Protein AF-0000000072675516 (afdb_homodimer)

Sequence (942 aa):
MNSQEHIIMLPFLAHGHLIPFLALAKQLQQRTGYTITIASTKLNIQYLRSSISADSDSKILFAELPFCSSAHDLPPNTESTENLSLDRMIKLLYASQSLEDPLFRLLNDIIDQEGRPPLCIISDLFFGWAVDVAKSVGTVTVSFNTGGAYGVLAYVSFCLNLPHRSTDSDEFLVPGFPESVRFHHSQLHPYLRAADGTDMGSKFMQSQFSRCLESSGWLCNSVEEIEPLGLDLLMKYIRLPVWAIGPLLPPAALKSSSSSQNTIGASQMMQLAIGLEGSGKSFIWVVRPPLGFDLNGEFRAEWLPEGFEERMKQSRRGLIVRNWAPQLDILSHKSTGAFLSHCGWNSVLESLSQGVPIVGWPMAAEQAFNSKMLMEEMGVSVELTRGIQRVIEAKEVKRVLESAMDEHGKGEDMRKKATEVKELMKLAVREEGQEKGSSLKAVDEFVRTVLYKRRAAMMADRCSKISAKSDMNSQEHIIMLPFLAHGHLIPFLALAKQLQQRTGYTITIASTKLNIQYLRSSISADSDSKILFAELPFCSSAHDLPPNTESTENLSLDRMIKLLYASQSLEDPLFRLLNDIIDQEGRPPLCIISDLFFGWAVDVAKSVGTVTVSFNTGGAYGVLAYVSFCLNLPHRSTDSDEFLVPGFPESVRFHHSQLHPYLRAADGTDMGSKFMQSQFSRCLESSGWLCNSVEEIEPLGLDLLMKYIRLPVWAIGPLLPPAALKSSSSSQNTIGASQMMQLAIGLEGSGKSFIWVVRPPLGFDLNGEFRAEWLPEGFEERMKQSRRGLIVRNWAPQLDILSHKSTGAFLSHCGWNSVLESLSQGVPIVGWPMAAEQAFNSKMLMEEMGVSVELTRGIQRVIEAKEVKRVLESAMDEHGKGEDMRKKATEVKELMKLAVREEGQEKGSSLKAVDEFVRTVLYKRRAAMMADRCSKISAKSD

Structure (mmCIF, N/CA/C/O backbone):
data_AF-0000000072675516-model_v1
#
loop_
_entity.id
_entity.type
_entity.pdbx_description
1 polymer Glycosyltransferase
#
loop_
_atom_site.group_PDB
_atom_site.id
_atom_site.type_symbol
_atom_site.label_atom_id
_atom_site.label_alt_id
_atom_site.label_comp_id
_atom_site.label_asym_id
_atom_site.label_entity_id
_atom_site.label_seq_id
_atom_site.pdbx_PDB_ins_code
_atom_site.Cartn_x
_atom_site.Cartn_y
_atom_site.Cartn_z
_atom_site.occupancy
_atom_site.B_iso_or_equiv
_atom_site.auth_seq_id
_atom_site.auth_comp_id
_atom_site.auth_asym_id
_atom_site.auth_atom_id
_atom_site.pdbx_PDB_model_num
ATOM 1 N N . MET A 1 1 ? 33.719 -35 -6.871 1 33.5 1 MET A N 1
ATOM 2 C CA . MET A 1 1 ? 33.75 -34.188 -8.062 1 33.5 1 MET A CA 1
ATOM 3 C C . MET A 1 1 ? 32.375 -33.531 -8.305 1 33.5 1 MET A C 1
ATOM 5 O O . MET A 1 1 ? 31.391 -34.25 -8.539 1 33.5 1 MET A O 1
ATOM 9 N N . ASN A 1 2 ? 31.875 -32.594 -7.562 1 44.62 2 ASN A N 1
ATOM 10 C CA . ASN A 1 2 ? 30.609 -31.906 -7.379 1 44.62 2 ASN A CA 1
ATOM 11 C C . ASN A 1 2 ? 29.984 -31.5 -8.711 1 44.62 2 ASN A C 1
ATOM 13 O O . ASN A 1 2 ? 30.359 -30.5 -9.305 1 44.62 2 ASN A O 1
ATOM 17 N N . SER A 1 3 ? 29.719 -32.469 -9.625 1 58.66 3 SER A N 1
ATOM 18 C CA . SER A 1 3 ? 29.391 -32.344 -11.039 1 58.66 3 SER A CA 1
ATOM 19 C C . SER A 1 3 ? 28.203 -31.422 -11.25 1 58.66 3 SER A C 1
ATOM 21 O O . SER A 1 3 ? 27.219 -31.469 -10.492 1 58.66 3 SER A O 1
ATOM 23 N N . GLN A 1 4 ? 28.391 -30.328 -12.055 1 82.94 4 GLN A N 1
ATOM 24 C CA . GLN A 1 4 ? 27.469 -29.297 -12.523 1 82.94 4 GLN A CA 1
ATOM 25 C C . GLN A 1 4 ? 26.312 -29.922 -13.312 1 82.94 4 GLN A C 1
ATOM 27 O O . GLN A 1 4 ? 26.531 -30.578 -14.328 1 82.94 4 GLN A O 1
ATOM 32 N N . GLU A 1 5 ? 25.188 -30.219 -12.711 1 93.25 5 GLU A N 1
ATOM 33 C CA . GLU A 1 5 ? 24 -30.75 -13.375 1 93.25 5 GLU A CA 1
ATOM 34 C C . GLU A 1 5 ? 23.172 -29.641 -14.016 1 93.25 5 GLU A C 1
ATOM 36 O O . GLU A 1 5 ? 23.375 -28.469 -13.703 1 93.25 5 GLU A O 1
ATOM 41 N N . HIS A 1 6 ? 22.391 -30.109 -15.031 1 96.12 6 HIS A N 1
ATOM 42 C CA . HIS A 1 6 ? 21.531 -29.188 -15.766 1 96.12 6 HIS A CA 1
ATOM 43 C C . HIS A 1 6 ? 20.062 -29.578 -15.633 1 96.12 6 HIS A C 1
ATOM 45 O O . HIS A 1 6 ? 19.703 -30.734 -15.898 1 96.12 6 HIS A O 1
ATOM 51 N N . ILE A 1 7 ? 19.297 -28.688 -15.148 1 97.31 7 ILE A N 1
ATOM 52 C CA . ILE A 1 7 ? 17.859 -28.906 -15.016 1 97.31 7 ILE A CA 1
ATOM 53 C C . ILE A 1 7 ? 17.109 -27.984 -15.969 1 97.31 7 ILE A C 1
ATOM 55 O O . ILE A 1 7 ? 17.422 -26.797 -16.062 1 97.31 7 ILE A O 1
ATOM 59 N N . ILE A 1 8 ? 16.172 -28.516 -16.703 1 98.62 8 ILE A N 1
ATOM 60 C CA . ILE A 1 8 ? 15.336 -27.734 -17.594 1 98.62 8 ILE A CA 1
ATOM 61 C C . ILE A 1 8 ? 13.945 -27.547 -16.984 1 98.62 8 ILE A C 1
ATOM 63 O O . ILE A 1 8 ? 13.359 -28.5 -16.469 1 98.62 8 ILE A O 1
ATOM 67 N N . MET A 1 9 ? 13.445 -26.359 -17.031 1 98.75 9 MET A N 1
ATOM 68 C CA . MET A 1 9 ? 12.125 -26.062 -16.484 1 98.75 9 MET A CA 1
ATOM 69 C C . MET A 1 9 ? 11.18 -25.594 -17.578 1 98.75 9 MET A C 1
ATOM 71 O O . MET A 1 9 ? 11.578 -24.844 -18.484 1 98.75 9 MET A O 1
ATOM 75 N N . LEU A 1 10 ? 9.961 -26.094 -17.516 1 98.69 10 LEU A N 1
ATOM 76 C CA . LEU A 1 10 ? 8.953 -25.844 -18.531 1 98.69 10 LEU A CA 1
ATOM 77 C C . LEU A 1 10 ? 7.645 -25.375 -17.906 1 98.69 10 LEU A C 1
ATOM 79 O O . LEU A 1 10 ? 6.691 -26.141 -17.797 1 98.69 10 LEU A O 1
ATOM 83 N N . PRO A 1 11 ? 7.512 -24.031 -17.594 1 98.19 11 PRO A N 1
ATOM 84 C CA . PRO A 1 11 ? 6.277 -23.5 -17.016 1 98.19 11 PRO A CA 1
ATOM 85 C C . PRO A 1 11 ? 5.156 -23.375 -18.047 1 98.19 11 PRO A C 1
ATOM 87 O O . PRO A 1 11 ? 5.418 -23.141 -19.234 1 98.19 11 PRO A O 1
ATOM 90 N N . PHE A 1 12 ? 3.945 -23.516 -17.547 1 97.31 12 PHE A N 1
ATOM 91 C CA . PHE A 1 12 ? 2.775 -23.234 -18.375 1 97.31 12 PHE A CA 1
ATOM 92 C C . PHE A 1 12 ? 2.699 -21.75 -18.719 1 97.31 12 PHE A C 1
ATOM 94 O O . PHE A 1 12 ? 3.311 -20.922 -18.047 1 97.31 12 PHE A O 1
ATOM 101 N N . LEU A 1 13 ? 1.887 -21.438 -19.75 1 96 13 LEU A N 1
ATOM 102 C CA . LEU A 1 13 ? 1.843 -20.094 -20.328 1 96 13 LEU A CA 1
ATOM 103 C C . LEU A 1 13 ? 0.864 -19.203 -19.578 1 96 13 LEU A C 1
ATOM 105 O O . LEU A 1 13 ? -0.091 -18.688 -20.172 1 96 13 LEU A O 1
ATOM 109 N N . ALA A 1 14 ? 1.088 -19.016 -18.312 1 92.69 14 ALA A N 1
ATOM 110 C CA . ALA A 1 14 ? 0.324 -18.125 -17.438 1 92.69 14 ALA A CA 1
ATOM 111 C C . ALA A 1 14 ? 1.21 -17.531 -16.359 1 92.69 14 ALA A C 1
ATOM 113 O O . ALA A 1 14 ? 2.066 -18.219 -15.797 1 92.69 14 ALA A O 1
ATOM 114 N N . HIS A 1 15 ? 0.98 -16.312 -16.016 1 84.88 15 HIS A N 1
ATOM 115 C CA . HIS A 1 15 ? 1.835 -15.609 -15.062 1 84.88 15 HIS A CA 1
ATOM 116 C C . HIS A 1 15 ? 1.828 -16.312 -13.703 1 84.88 15 HIS A C 1
ATOM 118 O O . HIS A 1 15 ? 2.859 -16.375 -13.031 1 84.88 15 HIS A O 1
ATOM 124 N N . GLY A 1 16 ? 0.651 -16.828 -13.359 1 88.19 16 GLY A N 1
ATOM 125 C CA . GLY A 1 16 ? 0.538 -17.531 -12.094 1 88.19 16 GLY A CA 1
ATOM 126 C C . GLY A 1 16 ? 1.371 -18.797 -12.031 1 88.19 16 GLY A C 1
ATOM 127 O O . GLY A 1 16 ? 1.624 -19.328 -10.953 1 88.19 16 GLY A O 1
ATOM 128 N N . HIS A 1 17 ? 1.821 -19.234 -13.133 1 94.31 17 HIS A N 1
ATOM 129 C CA . HIS A 1 17 ? 2.676 -20.422 -13.211 1 94.31 17 HIS A CA 1
ATOM 130 C C . HIS A 1 17 ? 4.137 -20.031 -13.414 1 94.31 17 HIS A C 1
ATOM 132 O O . HIS A 1 17 ? 5.035 -20.656 -12.852 1 94.31 17 HIS A O 1
ATOM 138 N N . LEU A 1 18 ? 4.344 -19 -14.156 1 92.94 18 LEU A N 1
ATOM 139 C CA . LEU A 1 18 ? 5.695 -18.562 -14.508 1 92.94 18 LEU A CA 1
ATOM 140 C C . LEU A 1 18 ? 6.461 -18.109 -13.266 1 92.94 18 LEU A C 1
ATOM 142 O O . LEU A 1 18 ? 7.621 -18.484 -13.078 1 92.94 18 LEU A O 1
ATOM 146 N N . ILE A 1 19 ? 5.809 -17.438 -12.406 1 87.75 19 ILE A N 1
ATOM 147 C CA . ILE A 1 19 ? 6.484 -16.812 -11.281 1 87.75 19 ILE A CA 1
ATOM 148 C C . ILE A 1 19 ? 6.926 -17.875 -10.281 1 87.75 19 ILE A C 1
ATOM 150 O O . ILE A 1 19 ? 8.07 -17.875 -9.82 1 87.75 19 ILE A O 1
ATOM 154 N N . PRO A 1 20 ? 6.078 -18.844 -9.969 1 92.56 20 PRO A N 1
ATOM 155 C CA . PRO A 1 20 ? 6.555 -19.922 -9.086 1 92.56 20 PRO A CA 1
ATOM 156 C C . PRO A 1 20 ? 7.711 -20.703 -9.688 1 92.56 20 PRO A C 1
ATOM 158 O O . PRO A 1 20 ? 8.617 -21.141 -8.961 1 92.56 20 PRO A O 1
ATOM 161 N N . PHE A 1 21 ? 7.699 -20.875 -10.984 1 96.88 21 PHE A N 1
ATOM 162 C CA . PHE A 1 21 ? 8.812 -21.562 -11.625 1 96.88 21 PHE A CA 1
ATOM 163 C C . PHE A 1 21 ? 10.102 -20.766 -11.469 1 96.88 21 PHE A C 1
ATOM 165 O O . PHE A 1 21 ? 11.164 -21.344 -11.219 1 96.88 21 PHE A O 1
ATOM 172 N N . LEU A 1 22 ? 9.961 -19.5 -11.633 1 91.88 22 LEU A N 1
ATOM 173 C CA . LEU A 1 22 ? 11.133 -18.656 -11.461 1 91.88 22 LEU A CA 1
ATOM 174 C C . LEU A 1 22 ? 11.648 -18.719 -10.023 1 91.88 22 LEU A C 1
ATOM 176 O O . LEU A 1 22 ? 12.859 -18.812 -9.797 1 91.88 22 LEU A O 1
ATOM 180 N N . ALA A 1 23 ? 10.734 -18.688 -9.109 1 87.94 23 ALA A N 1
ATOM 181 C CA . ALA A 1 23 ? 11.109 -18.766 -7.699 1 87.94 23 ALA A CA 1
ATOM 182 C C . ALA A 1 23 ? 11.789 -20.094 -7.395 1 87.94 23 ALA A C 1
ATOM 184 O O . ALA A 1 23 ? 12.789 -20.141 -6.68 1 87.94 23 ALA A O 1
ATOM 185 N N . LEU A 1 24 ? 11.273 -21.172 -7.906 1 94.19 24 LEU A N 1
ATOM 186 C CA . LEU A 1 24 ? 11.859 -22.484 -7.711 1 94.19 24 LEU A CA 1
ATOM 187 C C . LEU A 1 24 ? 13.242 -22.562 -8.352 1 94.19 24 LEU A C 1
ATOM 189 O O . LEU A 1 24 ? 14.164 -23.141 -7.766 1 94.19 24 LEU A O 1
ATOM 193 N N . ALA A 1 25 ? 13.375 -22.016 -9.555 1 94.69 25 ALA A N 1
ATOM 194 C CA . ALA A 1 25 ? 14.664 -22 -10.242 1 94.69 25 ALA A CA 1
ATOM 195 C C . ALA A 1 25 ? 15.734 -21.328 -9.383 1 94.69 25 ALA A C 1
ATOM 197 O O . ALA A 1 25 ? 16.844 -21.859 -9.242 1 94.69 25 ALA A O 1
ATOM 198 N N . LYS A 1 26 ? 15.367 -20.25 -8.82 1 87.5 26 LYS A N 1
ATOM 199 C CA . LYS A 1 26 ? 16.312 -19.516 -7.977 1 87.5 26 LYS A CA 1
ATOM 200 C C . LYS A 1 26 ? 16.688 -20.328 -6.742 1 87.5 26 LYS A C 1
ATOM 202 O O . LYS A 1 26 ? 17.859 -20.391 -6.371 1 87.5 26 LYS A O 1
ATOM 207 N N . GLN A 1 27 ? 15.688 -20.922 -6.168 1 86.88 27 GLN A N 1
ATOM 208 C CA . GLN A 1 27 ? 15.922 -21.734 -4.98 1 86.88 27 GLN A CA 1
ATOM 209 C C . GLN A 1 27 ? 16.844 -22.922 -5.293 1 86.88 27 GLN A C 1
ATOM 211 O O . GLN A 1 27 ? 17.781 -23.188 -4.547 1 86.88 27 GLN A O 1
ATOM 216 N N . LEU A 1 28 ? 16.625 -23.594 -6.371 1 92.31 28 LEU A N 1
ATOM 217 C CA . LEU A 1 28 ? 17.422 -24.75 -6.766 1 92.31 28 LEU A CA 1
ATOM 218 C C . LEU A 1 28 ? 18.859 -24.328 -7.105 1 92.31 28 LEU A C 1
ATOM 220 O O . LEU A 1 28 ? 19.812 -25 -6.711 1 92.31 28 LEU A O 1
ATOM 224 N N . GLN A 1 29 ? 18.938 -23.234 -7.82 1 91 29 GLN A N 1
ATOM 225 C CA . GLN A 1 29 ? 20.266 -22.75 -8.188 1 91 29 GLN A CA 1
ATOM 226 C C . GLN A 1 29 ? 21.094 -22.375 -6.953 1 91 29 GLN A C 1
ATOM 228 O O . GLN A 1 29 ? 22.266 -22.719 -6.867 1 91 29 GLN A O 1
ATOM 233 N N . GLN A 1 30 ? 20.469 -21.75 -6.082 1 81.38 30 GLN A N 1
ATOM 234 C CA . GLN A 1 30 ? 21.156 -21.312 -4.867 1 81.38 30 GLN A CA 1
ATOM 235 C C . GLN A 1 30 ? 21.578 -22.516 -4.02 1 81.38 30 GLN A C 1
ATOM 237 O O . GLN A 1 30 ? 22.672 -22.5 -3.438 1 81.38 30 GLN A O 1
ATOM 242 N N . ARG A 1 31 ? 20.828 -23.484 -3.988 1 82.44 31 ARG A N 1
ATOM 243 C CA . ARG A 1 31 ? 21.062 -24.594 -3.082 1 82.44 31 ARG A CA 1
ATOM 244 C C . ARG A 1 31 ? 22.016 -25.609 -3.705 1 82.44 31 ARG A C 1
ATOM 246 O O . ARG A 1 31 ? 22.797 -26.25 -3 1 82.44 31 ARG A O 1
ATOM 253 N N . THR A 1 32 ? 21.984 -25.75 -5.02 1 88.69 32 THR A N 1
ATOM 254 C CA . THR A 1 32 ? 22.719 -26.859 -5.641 1 88.69 32 THR A CA 1
ATOM 255 C C . THR A 1 32 ? 23.875 -26.328 -6.484 1 88.69 32 THR A C 1
ATOM 257 O O . THR A 1 32 ? 24.812 -27.062 -6.785 1 88.69 32 THR A O 1
ATOM 260 N N . GLY A 1 33 ? 23.734 -25.109 -6.965 1 88.19 33 GLY A N 1
ATOM 261 C CA . GLY A 1 33 ? 24.703 -24.562 -7.902 1 88.19 33 GLY A CA 1
ATOM 262 C C . GLY A 1 33 ? 24.547 -25.125 -9.305 1 88.19 33 GLY A C 1
ATOM 263 O O . GLY A 1 33 ? 25.359 -24.844 -10.18 1 88.19 33 GLY A O 1
ATOM 264 N N . TYR A 1 34 ? 23.469 -25.875 -9.57 1 93.5 34 TYR A N 1
ATOM 265 C CA . TYR A 1 34 ? 23.219 -26.469 -10.875 1 93.5 34 TYR A CA 1
ATOM 266 C C . TYR A 1 34 ? 22.859 -25.406 -11.906 1 93.5 34 TYR A C 1
ATOM 268 O O . TYR A 1 34 ? 22.453 -24.297 -11.555 1 93.5 34 TYR A O 1
ATOM 276 N N . THR A 1 35 ? 23.094 -25.75 -13.117 1 95.06 35 THR A N 1
ATOM 277 C CA . THR A 1 35 ? 22.594 -24.922 -14.219 1 95.06 35 THR A CA 1
ATOM 278 C C . THR A 1 35 ? 21.094 -25.125 -14.398 1 95.06 35 THR A C 1
ATOM 280 O O . THR A 1 35 ? 20.625 -26.25 -14.492 1 95.06 35 THR A O 1
ATOM 283 N N . ILE A 1 36 ? 20.391 -24.031 -14.367 1 96.19 36 ILE A N 1
ATOM 284 C CA . ILE A 1 36 ? 18.938 -24.094 -14.555 1 96.19 36 ILE A CA 1
ATOM 285 C C . ILE A 1 36 ? 18.547 -23.297 -15.797 1 96.19 36 ILE A C 1
ATOM 287 O O . ILE A 1 36 ? 18.922 -22.125 -15.938 1 96.19 36 ILE A O 1
ATOM 291 N N . THR A 1 37 ? 17.844 -23.906 -16.703 1 97.75 37 THR A N 1
ATOM 292 C CA . THR A 1 37 ? 17.312 -23.234 -17.891 1 97.75 37 THR A CA 1
ATOM 293 C C . THR A 1 37 ? 15.781 -23.25 -17.891 1 97.75 37 THR A C 1
ATOM 295 O O . THR A 1 37 ? 15.18 -24.328 -17.828 1 97.75 37 THR A O 1
ATOM 298 N N . ILE A 1 38 ? 15.156 -22.125 -17.906 1 98.06 38 ILE A N 1
ATOM 299 C CA . ILE A 1 38 ? 13.711 -22.031 -18.094 1 98.06 38 ILE A CA 1
ATOM 300 C C . ILE A 1 38 ? 13.398 -21.859 -19.578 1 98.06 38 ILE A C 1
ATOM 302 O O . ILE A 1 38 ? 13.852 -20.906 -20.203 1 98.06 38 ILE A O 1
ATOM 306 N N . ALA A 1 39 ? 12.68 -22.797 -20.094 1 98.75 39 ALA A N 1
ATOM 307 C CA . ALA A 1 39 ? 12.281 -22.75 -21.5 1 98.75 39 ALA A CA 1
ATOM 308 C C . ALA A 1 39 ? 10.82 -22.344 -21.641 1 98.75 39 ALA A C 1
ATOM 310 O O . ALA A 1 39 ? 9.938 -22.906 -21 1 98.75 39 ALA A O 1
ATOM 311 N N . SER A 1 40 ? 10.5 -21.312 -22.406 1 98.31 40 SER A N 1
ATOM 312 C CA . SER A 1 40 ? 9.156 -20.828 -22.672 1 98.31 40 SER A CA 1
ATOM 313 C C . SER A 1 40 ? 9.109 -20 -23.953 1 98.31 40 SER A C 1
ATOM 315 O O . SER A 1 40 ? 10.078 -19.984 -24.719 1 98.31 40 SER A O 1
ATOM 317 N N . THR A 1 41 ? 7.949 -19.484 -24.281 1 97.69 41 THR A N 1
ATOM 318 C CA . THR A 1 41 ? 7.785 -18.672 -25.484 1 97.69 41 THR A CA 1
ATOM 319 C C . THR A 1 41 ? 8.453 -17.312 -25.312 1 97.69 41 THR A C 1
ATOM 321 O O . THR A 1 41 ? 8.82 -16.922 -24.203 1 97.69 41 THR A O 1
ATOM 324 N N . LYS A 1 42 ? 8.586 -16.656 -26.406 1 95.81 42 LYS A N 1
ATOM 325 C CA . LYS A 1 42 ? 9.352 -15.414 -26.469 1 95.81 42 LYS A CA 1
ATOM 326 C C . LYS A 1 42 ? 8.812 -14.375 -25.484 1 95.81 42 LYS A C 1
ATOM 328 O O . LYS A 1 42 ? 9.555 -13.836 -24.672 1 95.81 42 LYS A O 1
ATOM 333 N N . LEU A 1 43 ? 7.527 -14.102 -25.531 1 91.31 43 LEU A N 1
ATOM 334 C CA . LEU A 1 43 ? 6.941 -13.055 -24.703 1 91.31 43 LEU A CA 1
ATOM 335 C C . LEU A 1 43 ? 6.977 -13.453 -23.219 1 91.31 43 LEU A C 1
ATOM 337 O O . LEU A 1 43 ? 7.133 -12.594 -22.344 1 91.31 43 LEU A O 1
ATOM 341 N N . ASN A 1 44 ? 6.82 -14.695 -22.953 1 94.19 44 ASN A N 1
ATOM 342 C CA . ASN A 1 44 ? 6.895 -15.164 -21.562 1 94.19 44 ASN A CA 1
ATOM 343 C C . ASN A 1 44 ? 8.312 -15.055 -21.016 1 94.19 44 ASN A C 1
ATOM 345 O O . ASN A 1 44 ? 8.508 -14.75 -19.844 1 94.19 44 ASN A O 1
ATOM 349 N N . ILE A 1 45 ? 9.352 -15.328 -21.844 1 94.62 45 ILE A N 1
ATOM 350 C CA . ILE A 1 45 ? 10.734 -15.172 -21.422 1 94.62 45 ILE A CA 1
ATOM 351 C C . ILE A 1 45 ? 11.031 -13.703 -21.141 1 94.62 45 ILE A C 1
ATOM 353 O O . ILE A 1 45 ? 11.711 -13.375 -20.156 1 94.62 45 ILE A O 1
ATOM 357 N N . GLN A 1 46 ? 10.5 -12.867 -21.984 1 85.5 46 GLN A N 1
ATOM 358 C CA . GLN A 1 46 ? 10.656 -11.438 -21.734 1 85.5 46 GLN A CA 1
ATOM 359 C C . GLN A 1 46 ? 10.047 -11.031 -20.391 1 85.5 46 GLN A C 1
ATOM 361 O O . GLN A 1 46 ? 10.648 -10.266 -19.641 1 85.5 46 GLN A O 1
ATOM 366 N N . TYR A 1 47 ? 8.898 -11.562 -20.109 1 83.25 47 TYR A N 1
ATOM 367 C CA . TYR A 1 47 ? 8.227 -11.305 -18.844 1 83.25 47 TYR A CA 1
ATOM 368 C C . TYR A 1 47 ? 9.07 -11.781 -17.656 1 83.25 47 TYR A C 1
ATOM 370 O O . TYR A 1 47 ? 9.242 -11.062 -16.672 1 83.25 47 TYR A O 1
ATOM 378 N N . LEU A 1 48 ? 9.625 -12.977 -17.797 1 88 48 LEU A N 1
ATOM 379 C CA . LEU A 1 48 ? 10.438 -13.555 -16.734 1 88 48 LEU A CA 1
ATOM 380 C C . LEU A 1 48 ? 11.703 -12.727 -16.5 1 88 48 LEU A C 1
ATOM 382 O O . LEU A 1 48 ? 12.086 -12.477 -15.359 1 88 48 LEU A O 1
ATOM 386 N N . ARG A 1 49 ? 12.281 -12.281 -17.547 1 82.69 49 ARG A N 1
ATOM 387 C CA . ARG A 1 49 ? 13.492 -11.469 -17.438 1 82.69 49 ARG A CA 1
ATOM 388 C C . ARG A 1 49 ? 13.195 -10.148 -16.719 1 82.69 49 ARG A C 1
ATOM 390 O O . ARG A 1 49 ? 14.008 -9.672 -15.922 1 82.69 49 ARG A O 1
ATOM 397 N N . SER A 1 50 ? 12.031 -9.664 -16.984 1 71.38 50 SER A N 1
ATOM 398 C CA . SER A 1 50 ? 11.648 -8.391 -16.391 1 71.38 50 SER A CA 1
ATOM 399 C C . SER A 1 50 ? 11.328 -8.547 -14.906 1 71.38 50 SER A C 1
ATOM 401 O O . SER A 1 50 ? 11.359 -7.57 -14.156 1 71.38 50 SER A O 1
ATOM 403 N N . SER A 1 51 ? 11.008 -9.719 -14.508 1 71.31 51 SER A N 1
ATOM 404 C CA . SER A 1 51 ? 10.609 -9.977 -13.125 1 71.31 51 SER A CA 1
ATOM 405 C C . SER A 1 51 ? 11.828 -10.211 -12.234 1 71.31 51 SER A C 1
ATOM 407 O O . SER A 1 51 ? 11.703 -10.273 -11.016 1 71.31 51 SER A O 1
ATOM 409 N N . ILE A 1 52 ? 12.953 -10.453 -12.828 1 68.19 52 ILE A N 1
ATOM 410 C CA . ILE A 1 52 ? 14.188 -10.648 -12.078 1 68.19 52 ILE A CA 1
ATOM 411 C C . ILE A 1 52 ? 14.812 -9.297 -11.742 1 68.19 52 ILE A C 1
ATOM 413 O O . ILE A 1 52 ? 14.93 -8.43 -12.609 1 68.19 52 ILE A O 1
ATOM 417 N N . SER A 1 53 ? 14.883 -9.055 -10.406 1 53.91 53 SER A N 1
ATOM 418 C CA . SER A 1 53 ? 15.516 -7.812 -9.977 1 53.91 53 SER A CA 1
ATOM 419 C C . SER A 1 53 ? 16.906 -7.656 -10.594 1 53.91 53 SER A C 1
ATOM 421 O O . SER A 1 53 ? 17.609 -8.641 -10.781 1 53.91 53 SER A O 1
ATOM 423 N N . ALA A 1 54 ? 17.125 -6.586 -11.109 1 48.78 54 ALA A N 1
ATOM 424 C CA . ALA A 1 54 ? 18.391 -6.246 -11.758 1 48.78 54 ALA A CA 1
ATOM 425 C C . ALA A 1 54 ? 19.578 -6.684 -10.906 1 48.78 54 ALA A C 1
ATOM 427 O O . ALA A 1 54 ? 20.641 -7.043 -11.445 1 48.78 54 ALA A O 1
ATOM 428 N N . ASP A 1 55 ? 19.5 -6.523 -9.672 1 45.5 55 ASP A N 1
ATOM 429 C CA . ASP A 1 55 ? 20.656 -6.816 -8.828 1 45.5 55 ASP A CA 1
ATOM 430 C C . ASP A 1 55 ? 20.828 -8.32 -8.641 1 45.5 55 ASP A C 1
ATOM 432 O O . ASP A 1 55 ? 21.703 -8.758 -7.883 1 45.5 55 ASP A O 1
ATOM 436 N N . SER A 1 56 ? 19.891 -9.07 -9.227 1 53.25 56 SER A N 1
ATOM 437 C CA . SER A 1 56 ? 19.953 -10.5 -8.922 1 53.25 56 SER A CA 1
ATOM 438 C C . SER A 1 56 ? 21.031 -11.195 -9.719 1 53.25 56 SER A C 1
ATOM 440 O O . SER A 1 56 ? 21.141 -11.016 -10.938 1 53.25 56 SER A O 1
ATOM 442 N N . ASP A 1 57 ? 22.125 -11.484 -9.148 1 55.38 57 ASP A N 1
ATOM 443 C CA . ASP A 1 57 ? 23.172 -12.352 -9.688 1 55.38 57 ASP A CA 1
ATOM 444 C C . ASP A 1 57 ? 22.594 -13.695 -10.117 1 55.38 57 ASP A C 1
ATOM 446 O O . ASP A 1 57 ? 23.266 -14.727 -10 1 55.38 57 ASP A O 1
ATOM 450 N N . SER A 1 58 ? 21.391 -13.633 -10.531 1 65.81 58 SER A N 1
ATOM 451 C CA . SER A 1 58 ? 20.812 -14.93 -10.867 1 65.81 58 SER A CA 1
ATOM 452 C C . SER A 1 58 ? 21.422 -15.484 -12.148 1 65.81 58 SER A C 1
ATOM 454 O O . SER A 1 58 ? 21.578 -14.766 -13.133 1 65.81 58 SER A O 1
ATOM 456 N N . LYS A 1 59 ? 21.984 -16.641 -12.086 1 82 59 LYS A N 1
ATOM 457 C CA . LYS A 1 59 ? 22.625 -17.328 -13.195 1 82 59 LYS A CA 1
ATOM 458 C C . LYS A 1 59 ? 21.641 -18.219 -13.93 1 82 59 LYS A C 1
ATOM 460 O O . LYS A 1 59 ? 22.016 -19.25 -14.5 1 82 59 LYS A O 1
ATOM 465 N N . ILE A 1 60 ? 20.344 -17.875 -13.82 1 89.94 60 ILE A N 1
ATOM 466 C CA . ILE A 1 60 ? 19.312 -18.672 -14.484 1 89.94 60 ILE A CA 1
ATOM 467 C C . ILE A 1 60 ? 19.344 -18.406 -15.992 1 89.94 60 ILE A C 1
ATOM 469 O O . ILE A 1 60 ? 19.453 -17.266 -16.422 1 89.94 60 ILE A O 1
ATOM 473 N N . LEU A 1 61 ? 19.391 -19.438 -16.734 1 94.88 61 LEU A N 1
ATOM 474 C CA . LEU A 1 61 ? 19.375 -19.328 -18.188 1 94.88 61 LEU A CA 1
ATOM 475 C C . LEU A 1 61 ? 17.953 -19.391 -18.734 1 94.88 61 LEU A C 1
ATOM 477 O O . LEU A 1 61 ? 17.078 -20.031 -18.125 1 94.88 61 LEU A O 1
ATOM 481 N N . PHE A 1 62 ? 17.734 -18.703 -19.859 1 96 62 PHE A N 1
ATOM 482 C CA . PHE A 1 62 ? 16.422 -18.688 -20.5 1 96 62 PHE A CA 1
ATOM 483 C C . PHE A 1 62 ? 16.531 -19.172 -21.938 1 96 62 PHE A C 1
ATOM 485 O O . PHE A 1 62 ? 17.469 -18.812 -22.656 1 96 62 PHE A O 1
ATOM 492 N N . ALA A 1 63 ? 15.688 -20.031 -22.312 1 98 63 ALA A N 1
ATOM 493 C CA . ALA A 1 63 ? 15.617 -20.531 -23.688 1 98 63 ALA A CA 1
ATOM 494 C C . ALA A 1 63 ? 14.258 -20.219 -24.312 1 98 63 ALA A C 1
ATOM 496 O O . ALA A 1 63 ? 13.219 -20.562 -23.75 1 98 63 ALA A O 1
ATOM 497 N N . GLU A 1 64 ? 14.258 -19.609 -25.484 1 97.69 64 GLU A N 1
ATOM 498 C CA . GLU A 1 64 ? 13.023 -19.281 -26.203 1 97.69 64 GLU A CA 1
ATOM 499 C C . GLU A 1 64 ? 12.602 -20.438 -27.109 1 97.69 64 GLU A C 1
ATOM 501 O O . GLU A 1 64 ? 13.391 -20.906 -27.938 1 97.69 64 GLU A O 1
ATOM 506 N N . LEU A 1 65 ? 11.469 -20.906 -26.922 1 98.31 65 LEU A N 1
ATOM 507 C CA . LEU A 1 65 ? 10.875 -21.906 -27.812 1 98.31 65 LEU A CA 1
ATOM 508 C C . LEU A 1 65 ? 9.984 -21.25 -28.859 1 98.31 65 LEU A C 1
ATOM 510 O O . LEU A 1 65 ? 9.062 -20.5 -28.516 1 98.31 65 LEU A O 1
ATOM 514 N N . PRO A 1 66 ? 10.266 -21.484 -30.094 1 96.88 66 PRO A N 1
ATOM 515 C CA . PRO A 1 66 ? 9.422 -20.922 -31.141 1 96.88 66 PRO A CA 1
ATOM 516 C C . PRO A 1 66 ? 7.945 -21.266 -30.969 1 96.88 66 PRO A C 1
ATOM 518 O O . PRO A 1 66 ? 7.613 -22.422 -30.703 1 96.88 66 PRO A O 1
ATOM 521 N N . PHE A 1 67 ? 7.086 -20.281 -31.016 1 96.62 67 PHE A N 1
ATOM 522 C CA . PHE A 1 67 ? 5.645 -20.406 -30.859 1 96.62 67 PHE A CA 1
ATOM 523 C C . PHE A 1 67 ? 4.906 -19.359 -31.656 1 96.62 67 PHE A C 1
ATOM 525 O O . PHE A 1 67 ? 5.266 -18.172 -31.625 1 96.62 67 PHE A O 1
ATOM 532 N N . CYS A 1 68 ? 3.961 -19.766 -32.469 1 94.69 68 CYS A N 1
ATOM 533 C CA . CYS A 1 68 ? 3.178 -18.828 -33.281 1 94.69 68 CYS A CA 1
ATOM 534 C C . CYS A 1 68 ? 1.693 -18.938 -32.938 1 94.69 68 CYS A C 1
ATOM 536 O O . CYS A 1 68 ? 1.008 -19.844 -33.438 1 94.69 68 CYS A O 1
ATOM 538 N N . SER A 1 69 ? 1.166 -17.953 -32.219 1 93.44 69 SER A N 1
ATOM 539 C CA . SER A 1 69 ? -0.227 -17.984 -31.797 1 93.44 69 SER A CA 1
ATOM 540 C C . SER A 1 69 ? -1.18 -17.938 -33 1 93.44 69 SER A C 1
ATOM 542 O O . SER A 1 69 ? -2.195 -18.641 -33 1 93.44 69 SER A O 1
ATOM 544 N N . SER A 1 70 ? -0.846 -17.188 -34.031 1 93.38 70 SER A N 1
ATOM 545 C CA . SER A 1 70 ? -1.716 -17 -35.188 1 93.38 70 SER A CA 1
ATOM 546 C C . SER A 1 70 ? -1.911 -18.312 -35.969 1 93.38 70 SER A C 1
ATOM 548 O O . SER A 1 70 ? -2.936 -18.5 -36.625 1 93.38 70 SER A O 1
ATOM 550 N N . ALA A 1 71 ? -1.007 -19.156 -35.875 1 94.5 71 ALA A N 1
ATOM 551 C CA . ALA A 1 71 ? -1.102 -20.453 -36.531 1 94.5 71 ALA A CA 1
ATOM 552 C C . ALA A 1 71 ? -2.156 -21.328 -35.844 1 94.5 71 ALA A C 1
ATOM 554 O O . ALA A 1 71 ? -2.584 -22.344 -36.406 1 94.5 71 ALA A O 1
ATOM 555 N N . HIS A 1 72 ? -2.66 -20.953 -34.719 1 94.25 72 HIS A N 1
ATOM 556 C CA . HIS A 1 72 ? -3.621 -21.734 -33.938 1 94.25 72 HIS A CA 1
ATOM 557 C C . HIS A 1 72 ? -4.914 -20.953 -33.719 1 94.25 72 HIS A C 1
ATOM 559 O O . HIS A 1 72 ? -5.582 -21.125 -32.688 1 94.25 72 HIS A O 1
ATOM 565 N N . ASP A 1 73 ? -5.184 -19.984 -34.562 1 92.38 73 ASP A N 1
ATOM 566 C CA . ASP A 1 73 ? -6.418 -19.203 -34.562 1 92.38 73 ASP A CA 1
ATOM 567 C C . ASP A 1 73 ? -6.535 -18.344 -33.312 1 92.38 73 ASP A C 1
ATOM 569 O O . ASP A 1 73 ? -7.621 -18.203 -32.75 1 92.38 73 ASP A O 1
ATOM 573 N N . LEU A 1 74 ? -5.426 -17.938 -32.75 1 93.62 74 LEU A N 1
ATOM 574 C CA . LEU A 1 74 ? -5.363 -16.984 -31.656 1 93.62 74 LEU A CA 1
ATOM 575 C C . LEU A 1 74 ? -4.82 -15.641 -32.125 1 93.62 74 LEU A C 1
ATOM 577 O O . LEU A 1 74 ? -4.086 -15.586 -33.125 1 93.62 74 LEU A O 1
ATOM 581 N N . PRO A 1 75 ? -5.277 -14.594 -31.562 1 88.75 75 PRO A N 1
ATOM 582 C CA . PRO A 1 75 ? -4.695 -13.305 -31.938 1 88.75 75 PRO A CA 1
ATOM 583 C C . PRO A 1 75 ? -3.172 -13.297 -31.875 1 88.75 75 PRO A C 1
ATOM 585 O O . PRO A 1 75 ? -2.582 -14.07 -31.109 1 88.75 75 PRO A O 1
ATOM 588 N N . PRO A 1 76 ? -2.627 -12.461 -32.688 1 90.38 76 PRO A N 1
ATOM 589 C CA . PRO A 1 76 ? -1.164 -12.375 -32.656 1 90.38 76 PRO A CA 1
ATOM 590 C C . PRO A 1 76 ? -0.618 -12.047 -31.281 1 90.38 76 PRO A C 1
ATOM 592 O O . PRO A 1 76 ? -1.22 -11.258 -30.547 1 90.38 76 PRO A O 1
ATOM 595 N N . ASN A 1 77 ? 0.493 -12.68 -30.922 1 88.44 77 ASN A N 1
ATOM 596 C CA . ASN A 1 77 ? 1.234 -12.406 -29.688 1 88.44 77 ASN A CA 1
ATOM 597 C C . ASN A 1 77 ? 0.467 -12.875 -28.453 1 88.44 77 ASN A C 1
ATOM 599 O O . ASN A 1 77 ? 0.646 -12.328 -27.375 1 88.44 77 ASN A O 1
ATOM 603 N N . THR A 1 78 ? -0.447 -13.805 -28.641 1 91.38 78 THR A N 1
ATOM 604 C CA . THR A 1 78 ? -1.121 -14.43 -27.516 1 91.38 78 THR A CA 1
ATOM 605 C C . THR A 1 78 ? -0.3 -15.594 -26.969 1 91.38 78 THR A C 1
ATOM 607 O O . THR A 1 78 ? -0.4 -16.719 -27.453 1 91.38 78 THR A O 1
ATOM 610 N N . GLU A 1 79 ? 0.477 -15.32 -25.891 1 93.81 79 GLU A N 1
ATOM 611 C CA . GLU A 1 79 ? 1.366 -16.344 -25.375 1 93.81 79 GLU A CA 1
ATOM 612 C C . GLU A 1 79 ? 1.085 -16.625 -23.891 1 93.81 79 GLU A C 1
ATOM 614 O O . GLU A 1 79 ? 1.864 -17.297 -23.219 1 93.81 79 GLU A O 1
ATOM 619 N N . SER A 1 80 ? 0.062 -15.984 -23.422 1 90.88 80 SER A N 1
ATOM 620 C CA . SER A 1 80 ? -0.323 -16.188 -22.016 1 90.88 80 SER A CA 1
ATOM 621 C C . SER A 1 80 ? -1.838 -16.141 -21.859 1 90.88 80 SER A C 1
ATOM 623 O O . SER A 1 80 ? -2.551 -15.641 -22.719 1 90.88 80 SER A O 1
ATOM 625 N N . THR A 1 81 ? -2.26 -16.688 -20.75 1 88.19 81 THR A N 1
ATOM 626 C CA . THR A 1 81 ? -3.695 -16.734 -20.5 1 88.19 81 THR A CA 1
ATOM 627 C C . THR A 1 81 ? -4.203 -15.383 -20.016 1 88.19 81 THR A C 1
ATOM 629 O O . THR A 1 81 ? -5.414 -15.172 -19.906 1 88.19 81 THR A O 1
ATOM 632 N N . GLU A 1 82 ? -3.256 -14.508 -19.859 1 77.5 82 GLU A N 1
ATOM 633 C CA . GLU A 1 82 ? -3.648 -13.195 -19.344 1 77.5 82 GLU A CA 1
ATOM 634 C C . GLU A 1 82 ? -4.602 -12.492 -20.297 1 77.5 82 GLU A C 1
ATOM 636 O O . GLU A 1 82 ? -4.363 -12.461 -21.516 1 77.5 82 GLU A O 1
ATOM 641 N N . ASN A 1 83 ? -5.73 -12.055 -19.938 1 72.31 83 ASN A N 1
ATOM 642 C CA . ASN A 1 83 ? -6.691 -11.242 -20.672 1 72.31 83 ASN A CA 1
ATOM 643 C C . ASN A 1 83 ? -7.352 -12.039 -21.797 1 72.31 83 ASN A C 1
ATOM 645 O O . ASN A 1 83 ? -7.629 -11.492 -22.875 1 72.31 83 ASN A O 1
ATOM 649 N N . LEU A 1 84 ? -7.406 -13.352 -21.656 1 80.25 84 LEU A N 1
ATOM 650 C CA . LEU A 1 84 ? -8.07 -14.18 -22.656 1 80.25 84 LEU A CA 1
ATOM 651 C C . LEU A 1 84 ? -9.469 -14.57 -22.203 1 80.25 84 LEU A C 1
ATOM 653 O O . LEU A 1 84 ? -9.695 -14.82 -21.016 1 80.25 84 LEU A O 1
ATOM 657 N N . SER A 1 85 ? -10.281 -14.602 -23.188 1 76.56 85 SER A N 1
ATOM 658 C CA . SER A 1 85 ? -11.578 -15.211 -22.922 1 76.56 85 SER A CA 1
ATOM 659 C C . SER A 1 85 ? -11.453 -16.719 -22.719 1 76.56 85 SER A C 1
ATOM 661 O O . SER A 1 85 ? -10.43 -17.312 -23.062 1 76.56 85 SER A O 1
ATOM 663 N N . LEU A 1 86 ? -12.445 -17.359 -22.172 1 75.38 86 LEU A N 1
ATOM 664 C CA . LEU A 1 86 ? -12.398 -18.766 -21.828 1 75.38 86 LEU A CA 1
ATOM 665 C C . LEU A 1 86 ? -12.211 -19.625 -23.078 1 75.38 86 LEU A C 1
ATOM 667 O O . LEU A 1 86 ? -11.477 -20.609 -23.062 1 75.38 86 LEU A O 1
ATOM 671 N N . ASP A 1 87 ? -12.922 -19.25 -24.078 1 80 87 ASP A N 1
ATOM 672 C CA . ASP A 1 87 ? -12.805 -20 -25.328 1 80 87 ASP A CA 1
ATOM 673 C C . ASP A 1 87 ? -11.391 -19.922 -25.891 1 80 87 ASP A C 1
ATOM 675 O O . ASP A 1 87 ? -10.867 -20.906 -26.406 1 80 87 ASP A O 1
ATOM 679 N N . ARG A 1 88 ? -10.836 -18.812 -25.766 1 87.25 88 ARG A N 1
ATOM 680 C CA . ARG A 1 88 ? -9.477 -18.625 -26.266 1 87.25 88 ARG A CA 1
ATOM 681 C C . ARG A 1 88 ? -8.461 -19.297 -25.359 1 87.25 88 ARG A C 1
ATOM 683 O O . ARG A 1 88 ? -7.379 -19.688 -25.797 1 87.25 88 ARG A O 1
ATOM 690 N N . MET A 1 89 ? -8.898 -19.469 -24.188 1 88.38 89 MET A N 1
ATOM 691 C CA . MET A 1 89 ? -8.016 -20.156 -23.25 1 88.38 89 MET A CA 1
ATOM 692 C C . MET A 1 89 ? -7.812 -21.609 -23.641 1 88.38 89 MET A C 1
ATOM 694 O O . MET A 1 89 ? -6.691 -22.125 -23.609 1 88.38 89 MET A O 1
ATOM 698 N N . ILE A 1 90 ? -8.859 -22.281 -23.984 1 89.44 90 ILE A N 1
ATOM 699 C CA . ILE A 1 90 ? -8.789 -23.688 -24.391 1 89.44 90 ILE A CA 1
ATOM 700 C C . ILE A 1 90 ? -7.953 -23.812 -25.656 1 89.44 90 ILE A C 1
ATOM 702 O O . ILE A 1 90 ? -7.16 -24.75 -25.797 1 89.44 90 ILE A O 1
ATOM 706 N N . LYS A 1 91 ? -8.133 -22.828 -26.531 1 93.25 91 LYS A N 1
ATOM 707 C CA . LYS A 1 91 ? -7.336 -22.828 -27.75 1 93.25 91 LYS A CA 1
ATOM 708 C C . LYS A 1 91 ? -5.848 -22.672 -27.438 1 93.25 91 LYS A C 1
ATOM 710 O O . LYS A 1 91 ? -5.008 -23.312 -28.078 1 93.25 91 LYS A O 1
ATOM 715 N N . LEU A 1 92 ? -5.578 -21.859 -26.547 1 94.88 92 LEU A N 1
ATOM 716 C CA . LEU A 1 92 ? -4.184 -21.672 -26.156 1 94.88 92 LEU A CA 1
ATOM 717 C C . LEU A 1 92 ? -3.615 -22.938 -25.531 1 94.88 92 LEU A C 1
ATOM 719 O O . LEU A 1 92 ? -2.457 -23.281 -25.781 1 94.88 92 LEU A O 1
ATOM 723 N N . LEU A 1 93 ? -4.41 -23.609 -24.766 1 94.69 93 LEU A N 1
ATOM 724 C CA . LEU A 1 93 ? -4.008 -24.875 -24.172 1 94.69 93 LEU A CA 1
ATOM 725 C C . LEU A 1 93 ? -3.625 -25.875 -25.25 1 94.69 93 LEU A C 1
ATOM 727 O O . LEU A 1 93 ? -2.559 -26.5 -25.188 1 94.69 93 LEU A O 1
ATOM 731 N N . TYR A 1 94 ? -4.406 -25.922 -26.219 1 95.12 94 TYR A N 1
ATOM 732 C CA . TYR A 1 94 ? -4.129 -26.844 -27.312 1 95.12 94 TYR A CA 1
ATOM 733 C C . TYR A 1 94 ? -2.906 -26.391 -28.109 1 95.12 94 TYR A C 1
ATOM 735 O O . TYR A 1 94 ? -2.062 -27.203 -28.469 1 95.12 94 TYR A O 1
ATOM 743 N N . ALA A 1 95 ? -2.891 -25.094 -28.359 1 96.25 95 ALA A N 1
ATOM 744 C CA . ALA A 1 95 ? -1.77 -24.547 -29.109 1 96.25 95 ALA A CA 1
ATOM 745 C C . ALA A 1 95 ? -0.445 -24.812 -28.406 1 96.25 95 ALA A C 1
ATOM 747 O O . ALA A 1 95 ? 0.589 -24.984 -29.062 1 96.25 95 ALA A O 1
ATOM 748 N N . SER A 1 96 ? -0.467 -24.859 -27.141 1 96.19 96 SER A N 1
ATOM 749 C CA . SER A 1 96 ? 0.753 -25.031 -26.344 1 96.19 96 SER A CA 1
ATOM 750 C C . SER A 1 96 ? 1.399 -26.391 -26.594 1 96.19 96 SER A C 1
ATOM 752 O O . SER A 1 96 ? 2.588 -26.562 -26.328 1 96.19 96 SER A O 1
ATOM 754 N N . GLN A 1 97 ? 0.704 -27.344 -27.094 1 96.5 97 GLN A N 1
ATOM 755 C CA . GLN A 1 97 ? 1.243 -28.656 -27.422 1 96.5 97 GLN A CA 1
ATOM 756 C C . GLN A 1 97 ? 2.262 -28.578 -28.562 1 96.5 97 GLN A C 1
ATOM 758 O O . GLN A 1 97 ? 3.109 -29.453 -28.703 1 96.5 97 GLN A O 1
ATOM 763 N N . SER A 1 98 ? 2.178 -27.5 -29.328 1 97.31 98 SER A N 1
ATOM 764 C CA . SER A 1 98 ? 3.117 -27.312 -30.438 1 97.31 98 SER A CA 1
ATOM 765 C C . SER A 1 98 ? 4.523 -27.031 -29.906 1 97.31 98 SER A C 1
ATOM 767 O O . SER A 1 98 ? 5.492 -27.047 -30.672 1 97.31 98 SER A O 1
ATOM 769 N N . LEU A 1 99 ? 4.668 -26.828 -28.672 1 98.06 99 LEU A N 1
ATOM 770 C CA . LEU A 1 99 ? 5.969 -26.562 -28.062 1 98.06 99 LEU A CA 1
ATOM 771 C C . LEU A 1 99 ? 6.77 -27.859 -27.922 1 98.06 99 LEU A C 1
ATOM 773 O O . LEU A 1 99 ? 7.961 -27.812 -27.609 1 98.06 99 LEU A O 1
ATOM 777 N N . GLU A 1 100 ? 6.164 -28.984 -28.125 1 98.06 100 GLU A N 1
ATOM 778 C CA . GLU A 1 100 ? 6.801 -30.281 -27.969 1 98.06 100 GLU A CA 1
ATOM 779 C C . GLU A 1 100 ? 8.039 -30.406 -28.844 1 98.06 100 GLU A C 1
ATOM 781 O O . GLU A 1 100 ? 9.117 -30.766 -28.359 1 98.06 100 GLU A O 1
ATOM 786 N N . ASP A 1 101 ? 7.906 -30.047 -30.109 1 97.62 101 ASP A N 1
ATOM 787 C CA . ASP A 1 101 ? 9.008 -30.188 -31.047 1 97.62 101 ASP A CA 1
ATOM 788 C C . ASP A 1 101 ? 10.141 -29.203 -30.734 1 97.62 101 ASP A C 1
ATOM 790 O O . ASP A 1 101 ? 11.305 -29.594 -30.688 1 97.62 101 ASP A O 1
ATOM 794 N N . PRO A 1 102 ? 9.773 -27.953 -30.516 1 98.12 102 PRO A N 1
ATOM 795 C CA . PRO A 1 102 ? 10.836 -27.031 -30.125 1 98.12 102 PRO A CA 1
ATOM 796 C C . PRO A 1 102 ? 11.586 -27.484 -28.875 1 98.12 102 PRO A C 1
ATOM 798 O O . PRO A 1 102 ? 12.797 -27.297 -28.781 1 98.12 102 PRO A O 1
ATOM 801 N N . LEU A 1 103 ? 10.906 -28.016 -27.891 1 98.44 103 LEU A N 1
ATOM 802 C CA . LEU A 1 103 ? 11.578 -28.516 -26.688 1 98.44 103 LEU A CA 1
ATOM 803 C C . LEU A 1 103 ? 12.508 -29.672 -27.031 1 98.44 103 LEU A C 1
ATOM 805 O O . LEU A 1 103 ? 13.625 -29.734 -26.516 1 98.44 103 LEU A O 1
ATOM 809 N N . PHE A 1 104 ? 12.047 -30.578 -27.844 1 98.31 104 PHE A N 1
ATOM 810 C CA . PHE A 1 104 ? 12.844 -31.719 -28.266 1 98.31 104 PHE A CA 1
ATOM 811 C C . PHE A 1 104 ? 14.148 -31.266 -28.906 1 98.31 104 PHE A C 1
ATOM 813 O O . PHE A 1 104 ? 15.219 -31.797 -28.609 1 98.31 104 PHE A O 1
ATOM 820 N N . ARG A 1 105 ? 14.062 -30.266 -29.766 1 98.06 105 ARG A N 1
ATOM 821 C CA . ARG A 1 105 ? 15.25 -29.719 -30.422 1 98.06 105 ARG A CA 1
ATOM 822 C C . ARG A 1 105 ? 16.203 -29.078 -29.422 1 98.06 105 ARG A C 1
ATOM 824 O O . ARG A 1 105 ? 17.406 -29.266 -29.5 1 98.06 105 ARG A O 1
ATOM 831 N N . LEU A 1 106 ? 15.625 -28.344 -28.5 1 98.12 106 LEU A N 1
ATOM 832 C CA . LEU A 1 106 ? 16.422 -27.703 -27.453 1 98.12 106 LEU A CA 1
ATOM 833 C C . LEU A 1 106 ? 17.203 -28.75 -26.656 1 98.12 106 LEU A C 1
ATOM 835 O O . LEU A 1 106 ? 18.391 -28.578 -26.375 1 98.12 106 LEU A O 1
ATOM 839 N N . LEU A 1 107 ? 16.562 -29.828 -26.25 1 98.12 107 LEU A N 1
ATOM 840 C CA . LEU A 1 107 ? 17.188 -30.875 -25.438 1 98.12 107 LEU A CA 1
ATOM 841 C C . LEU A 1 107 ? 18.312 -31.562 -26.203 1 98.12 107 LEU A C 1
ATOM 843 O O . LEU A 1 107 ? 19.359 -31.844 -25.641 1 98.12 107 LEU A O 1
ATOM 847 N N . ASN A 1 108 ? 18.078 -31.766 -27.484 1 97.88 108 ASN A N 1
ATOM 848 C CA . ASN A 1 108 ? 19.125 -32.375 -28.297 1 97.88 108 ASN A CA 1
ATOM 849 C C . ASN A 1 108 ? 20.344 -31.469 -28.438 1 97.88 108 ASN A C 1
ATOM 851 O O . ASN A 1 108 ? 21.469 -31.938 -28.438 1 97.88 108 ASN A O 1
ATOM 855 N N . ASP A 1 109 ? 20.031 -30.234 -28.609 1 97.5 109 ASP A N 1
ATOM 856 C CA . ASP A 1 109 ? 21.141 -29.266 -28.656 1 97.5 109 ASP A CA 1
ATOM 857 C C . ASP A 1 109 ? 21.953 -29.297 -27.359 1 97.5 109 ASP A C 1
ATOM 859 O O . ASP A 1 109 ? 23.188 -29.25 -27.406 1 97.5 109 ASP A O 1
ATOM 863 N N . ILE A 1 110 ? 21.297 -29.375 -26.266 1 96.25 110 ILE A N 1
ATOM 864 C CA . ILE A 1 110 ? 21.953 -29.391 -24.969 1 96.25 110 ILE A CA 1
ATOM 865 C C . ILE A 1 110 ? 22.75 -30.688 -24.828 1 96.25 110 ILE A C 1
ATOM 867 O O . ILE A 1 110 ? 23.891 -30.656 -24.359 1 96.25 110 ILE A O 1
ATOM 871 N N . ILE A 1 111 ? 22.219 -31.781 -25.219 1 96.06 111 ILE A N 1
ATOM 872 C CA . ILE A 1 111 ? 22.875 -33.094 -25.141 1 96.06 111 ILE A CA 1
ATOM 873 C C . ILE A 1 111 ? 24.141 -33.062 -26.016 1 96.06 111 ILE A C 1
ATOM 875 O O . ILE A 1 111 ? 25.188 -33.562 -25.609 1 96.06 111 ILE A O 1
ATOM 879 N N . ASP A 1 112 ? 24 -32.438 -27.188 1 96.5 112 ASP A N 1
ATOM 880 C CA . ASP A 1 112 ? 25.141 -32.344 -28.094 1 96.5 112 ASP A CA 1
ATOM 881 C C . ASP A 1 112 ? 26.266 -31.5 -27.484 1 96.5 112 ASP A C 1
ATOM 883 O O . ASP A 1 112 ? 27.438 -31.812 -27.625 1 96.5 112 ASP A O 1
ATOM 887 N N . GLN A 1 113 ? 25.875 -30.531 -26.812 1 95.06 113 GLN A N 1
ATOM 888 C CA . GLN A 1 113 ? 26.844 -29.594 -26.234 1 95.06 113 GLN A CA 1
ATOM 889 C C . GLN A 1 113 ? 27.453 -30.156 -24.953 1 95.06 113 GLN A C 1
ATOM 891 O O . GLN A 1 113 ? 28.656 -30 -24.703 1 95.06 113 GLN A O 1
ATOM 896 N N . GLU A 1 114 ? 26.641 -30.828 -24.156 1 94.06 114 GLU A N 1
ATOM 897 C CA . GLU A 1 114 ? 27.094 -31.234 -22.828 1 94.06 114 GLU A CA 1
ATOM 898 C C . GLU A 1 114 ? 27.484 -32.688 -22.797 1 94.06 114 GLU A C 1
ATOM 900 O O . GLU A 1 114 ? 28.125 -33.156 -21.844 1 94.06 114 GLU A O 1
ATOM 905 N N . GLY A 1 115 ? 27.109 -33.469 -23.781 1 92.62 115 GLY A N 1
ATOM 906 C CA . GLY A 1 115 ? 27.484 -34.875 -23.891 1 92.62 115 GLY A CA 1
ATOM 907 C C . GLY A 1 115 ? 26.609 -35.812 -23.094 1 92.62 115 GLY A C 1
ATOM 908 O O . GLY A 1 115 ? 26.875 -37 -22.984 1 92.62 115 GLY A O 1
ATOM 909 N N . ARG A 1 116 ? 25.625 -35.312 -22.469 1 91.94 116 ARG A N 1
ATOM 910 C CA . ARG A 1 116 ? 24.672 -36.094 -21.688 1 91.94 116 ARG A CA 1
ATOM 911 C C . ARG A 1 116 ? 23.328 -35.344 -21.594 1 91.94 116 ARG A C 1
ATOM 913 O O . ARG A 1 116 ? 23.266 -34.125 -21.734 1 91.94 116 ARG A O 1
ATOM 920 N N . PRO A 1 117 ? 22.297 -36.062 -21.344 1 94.88 117 PRO A N 1
ATOM 921 C CA . PRO A 1 117 ? 21.016 -35.406 -21.156 1 94.88 117 PRO A CA 1
ATOM 922 C C . PRO A 1 117 ? 20.953 -34.594 -19.859 1 94.88 117 PRO A C 1
ATOM 924 O O . PRO A 1 117 ? 21.719 -34.875 -18.922 1 94.88 117 PRO A O 1
ATOM 927 N N . PRO A 1 118 ? 20.047 -33.625 -19.797 1 96.38 118 PRO A N 1
ATOM 928 C CA . PRO A 1 118 ? 19.844 -32.938 -18.531 1 96.38 118 PRO A CA 1
ATOM 929 C C . PRO A 1 118 ? 19.422 -33.906 -17.406 1 96.38 118 PRO A C 1
ATOM 931 O O . PRO A 1 118 ? 18.938 -35 -17.672 1 96.38 118 PRO A O 1
ATOM 934 N N . LEU A 1 119 ? 19.688 -33.406 -16.203 1 95.69 119 LEU A N 1
ATOM 935 C CA . LEU A 1 119 ? 19.359 -34.219 -15.047 1 95.69 119 LEU A CA 1
ATOM 936 C C . LEU A 1 119 ? 17.859 -34.562 -15.031 1 95.69 119 LEU A C 1
ATOM 938 O O . LEU A 1 119 ? 17.484 -35.719 -14.742 1 95.69 119 LEU A O 1
ATOM 942 N N . CYS A 1 120 ? 17.031 -33.594 -15.289 1 97.44 120 CYS A N 1
ATOM 943 C CA . CYS A 1 120 ? 15.594 -33.781 -15.383 1 97.44 120 CYS A CA 1
ATOM 944 C C . CYS A 1 120 ? 14.922 -32.594 -16.016 1 97.44 120 CYS A C 1
ATOM 946 O O . CYS A 1 120 ? 15.562 -31.562 -16.25 1 97.44 120 CYS A O 1
ATOM 948 N N . ILE A 1 121 ? 13.703 -32.781 -16.375 1 98.44 121 ILE A N 1
ATOM 949 C CA . ILE A 1 121 ? 12.812 -31.703 -16.797 1 98.44 121 ILE A CA 1
ATOM 950 C C . ILE A 1 121 ? 11.734 -31.469 -15.75 1 98.44 121 ILE A C 1
ATOM 952 O O . ILE A 1 121 ? 11 -32.406 -15.391 1 98.44 121 ILE A O 1
ATOM 956 N N . ILE A 1 122 ? 11.703 -30.312 -15.188 1 98.62 122 ILE A N 1
ATOM 957 C CA . ILE A 1 122 ? 10.586 -29.922 -14.328 1 98.62 122 ILE A CA 1
ATOM 958 C C . ILE A 1 122 ? 9.508 -29.234 -15.164 1 98.62 122 ILE A C 1
ATOM 960 O O . ILE A 1 122 ? 9.703 -28.125 -15.656 1 98.62 122 ILE A O 1
ATOM 964 N N . SER A 1 123 ? 8.414 -29.875 -15.281 1 98.69 123 SER A N 1
ATOM 965 C CA . SER A 1 123 ? 7.383 -29.359 -16.188 1 98.69 123 SER A CA 1
ATOM 966 C C . SER A 1 123 ? 6.078 -29.094 -15.438 1 98.69 123 SER A C 1
ATOM 968 O O . SER A 1 123 ? 5.781 -29.766 -14.438 1 98.69 123 SER A O 1
ATOM 970 N N . ASP A 1 124 ? 5.32 -28.141 -15.922 1 98.38 124 ASP A N 1
ATOM 971 C CA . ASP A 1 124 ? 3.998 -27.812 -15.398 1 98.38 124 ASP A CA 1
ATOM 972 C C . ASP A 1 124 ? 3.01 -28.953 -15.641 1 98.38 124 ASP A C 1
ATOM 974 O O . ASP A 1 124 ? 3.174 -29.734 -16.578 1 98.38 124 ASP A O 1
ATOM 978 N N . LEU A 1 125 ? 1.941 -29.016 -14.883 1 97.56 125 LEU A N 1
ATOM 979 C CA . LEU A 1 125 ? 0.955 -30.094 -14.977 1 97.56 125 LEU A CA 1
ATOM 980 C C . LEU A 1 125 ? 0.214 -30.031 -16.312 1 97.56 125 LEU A C 1
ATOM 982 O O . LEU A 1 125 ? -0.279 -31.047 -16.797 1 97.56 125 LEU A O 1
ATOM 986 N N . PHE A 1 126 ? 0.171 -28.875 -16.922 1 97.56 126 PHE A N 1
ATOM 987 C CA . PHE A 1 126 ? -0.549 -28.719 -18.172 1 97.56 126 PHE A CA 1
ATOM 988 C C . PHE A 1 126 ? 0.312 -29.156 -19.359 1 97.56 126 PHE A C 1
ATOM 990 O O . PHE A 1 126 ? -0.148 -29.172 -20.5 1 97.56 126 PHE A O 1
ATOM 997 N N . PHE A 1 127 ? 1.535 -29.469 -19.031 1 98.25 127 PHE A N 1
ATOM 998 C CA . PHE A 1 127 ? 2.461 -29.938 -20.062 1 98.25 127 PHE A CA 1
ATOM 999 C C . PHE A 1 127 ? 2.83 -31.391 -19.828 1 98.25 127 PHE A C 1
ATOM 1001 O O . PHE A 1 127 ? 4.012 -31.75 -19.828 1 98.25 127 PHE A O 1
ATOM 1008 N N . GLY A 1 128 ? 1.781 -32.219 -19.75 1 97.81 128 GLY A N 1
ATOM 1009 C CA . GLY A 1 128 ? 2.006 -33.656 -19.578 1 97.81 128 GLY A CA 1
ATOM 1010 C C . GLY A 1 128 ? 2.811 -34.281 -20.719 1 97.81 128 GLY A C 1
ATOM 1011 O O . GLY A 1 128 ? 3.529 -35.25 -20.516 1 97.81 128 GLY A O 1
ATOM 1012 N N . TRP A 1 129 ? 2.771 -33.656 -21.891 1 97.69 129 TRP A N 1
ATOM 1013 C CA . TRP A 1 129 ? 3.477 -34.156 -23.078 1 97.69 129 TRP A CA 1
ATOM 1014 C C . TRP A 1 129 ? 4.984 -34.125 -22.844 1 97.69 129 TRP A C 1
ATOM 1016 O O . TRP A 1 129 ? 5.73 -34.812 -23.562 1 97.69 129 TRP A O 1
ATOM 1026 N N . ALA A 1 130 ? 5.48 -33.406 -21.875 1 98.31 130 ALA A N 1
ATOM 1027 C CA . ALA A 1 130 ? 6.91 -33.344 -21.594 1 98.31 130 ALA A CA 1
ATOM 1028 C C . ALA A 1 130 ? 7.449 -34.688 -21.125 1 98.31 130 ALA A C 1
ATOM 1030 O O . ALA A 1 130 ? 8.641 -34.969 -21.266 1 98.31 130 ALA A O 1
ATOM 1031 N N . VAL A 1 131 ? 6.59 -35.5 -20.531 1 97.75 131 VAL A N 1
ATOM 1032 C CA . VAL A 1 131 ? 6.984 -36.812 -20.078 1 97.75 131 VAL A CA 1
ATOM 1033 C C . VAL A 1 131 ? 7.484 -37.656 -21.266 1 97.75 131 VAL A C 1
ATOM 1035 O O . VAL A 1 131 ? 8.531 -38.281 -21.172 1 97.75 131 VAL A O 1
ATOM 1038 N N . ASP A 1 132 ? 6.785 -37.594 -22.375 1 97.12 132 ASP A N 1
ATOM 1039 C CA . ASP A 1 132 ? 7.156 -38.312 -23.562 1 97.12 132 ASP A CA 1
ATOM 1040 C C . ASP A 1 132 ? 8.445 -37.781 -24.172 1 97.12 132 ASP A C 1
ATOM 1042 O O . ASP A 1 132 ? 9.297 -38.562 -24.625 1 97.12 132 ASP A O 1
ATOM 1046 N N . VAL A 1 133 ? 8.562 -36.5 -24.125 1 97.94 133 VAL A N 1
ATOM 1047 C CA . VAL A 1 133 ? 9.773 -35.875 -24.656 1 97.94 133 VAL A CA 1
ATOM 1048 C C . VAL A 1 133 ? 10.984 -36.312 -23.828 1 97.94 133 VAL A C 1
ATOM 1050 O O . VAL A 1 133 ? 12.039 -36.625 -24.375 1 97.94 133 VAL A O 1
ATOM 1053 N N . ALA A 1 134 ? 10.82 -36.281 -22.562 1 97.38 134 ALA A N 1
ATOM 1054 C CA . ALA A 1 134 ? 11.906 -36.656 -21.672 1 97.38 134 ALA A CA 1
ATOM 1055 C C . ALA A 1 134 ? 12.344 -38.094 -21.906 1 97.38 134 ALA A C 1
ATOM 1057 O O . ALA A 1 134 ? 13.539 -38.375 -22 1 97.38 134 ALA A O 1
ATOM 1058 N N . LYS A 1 135 ? 11.422 -39 -22.078 1 95 135 LYS A N 1
ATOM 1059 C CA . LYS A 1 135 ? 11.703 -40.406 -22.344 1 95 135 LYS A CA 1
ATOM 1060 C C . LYS A 1 135 ? 12.508 -40.562 -23.641 1 95 135 LYS A C 1
ATOM 1062 O O . LYS A 1 135 ? 13.438 -41.375 -23.703 1 95 135 LYS A O 1
ATOM 1067 N N . SER A 1 136 ? 12.148 -39.781 -24.578 1 96 136 SER A N 1
ATOM 1068 C CA . SER A 1 136 ? 12.758 -39.875 -25.906 1 96 136 SER A CA 1
ATOM 1069 C C . SER A 1 136 ? 14.227 -39.469 -25.875 1 96 136 SER A C 1
ATOM 1071 O O . SER A 1 136 ? 15.016 -39.906 -26.719 1 96 136 SER A O 1
ATOM 1073 N N . VAL A 1 137 ? 14.633 -38.75 -24.891 1 95.56 137 VAL A N 1
ATOM 1074 C CA . VAL A 1 137 ? 16.016 -38.281 -24.875 1 95.56 137 VAL A CA 1
ATOM 1075 C C . VAL A 1 137 ? 16.75 -38.906 -23.688 1 95.56 137 VAL A C 1
ATOM 1077 O O . VAL A 1 137 ? 17.875 -38.5 -23.375 1 95.56 137 VAL A O 1
ATOM 1080 N N . GLY A 1 138 ? 16.109 -39.75 -22.984 1 92.88 138 GLY A N 1
ATOM 1081 C CA . GLY A 1 138 ? 16.781 -40.531 -21.953 1 92.88 138 GLY A CA 1
ATOM 1082 C C . GLY A 1 138 ? 16.891 -39.781 -20.641 1 92.88 138 GLY A C 1
ATOM 1083 O O . GLY A 1 138 ? 17.891 -39.938 -19.938 1 92.88 138 GLY A O 1
ATOM 1084 N N . THR A 1 139 ? 15.977 -38.938 -20.312 1 95.56 139 THR A N 1
ATOM 1085 C CA . THR A 1 139 ? 15.906 -38.281 -19.016 1 95.56 139 THR A CA 1
ATOM 1086 C C . THR A 1 139 ? 14.516 -38.469 -18.406 1 95.56 139 THR A C 1
ATOM 1088 O O . THR A 1 139 ? 13.727 -39.281 -18.875 1 95.56 139 THR A O 1
ATOM 1091 N N . VAL A 1 140 ? 14.234 -37.75 -17.234 1 95.56 140 VAL A N 1
ATOM 1092 C CA . VAL A 1 140 ? 12.961 -37.938 -16.547 1 95.56 140 VAL A CA 1
ATOM 1093 C C . VAL A 1 140 ? 12.281 -36.594 -16.359 1 95.56 140 VAL A C 1
ATOM 1095 O O . VAL A 1 140 ? 12.922 -35.531 -16.484 1 95.56 140 VAL A O 1
ATOM 1098 N N . THR A 1 141 ? 11.023 -36.688 -16.172 1 97.69 141 THR A N 1
ATOM 1099 C CA . THR A 1 141 ? 10.258 -35.469 -15.852 1 97.69 141 THR A CA 1
ATOM 1100 C C . THR A 1 141 ? 9.781 -35.5 -14.406 1 97.69 141 THR A C 1
ATOM 1102 O O . THR A 1 141 ? 9.438 -36.562 -13.875 1 97.69 141 THR A O 1
ATOM 1105 N N . VAL A 1 142 ? 9.812 -34.406 -13.812 1 98.25 142 VAL A N 1
ATOM 1106 C CA . VAL A 1 142 ? 9.133 -34.156 -12.547 1 98.25 142 VAL A CA 1
ATOM 1107 C C . VAL A 1 142 ? 8.07 -33.062 -12.742 1 98.25 142 VAL A C 1
ATOM 1109 O O . VAL A 1 142 ? 8.367 -31.984 -13.242 1 98.25 142 VAL A O 1
ATOM 1112 N N . SER A 1 143 ? 6.84 -33.438 -12.398 1 98.5 143 SER A N 1
ATOM 1113 C CA . SER A 1 143 ? 5.754 -32.469 -12.57 1 98.5 143 SER A CA 1
ATOM 1114 C C . SER A 1 143 ? 5.715 -31.469 -11.422 1 98.5 143 SER A C 1
ATOM 1116 O O . SER A 1 143 ? 5.832 -31.844 -10.258 1 98.5 143 SER A O 1
ATOM 1118 N N . PHE A 1 144 ? 5.629 -30.219 -11.781 1 98.5 144 PHE A N 1
ATOM 1119 C CA . PHE A 1 144 ? 5.543 -29.188 -10.766 1 98.5 144 PHE A CA 1
ATOM 1120 C C . PHE A 1 144 ? 4.148 -28.578 -10.727 1 98.5 144 PHE A C 1
ATOM 1122 O O . PHE A 1 144 ? 3.727 -27.922 -11.688 1 98.5 144 PHE A O 1
ATOM 1129 N N . ASN A 1 145 ? 3.531 -28.828 -9.625 1 95.44 145 ASN A N 1
ATOM 1130 C CA . ASN A 1 145 ? 2.232 -28.25 -9.305 1 95.44 145 ASN A CA 1
ATOM 1131 C C . ASN A 1 145 ? 2.379 -26.906 -8.578 1 95.44 145 ASN A C 1
ATOM 1133 O O . ASN A 1 145 ? 2.777 -26.875 -7.414 1 95.44 145 ASN A O 1
ATOM 1137 N N . THR A 1 146 ? 1.964 -25.781 -9.227 1 94.19 146 THR A N 1
ATOM 1138 C CA . THR A 1 146 ? 2.117 -24.453 -8.633 1 94.19 146 THR A CA 1
ATOM 1139 C C . THR A 1 146 ? 1 -24.188 -7.629 1 94.19 146 THR A C 1
ATOM 1141 O O . THR A 1 146 ? 1.018 -23.156 -6.938 1 94.19 146 THR A O 1
ATOM 1144 N N . GLY A 1 147 ? 0.048 -25.109 -7.523 1 93.81 147 GLY A N 1
ATOM 1145 C CA . GLY A 1 147 ? -1.059 -24.969 -6.59 1 93.81 147 GLY A CA 1
ATOM 1146 C C . GLY A 1 147 ? -0.871 -25.797 -5.328 1 93.81 147 GLY A C 1
ATOM 1147 O O . GLY A 1 147 ? 0.199 -26.359 -5.102 1 93.81 147 GLY A O 1
ATOM 1148 N N . GLY A 1 148 ? -1.843 -25.781 -4.488 1 93.44 148 GLY A N 1
ATOM 1149 C CA . GLY A 1 148 ? -1.845 -26.609 -3.289 1 93.44 148 GLY A CA 1
ATOM 1150 C C . GLY A 1 148 ? -2.164 -28.062 -3.564 1 93.44 148 GLY A C 1
ATOM 1151 O O . GLY A 1 148 ? -2.596 -28.406 -4.664 1 93.44 148 GLY A O 1
ATOM 1152 N N . ALA A 1 149 ? -1.885 -28.875 -2.58 1 96.38 149 ALA A N 1
ATOM 1153 C CA . ALA A 1 149 ? -2.086 -30.312 -2.744 1 96.38 149 ALA A CA 1
ATOM 1154 C C . ALA A 1 149 ? -3.57 -30.656 -2.812 1 96.38 149 ALA A C 1
ATOM 1156 O O . ALA A 1 149 ? -4.004 -31.391 -3.701 1 96.38 149 ALA A O 1
ATOM 1157 N N . TYR A 1 150 ? -4.371 -30.078 -1.953 1 96.06 150 TYR A N 1
ATOM 1158 C CA . TYR A 1 150 ? -5.797 -30.391 -1.87 1 96.06 150 TYR A CA 1
ATOM 1159 C C . TYR A 1 150 ? -6.523 -29.938 -3.129 1 96.06 150 TYR A C 1
ATOM 1161 O O . TYR A 1 150 ? -7.23 -30.719 -3.764 1 96.06 150 TYR A O 1
ATOM 1169 N N . GLY A 1 151 ? -6.363 -28.672 -3.441 1 96 151 GLY A N 1
ATOM 1170 C CA . GLY A 1 151 ? -7.043 -28.109 -4.598 1 96 151 GLY A CA 1
ATOM 1171 C C . GLY A 1 151 ? -6.648 -28.781 -5.902 1 96 151 GLY A C 1
ATOM 1172 O O . GLY A 1 151 ? -7.496 -29.031 -6.758 1 96 151 GLY A O 1
ATOM 1173 N N . VAL A 1 152 ? -5.383 -29.078 -6.07 1 96.5 152 VAL A N 1
ATOM 1174 C CA . VAL A 1 152 ? -4.895 -29.688 -7.305 1 96.5 152 VAL A CA 1
ATOM 1175 C C . VAL A 1 152 ? -5.371 -31.125 -7.395 1 96.5 152 VAL A C 1
ATOM 1177 O O . VAL A 1 152 ? -5.73 -31.609 -8.477 1 96.5 152 VAL A O 1
ATOM 1180 N N . LEU A 1 153 ? -5.344 -31.828 -6.246 1 97.69 153 LEU A N 1
ATOM 1181 C CA . LEU A 1 153 ? -5.887 -33.188 -6.262 1 97.69 153 LEU A CA 1
ATOM 1182 C C . LEU A 1 153 ? -7.344 -33.188 -6.711 1 97.69 153 LEU A C 1
ATOM 1184 O O . LEU A 1 153 ? -7.734 -33.969 -7.582 1 97.69 153 LEU A O 1
ATOM 1188 N N . ALA A 1 154 ? -8.102 -32.312 -6.113 1 96.94 154 ALA A N 1
ATOM 1189 C CA . ALA A 1 154 ? -9.516 -32.219 -6.469 1 96.94 154 ALA A CA 1
ATOM 1190 C C . ALA A 1 154 ? -9.688 -31.906 -7.949 1 96.94 154 ALA A C 1
ATOM 1192 O O . ALA A 1 154 ? -10.508 -32.531 -8.633 1 96.94 154 ALA A O 1
ATOM 1193 N N . TYR A 1 155 ? -8.914 -31 -8.438 1 96.44 155 TYR A N 1
ATOM 1194 C CA . TYR A 1 155 ? -9.016 -30.547 -9.82 1 96.44 155 TYR A CA 1
ATOM 1195 C C . TYR A 1 155 ? -8.609 -31.656 -10.781 1 96.44 155 TYR A C 1
ATOM 1197 O O . TYR A 1 155 ? -9.336 -31.969 -11.727 1 96.44 155 TYR A O 1
ATOM 1205 N N . VAL A 1 156 ? -7.449 -32.25 -10.555 1 97.56 156 VAL A N 1
ATOM 1206 C CA . VAL A 1 156 ? -6.922 -33.312 -11.414 1 97.56 156 VAL A CA 1
ATOM 1207 C C . VAL A 1 156 ? -7.875 -34.5 -11.406 1 97.56 156 VAL A C 1
ATOM 1209 O O . VAL A 1 156 ? -8.25 -35 -12.469 1 97.56 156 VAL A O 1
ATOM 1212 N N . SER A 1 157 ? -8.297 -34.938 -10.211 1 97.81 157 SER A N 1
ATOM 1213 C CA . SER A 1 157 ? -9.203 -36.062 -10.109 1 97.81 157 SER A CA 1
ATOM 1214 C C . SER A 1 157 ? -10.539 -35.781 -10.766 1 97.81 157 SER A C 1
ATOM 1216 O O . SER A 1 157 ? -11.109 -36.625 -11.453 1 97.81 157 SER A O 1
ATOM 1218 N N . PHE A 1 158 ? -11.023 -34.625 -10.547 1 96.88 158 PHE A N 1
ATOM 1219 C CA . PHE A 1 158 ? -12.281 -34.219 -11.18 1 96.88 158 PHE A CA 1
ATOM 1220 C C . PHE A 1 158 ? -12.188 -34.344 -12.695 1 96.88 158 PHE A C 1
ATOM 1222 O O . PHE A 1 158 ? -13.055 -34.938 -13.336 1 96.88 158 PHE A O 1
ATOM 1229 N N . CYS A 1 159 ? -11.164 -33.75 -13.258 1 96.56 159 CYS A N 1
ATOM 1230 C CA . CYS A 1 159 ? -11.008 -33.719 -14.703 1 96.56 159 CYS A CA 1
ATOM 1231 C C . CYS A 1 159 ? -10.852 -35.156 -15.258 1 96.56 159 CYS A C 1
ATOM 1233 O O . CYS A 1 159 ? -11.367 -35.438 -16.328 1 96.56 159 CYS A O 1
ATOM 1235 N N . LEU A 1 160 ? -10.18 -36 -14.539 1 97.38 160 LEU A N 1
ATOM 1236 C CA . LEU A 1 160 ? -9.898 -37.344 -15.023 1 97.38 160 LEU A CA 1
ATOM 1237 C C . LEU A 1 160 ? -11.148 -38.219 -14.938 1 97.38 160 LEU A C 1
ATOM 1239 O O . LEU A 1 160 ? -11.336 -39.125 -15.758 1 97.38 160 LEU A O 1
ATOM 1243 N N . ASN A 1 161 ? -12.047 -37.906 -13.938 1 97.19 161 ASN A N 1
ATOM 1244 C CA . ASN A 1 161 ? -13.109 -38.875 -13.648 1 97.19 161 ASN A CA 1
ATOM 1245 C C . ASN A 1 161 ? -14.484 -38.281 -13.938 1 97.19 161 ASN A C 1
ATOM 1247 O O . ASN A 1 161 ? -15.461 -39.031 -14.094 1 97.19 161 ASN A O 1
ATOM 1251 N N . LEU A 1 162 ? -14.633 -37.031 -13.906 1 96.81 162 LEU A N 1
ATOM 1252 C CA . LEU A 1 162 ? -15.875 -36.281 -14.148 1 96.81 162 LEU A CA 1
ATOM 1253 C C . LEU A 1 162 ? -17 -36.844 -13.273 1 96.81 162 LEU A C 1
ATOM 1255 O O . LEU A 1 162 ? -18.062 -37.188 -13.773 1 96.81 162 LEU A O 1
ATOM 1259 N N . PRO A 1 163 ? -16.766 -36.781 -11.992 1 95.88 163 PRO A N 1
ATOM 1260 C CA . PRO A 1 163 ? -17.703 -37.438 -11.07 1 95.88 163 PRO A CA 1
ATOM 1261 C C . PRO A 1 163 ? -19.078 -36.781 -11.039 1 95.88 163 PRO A C 1
ATOM 1263 O O . PRO A 1 163 ? -20.062 -37.406 -10.68 1 95.88 163 PRO A O 1
ATOM 1266 N N . HIS A 1 164 ? -19.188 -35.5 -11.406 1 93.56 164 HIS A N 1
ATOM 1267 C CA . HIS A 1 164 ? -20.438 -34.781 -11.375 1 93.56 164 HIS A CA 1
ATOM 1268 C C . HIS A 1 164 ? -21.438 -35.344 -12.391 1 93.56 164 HIS A C 1
ATOM 1270 O O . HIS A 1 164 ? -22.641 -35.094 -12.289 1 93.56 164 HIS A O 1
ATOM 1276 N N . ARG A 1 165 ? -20.922 -36.094 -13.344 1 94.69 165 ARG A N 1
ATOM 1277 C CA . ARG A 1 165 ? -21.781 -36.656 -14.383 1 94.69 165 ARG A CA 1
ATOM 1278 C C . ARG A 1 165 ? -22.406 -37.969 -13.914 1 94.69 165 ARG A C 1
ATOM 1280 O O . ARG A 1 165 ? -23.344 -38.469 -14.523 1 94.69 165 ARG A O 1
ATOM 1287 N N . SER A 1 166 ? -22 -38.5 -12.844 1 92.31 166 SER A N 1
ATOM 1288 C CA . SER A 1 166 ? -22.453 -39.812 -12.398 1 92.31 166 SER A CA 1
ATOM 1289 C C . SER A 1 166 ? -23.562 -39.656 -11.344 1 92.31 166 SER A C 1
ATOM 1291 O O . SER A 1 166 ? -23.922 -40.656 -10.703 1 92.31 166 SER A O 1
ATOM 1293 N N . THR A 1 167 ? -23.969 -38.5 -11.07 1 90.94 167 THR A N 1
ATOM 1294 C CA . THR A 1 167 ? -25 -38.312 -10.055 1 90.94 167 THR A CA 1
ATOM 1295 C C . THR A 1 167 ? -25.906 -37.156 -10.414 1 90.94 167 THR A C 1
ATOM 1297 O O . THR A 1 167 ? -25.516 -36.25 -11.141 1 90.94 167 THR A O 1
ATOM 1300 N N . ASP A 1 168 ? -27.125 -37.219 -9.922 1 90.38 168 ASP A N 1
ATOM 1301 C CA . ASP A 1 168 ? -28.094 -36.125 -10.094 1 90.38 168 ASP A CA 1
ATOM 1302 C C . ASP A 1 168 ? -28.125 -35.219 -8.867 1 90.38 168 ASP A C 1
ATOM 1304 O O . ASP A 1 168 ? -28.812 -34.219 -8.859 1 90.38 168 ASP A O 1
ATOM 1308 N N . SER A 1 169 ? -27.344 -35.625 -7.926 1 91.5 169 SER A N 1
ATOM 1309 C CA . SER A 1 169 ? -27.281 -34.844 -6.703 1 91.5 169 SER A CA 1
ATOM 1310 C C . SER A 1 169 ? -26.422 -33.594 -6.891 1 91.5 169 SER A C 1
ATOM 1312 O O . SER A 1 169 ? -25.547 -33.562 -7.766 1 91.5 169 SER A O 1
ATOM 1314 N N . ASP A 1 170 ? -26.719 -32.625 -6.125 1 92 170 ASP A N 1
ATOM 1315 C CA . ASP A 1 170 ? -25.922 -31.406 -6.145 1 92 170 ASP A CA 1
ATOM 1316 C C . ASP A 1 170 ? -24.531 -31.656 -5.547 1 92 170 ASP A C 1
ATOM 1318 O O . ASP A 1 170 ? -23.594 -30.891 -5.809 1 92 170 ASP A O 1
ATOM 1322 N N . GLU A 1 171 ? -24.453 -32.625 -4.746 1 94.56 171 GLU A N 1
ATOM 1323 C CA . GLU A 1 171 ? -23.188 -33 -4.137 1 94.56 171 GLU A CA 1
ATOM 1324 C C . GLU A 1 171 ? -22.609 -34.25 -4.793 1 94.56 171 GLU A C 1
ATOM 1326 O O . GLU A 1 171 ? -23.359 -35.125 -5.289 1 94.56 171 GLU A O 1
ATOM 1331 N N . PHE A 1 172 ? -21.328 -34.344 -4.805 1 95.38 172 PHE A N 1
ATOM 1332 C CA . PHE A 1 172 ? -20.703 -35.5 -5.398 1 95.38 172 PHE A CA 1
ATOM 1333 C C . PHE A 1 172 ? -19.359 -35.812 -4.719 1 95.38 172 PHE A C 1
ATOM 1335 O O . PHE A 1 172 ? -18.812 -34.938 -4.02 1 95.38 172 PHE A O 1
ATOM 1342 N N . LEU A 1 173 ? -18.938 -37 -4.895 1 96 173 LEU A N 1
ATOM 1343 C CA . LEU A 1 173 ? -17.641 -37.438 -4.387 1 96 173 LEU A CA 1
ATOM 1344 C C . LEU A 1 173 ? -16.562 -37.344 -5.465 1 96 173 LEU A C 1
ATOM 1346 O O . LEU A 1 173 ? -16.859 -37.469 -6.652 1 96 173 LEU A O 1
ATOM 1350 N N . VAL A 1 174 ? -15.453 -37.031 -5.074 1 96.38 174 VAL A N 1
ATOM 1351 C CA . VAL A 1 174 ? -14.32 -37 -5.996 1 96.38 174 VAL A CA 1
ATOM 1352 C C . VAL A 1 174 ? -13.336 -38.125 -5.652 1 96.38 174 VAL A C 1
ATOM 1354 O O . VAL A 1 174 ? -12.883 -38.219 -4.508 1 96.38 174 VAL A O 1
ATOM 1357 N N . PRO A 1 175 ? -12.984 -38.938 -6.641 1 97.38 175 PRO A N 1
ATOM 1358 C CA . PRO A 1 175 ? -12 -40 -6.359 1 97.38 175 PRO A CA 1
ATOM 1359 C C . PRO A 1 175 ? -10.711 -39.438 -5.758 1 97.38 175 PRO A C 1
ATOM 1361 O O . PRO A 1 175 ? -10.211 -38.406 -6.207 1 97.38 175 PRO A O 1
ATOM 1364 N N . GLY A 1 176 ? -10.164 -40.156 -4.773 1 96.88 176 GLY A N 1
ATOM 1365 C CA . GLY A 1 176 ? -8.984 -39.719 -4.062 1 96.88 176 GLY A CA 1
ATOM 1366 C C . GLY A 1 176 ? -9.297 -39.094 -2.715 1 96.88 176 GLY A C 1
ATOM 1367 O O . GLY A 1 176 ? -8.414 -38.938 -1.871 1 96.88 176 GLY A O 1
ATOM 1368 N N . PHE A 1 177 ? -10.578 -38.688 -2.527 1 96.69 177 PHE A N 1
ATOM 1369 C CA . PHE A 1 177 ? -11.016 -38.125 -1.259 1 96.69 177 PHE A CA 1
ATOM 1370 C C . PHE A 1 177 ? -11.875 -39.125 -0.488 1 96.69 177 PHE A C 1
ATOM 1372 O O . PHE A 1 177 ? -12.57 -39.938 -1.089 1 96.69 177 PHE A O 1
ATOM 1379 N N . PRO A 1 178 ? -11.789 -39.031 0.857 1 94.56 178 PRO A N 1
ATOM 1380 C CA . PRO A 1 178 ? -12.68 -39.906 1.638 1 94.56 178 PRO A CA 1
ATOM 1381 C C . PRO A 1 178 ? -14.156 -39.531 1.467 1 94.56 178 PRO A C 1
ATOM 1383 O O . PRO A 1 178 ? -14.477 -38.438 1.022 1 94.56 178 PRO A O 1
ATOM 1386 N N . GLU A 1 179 ? -15.016 -40.406 1.825 1 93.88 179 GLU A N 1
ATOM 1387 C CA . GLU A 1 179 ? -16.453 -40.219 1.632 1 93.88 179 GLU A CA 1
ATOM 1388 C C . GLU A 1 179 ? -16.984 -39.062 2.469 1 93.88 179 GLU A C 1
ATOM 1390 O O . GLU A 1 179 ? -18.031 -38.5 2.158 1 93.88 179 GLU A O 1
ATOM 1395 N N . SER A 1 180 ? -16.266 -38.75 3.459 1 92.19 180 SER A N 1
ATOM 1396 C CA . SER A 1 180 ? -16.688 -37.656 4.336 1 92.19 180 SER A CA 1
ATOM 1397 C C . SER A 1 180 ? -16.516 -36.312 3.662 1 92.19 180 SER A C 1
ATOM 1399 O O . SER A 1 180 ? -17.078 -35.312 4.105 1 92.19 180 SER A O 1
ATOM 1401 N N . VAL A 1 181 ? -15.695 -36.281 2.598 1 93.44 181 VAL A N 1
ATOM 1402 C CA . VAL A 1 181 ? -15.453 -35.031 1.881 1 93.44 181 VAL A CA 1
ATOM 1403 C C . VAL A 1 181 ? -16.344 -34.969 0.638 1 93.44 181 VAL A C 1
ATOM 1405 O O . VAL A 1 181 ? -16.172 -35.781 -0.289 1 93.44 181 VAL A O 1
ATOM 1408 N N . ARG A 1 182 ? -17.219 -34 0.641 1 93.69 182 ARG A N 1
ATOM 1409 C CA . ARG A 1 182 ? -18.125 -33.844 -0.488 1 93.69 182 ARG A CA 1
ATOM 1410 C C . ARG A 1 182 ? -17.906 -32.5 -1.188 1 93.69 182 ARG A C 1
ATOM 1412 O O . ARG A 1 182 ? -17.5 -31.531 -0.557 1 93.69 182 ARG A O 1
ATOM 1419 N N . PHE A 1 183 ? -18.109 -32.594 -2.467 1 93.94 183 PHE A N 1
ATOM 1420 C CA . PHE A 1 183 ? -18.016 -31.375 -3.275 1 93.94 183 PHE A CA 1
ATOM 1421 C C . PHE A 1 183 ? -19.375 -31 -3.852 1 93.94 183 PHE A C 1
ATOM 1423 O O . PHE A 1 183 ? -20.266 -31.844 -3.939 1 93.94 183 PHE A O 1
ATOM 1430 N N . HIS A 1 184 ? -19.562 -29.781 -4.082 1 91.75 184 HIS A N 1
ATOM 1431 C CA . HIS A 1 184 ? -20.859 -29.281 -4.539 1 91.75 184 HIS A CA 1
ATOM 1432 C C . HIS A 1 184 ? -20.766 -28.734 -5.957 1 91.75 184 HIS A C 1
ATOM 1434 O O . HIS A 1 184 ? -19.75 -28.141 -6.332 1 91.75 184 HIS A O 1
ATOM 1440 N N . HIS A 1 185 ? -21.844 -28.828 -6.699 1 90.44 185 HIS A N 1
ATOM 1441 C CA . HIS A 1 185 ? -21.906 -28.375 -8.086 1 90.44 185 HIS A CA 1
ATOM 1442 C C . HIS A 1 185 ? -21.594 -26.891 -8.195 1 90.44 185 HIS A C 1
ATOM 1444 O O . HIS A 1 185 ? -21.031 -26.438 -9.195 1 90.44 185 HIS A O 1
ATOM 1450 N N . SER A 1 186 ? -21.891 -26.125 -7.195 1 86.56 186 SER A N 1
ATOM 1451 C CA . SER A 1 186 ? -21.688 -24.688 -7.215 1 86.56 186 SER A CA 1
ATOM 1452 C C . SER A 1 186 ? -20.219 -24.328 -7.125 1 86.56 186 SER A C 1
ATOM 1454 O O . SER A 1 186 ? -19.828 -23.188 -7.371 1 86.56 186 SER A O 1
ATOM 1456 N N . GLN A 1 187 ? -19.375 -25.297 -6.789 1 88.25 187 GLN A N 1
ATOM 1457 C CA . GLN A 1 187 ? -17.938 -25.062 -6.691 1 88.25 187 GLN A CA 1
ATOM 1458 C C . GLN A 1 187 ? -17.266 -25.188 -8.055 1 88.25 187 GLN A C 1
ATOM 1460 O O . GLN A 1 187 ? -16.078 -24.844 -8.211 1 88.25 187 GLN A O 1
ATOM 1465 N N . LEU A 1 188 ? -18.078 -25.625 -8.992 1 88.81 188 LEU A N 1
ATOM 1466 C CA . LEU A 1 188 ? -17.516 -25.875 -10.312 1 88.81 188 LEU A CA 1
ATOM 1467 C C . LEU A 1 188 ? -17.672 -24.656 -11.211 1 88.81 188 LEU A C 1
ATOM 1469 O O . LEU A 1 188 ? -18.766 -24.094 -11.312 1 88.81 188 LEU A O 1
ATOM 1473 N N . HIS A 1 189 ? -16.578 -24.297 -11.781 1 83.31 189 HIS A N 1
ATOM 1474 C CA . HIS A 1 189 ? -16.641 -23.312 -12.867 1 83.31 189 HIS A CA 1
ATOM 1475 C C . HIS A 1 189 ? -17.531 -23.812 -14 1 83.31 189 HIS A C 1
ATOM 1477 O O . HIS A 1 189 ? -17.641 -25.031 -14.227 1 83.31 189 HIS A O 1
ATOM 1483 N N . PRO A 1 190 ? -18.125 -22.938 -14.758 1 80.12 190 PRO A N 1
ATOM 1484 C CA . PRO A 1 190 ? -19.062 -23.359 -15.812 1 80.12 190 PRO A CA 1
ATOM 1485 C C . PRO A 1 190 ? -18.438 -24.344 -16.797 1 80.12 190 PRO A C 1
ATOM 1487 O O . PRO A 1 190 ? -19.109 -25.281 -17.234 1 80.12 190 PRO A O 1
ATOM 1490 N N . TYR A 1 191 ? -17.234 -24.25 -17.031 1 83.06 191 TYR A N 1
ATOM 1491 C CA . TYR A 1 191 ? -16.578 -25.141 -17.953 1 83.06 191 TYR A CA 1
ATOM 1492 C C . TYR A 1 191 ? -16.422 -26.531 -17.359 1 83.06 191 TYR A C 1
ATOM 1494 O O . TYR A 1 191 ? -16.516 -27.547 -18.062 1 83.06 191 TYR A O 1
ATOM 1502 N N . LEU A 1 192 ? -16.141 -26.5 -16.109 1 88.44 192 LEU A N 1
ATOM 1503 C CA . LEU A 1 192 ? -16.047 -27.797 -15.43 1 88.44 192 LEU A CA 1
ATOM 1504 C C . LEU A 1 192 ? -17.422 -28.453 -15.312 1 88.44 192 LEU A C 1
ATOM 1506 O O . LEU A 1 192 ? -17.547 -29.672 -15.461 1 88.44 192 LEU A O 1
ATOM 1510 N N . ARG A 1 193 ? -18.344 -27.625 -15.133 1 88.75 193 ARG A N 1
ATOM 1511 C CA . ARG A 1 193 ? -19.703 -28.141 -15.031 1 88.75 193 ARG A CA 1
ATOM 1512 C C . ARG A 1 193 ? -20.156 -28.766 -16.344 1 88.75 193 ARG A C 1
ATOM 1514 O O . ARG A 1 193 ? -20.906 -29.75 -16.344 1 88.75 193 ARG A O 1
ATOM 1521 N N . ALA A 1 194 ? -19.703 -28.156 -17.391 1 89.81 194 ALA A N 1
ATOM 1522 C CA . ALA A 1 194 ? -20.125 -28.609 -18.719 1 89.81 194 ALA A CA 1
ATOM 1523 C C . ALA A 1 194 ? -19.266 -29.766 -19.203 1 89.81 194 ALA A C 1
ATOM 1525 O O . ALA A 1 194 ? -19.594 -30.422 -20.203 1 89.81 194 ALA A O 1
ATOM 1526 N N . ALA A 1 195 ? -18.203 -30.016 -18.547 1 93.44 195 ALA A N 1
ATOM 1527 C CA . ALA A 1 195 ? -17.266 -31.047 -19 1 93.44 195 ALA A CA 1
ATOM 1528 C C . ALA A 1 195 ? -17.906 -32.406 -19.031 1 93.44 195 ALA A C 1
ATOM 1530 O O . ALA A 1 195 ? -18.578 -32.812 -18.078 1 93.44 195 ALA A O 1
ATOM 1531 N N . ASP A 1 196 ? -17.688 -33.125 -20.156 1 94.5 196 ASP A N 1
ATOM 1532 C CA . ASP A 1 196 ? -18.328 -34.438 -20.297 1 94.5 196 ASP A CA 1
ATOM 1533 C C . ASP A 1 196 ? -17.359 -35.469 -20.875 1 94.5 196 ASP A C 1
ATOM 1535 O O . ASP A 1 196 ? -17.766 -36.562 -21.25 1 94.5 196 ASP A O 1
ATOM 1539 N N . GLY A 1 197 ? -16.188 -35.125 -21.047 1 94.44 197 GLY A N 1
ATOM 1540 C CA . GLY A 1 197 ? -15.188 -36.062 -21.547 1 94.44 197 GLY A CA 1
ATOM 1541 C C . GLY A 1 197 ? -15.031 -36 -23.062 1 94.44 197 GLY A C 1
ATOM 1542 O O . GLY A 1 197 ? -14.039 -36.5 -23.609 1 94.44 197 GLY A O 1
ATOM 1543 N N . THR A 1 198 ? -15.961 -35.344 -23.719 1 95 198 THR A N 1
ATOM 1544 C CA . THR A 1 198 ? -15.906 -35.281 -25.172 1 95 198 THR A CA 1
ATOM 1545 C C . THR A 1 198 ? -15.555 -33.875 -25.641 1 95 198 THR A C 1
ATOM 1547 O O . THR A 1 198 ? -15.172 -33.688 -26.797 1 95 198 THR A O 1
ATOM 1550 N N . ASP A 1 199 ? -15.781 -32.938 -24.812 1 93.06 199 ASP A N 1
ATOM 1551 C CA . ASP A 1 199 ? -15.461 -31.562 -25.156 1 93.06 199 ASP A CA 1
ATOM 1552 C C . ASP A 1 199 ? -13.953 -31.344 -25.219 1 93.06 199 ASP A C 1
ATOM 1554 O O . ASP A 1 199 ? -13.18 -32.125 -24.656 1 93.06 199 ASP A O 1
ATOM 1558 N N . MET A 1 200 ? -13.516 -30.312 -25.844 1 91.56 200 MET A N 1
ATOM 1559 C CA . MET A 1 200 ? -12.102 -30.031 -26.078 1 91.56 200 MET A CA 1
ATOM 1560 C C . MET A 1 200 ? -11.352 -29.859 -24.766 1 91.56 200 MET A C 1
ATOM 1562 O O . MET A 1 200 ? -10.227 -30.344 -24.609 1 91.56 200 MET A O 1
ATOM 1566 N N . GLY A 1 201 ? -11.953 -29.25 -23.875 1 92.19 201 GLY A N 1
ATOM 1567 C CA . GLY A 1 201 ? -11.312 -29.031 -22.594 1 92.19 201 GLY A CA 1
ATOM 1568 C C . GLY A 1 201 ? -11.062 -30.328 -21.828 1 92.19 201 GLY A C 1
ATOM 1569 O O . GLY A 1 201 ? -9.953 -30.547 -21.344 1 92.19 201 GLY A O 1
ATOM 1570 N N . SER A 1 202 ? -12.039 -31.109 -21.75 1 94 202 SER A N 1
ATOM 1571 C CA . SER A 1 202 ? -11.914 -32.406 -21.047 1 94 202 SER A CA 1
ATOM 1572 C C . SER A 1 202 ? -10.852 -33.281 -21.703 1 94 202 SER A C 1
ATOM 1574 O O . SER A 1 202 ? -10.047 -33.906 -21 1 94 202 SER A O 1
ATOM 1576 N N . LYS A 1 203 ? -10.891 -33.281 -22.984 1 96 203 LYS A N 1
ATOM 1577 C CA . LYS A 1 203 ? -9.938 -34.094 -23.703 1 96 203 LYS A CA 1
ATOM 1578 C C . LYS A 1 203 ? -8.5 -33.656 -23.438 1 96 203 LYS A C 1
ATOM 1580 O O . LYS A 1 203 ? -7.613 -34.469 -23.234 1 96 203 LYS A O 1
ATOM 1585 N N . PHE A 1 204 ? -8.375 -32.406 -23.484 1 95.75 204 PHE A N 1
ATOM 1586 C CA . PHE A 1 204 ? -7.047 -31.859 -23.219 1 95.75 204 PHE A CA 1
ATOM 1587 C C . PHE A 1 204 ? -6.586 -32.219 -21.812 1 95.75 204 PHE A C 1
ATOM 1589 O O . PHE A 1 204 ? -5.488 -32.75 -21.625 1 95.75 204 PHE A O 1
ATOM 1596 N N . MET A 1 205 ? -7.418 -31.906 -20.844 1 96.44 205 MET A N 1
ATOM 1597 C CA . MET A 1 205 ? -7.051 -32.094 -19.453 1 96.44 205 MET A CA 1
ATOM 1598 C C . MET A 1 205 ? -6.781 -33.562 -19.141 1 96.44 205 MET A C 1
ATOM 1600 O O . MET A 1 205 ? -5.801 -33.875 -18.469 1 96.44 205 MET A O 1
ATOM 1604 N N . GLN A 1 206 ? -7.609 -34.406 -19.578 1 97.31 206 GLN A N 1
ATOM 1605 C CA . GLN A 1 206 ? -7.449 -35.844 -19.312 1 97.31 206 GLN A CA 1
ATOM 1606 C C . GLN A 1 206 ? -6.152 -36.375 -19.922 1 97.31 206 GLN A C 1
ATOM 1608 O O . GLN A 1 206 ? -5.445 -37.156 -19.297 1 97.31 206 GLN A O 1
ATOM 1613 N N . SER A 1 207 ? -5.867 -35.906 -21.109 1 97.44 207 SER A N 1
ATOM 1614 C CA . SER A 1 207 ? -4.637 -36.312 -21.766 1 97.44 207 SER A CA 1
ATOM 1615 C C . SER A 1 207 ? -3.406 -35.875 -21 1 97.44 207 SER A C 1
ATOM 1617 O O . SER A 1 207 ? -2.514 -36.656 -20.703 1 97.44 207 SER A O 1
ATOM 1619 N N . GLN A 1 208 ? -3.377 -34.625 -20.641 1 97.56 208 GLN A N 1
ATOM 1620 C CA . GLN A 1 208 ? -2.205 -34.062 -19.984 1 97.56 208 GLN A CA 1
ATOM 1621 C C . GLN A 1 208 ? -2.045 -34.594 -18.562 1 97.56 208 GLN A C 1
ATOM 1623 O O . GLN A 1 208 ? -0.947 -35 -18.172 1 97.56 208 GLN A O 1
ATOM 1628 N N . PHE A 1 209 ? -3.139 -34.688 -17.828 1 97.81 209 PHE A N 1
ATOM 1629 C CA . PHE A 1 209 ? -3.057 -35.125 -16.438 1 97.81 209 PHE A CA 1
ATOM 1630 C C . PHE A 1 209 ? -2.727 -36.625 -16.359 1 97.81 209 PHE A C 1
ATOM 1632 O O . PHE A 1 209 ? -2.016 -37.031 -15.445 1 97.81 209 PHE A O 1
ATOM 1639 N N . SER A 1 210 ? -3.207 -37.375 -17.312 1 97.81 210 SER A N 1
ATOM 1640 C CA . SER A 1 210 ? -2.852 -38.781 -17.328 1 97.81 210 SER A CA 1
ATOM 1641 C C . SER A 1 210 ? -1.354 -38.969 -17.547 1 97.81 210 SER A C 1
ATOM 1643 O O . SER A 1 210 ? -0.737 -39.844 -16.922 1 97.81 210 SER A O 1
ATOM 1645 N N . ARG A 1 211 ? -0.781 -38.156 -18.359 1 97.31 211 ARG A N 1
ATOM 1646 C CA . ARG A 1 211 ? 0.649 -38.25 -18.641 1 97.31 211 ARG A CA 1
ATOM 1647 C C . ARG A 1 211 ? 1.471 -37.812 -17.438 1 97.31 211 ARG A C 1
ATOM 1649 O O . ARG A 1 211 ? 2.543 -38.375 -17.172 1 97.31 211 ARG A O 1
ATOM 1656 N N . CYS A 1 212 ? 0.941 -36.844 -16.703 1 97.06 212 CYS A N 1
ATOM 1657 C CA . CYS A 1 212 ? 1.644 -36.375 -15.516 1 97.06 212 CYS A CA 1
ATOM 1658 C C . CYS A 1 212 ? 1.776 -37.469 -14.484 1 97.06 212 CYS A C 1
ATOM 1660 O O . CYS A 1 212 ? 2.732 -37.5 -13.711 1 97.06 212 CYS A O 1
ATOM 1662 N N . LEU A 1 213 ? 0.836 -38.406 -14.492 1 96.94 213 LEU A N 1
ATOM 1663 C CA . LEU A 1 213 ? 0.848 -39.531 -13.539 1 96.94 213 LEU A CA 1
ATOM 1664 C C . LEU A 1 213 ? 1.962 -40.5 -13.867 1 96.94 213 LEU A C 1
ATOM 1666 O O . LEU A 1 213 ? 2.279 -41.375 -13.062 1 96.94 213 LEU A O 1
ATOM 1670 N N . GLU A 1 214 ? 2.623 -40.281 -14.984 1 96.62 214 GLU A N 1
ATOM 1671 C CA . GLU A 1 214 ? 3.727 -41.156 -15.391 1 96.62 214 GLU A CA 1
ATOM 1672 C C . GLU A 1 214 ? 5.074 -40.5 -15.133 1 96.62 214 GLU A C 1
ATOM 1674 O O . GLU A 1 214 ? 6.121 -41.031 -15.461 1 96.62 214 GLU A O 1
ATOM 1679 N N . SER A 1 215 ? 5.051 -39.312 -14.555 1 97.12 215 SER A N 1
ATOM 1680 C CA . SER A 1 215 ? 6.297 -38.625 -14.234 1 97.12 215 SER A CA 1
ATOM 1681 C C . SER A 1 215 ? 7.023 -39.281 -13.078 1 97.12 215 SER A C 1
ATOM 1683 O O . SER A 1 215 ? 6.555 -40.312 -12.555 1 97.12 215 SER A O 1
ATOM 1685 N N . SER A 1 216 ? 8.211 -38.75 -12.711 1 96.25 216 SER A N 1
ATOM 1686 C CA . SER A 1 216 ? 9.039 -39.375 -11.68 1 96.25 216 SER A CA 1
ATOM 1687 C C . SER A 1 216 ? 8.641 -38.875 -10.289 1 96.25 216 SER A C 1
ATOM 1689 O O . SER A 1 216 ? 9.094 -39.438 -9.281 1 96.25 216 SER A O 1
ATOM 1691 N N . GLY A 1 217 ? 7.816 -37.938 -10.219 1 97.06 217 GLY A N 1
ATOM 1692 C CA . GLY A 1 217 ? 7.336 -37.312 -8.984 1 97.06 217 GLY A CA 1
ATOM 1693 C C . GLY A 1 217 ? 6.727 -35.938 -9.188 1 97.06 217 GLY A C 1
ATOM 1694 O O . GLY A 1 217 ? 6.727 -35.438 -10.305 1 97.06 217 GLY A O 1
ATOM 1695 N N . TRP A 1 218 ? 6.164 -35.438 -8.086 1 97.94 218 TRP A N 1
ATOM 1696 C CA . TRP A 1 218 ? 5.539 -34.125 -8.156 1 97.94 218 TRP A CA 1
ATOM 1697 C C . TRP A 1 218 ? 6.168 -33.156 -7.145 1 97.94 218 TRP A C 1
ATOM 1699 O O . TRP A 1 218 ? 6.406 -33.531 -5.996 1 97.94 218 TRP A O 1
ATOM 1709 N N . LEU A 1 219 ? 6.562 -32.031 -7.625 1 98 219 LEU A N 1
ATOM 1710 C CA . LEU A 1 219 ? 6.844 -30.922 -6.734 1 98 219 LEU A CA 1
ATOM 1711 C C . LEU A 1 219 ? 5.578 -30.125 -6.453 1 98 219 LEU A C 1
ATOM 1713 O O . LEU A 1 219 ? 4.785 -29.859 -7.363 1 98 219 LEU A O 1
ATOM 1717 N N . CYS A 1 220 ? 5.324 -29.797 -5.223 1 96.75 220 CYS A N 1
ATOM 1718 C CA . CYS A 1 220 ? 4.125 -29.078 -4.828 1 96.75 220 CYS A CA 1
ATOM 1719 C C . CYS A 1 220 ? 4.48 -27.766 -4.148 1 96.75 220 CYS A C 1
ATOM 1721 O O . CYS A 1 220 ? 5.262 -27.734 -3.197 1 96.75 220 CYS A O 1
ATOM 1723 N N . ASN A 1 221 ? 3.891 -26.656 -4.688 1 96.31 221 ASN A N 1
ATOM 1724 C CA . ASN A 1 221 ? 4.102 -25.344 -4.078 1 96.31 221 ASN A CA 1
ATOM 1725 C C . ASN A 1 221 ? 3.291 -25.188 -2.793 1 96.31 221 ASN A C 1
ATOM 1727 O O . ASN A 1 221 ? 2.445 -24.297 -2.693 1 96.31 221 ASN A O 1
ATOM 1731 N N . SER A 1 222 ? 3.477 -26 -1.831 1 94.56 222 SER A N 1
ATOM 1732 C CA . SER A 1 222 ? 2.826 -25.984 -0.525 1 94.56 222 SER A CA 1
ATOM 1733 C C . SER A 1 222 ? 3.801 -26.375 0.583 1 94.56 222 SER A C 1
ATOM 1735 O O . SER A 1 222 ? 4.988 -26.562 0.328 1 94.56 222 SER A O 1
ATOM 1737 N N . VAL A 1 223 ? 3.352 -26.234 1.772 1 91.94 223 VAL A N 1
ATOM 1738 C CA . VAL A 1 223 ? 4.109 -26.578 2.973 1 91.94 223 VAL A CA 1
ATOM 1739 C C . VAL A 1 223 ? 3.449 -27.75 3.682 1 91.94 223 VAL A C 1
ATOM 1741 O O . VAL A 1 223 ? 2.232 -27.766 3.889 1 91.94 223 VAL A O 1
ATOM 1744 N N . GLU A 1 224 ? 4.242 -28.688 4.016 1 92.69 224 GLU A N 1
ATOM 1745 C CA . GLU A 1 224 ? 3.73 -29.938 4.566 1 92.69 224 GLU A CA 1
ATOM 1746 C C . GLU A 1 224 ? 2.846 -29.688 5.785 1 92.69 224 GLU A C 1
ATOM 1748 O O . GLU A 1 224 ? 1.778 -30.297 5.918 1 92.69 224 GLU A O 1
ATOM 1753 N N . GLU A 1 225 ? 3.234 -28.781 6.609 1 90.44 225 GLU A N 1
ATOM 1754 C CA . GLU A 1 225 ? 2.586 -28.562 7.898 1 90.44 225 GLU A CA 1
ATOM 1755 C C . GLU A 1 225 ? 1.253 -27.844 7.734 1 90.44 225 GLU A C 1
ATOM 1757 O O . GLU A 1 225 ? 0.402 -27.875 8.625 1 90.44 225 GLU A O 1
ATOM 1762 N N . ILE A 1 226 ? 1.04 -27.281 6.566 1 89.5 226 ILE A N 1
ATOM 1763 C CA . ILE A 1 226 ? -0.167 -26.469 6.484 1 89.5 226 ILE A CA 1
ATOM 1764 C C . ILE A 1 226 ? -1.267 -27.234 5.766 1 89.5 226 ILE A C 1
ATOM 1766 O O . ILE A 1 226 ? -2.439 -26.859 5.824 1 89.5 226 ILE A O 1
ATOM 1770 N N . GLU A 1 227 ? -0.909 -28.266 4.973 1 90.69 227 GLU A N 1
ATOM 1771 C CA . GLU A 1 227 ? -1.903 -29.078 4.293 1 90.69 227 GLU A CA 1
ATOM 1772 C C . GLU A 1 227 ? -1.579 -30.562 4.43 1 90.69 227 GLU A C 1
ATOM 1774 O O . GLU A 1 227 ? -1.442 -31.281 3.432 1 90.69 227 GLU A O 1
ATOM 1779 N N . PRO A 1 228 ? -1.572 -31.047 5.633 1 90.12 228 PRO A N 1
ATOM 1780 C CA . PRO A 1 228 ? -1.207 -32.469 5.781 1 90.12 228 PRO A CA 1
ATOM 1781 C C . PRO A 1 228 ? -2.205 -33.406 5.109 1 90.12 228 PRO A C 1
ATOM 1783 O O . PRO A 1 228 ? -1.803 -34.375 4.461 1 90.12 228 PRO A O 1
ATOM 1786 N N . LEU A 1 229 ? -3.486 -33.125 5.223 1 92.19 229 LEU A N 1
ATOM 1787 C CA . LEU A 1 229 ? -4.5 -33.969 4.605 1 92.19 229 LEU A CA 1
ATOM 1788 C C . LEU A 1 229 ? -4.359 -33.938 3.086 1 92.19 229 LEU A C 1
ATOM 1790 O O . LEU A 1 229 ? -4.348 -35 2.455 1 92.19 229 LEU A O 1
ATOM 1794 N N . GLY A 1 230 ? -4.277 -32.75 2.496 1 94.81 230 GLY A N 1
ATOM 1795 C CA . GLY A 1 230 ? -4.152 -32.625 1.053 1 94.81 230 GLY A CA 1
ATOM 1796 C C . GLY A 1 230 ? -2.957 -33.375 0.493 1 94.81 230 GLY A C 1
ATOM 1797 O O . GLY A 1 230 ? -3.07 -34.062 -0.519 1 94.81 230 GLY A O 1
ATOM 1798 N N . LEU A 1 231 ? -1.812 -33.25 1.168 1 94.5 231 LEU A N 1
ATOM 1799 C CA . LEU A 1 231 ? -0.588 -33.906 0.705 1 94.5 231 LEU A CA 1
ATOM 1800 C C . LEU A 1 231 ? -0.695 -35.406 0.824 1 94.5 2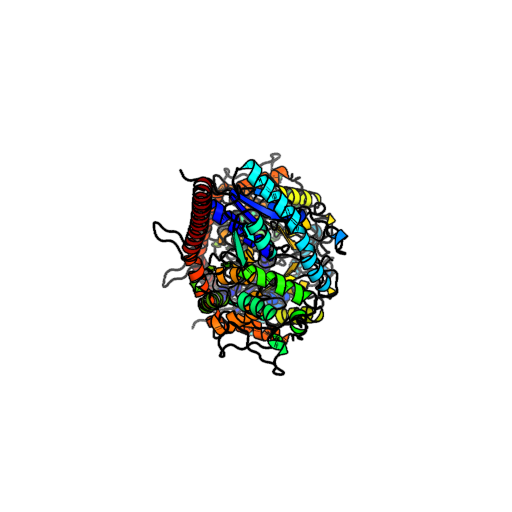31 LEU A C 1
ATOM 1802 O O . LEU A 1 231 ? -0.275 -36.156 -0.078 1 94.5 231 LEU A O 1
ATOM 1806 N N . ASP A 1 232 ? -1.268 -35.844 1.922 1 95.25 232 ASP A N 1
ATOM 1807 C CA . ASP A 1 232 ? -1.453 -37.281 2.127 1 95.25 232 ASP A CA 1
ATOM 1808 C C . ASP A 1 232 ? -2.35 -37.875 1.046 1 95.25 232 ASP A C 1
ATOM 1810 O O . ASP A 1 232 ? -2.012 -38.906 0.451 1 95.25 232 ASP A O 1
ATOM 1814 N N . LEU A 1 233 ? -3.461 -37.25 0.797 1 96.94 233 LEU A N 1
ATOM 1815 C CA . LEU A 1 233 ? -4.41 -37.719 -0.199 1 96.94 233 LEU A CA 1
ATOM 1816 C C . LEU A 1 233 ? -3.801 -37.688 -1.596 1 96.94 233 LEU A C 1
ATOM 1818 O O . LEU A 1 233 ? -3.998 -38.594 -2.391 1 96.94 233 LEU A O 1
ATOM 1822 N N . LEU A 1 234 ? -3.072 -36.625 -1.871 1 97.06 234 LEU A N 1
ATOM 1823 C CA . LEU A 1 234 ? -2.441 -36.5 -3.18 1 97.06 234 LEU A CA 1
ATOM 1824 C C . LEU A 1 234 ? -1.435 -37.625 -3.414 1 97.06 234 LEU A C 1
ATOM 1826 O O . LEU A 1 234 ? -1.439 -38.25 -4.473 1 97.06 234 LEU A O 1
ATOM 1830 N N . MET A 1 235 ? -0.598 -37.906 -2.445 1 96 235 MET A N 1
ATOM 1831 C CA . MET A 1 235 ? 0.413 -38.938 -2.547 1 96 235 MET A CA 1
ATOM 1832 C C . MET A 1 235 ? -0.235 -40.312 -2.771 1 96 235 MET A C 1
ATOM 1834 O O . MET A 1 235 ? 0.229 -41.094 -3.602 1 96 235 MET A O 1
ATOM 1838 N N . LYS A 1 236 ? -1.292 -40.562 -2.094 1 96.94 236 LYS A N 1
ATOM 1839 C CA . LYS A 1 236 ? -1.993 -41.844 -2.213 1 96.94 236 LYS A CA 1
ATOM 1840 C C . LYS A 1 236 ? -2.658 -41.969 -3.578 1 96.94 236 LYS A C 1
ATOM 1842 O O . LYS A 1 236 ? -2.74 -43.062 -4.125 1 96.94 236 LYS A O 1
ATOM 1847 N N . TYR A 1 237 ? -3.111 -40.875 -4.043 1 97.56 237 TYR A N 1
ATOM 1848 C CA . TYR A 1 237 ? -3.848 -40.906 -5.305 1 97.56 237 TYR A CA 1
ATOM 1849 C C . TYR A 1 237 ? -2.902 -41.094 -6.48 1 97.56 237 TYR A C 1
ATOM 1851 O O . TYR A 1 237 ? -3.162 -41.938 -7.355 1 97.56 237 TYR A O 1
ATOM 1859 N N . ILE A 1 238 ? -1.789 -40.344 -6.539 1 97.06 238 ILE A N 1
ATOM 1860 C CA . ILE A 1 238 ? -0.95 -40.375 -7.73 1 97.06 238 ILE A CA 1
ATOM 1861 C C . ILE A 1 238 ? 0.075 -41.5 -7.613 1 97.06 238 ILE A C 1
ATOM 1863 O O . ILE A 1 238 ? 0.685 -41.906 -8.609 1 97.06 238 ILE A O 1
ATOM 1867 N N . ARG A 1 239 ? 0.408 -41.969 -6.371 1 96.69 239 ARG A N 1
ATOM 1868 C CA . ARG A 1 239 ? 1.326 -43.062 -6.086 1 96.69 239 ARG A CA 1
ATOM 1869 C C . ARG A 1 239 ? 2.723 -42.75 -6.617 1 96.69 239 ARG A C 1
ATOM 1871 O O . ARG A 1 239 ? 3.352 -43.594 -7.254 1 96.69 239 ARG A O 1
ATOM 1878 N N . LEU A 1 240 ? 3.129 -41.562 -6.57 1 95.81 240 LEU A N 1
ATOM 1879 C CA . LEU A 1 240 ? 4.453 -41.031 -6.867 1 95.81 240 LEU A CA 1
ATOM 1880 C C . LEU A 1 240 ? 4.984 -40.188 -5.699 1 95.81 240 LEU A C 1
ATOM 1882 O O . LEU A 1 240 ? 4.211 -39.75 -4.855 1 95.81 240 LEU A O 1
ATOM 1886 N N . PRO A 1 241 ? 6.312 -40.031 -5.578 1 94.75 241 PRO A N 1
ATOM 1887 C CA . PRO A 1 241 ? 6.812 -39.094 -4.566 1 94.75 241 PRO A CA 1
ATOM 1888 C C . PRO A 1 241 ? 6.293 -37.656 -4.766 1 94.75 241 PRO A C 1
ATOM 1890 O O . PRO A 1 241 ? 6.18 -37.188 -5.902 1 94.75 241 PRO A O 1
ATOM 1893 N N . VAL A 1 242 ? 5.887 -37.062 -3.662 1 96.19 242 VAL A N 1
ATOM 1894 C CA . VAL A 1 242 ? 5.465 -35.656 -3.664 1 96.19 242 VAL A CA 1
ATOM 1895 C C . VAL A 1 242 ? 6.344 -34.875 -2.705 1 96.19 242 VAL A C 1
ATOM 1897 O O . VAL A 1 242 ? 6.523 -35.25 -1.548 1 96.19 242 VAL A O 1
ATOM 1900 N N . TRP A 1 243 ? 6.988 -33.844 -3.18 1 96.38 243 TRP A N 1
ATOM 1901 C CA . TRP A 1 243 ? 7.824 -32.969 -2.354 1 96.38 243 TRP A CA 1
ATOM 1902 C C . TRP A 1 243 ? 7.18 -31.594 -2.174 1 96.38 243 TRP A C 1
ATOM 1904 O O . TRP A 1 243 ? 7.023 -30.844 -3.139 1 96.38 243 TRP A O 1
ATOM 1914 N N . ALA A 1 244 ? 6.781 -31.266 -0.938 1 96.06 244 ALA A N 1
ATOM 1915 C CA . ALA A 1 244 ? 6.238 -29.953 -0.615 1 96.06 244 ALA A CA 1
ATOM 1916 C C . ALA A 1 244 ? 7.352 -28.922 -0.467 1 96.06 244 ALA A C 1
ATOM 1918 O O . ALA A 1 244 ? 7.938 -28.781 0.609 1 96.06 244 ALA A O 1
ATOM 1919 N N . ILE A 1 245 ? 7.562 -28.141 -1.497 1 94.62 245 ILE A N 1
ATOM 1920 C CA . ILE A 1 245 ? 8.766 -27.312 -1.554 1 94.62 245 ILE A CA 1
ATOM 1921 C C . ILE A 1 245 ? 8.391 -25.844 -1.346 1 94.62 245 ILE A C 1
ATOM 1923 O O . ILE A 1 245 ? 9.234 -24.953 -1.482 1 94.62 245 ILE A O 1
ATOM 1927 N N . GLY A 1 246 ? 7.117 -25.5 -1.099 1 91.44 246 GLY A N 1
ATOM 1928 C CA . GLY A 1 246 ? 6.684 -24.125 -0.895 1 91.44 246 GLY A CA 1
ATOM 1929 C C . GLY A 1 246 ? 6.992 -23.594 0.495 1 91.44 246 GLY A C 1
ATOM 1930 O O . GLY A 1 246 ? 7.586 -24.312 1.312 1 91.44 246 GLY A O 1
ATOM 1931 N N . PRO A 1 247 ? 6.652 -22.453 0.807 1 90.69 247 PRO A N 1
ATOM 1932 C CA . PRO A 1 247 ? 5.938 -21.562 -0.116 1 90.69 247 PRO A CA 1
ATOM 1933 C C . PRO A 1 247 ? 6.871 -20.828 -1.074 1 90.69 247 PRO A C 1
ATOM 1935 O O . PRO A 1 247 ? 7.922 -20.328 -0.658 1 90.69 247 PRO A O 1
ATOM 1938 N N . LEU A 1 248 ? 6.59 -20.828 -2.32 1 90.19 248 LEU A N 1
ATOM 1939 C CA . LEU A 1 248 ? 7.301 -20.031 -3.312 1 90.19 248 LEU A CA 1
ATOM 1940 C C . LEU A 1 248 ? 6.613 -18.688 -3.523 1 90.19 248 LEU A C 1
ATOM 1942 O O . LEU A 1 248 ? 5.605 -18.594 -4.227 1 90.19 248 LEU A O 1
ATOM 1946 N N . LEU A 1 249 ? 7.105 -17.641 -2.857 1 81.31 249 LEU A N 1
ATOM 1947 C CA . LEU A 1 249 ? 6.512 -16.297 -2.877 1 81.31 249 LEU A CA 1
ATOM 1948 C C . LEU A 1 249 ? 7.242 -15.398 -3.861 1 81.31 249 LEU A C 1
ATOM 1950 O O . LEU A 1 249 ? 8.43 -15.594 -4.129 1 81.31 249 LEU A O 1
ATOM 1954 N N . PRO A 1 250 ? 6.48 -14.469 -4.465 1 71.75 250 PRO A N 1
ATOM 1955 C CA . PRO A 1 250 ? 7.168 -13.477 -5.297 1 71.75 250 PRO A CA 1
ATOM 1956 C C . PRO A 1 250 ? 8.055 -12.539 -4.484 1 71.75 250 PRO A C 1
ATOM 1958 O O . PRO A 1 250 ? 7.895 -12.43 -3.268 1 71.75 250 PRO A O 1
ATOM 1961 N N . PRO A 1 251 ? 9.078 -11.977 -5.145 1 57.25 251 PRO A N 1
ATOM 1962 C CA . PRO A 1 251 ? 9.93 -11.031 -4.422 1 57.25 251 PRO A CA 1
ATOM 1963 C C . PRO A 1 251 ? 9.172 -9.797 -3.949 1 57.25 251 PRO A C 1
ATOM 1965 O O . PRO A 1 251 ? 8.25 -9.336 -4.629 1 57.25 251 PRO A O 1
ATOM 1968 N N . ALA A 1 252 ? 9.258 -9.492 -2.609 1 50.94 252 ALA A N 1
ATOM 1969 C CA . ALA A 1 252 ? 8.625 -8.305 -2.049 1 50.94 252 ALA A CA 1
ATOM 1970 C C . ALA A 1 252 ? 9.055 -7.047 -2.803 1 50.94 252 ALA A C 1
ATOM 1972 O O . ALA A 1 252 ? 10.203 -6.941 -3.236 1 50.94 252 ALA A O 1
ATOM 1973 N N . ALA A 1 253 ? 8.023 -6.375 -3.408 1 45.88 253 ALA A N 1
ATOM 1974 C CA . ALA A 1 253 ? 8.312 -5.109 -4.074 1 45.88 253 ALA A CA 1
ATOM 1975 C C . ALA A 1 253 ? 9.117 -4.184 -3.162 1 45.88 253 ALA A C 1
ATOM 1977 O O . ALA A 1 253 ? 8.867 -4.121 -1.955 1 45.88 253 ALA A O 1
ATOM 1978 N N . LEU A 1 254 ? 10.328 -3.932 -3.533 1 41.75 254 LEU A N 1
ATOM 1979 C CA . LEU A 1 254 ? 11.211 -2.994 -2.838 1 41.75 254 LEU A CA 1
ATOM 1980 C C . LEU A 1 254 ? 10.453 -1.721 -2.467 1 41.75 254 LEU A C 1
ATOM 1982 O O . LEU A 1 254 ? 9.414 -1.417 -3.051 1 41.75 254 LEU A O 1
ATOM 1986 N N . LYS A 1 255 ? 11.172 -0.88 -1.847 1 46.25 255 LYS A N 1
ATOM 1987 C CA . LYS A 1 255 ? 11.031 0.373 -1.11 1 46.25 255 LYS A CA 1
ATOM 1988 C C . LYS A 1 255 ? 10.398 1.455 -1.982 1 46.25 255 LYS A C 1
ATOM 1990 O O . LYS A 1 255 ? 10.773 1.62 -3.145 1 46.25 255 LYS A O 1
ATOM 1995 N N . SER A 1 256 ? 9.016 1.654 -1.723 1 45.72 256 SER A N 1
ATOM 1996 C CA . SER A 1 256 ? 8.258 2.652 -2.473 1 45.72 256 SER A CA 1
ATOM 1997 C C . SER A 1 256 ? 8.516 4.059 -1.939 1 45.72 256 SER A C 1
ATOM 1999 O O . SER A 1 256 ? 8.828 4.23 -0.76 1 45.72 256 SER A O 1
ATOM 2001 N N . SER A 1 257 ? 9.008 5.027 -2.783 1 42.94 257 SER A N 1
ATOM 2002 C CA . SER A 1 257 ? 8.969 6.453 -2.467 1 42.94 257 SER A CA 1
ATOM 2003 C C . SER A 1 257 ? 7.562 7.02 -2.619 1 42.94 257 SER A C 1
ATOM 2005 O O . SER A 1 257 ? 6.812 6.605 -3.508 1 42.94 257 SER A O 1
ATOM 2007 N N . SER A 1 258 ? 6.703 7.371 -1.481 1 44.94 258 SER A N 1
ATOM 2008 C CA . SER A 1 258 ? 5.41 8.031 -1.584 1 44.94 258 SER A CA 1
ATOM 2009 C C . SER A 1 258 ? 5.566 9.547 -1.658 1 44.94 258 SER A C 1
ATOM 2011 O O . SER A 1 258 ? 6.516 10.109 -1.103 1 44.94 258 SER A O 1
ATOM 2013 N N . SER A 1 259 ? 5.234 10.297 -2.771 1 42.78 259 SER A N 1
ATOM 2014 C CA . SER A 1 259 ? 5.219 11.758 -2.84 1 42.78 259 SER A CA 1
ATOM 2015 C C . SER A 1 259 ? 3.809 12.305 -2.664 1 42.78 259 SER A C 1
ATOM 2017 O O . SER A 1 259 ? 2.865 11.82 -3.293 1 42.78 259 SER A O 1
ATOM 2019 N N . SER A 1 260 ? 3.123 12.742 -1.477 1 43 260 SER A N 1
ATOM 2020 C CA . SER A 1 260 ? 1.915 13.555 -1.415 1 43 260 SER A CA 1
ATOM 2021 C C . SER A 1 260 ? 2.154 14.945 -2.004 1 43 260 SER A C 1
ATOM 2023 O O . SER A 1 260 ? 2.795 15.789 -1.374 1 43 260 SER A O 1
ATOM 2025 N N . GLN A 1 261 ? 2.805 15.133 -3.141 1 44.56 261 GLN A N 1
ATOM 2026 C CA . GLN A 1 261 ? 3.363 16.406 -3.57 1 44.56 261 GLN A CA 1
ATOM 2027 C C . GLN A 1 261 ? 2.262 17.391 -3.971 1 44.56 261 GLN A C 1
ATOM 2029 O O . GLN A 1 261 ? 1.178 16.969 -4.387 1 44.56 261 GLN A O 1
ATOM 2034 N N . ASN A 1 262 ? 2.309 18.531 -3.334 1 56.09 262 ASN A N 1
ATOM 2035 C CA . ASN A 1 262 ? 2.033 19.703 -4.152 1 56.09 262 ASN A CA 1
ATOM 2036 C C . ASN A 1 262 ? 2.441 19.484 -5.605 1 56.09 262 ASN A C 1
ATOM 2038 O O . ASN A 1 262 ? 3.352 18.703 -5.887 1 56.09 262 ASN A O 1
ATOM 2042 N N . THR A 1 263 ? 1.551 19.688 -6.578 1 64.62 263 THR A N 1
ATOM 2043 C CA . THR A 1 263 ? 1.688 19.453 -8.008 1 64.62 263 THR A CA 1
ATOM 2044 C C . THR A 1 263 ? 2.988 20.047 -8.531 1 64.62 263 THR A C 1
ATOM 2046 O O . THR A 1 263 ? 3.395 21.141 -8.109 1 64.62 263 THR A O 1
ATOM 2049 N N . ILE A 1 264 ? 3.893 19.297 -9.109 1 78.88 264 ILE A N 1
ATOM 2050 C CA . ILE A 1 264 ? 5.113 19.672 -9.812 1 78.88 264 ILE A CA 1
ATOM 2051 C C . ILE A 1 264 ? 4.801 19.922 -11.289 1 78.88 264 ILE A C 1
ATOM 2053 O O . ILE A 1 264 ? 3.701 19.625 -11.758 1 78.88 264 ILE A O 1
ATOM 2057 N N . GLY A 1 265 ? 5.738 20.656 -11.836 1 83.25 265 GLY A N 1
ATOM 2058 C CA . GLY A 1 265 ? 5.547 20.922 -13.25 1 83.25 265 GLY A CA 1
ATOM 2059 C C . GLY A 1 265 ? 5.574 19.672 -14.102 1 83.25 265 GLY A C 1
ATOM 2060 O O . GLY A 1 265 ? 6.109 18.641 -13.688 1 83.25 265 GLY A O 1
ATOM 2061 N N . ALA A 1 266 ? 4.984 19.797 -15.273 1 86.12 266 ALA A N 1
ATOM 2062 C CA . ALA A 1 266 ? 4.902 18.672 -16.203 1 86.12 266 ALA A CA 1
ATOM 2063 C C . ALA A 1 266 ? 6.293 18.156 -16.547 1 86.12 266 ALA A C 1
ATOM 2065 O O . ALA A 1 266 ? 6.516 16.938 -16.594 1 86.12 266 ALA A O 1
ATOM 2066 N N . SER A 1 267 ? 7.195 19.062 -16.797 1 87.62 267 SER A N 1
ATOM 2067 C CA . SER A 1 267 ? 8.555 18.656 -17.141 1 87.62 267 SER A CA 1
ATOM 2068 C C . SER A 1 267 ? 9.227 17.938 -15.977 1 87.62 267 SER A C 1
ATOM 2070 O O . SER A 1 267 ? 9.961 16.969 -16.188 1 87.62 267 SER A O 1
ATOM 2072 N N . GLN A 1 268 ? 9.047 18.406 -14.82 1 88.19 268 GLN A N 1
ATOM 2073 C CA . GLN A 1 268 ? 9.602 17.781 -13.625 1 88.19 268 GLN A CA 1
ATOM 2074 C C . GLN A 1 268 ? 9.031 16.375 -13.43 1 88.19 268 GLN A C 1
ATOM 2076 O O . GLN A 1 268 ? 9.758 15.453 -13.062 1 88.19 268 GLN A O 1
ATOM 2081 N N . MET A 1 269 ? 7.766 16.266 -13.672 1 88.19 269 MET A N 1
ATOM 2082 C CA . MET A 1 269 ? 7.102 14.977 -13.547 1 88.19 269 MET A CA 1
ATOM 2083 C C . MET A 1 269 ? 7.695 13.961 -14.523 1 88.19 269 MET A C 1
ATOM 2085 O O . MET A 1 269 ? 7.918 12.805 -14.164 1 88.19 269 MET A O 1
ATOM 2089 N N . MET A 1 270 ? 7.965 14.445 -15.719 1 90.44 270 MET A N 1
ATOM 2090 C CA . MET A 1 270 ? 8.578 13.602 -16.75 1 90.44 270 MET A CA 1
ATOM 2091 C C . MET A 1 270 ? 9.953 13.117 -16.312 1 90.44 270 MET A C 1
ATOM 2093 O O . MET A 1 270 ? 10.258 11.93 -16.406 1 90.44 270 MET A O 1
ATOM 2097 N N . GLN A 1 271 ? 10.711 14.039 -15.82 1 89.25 271 GLN A N 1
ATOM 2098 C CA . GLN A 1 271 ? 12.062 13.703 -15.406 1 89.25 271 GLN A CA 1
ATOM 2099 C C . GLN A 1 271 ? 12.055 12.789 -14.18 1 89.25 271 GLN A C 1
ATOM 2101 O O . GLN A 1 271 ? 12.891 11.891 -14.07 1 89.25 271 GLN A O 1
ATOM 2106 N N . LEU A 1 272 ? 11.188 12.992 -13.312 1 88.5 272 LEU A N 1
ATOM 2107 C CA . LEU A 1 272 ? 11.039 12.125 -12.148 1 88.5 272 LEU A CA 1
ATOM 2108 C C . LEU A 1 272 ? 10.688 10.703 -12.562 1 88.5 272 LEU A C 1
ATOM 2110 O O . LEU A 1 272 ? 11.25 9.742 -12.039 1 88.5 272 LEU A O 1
ATOM 2114 N N . ALA A 1 273 ? 9.773 10.609 -13.484 1 90.38 273 ALA A N 1
ATOM 2115 C CA . ALA A 1 273 ? 9.359 9.297 -13.984 1 90.38 273 ALA A CA 1
ATOM 2116 C C . ALA A 1 273 ? 10.539 8.547 -14.594 1 90.38 273 ALA A C 1
ATOM 2118 O O . ALA A 1 273 ? 10.758 7.367 -14.297 1 90.38 273 ALA A O 1
ATOM 2119 N N . ILE A 1 274 ? 11.258 9.25 -15.422 1 91.62 274 ILE A N 1
ATOM 2120 C CA . ILE A 1 274 ? 12.398 8.641 -16.094 1 91.62 274 ILE A CA 1
ATOM 2121 C C . ILE A 1 274 ? 13.438 8.227 -15.055 1 91.62 274 ILE A C 1
ATOM 2123 O O . ILE A 1 274 ? 14.008 7.133 -15.148 1 91.62 274 ILE A O 1
ATOM 2127 N N . GLY A 1 275 ? 13.68 9.078 -14.148 1 89.88 275 GLY A N 1
ATOM 2128 C CA . GLY A 1 275 ? 14.625 8.766 -13.094 1 89.88 275 GLY A CA 1
ATOM 2129 C C . GLY A 1 275 ? 14.203 7.586 -12.234 1 89.88 275 GLY A C 1
ATOM 2130 O O . GLY A 1 275 ? 15.023 6.742 -11.875 1 89.88 275 GLY A O 1
ATOM 2131 N N . LEU A 1 276 ? 12.93 7.5 -11.859 1 86.94 276 LEU A N 1
ATOM 2132 C CA . LEU A 1 276 ? 12.383 6.395 -11.086 1 86.94 276 LEU A CA 1
ATOM 2133 C C . LEU A 1 276 ? 12.547 5.074 -11.828 1 86.94 276 LEU A C 1
ATOM 2135 O O . LEU A 1 276 ? 13.008 4.082 -11.258 1 86.94 276 LEU A O 1
ATOM 2139 N N . GLU A 1 277 ? 12.148 5.129 -13.031 1 86.69 277 GLU A N 1
ATOM 2140 C CA . GLU A 1 277 ? 12.289 3.934 -13.852 1 86.69 277 GLU A CA 1
ATOM 2141 C C . GLU A 1 277 ? 13.75 3.52 -13.984 1 86.69 277 GLU A C 1
ATOM 2143 O O . GLU A 1 277 ? 14.078 2.338 -13.867 1 86.69 277 GLU A O 1
ATOM 2148 N N . GLY A 1 278 ? 14.594 4.504 -14.219 1 85.81 278 GLY A N 1
ATOM 2149 C CA . GLY A 1 278 ? 16.016 4.246 -14.406 1 85.81 278 GLY A CA 1
ATOM 2150 C C . GLY A 1 278 ? 16.703 3.744 -13.148 1 85.81 278 GLY A C 1
ATOM 2151 O O . GLY A 1 278 ? 17.703 3.035 -13.234 1 85.81 278 GLY A O 1
ATOM 2152 N N . SER A 1 279 ? 16.234 4.105 -12.047 1 83.19 279 SER A N 1
ATOM 2153 C CA . SER A 1 279 ? 16.844 3.701 -10.789 1 83.19 279 SER A CA 1
ATOM 2154 C C . SER A 1 279 ? 16.703 2.199 -10.562 1 83.19 279 SER A C 1
ATOM 2156 O O . SER A 1 279 ? 17.438 1.614 -9.766 1 83.19 279 SER A O 1
ATOM 2158 N N . GLY A 1 280 ? 15.633 1.616 -11.195 1 77.88 280 GLY A N 1
ATOM 2159 C CA . GLY A 1 280 ? 15.391 0.192 -11.031 1 77.88 280 GLY A CA 1
ATOM 2160 C C . GLY A 1 280 ? 14.781 -0.159 -9.688 1 77.88 280 GLY A C 1
ATOM 2161 O O . GLY A 1 280 ? 14.555 -1.334 -9.391 1 77.88 280 GLY A O 1
ATOM 2162 N N . LYS A 1 281 ? 14.531 0.828 -8.922 1 78.31 281 LYS A N 1
ATOM 2163 C CA . LYS A 1 281 ? 13.922 0.598 -7.613 1 78.31 281 LYS A CA 1
ATOM 2164 C C . LYS A 1 281 ? 12.398 0.559 -7.715 1 78.31 281 LYS A C 1
ATOM 2166 O O . LYS A 1 281 ? 11.82 1.193 -8.594 1 78.31 281 LYS A O 1
ATOM 2171 N N . SER A 1 282 ? 11.812 -0.185 -6.867 1 78.94 282 SER A N 1
ATOM 2172 C CA . SER A 1 282 ? 10.352 -0.2 -6.816 1 78.94 282 SER A CA 1
ATOM 2173 C C . SER A 1 282 ? 9.812 1.07 -6.172 1 78.94 282 SER A C 1
ATOM 2175 O O . SER A 1 282 ? 10.461 1.659 -5.305 1 78.94 282 SER A O 1
ATOM 2177 N N . PHE A 1 283 ? 8.656 1.497 -6.648 1 82.06 283 PHE A N 1
ATOM 2178 C CA . PHE A 1 283 ? 8.133 2.73 -6.074 1 82.06 283 PHE A CA 1
ATOM 2179 C C . PHE A 1 283 ? 6.609 2.742 -6.109 1 82.06 283 PHE A C 1
ATOM 2181 O O . PHE A 1 283 ? 6 2.033 -6.91 1 82.06 283 PHE A O 1
ATOM 2188 N N . ILE A 1 284 ? 6.047 3.416 -5.141 1 80.56 284 ILE A N 1
ATOM 2189 C CA . ILE A 1 284 ? 4.668 3.893 -5.176 1 80.56 284 ILE A CA 1
ATOM 2190 C C . ILE A 1 284 ? 4.652 5.41 -5.355 1 80.56 284 ILE A C 1
ATOM 2192 O O . ILE A 1 284 ? 5.273 6.141 -4.582 1 80.56 284 ILE A O 1
ATOM 2196 N N . TRP A 1 285 ? 4.059 5.855 -6.414 1 83.81 285 TRP A N 1
ATOM 2197 C CA . TRP A 1 285 ? 4.059 7.273 -6.746 1 83.81 285 TRP A CA 1
ATOM 2198 C C . TRP A 1 285 ? 2.635 7.816 -6.816 1 83.81 285 TRP A C 1
ATOM 2200 O O . TRP A 1 285 ? 1.859 7.43 -7.695 1 83.81 285 TRP A O 1
ATOM 2210 N N . VAL A 1 286 ? 2.33 8.664 -5.84 1 80.25 286 VAL A N 1
ATOM 2211 C CA . VAL A 1 286 ? 1.039 9.344 -5.871 1 80.25 286 VAL A CA 1
ATOM 2212 C C . VAL A 1 286 ? 1.115 10.547 -6.801 1 80.25 286 VAL A C 1
ATOM 2214 O O . VAL A 1 286 ? 1.896 11.477 -6.562 1 80.25 286 VAL A O 1
ATOM 2217 N N . VAL A 1 287 ? 0.297 10.523 -7.824 1 80.81 287 VAL A N 1
ATOM 2218 C CA . VAL A 1 287 ? 0.415 11.57 -8.828 1 80.81 287 VAL A CA 1
ATOM 2219 C C . VAL A 1 287 ? -0.85 12.43 -8.836 1 80.81 287 VAL A C 1
ATOM 2221 O O . VAL A 1 287 ? -1.94 11.938 -8.539 1 80.81 287 VAL A O 1
ATOM 2224 N N . ARG A 1 288 ? -0.615 13.688 -9.062 1 79 288 ARG A N 1
ATOM 2225 C CA . ARG A 1 288 ? -1.645 14.688 -9.336 1 79 288 ARG A CA 1
ATOM 2226 C C . ARG A 1 288 ? -1.35 15.438 -10.633 1 79 288 ARG A C 1
ATOM 2228 O O . ARG A 1 288 ? -0.234 15.375 -11.148 1 79 288 ARG A O 1
ATOM 2235 N N . PRO A 1 289 ? -2.465 16.078 -11.258 1 82.56 289 PRO A N 1
ATOM 2236 C CA . PRO A 1 289 ? -2.152 16.906 -12.43 1 82.56 289 PRO A CA 1
ATOM 2237 C C . PRO A 1 289 ? -1.05 17.922 -12.156 1 82.56 289 PRO A C 1
ATOM 2239 O O . PRO A 1 289 ? -0.965 18.469 -11.047 1 82.56 289 PRO A O 1
ATOM 2242 N N . PRO A 1 290 ? -0.197 18.094 -13.125 1 83.56 290 PRO A N 1
ATOM 2243 C CA . PRO A 1 290 ? 0.907 19.031 -12.93 1 83.56 290 PRO A CA 1
ATOM 2244 C C . PRO A 1 290 ? 0.431 20.484 -12.781 1 83.56 290 PRO A C 1
ATOM 2246 O O . PRO A 1 290 ? -0.724 20.781 -13.094 1 83.56 290 PRO A O 1
ATOM 2249 N N . LEU A 1 291 ? 1.368 21.25 -12.305 1 79.12 291 LEU A N 1
ATOM 2250 C CA . LEU A 1 291 ? 1.084 22.672 -12.188 1 79.12 291 LEU A CA 1
ATOM 2251 C C . LEU A 1 291 ? 0.687 23.25 -13.539 1 79.12 291 LEU A C 1
ATOM 2253 O O . LEU A 1 291 ? 1.302 22.938 -14.562 1 79.12 291 LEU A O 1
ATOM 2257 N N . GLY A 1 292 ? -0.249 24.125 -13.492 1 77 292 GLY A N 1
ATOM 2258 C CA . GLY A 1 292 ? -0.701 24.75 -14.727 1 77 292 GLY A CA 1
ATOM 2259 C C . GLY A 1 292 ? -1.955 24.109 -15.297 1 77 292 GLY A C 1
ATOM 2260 O O . GLY A 1 292 ? -2.57 24.656 -16.219 1 77 292 GLY A O 1
ATOM 2261 N N . PHE A 1 293 ? -2.27 22.938 -14.758 1 83.19 293 PHE A N 1
ATOM 2262 C CA . PHE A 1 293 ? -3.49 22.25 -15.164 1 83.19 293 PHE A CA 1
ATOM 2263 C C . PHE A 1 293 ? -4.504 22.219 -14.031 1 83.19 293 PHE A C 1
ATOM 2265 O O . PHE A 1 293 ? -4.207 22.656 -12.914 1 83.19 293 PHE A O 1
ATOM 2272 N N . ASP A 1 294 ? -5.676 21.766 -14.422 1 78.31 294 ASP A N 1
ATOM 2273 C CA . ASP A 1 294 ? -6.707 21.641 -13.398 1 78.31 294 ASP A CA 1
ATOM 2274 C C . ASP A 1 294 ? -6.348 20.562 -12.383 1 78.31 294 ASP A C 1
ATOM 2276 O O . ASP A 1 294 ? -6.375 19.375 -12.695 1 78.31 294 ASP A O 1
ATOM 2280 N N . LEU A 1 295 ? -6.09 20.953 -11.195 1 73.38 295 LEU A N 1
ATOM 2281 C CA . LEU A 1 295 ? -5.605 20.047 -10.164 1 73.38 295 LEU A CA 1
ATOM 2282 C C . LEU A 1 295 ? -6.688 19.062 -9.758 1 73.38 295 LEU A C 1
ATOM 2284 O O . LEU A 1 295 ? -6.391 18 -9.188 1 73.38 295 LEU A O 1
ATOM 2288 N N . ASN A 1 296 ? -7.863 19.422 -10.023 1 67.5 296 ASN A N 1
ATOM 2289 C CA . ASN A 1 296 ? -8.969 18.516 -9.727 1 67.5 296 ASN A CA 1
ATOM 2290 C C . ASN A 1 296 ? -9.336 17.672 -10.938 1 67.5 296 ASN A C 1
ATOM 2292 O O . ASN A 1 296 ? -10.234 16.828 -10.867 1 67.5 296 ASN A O 1
ATOM 2296 N N . GLY A 1 297 ? -8.602 17.953 -11.977 1 72.94 297 GLY A N 1
ATOM 2297 C CA . GLY A 1 297 ? -8.898 17.234 -13.203 1 72.94 297 GLY A CA 1
ATOM 2298 C C . GLY A 1 297 ? -8.328 15.828 -13.219 1 72.94 297 GLY A C 1
ATOM 2299 O O . GLY A 1 297 ? -7.711 15.391 -12.25 1 72.94 297 GLY A O 1
ATOM 2300 N N . GLU A 1 298 ? -8.648 15.117 -14.281 1 75.25 298 GLU A N 1
ATOM 2301 C CA . GLU A 1 298 ? -8.172 13.75 -14.461 1 75.25 298 GLU A CA 1
ATOM 2302 C C . GLU A 1 298 ? -6.695 13.719 -14.836 1 75.25 298 GLU A C 1
ATOM 2304 O O . GLU A 1 298 ? -6.227 14.57 -15.602 1 75.25 298 GLU A O 1
ATOM 2309 N N . PHE A 1 299 ? -6.055 12.82 -14.195 1 80.69 299 PHE A N 1
ATOM 2310 C CA . PHE A 1 299 ? -4.652 12.625 -14.555 1 80.69 299 PHE A CA 1
ATOM 2311 C C . PHE A 1 299 ? -4.527 12.078 -15.969 1 80.69 299 PHE A C 1
ATOM 2313 O O . PHE A 1 299 ? -5.297 11.203 -16.375 1 80.69 299 PHE A O 1
ATOM 2320 N N . ARG A 1 300 ? -3.611 12.617 -16.703 1 84 300 ARG A N 1
ATOM 2321 C CA . ARG A 1 300 ? -3.441 12.227 -18.094 1 84 300 ARG A CA 1
ATOM 2322 C C . ARG A 1 300 ? -2.131 11.477 -18.297 1 84 300 ARG A C 1
ATOM 2324 O O . ARG A 1 300 ? -1.097 11.859 -17.75 1 84 300 ARG A O 1
ATOM 2331 N N . ALA A 1 301 ? -2.141 10.461 -19.188 1 82.19 301 ALA A N 1
ATOM 2332 C CA . ALA A 1 301 ? -0.978 9.617 -19.453 1 82.19 301 ALA A CA 1
ATOM 2333 C C . ALA A 1 301 ? 0.149 10.414 -20.094 1 82.19 301 ALA A C 1
ATOM 2335 O O . ALA A 1 301 ? 1.327 10.094 -19.922 1 82.19 301 ALA A O 1
ATOM 2336 N N . GLU A 1 302 ? -0.208 11.477 -20.766 1 88.75 302 GLU A N 1
ATOM 2337 C CA . GLU A 1 302 ? 0.772 12.266 -21.5 1 88.75 302 GLU A CA 1
ATOM 2338 C C . GLU A 1 302 ? 1.73 12.984 -20.562 1 88.75 302 GLU A C 1
ATOM 2340 O O . GLU A 1 302 ? 2.773 13.484 -20.984 1 88.75 302 GLU A O 1
ATOM 2345 N N . TRP A 1 303 ? 1.362 13.102 -19.328 1 88.62 303 TRP A N 1
ATOM 2346 C CA . TRP A 1 303 ? 2.215 13.781 -18.359 1 88.62 303 TRP A CA 1
ATOM 2347 C C . TRP A 1 303 ? 3.355 12.875 -17.906 1 88.62 303 TRP A C 1
ATOM 2349 O O . TRP A 1 303 ? 4.25 13.312 -17.188 1 88.62 303 TRP A O 1
ATOM 2359 N N . LEU A 1 304 ? 3.293 11.57 -18.344 1 91.31 304 LEU A N 1
ATOM 2360 C CA . LEU A 1 304 ? 4.352 10.594 -18.094 1 91.31 304 LEU A CA 1
ATOM 2361 C C . LEU A 1 304 ? 4.961 10.117 -19.422 1 91.31 304 LEU A C 1
ATOM 2363 O O . LEU A 1 304 ? 4.375 10.305 -20.484 1 91.31 304 LEU A O 1
ATOM 2367 N N . PRO A 1 305 ? 6.242 9.562 -19.328 1 92.56 305 PRO A N 1
ATOM 2368 C CA . PRO A 1 305 ? 6.816 9.008 -20.547 1 92.56 305 PRO A CA 1
ATOM 2369 C C . PRO A 1 305 ? 5.906 7.969 -21.203 1 92.56 305 PRO A C 1
ATOM 2371 O O . PRO A 1 305 ? 5.191 7.242 -20.516 1 92.56 305 PRO A O 1
ATOM 2374 N N . GLU A 1 306 ? 5.938 7.91 -22.469 1 92 306 GLU A N 1
ATOM 2375 C CA . GLU A 1 306 ? 5.098 6.984 -23.219 1 92 306 GLU A CA 1
ATOM 2376 C C . GLU A 1 306 ? 5.27 5.555 -22.719 1 92 306 GLU A C 1
ATOM 2378 O O . GLU A 1 306 ? 6.395 5.062 -22.609 1 92 306 GLU A O 1
ATOM 2383 N N . GLY A 1 307 ? 4.148 4.914 -22.438 1 87.94 307 GLY A N 1
ATOM 2384 C CA . GLY A 1 307 ? 4.141 3.518 -22.031 1 87.94 307 GLY A CA 1
ATOM 2385 C C . GLY A 1 307 ? 4.668 3.303 -20.625 1 87.94 307 GLY A C 1
ATOM 2386 O O . GLY A 1 307 ? 4.906 2.166 -20.203 1 87.94 307 GLY A O 1
ATOM 2387 N N . PHE A 1 308 ? 4.875 4.359 -19.906 1 89.81 308 PHE A N 1
ATOM 2388 C CA . PHE A 1 308 ? 5.504 4.289 -18.594 1 89.81 308 PHE A CA 1
ATOM 2389 C C . PHE A 1 308 ? 4.691 3.416 -17.656 1 89.81 308 PHE A C 1
ATOM 2391 O O . PHE A 1 308 ? 5.227 2.49 -17.031 1 89.81 308 PHE A O 1
ATOM 2398 N N . GLU A 1 309 ? 3.416 3.662 -17.531 1 83.5 309 GLU A N 1
ATOM 2399 C CA . GLU A 1 309 ? 2.578 2.93 -16.594 1 83.5 309 GLU A CA 1
ATOM 2400 C C . GLU A 1 309 ? 2.518 1.446 -16.953 1 83.5 309 GLU A C 1
ATOM 2402 O O . GLU A 1 309 ? 2.549 0.588 -16.062 1 83.5 309 GLU A O 1
ATOM 2407 N N . GLU A 1 310 ? 2.447 1.183 -18.172 1 79.44 310 GLU A N 1
ATOM 2408 C CA . GLU A 1 310 ? 2.412 -0.202 -18.625 1 79.44 310 GLU A CA 1
ATOM 2409 C C . GLU A 1 310 ? 3.717 -0.924 -18.312 1 79.44 310 GLU A C 1
ATOM 2411 O O . GLU A 1 310 ? 3.705 -2.074 -17.859 1 79.44 310 GLU A O 1
ATOM 2416 N N . ARG A 1 311 ? 4.805 -0.228 -18.578 1 82.31 311 ARG A N 1
ATOM 2417 C CA . ARG A 1 311 ? 6.102 -0.83 -18.297 1 82.31 311 ARG A CA 1
ATOM 2418 C C . ARG A 1 311 ? 6.262 -1.085 -16.797 1 82.31 311 ARG A C 1
ATOM 2420 O O . ARG A 1 311 ? 6.785 -2.123 -16.391 1 82.31 311 ARG A O 1
ATOM 2427 N N . MET A 1 312 ? 5.789 -0.172 -15.992 1 81.44 312 MET A N 1
ATOM 2428 C CA . MET A 1 312 ? 5.891 -0.322 -14.539 1 81.44 312 MET A CA 1
ATOM 2429 C C . MET A 1 312 ? 5.02 -1.473 -14.047 1 81.44 312 MET A C 1
ATOM 2431 O O . MET A 1 312 ? 5.418 -2.223 -13.156 1 81.44 312 MET A O 1
ATOM 2435 N N . LYS A 1 313 ? 3.912 -1.57 -14.656 1 72.81 313 LYS A N 1
ATOM 2436 C CA . LYS A 1 313 ? 3.002 -2.666 -14.328 1 72.81 313 LYS A CA 1
ATOM 2437 C C . LYS A 1 313 ? 3.611 -4.016 -14.703 1 72.81 313 LYS A C 1
ATOM 2439 O O . LYS A 1 313 ? 3.586 -4.953 -13.898 1 72.81 313 LYS A O 1
ATOM 2444 N N . GLN A 1 314 ? 4.105 -4.059 -15.828 1 68.38 314 GLN A N 1
ATOM 2445 C CA . GLN A 1 314 ? 4.672 -5.305 -16.328 1 68.38 314 GLN A CA 1
ATOM 2446 C C . GLN A 1 314 ? 5.879 -5.738 -15.508 1 68.38 314 GLN A C 1
ATOM 2448 O O . GLN A 1 314 ? 6.051 -6.926 -15.227 1 68.38 314 GLN A O 1
ATOM 2453 N N . SER A 1 315 ? 6.598 -4.75 -15.141 1 69.62 315 SER A N 1
ATOM 2454 C CA . SER A 1 315 ? 7.797 -5.051 -14.375 1 69.62 315 SER A CA 1
ATOM 2455 C C . SER A 1 315 ? 7.48 -5.203 -12.891 1 69.62 315 SER A C 1
ATOM 2457 O O . SER A 1 315 ? 8.336 -5.621 -12.102 1 69.62 315 SER A O 1
ATOM 2459 N N . ARG A 1 316 ? 6.246 -4.793 -12.484 1 68.56 316 ARG A N 1
ATOM 2460 C CA . ARG A 1 316 ? 5.789 -4.836 -11.102 1 68.56 316 ARG A CA 1
ATOM 2461 C C . ARG A 1 316 ? 6.715 -4.027 -10.195 1 68.56 316 ARG A C 1
ATOM 2463 O O . ARG A 1 316 ? 7.02 -4.441 -9.078 1 68.56 316 ARG A O 1
ATOM 2470 N N . ARG A 1 317 ? 7.254 -2.975 -10.75 1 73.25 317 ARG A N 1
ATOM 2471 C CA . ARG A 1 317 ? 8.211 -2.174 -9.992 1 73.25 317 ARG A CA 1
ATOM 2472 C C . ARG A 1 317 ? 7.582 -0.867 -9.523 1 73.25 317 ARG A C 1
ATOM 2474 O O . ARG A 1 317 ? 8.07 -0.239 -8.578 1 73.25 317 ARG A O 1
ATOM 2481 N N . GLY A 1 318 ? 6.625 -0.492 -10.18 1 78.69 318 GLY A N 1
ATOM 2482 C CA . GLY A 1 318 ? 6.086 0.817 -9.844 1 78.69 318 GLY A CA 1
ATOM 2483 C C . GLY A 1 318 ? 4.57 0.852 -9.828 1 78.69 318 GLY A C 1
ATOM 2484 O O . GLY A 1 318 ? 3.92 0.246 -10.68 1 78.69 318 GLY A O 1
ATOM 2485 N N . LEU A 1 319 ? 4.055 1.472 -8.797 1 77.69 319 LEU A N 1
ATOM 2486 C CA . LEU A 1 319 ? 2.617 1.702 -8.695 1 77.69 319 LEU A CA 1
ATOM 2487 C C . LEU A 1 319 ? 2.303 3.193 -8.727 1 77.69 319 LEU A C 1
ATOM 2489 O O . LEU A 1 319 ? 2.818 3.961 -7.914 1 77.69 319 LEU A O 1
ATOM 2493 N N . ILE A 1 320 ? 1.589 3.555 -9.734 1 80.62 320 ILE A N 1
ATOM 2494 C CA . ILE A 1 320 ? 1.143 4.941 -9.844 1 80.62 320 ILE A CA 1
ATOM 2495 C C . ILE A 1 320 ? -0.268 5.074 -9.273 1 80.62 320 ILE A C 1
ATOM 2497 O O . ILE A 1 320 ? -1.197 4.41 -9.734 1 80.62 320 ILE A O 1
ATOM 2501 N N . VAL A 1 321 ? -0.338 5.887 -8.227 1 76.88 321 VAL A N 1
ATOM 2502 C CA . VAL A 1 321 ? -1.622 6.105 -7.57 1 76.88 321 VAL A CA 1
ATOM 2503 C C . VAL A 1 321 ? -2.098 7.531 -7.824 1 76.88 321 VAL A C 1
ATOM 2505 O O . VAL A 1 321 ? -1.305 8.477 -7.766 1 76.88 321 VAL A O 1
ATOM 2508 N N . ARG A 1 322 ? -3.309 7.66 -8.086 1 75.44 322 ARG A N 1
ATOM 2509 C CA . ARG A 1 322 ? -3.82 8.984 -8.438 1 75.44 322 ARG A CA 1
ATOM 2510 C C . ARG A 1 322 ? -4.445 9.664 -7.227 1 75.44 322 ARG A C 1
ATOM 2512 O O . ARG A 1 322 ? -5.23 9.055 -6.496 1 75.44 322 ARG A O 1
ATOM 2519 N N . ASN A 1 323 ? -3.98 10.984 -6.992 1 70.31 323 ASN A N 1
ATOM 2520 C CA . ASN A 1 323 ? -4.574 11.984 -6.109 1 70.31 323 ASN A CA 1
ATOM 2521 C C . ASN A 1 323 ? -4.254 11.695 -4.645 1 70.31 323 ASN A C 1
ATOM 2523 O O . ASN A 1 323 ? -3.789 12.578 -3.924 1 70.31 323 ASN A O 1
ATOM 2527 N N . TRP A 1 324 ? -4.531 10.414 -4.242 1 71 324 TRP A N 1
ATOM 2528 C CA . TRP A 1 324 ? -4.336 10.18 -2.814 1 71 324 TRP A CA 1
ATOM 2529 C C . TRP A 1 324 ? -3.957 8.734 -2.545 1 71 324 TRP A C 1
ATOM 2531 O O . TRP A 1 324 ? -4.395 7.824 -3.258 1 71 324 TRP A O 1
ATOM 2541 N N . ALA A 1 325 ? -3.107 8.539 -1.518 1 73.69 325 ALA A N 1
ATOM 2542 C CA . ALA A 1 325 ? -2.76 7.223 -0.985 1 73.69 325 ALA A CA 1
ATOM 2543 C C . ALA A 1 325 ? -2.592 7.273 0.531 1 73.69 325 ALA A C 1
ATOM 2545 O O . ALA A 1 325 ? -2.264 8.32 1.092 1 73.69 325 ALA A O 1
ATOM 2546 N N . PRO A 1 326 ? -2.934 6.211 1.247 1 72.44 326 PRO A N 1
ATOM 2547 C CA . PRO A 1 326 ? -2.672 6.168 2.688 1 72.44 326 PRO A CA 1
ATOM 2548 C C . PRO A 1 326 ? -1.182 6.219 3.018 1 72.44 326 PRO A C 1
ATOM 2550 O O . PRO A 1 326 ? -0.566 5.176 3.268 1 72.44 326 PRO A O 1
ATOM 2553 N N . GLN A 1 327 ? -0.69 7.332 3.145 1 75.94 327 GLN A N 1
ATOM 2554 C CA . GLN A 1 327 ? 0.742 7.594 3.236 1 75.94 327 GLN A CA 1
ATOM 2555 C C . GLN A 1 327 ? 1.361 6.863 4.422 1 75.94 327 GLN A C 1
ATOM 2557 O O . GLN A 1 327 ? 2.389 6.195 4.281 1 75.94 327 GLN A O 1
ATOM 2562 N N . LEU A 1 328 ? 0.771 7.059 5.629 1 76.62 328 LEU A N 1
ATOM 2563 C CA . LEU A 1 328 ? 1.336 6.449 6.828 1 76.62 328 LEU A CA 1
ATOM 2564 C C . LEU A 1 328 ? 1.4 4.93 6.691 1 76.62 328 LEU A C 1
ATOM 2566 O O . LEU A 1 328 ? 2.389 4.309 7.086 1 76.62 328 LEU A O 1
ATOM 2570 N N . ASP A 1 329 ? 0.402 4.391 6.062 1 73.06 329 ASP A N 1
ATOM 2571 C CA . ASP A 1 329 ? 0.373 2.943 5.867 1 73.06 329 ASP A CA 1
ATOM 2572 C C . ASP A 1 329 ? 1.481 2.498 4.914 1 73.06 329 ASP A C 1
ATOM 2574 O O . ASP A 1 329 ? 2.109 1.458 5.125 1 73.06 329 ASP A O 1
ATOM 2578 N N . ILE A 1 330 ? 1.614 3.213 3.859 1 75.81 330 ILE A N 1
ATOM 2579 C CA . ILE A 1 330 ? 2.676 2.912 2.904 1 75.81 330 ILE A CA 1
ATOM 2580 C C . ILE A 1 330 ? 4.031 2.996 3.598 1 75.81 330 ILE A C 1
ATOM 2582 O O . ILE A 1 330 ? 4.879 2.117 3.428 1 75.81 330 ILE A O 1
ATOM 2586 N N . LEU A 1 331 ? 4.184 4.012 4.43 1 79.56 331 LEU A N 1
ATOM 2587 C CA . LEU A 1 331 ? 5.453 4.254 5.113 1 79.56 331 LEU A CA 1
ATOM 2588 C C . LEU A 1 331 ? 5.715 3.186 6.168 1 79.56 331 LEU A C 1
ATOM 2590 O O . LEU A 1 331 ? 6.871 2.893 6.488 1 79.56 331 LEU A O 1
ATOM 2594 N N . SER A 1 332 ? 4.715 2.613 6.688 1 76.81 332 SER A N 1
ATOM 2595 C CA . SER A 1 332 ? 4.863 1.64 7.762 1 76.81 332 SER A CA 1
ATOM 2596 C C . SER A 1 332 ? 5.305 0.283 7.227 1 76.81 332 SER A C 1
ATOM 2598 O O . SER A 1 332 ? 5.68 -0.604 7.996 1 76.81 332 SER A O 1
ATOM 2600 N N . HIS A 1 333 ? 5.227 0.191 5.969 1 72.56 333 HIS A N 1
ATOM 2601 C CA . HIS A 1 333 ? 5.645 -1.076 5.379 1 72.56 333 HIS A CA 1
ATOM 2602 C C . HIS A 1 333 ? 7.148 -1.285 5.523 1 72.56 333 HIS A C 1
ATOM 2604 O O . HIS A 1 333 ? 7.93 -0.356 5.316 1 72.56 333 HIS A O 1
ATOM 2610 N N . LYS A 1 334 ? 7.559 -2.451 5.832 1 70.81 334 LYS A N 1
ATOM 2611 C CA . LYS A 1 334 ? 8.953 -2.775 6.113 1 70.81 334 LYS A CA 1
ATOM 2612 C C . LYS A 1 334 ? 9.82 -2.582 4.875 1 70.81 334 LYS A C 1
ATOM 2614 O O . LYS A 1 334 ? 11.023 -2.312 4.988 1 70.81 334 LYS A O 1
ATOM 2619 N N . SER A 1 335 ? 9.203 -2.688 3.738 1 69.62 335 SER A N 1
ATOM 2620 C CA . SER A 1 335 ? 9.953 -2.596 2.49 1 69.62 335 SER A CA 1
ATOM 2621 C C . SER A 1 335 ? 10.172 -1.144 2.082 1 69.62 335 SER A C 1
ATOM 2623 O O . SER A 1 335 ? 10.922 -0.864 1.143 1 69.62 335 SER A O 1
ATOM 2625 N N . THR A 1 336 ? 9.484 -0.258 2.754 1 79.19 336 THR A N 1
ATOM 2626 C CA . THR A 1 336 ? 9.688 1.143 2.402 1 79.19 336 THR A CA 1
ATOM 2627 C C . THR A 1 336 ? 11.086 1.604 2.812 1 79.19 336 THR A C 1
ATOM 2629 O O . THR A 1 336 ? 11.438 1.57 3.996 1 79.19 336 THR A O 1
ATOM 2632 N N . GLY A 1 337 ? 11.836 2.01 1.779 1 82.19 337 GLY A N 1
ATOM 2633 C CA . GLY A 1 337 ? 13.234 2.326 2.049 1 82.19 337 GLY A CA 1
ATOM 2634 C C . GLY A 1 337 ? 13.508 3.818 2.094 1 82.19 337 GLY A C 1
ATOM 2635 O O . GLY A 1 337 ? 14.477 4.258 2.713 1 82.19 337 GLY A O 1
ATOM 2636 N N . ALA A 1 338 ? 12.75 4.555 1.416 1 89.06 338 ALA A N 1
ATOM 2637 C CA . ALA A 1 338 ? 12.906 6.008 1.379 1 89.06 338 ALA A CA 1
ATOM 2638 C C . ALA A 1 338 ? 11.586 6.691 1.017 1 89.06 338 ALA A C 1
ATOM 2640 O O . ALA A 1 338 ? 10.719 6.082 0.389 1 89.06 338 ALA A O 1
ATOM 2641 N N . PHE A 1 339 ? 11.422 7.895 1.412 1 90.75 339 PHE A N 1
ATOM 2642 C CA . PHE A 1 339 ? 10.227 8.688 1.167 1 90.75 339 PHE A CA 1
ATOM 2643 C C . PHE A 1 339 ? 10.57 10 0.472 1 90.75 339 PHE A C 1
ATOM 2645 O O . PHE A 1 339 ? 11.234 10.859 1.057 1 90.75 339 PHE A O 1
ATOM 2652 N N . LEU A 1 340 ? 10.219 10.086 -0.773 1 89.38 340 LEU A N 1
ATOM 2653 C CA . LEU A 1 340 ? 10.328 11.375 -1.453 1 89.38 340 LEU A CA 1
ATOM 2654 C C . LEU A 1 340 ? 9.227 12.32 -0.998 1 89.38 340 LEU A C 1
ATOM 2656 O O . LEU A 1 340 ? 8.039 12.062 -1.221 1 89.38 340 LEU A O 1
ATOM 2660 N N . SER A 1 341 ? 9.578 13.391 -0.379 1 88.19 341 SER A N 1
ATOM 2661 C CA . SER A 1 341 ? 8.609 14.258 0.292 1 88.19 341 SER A CA 1
ATOM 2662 C C . SER A 1 341 ? 8.922 15.727 0.054 1 88.19 341 SER A C 1
ATOM 2664 O O . SER A 1 341 ? 10.086 16.094 -0.159 1 88.19 341 SER A O 1
ATOM 2666 N N . HIS A 1 342 ? 7.895 16.5 0.172 1 88.56 342 HIS A N 1
ATOM 2667 C CA . HIS A 1 342 ? 8.07 17.938 0.157 1 88.56 342 HIS A CA 1
ATOM 2668 C C . HIS A 1 342 ? 8.555 18.453 1.51 1 88.56 342 HIS A C 1
ATOM 2670 O O . HIS A 1 342 ? 8.828 19.641 1.665 1 88.56 342 HIS A O 1
ATOM 2676 N N . CYS A 1 343 ? 8.562 17.594 2.436 1 90.12 343 CYS A N 1
ATOM 2677 C CA . CYS A 1 343 ? 9.133 17.875 3.75 1 90.12 343 CYS A CA 1
ATOM 2678 C C . CYS A 1 343 ? 8.18 18.734 4.582 1 90.12 343 CYS A C 1
ATOM 2680 O O . CYS A 1 343 ? 8.625 19.562 5.375 1 90.12 343 CYS A O 1
ATOM 2682 N N . GLY A 1 344 ? 6.859 18.625 4.238 1 90.19 344 GLY A N 1
ATOM 2683 C CA . GLY A 1 344 ? 5.91 19.109 5.223 1 90.19 344 GLY A CA 1
ATOM 2684 C C . GLY A 1 344 ? 6.008 18.391 6.555 1 90.19 344 GLY A C 1
ATOM 2685 O O . GLY A 1 344 ? 6.258 17.188 6.598 1 90.19 344 GLY A O 1
ATOM 2686 N N . TRP A 1 345 ? 5.754 19.078 7.527 1 92.06 345 TRP A N 1
ATOM 2687 C CA . TRP A 1 345 ? 6.066 18.531 8.844 1 92.06 345 TRP A CA 1
ATOM 2688 C C . TRP A 1 345 ? 5.223 17.297 9.141 1 92.06 345 TRP A C 1
ATOM 2690 O O . TRP A 1 345 ? 5.707 16.328 9.734 1 92.06 345 TRP A O 1
ATOM 2700 N N . ASN A 1 346 ? 3.928 17.344 8.773 1 89 346 ASN A N 1
ATOM 2701 C CA . ASN A 1 346 ? 3.107 16.156 8.984 1 89 346 ASN A CA 1
ATOM 2702 C C . ASN A 1 346 ? 3.701 14.938 8.297 1 89 346 ASN A C 1
ATOM 2704 O O . ASN A 1 346 ? 3.73 13.844 8.875 1 89 346 ASN A O 1
ATOM 2708 N N . SER A 1 347 ? 4.156 15.133 7.078 1 88.44 347 SER A N 1
ATOM 2709 C CA . SER A 1 347 ? 4.777 14.047 6.324 1 88.44 347 SER A CA 1
ATOM 2710 C C . SER A 1 347 ? 6.086 13.602 6.965 1 88.44 347 SER A C 1
ATOM 2712 O O . SER A 1 347 ? 6.414 12.414 6.965 1 88.44 347 SER A O 1
ATOM 2714 N N . VAL A 1 348 ? 6.812 14.586 7.473 1 92.31 348 VAL A N 1
ATOM 2715 C CA . VAL A 1 348 ? 8.07 14.289 8.148 1 92.31 348 VAL A CA 1
ATOM 2716 C C . VAL A 1 348 ? 7.812 13.398 9.359 1 92.31 348 VAL A C 1
ATOM 2718 O O . VAL A 1 348 ? 8.5 12.391 9.555 1 92.31 348 VAL A O 1
ATOM 2721 N N . LEU A 1 349 ? 6.781 13.781 10.141 1 92.38 349 LEU A N 1
ATOM 2722 C CA . LEU A 1 349 ? 6.453 12.992 11.328 1 92.38 349 LEU A CA 1
ATOM 2723 C C . LEU A 1 349 ? 5.996 11.586 10.93 1 92.38 349 LEU A C 1
ATOM 2725 O O . LEU A 1 349 ? 6.371 10.609 11.578 1 92.38 349 LEU A O 1
ATOM 2729 N N . GLU A 1 350 ? 5.195 11.531 9.875 1 87.19 350 GLU A N 1
ATOM 2730 C CA . GLU A 1 350 ? 4.746 10.219 9.406 1 87.19 350 GLU A CA 1
ATOM 2731 C C . GLU A 1 350 ? 5.926 9.344 9.008 1 87.19 350 GLU A C 1
ATOM 2733 O O . GLU A 1 350 ? 5.988 8.164 9.375 1 87.19 350 GLU A O 1
ATOM 2738 N N . SER A 1 351 ? 6.828 9.844 8.281 1 90.44 351 SER A N 1
ATOM 2739 C CA . SER A 1 351 ? 7.98 9.094 7.789 1 90.44 351 SER A CA 1
ATOM 2740 C C . SER A 1 351 ? 8.883 8.648 8.938 1 90.44 351 SER A C 1
ATOM 2742 O O . SER A 1 351 ? 9.195 7.465 9.062 1 90.44 351 SER A O 1
ATOM 2744 N N . LEU A 1 352 ? 9.234 9.586 9.812 1 92.31 352 LEU A N 1
ATOM 2745 C CA . LEU A 1 352 ? 10.219 9.312 10.859 1 92.31 352 LEU A CA 1
ATOM 2746 C C . LEU A 1 352 ? 9.617 8.422 11.938 1 92.31 352 LEU A C 1
ATOM 2748 O O . LEU A 1 352 ? 10.328 7.652 12.586 1 92.31 352 LEU A O 1
ATOM 2752 N N . SER A 1 353 ? 8.281 8.539 12.133 1 90.5 353 SER A N 1
ATOM 2753 C CA . SER A 1 353 ? 7.633 7.641 13.078 1 90.5 353 SER A CA 1
ATOM 2754 C C . SER A 1 353 ? 7.758 6.188 12.633 1 90.5 353 SER A C 1
ATOM 2756 O O . SER A 1 353 ? 7.559 5.27 13.43 1 90.5 353 SER A O 1
ATOM 2758 N N . GLN A 1 354 ? 8.078 6.008 11.367 1 84.88 354 GLN A N 1
ATOM 2759 C CA . GLN A 1 354 ? 8.234 4.66 10.828 1 84.88 354 GLN A CA 1
ATOM 2760 C C . GLN A 1 354 ? 9.695 4.355 10.523 1 84.88 354 GLN A C 1
ATOM 2762 O O . GLN A 1 354 ? 10.016 3.318 9.938 1 84.88 354 GLN A O 1
ATOM 2767 N N . GLY A 1 355 ? 10.531 5.262 10.852 1 91.44 355 GLY A N 1
ATOM 2768 C CA . GLY A 1 355 ? 11.961 5.07 10.672 1 91.44 355 GLY A CA 1
ATOM 2769 C C . GLY A 1 355 ? 12.383 5.113 9.211 1 91.44 355 GLY A C 1
ATOM 2770 O O . GLY A 1 355 ? 13.352 4.453 8.82 1 91.44 355 GLY A O 1
ATOM 2771 N N . VAL A 1 356 ? 11.719 5.805 8.359 1 90.12 356 VAL A N 1
ATOM 2772 C CA . VAL A 1 356 ? 11.992 5.859 6.926 1 90.12 356 VAL A CA 1
ATOM 2773 C C . VAL A 1 356 ? 12.742 7.145 6.59 1 90.12 356 VAL A C 1
ATOM 2775 O O . VAL A 1 356 ? 12.266 8.242 6.887 1 90.12 356 VAL A O 1
ATOM 2778 N N . PRO A 1 357 ? 13.945 7.062 5.957 1 93.12 357 PRO A N 1
ATOM 2779 C CA . PRO A 1 357 ? 14.656 8.266 5.531 1 93.12 357 PRO A CA 1
ATOM 2780 C C . PRO A 1 357 ? 13.898 9.062 4.473 1 93.12 357 PRO A C 1
ATOM 2782 O O . PRO A 1 357 ? 13.016 8.523 3.803 1 93.12 357 PRO A O 1
ATOM 2785 N N . ILE A 1 358 ? 14.336 10.352 4.305 1 92.69 358 ILE A N 1
ATOM 2786 C CA . ILE A 1 358 ? 13.555 11.258 3.469 1 92.69 358 ILE A CA 1
ATOM 2787 C C . ILE A 1 358 ? 14.43 11.797 2.34 1 92.69 358 ILE A C 1
ATOM 2789 O O . ILE A 1 358 ? 15.586 12.156 2.561 1 92.69 358 ILE A O 1
ATOM 2793 N N . VAL A 1 359 ? 13.922 11.727 1.15 1 91.94 359 VAL A N 1
ATOM 2794 C CA . VAL A 1 359 ? 14.453 12.5 0.03 1 91.94 359 VAL A CA 1
ATOM 2795 C C . VAL A 1 359 ? 13.625 13.766 -0.159 1 91.94 359 VAL A C 1
ATOM 2797 O O . VAL A 1 359 ? 12.461 13.703 -0.562 1 91.94 359 VAL A O 1
ATOM 2800 N N . GLY A 1 360 ? 14.289 14.859 0.057 1 90.69 360 GLY A N 1
ATOM 2801 C CA . GLY A 1 360 ? 13.547 16.109 0.163 1 90.69 360 GLY A CA 1
ATOM 2802 C C . GLY A 1 360 ? 13.422 16.844 -1.157 1 90.69 360 GLY A C 1
ATOM 2803 O O . GLY A 1 360 ? 14.398 16.953 -1.901 1 90.69 360 GLY A O 1
ATOM 2804 N N . TRP A 1 361 ? 12.234 17.312 -1.406 1 88.75 361 TRP A N 1
ATOM 2805 C CA . TRP A 1 361 ? 11.906 18.25 -2.479 1 88.75 361 TRP A CA 1
ATOM 2806 C C . TRP A 1 361 ? 10.93 19.312 -1.992 1 88.75 361 TRP A C 1
ATOM 2808 O O . TRP A 1 361 ? 9.781 19.359 -2.445 1 88.75 361 TRP A O 1
ATOM 2818 N N . PRO A 1 362 ? 11.445 20.172 -1.101 1 88.75 362 PRO A N 1
ATOM 2819 C CA . PRO A 1 362 ? 10.562 21.219 -0.554 1 88.75 362 PRO A CA 1
ATOM 2820 C C . PRO A 1 362 ? 10.094 22.203 -1.613 1 88.75 362 PRO A C 1
ATOM 2822 O O . PRO A 1 362 ? 10.859 22.578 -2.506 1 88.75 362 PRO A O 1
ATOM 2825 N N . MET A 1 363 ? 8.859 22.672 -1.436 1 81.12 363 MET A N 1
ATOM 2826 C CA . MET A 1 363 ? 8.273 23.5 -2.488 1 81.12 363 MET A CA 1
ATOM 2827 C C . MET A 1 363 ? 7.637 24.75 -1.904 1 81.12 363 MET A C 1
ATOM 2829 O O . MET A 1 363 ? 7.512 25.766 -2.592 1 81.12 363 MET A O 1
ATOM 2833 N N . ALA A 1 364 ? 7.191 24.594 -0.644 1 78.5 364 ALA A N 1
ATOM 2834 C CA . ALA A 1 364 ? 6.375 25.703 -0.149 1 78.5 364 ALA A CA 1
ATOM 2835 C C . ALA A 1 364 ? 6.582 25.906 1.349 1 78.5 364 ALA A C 1
ATOM 2837 O O . ALA A 1 364 ? 7.031 25 2.051 1 78.5 364 ALA A O 1
ATOM 2838 N N . ALA A 1 365 ? 6.262 27.094 1.706 1 81.75 365 ALA A N 1
ATOM 2839 C CA . ALA A 1 365 ? 6.117 27.469 3.113 1 81.75 365 ALA A CA 1
ATOM 2840 C C . ALA A 1 365 ? 7.387 27.141 3.896 1 81.75 365 ALA A C 1
ATOM 2842 O O . ALA A 1 365 ? 8.484 27.547 3.516 1 81.75 365 ALA A O 1
ATOM 2843 N N . GLU A 1 366 ? 7.25 26.391 4.953 1 88.75 366 GLU A N 1
ATOM 2844 C CA . GLU A 1 366 ? 8.367 26.141 5.855 1 88.75 366 GLU A CA 1
ATOM 2845 C C . GLU A 1 366 ? 9.125 24.875 5.453 1 88.75 366 GLU A C 1
ATOM 2847 O O . GLU A 1 366 ? 10.086 24.484 6.113 1 88.75 366 GLU A O 1
ATOM 2852 N N . GLN A 1 367 ? 8.773 24.328 4.293 1 89.5 367 GLN A N 1
ATOM 2853 C CA . GLN A 1 367 ? 9.258 23.016 3.902 1 89.5 367 GLN A CA 1
ATOM 2854 C C . GLN A 1 367 ? 10.766 23.016 3.707 1 89.5 367 GLN A C 1
ATOM 2856 O O . GLN A 1 367 ? 11.453 22.078 4.113 1 89.5 367 GLN A O 1
ATOM 2861 N N . ALA A 1 368 ? 11.281 24.078 3.125 1 90.88 368 ALA A N 1
ATOM 2862 C CA . ALA A 1 368 ? 12.727 24.125 2.885 1 90.88 368 ALA A CA 1
ATOM 2863 C C . ALA A 1 368 ? 13.492 24.234 4.199 1 90.88 368 ALA A C 1
ATOM 2865 O O . ALA A 1 368 ? 14.594 23.688 4.324 1 90.88 368 ALA A O 1
ATOM 2866 N N . PHE A 1 369 ? 12.906 24.922 5.152 1 93.88 369 PHE A N 1
ATOM 2867 C CA . PHE A 1 369 ? 13.547 25.047 6.461 1 93.88 369 PHE A CA 1
ATOM 2868 C C . PHE A 1 369 ? 13.531 23.703 7.191 1 93.88 369 PHE A C 1
ATOM 2870 O O . PHE A 1 369 ? 14.5 23.344 7.859 1 93.88 369 PHE A O 1
ATOM 2877 N N . ASN A 1 370 ? 12.398 23 7.051 1 93.75 370 ASN A N 1
ATOM 2878 C CA . ASN A 1 370 ? 12.352 21.641 7.586 1 93.75 370 ASN A CA 1
ATOM 2879 C C . ASN A 1 370 ? 13.438 20.766 6.969 1 93.75 370 ASN A C 1
ATOM 2881 O O . ASN A 1 370 ? 14.148 20.062 7.68 1 93.75 370 ASN A O 1
ATOM 2885 N N . SER A 1 371 ? 13.492 20.859 5.633 1 93.06 371 SER A N 1
ATOM 2886 C CA . SER A 1 371 ? 14.461 20.047 4.902 1 93.06 371 SER A CA 1
ATOM 2887 C C . SER A 1 371 ? 15.883 20.344 5.371 1 93.06 371 SER A C 1
ATOM 2889 O O . SER A 1 371 ? 16.688 19.422 5.52 1 93.06 371 SER A O 1
ATOM 2891 N N . LYS A 1 372 ? 16.203 21.609 5.574 1 93.06 372 LYS A N 1
ATOM 2892 C CA . LYS A 1 372 ? 17.516 22.016 6.07 1 93.06 372 LYS A CA 1
ATOM 2893 C C . LYS A 1 372 ? 17.812 21.344 7.41 1 93.06 372 LYS A C 1
ATOM 2895 O O . LYS A 1 372 ? 18.891 20.75 7.586 1 93.06 372 LYS A O 1
ATOM 2900 N N . MET A 1 373 ? 16.938 21.422 8.32 1 93.56 373 MET A N 1
ATOM 2901 C CA . MET A 1 373 ? 17.109 20.828 9.648 1 93.56 373 MET A CA 1
ATOM 2902 C C . MET A 1 373 ? 17.266 19.312 9.562 1 93.56 373 MET A C 1
ATOM 2904 O O . MET A 1 373 ? 18.125 18.734 10.234 1 93.56 373 MET A O 1
ATOM 2908 N N . LEU A 1 374 ? 16.438 18.672 8.75 1 95.12 374 LEU A N 1
ATOM 2909 C CA . LEU A 1 374 ? 16.469 17.219 8.594 1 95.12 374 LEU A CA 1
ATOM 2910 C C . LEU A 1 374 ? 17.828 16.75 8.07 1 95.12 374 LEU A C 1
ATOM 2912 O O . LEU A 1 374 ? 18.328 15.695 8.469 1 95.12 374 LEU A O 1
ATOM 2916 N N . MET A 1 375 ? 18.391 17.531 7.211 1 93.06 375 MET A N 1
ATOM 2917 C CA . MET A 1 375 ? 19.656 17.188 6.594 1 93.06 375 MET A CA 1
ATOM 2918 C C . MET A 1 375 ? 20.828 17.516 7.52 1 93.06 375 MET A C 1
ATOM 2920 O O . MET A 1 375 ? 21.656 16.656 7.816 1 93.06 375 MET A O 1
ATOM 2924 N N . GLU A 1 376 ? 20.844 18.734 8.008 1 92.69 376 GLU A N 1
ATOM 2925 C CA . GLU A 1 376 ? 22.047 19.25 8.664 1 92.69 376 GLU A CA 1
ATOM 2926 C C . GLU A 1 376 ? 22.078 18.859 10.141 1 92.69 376 GLU A C 1
ATOM 2928 O O . GLU A 1 376 ? 23.156 18.625 10.703 1 92.69 376 GLU A O 1
ATOM 2933 N N . GLU A 1 377 ? 20.922 18.812 10.734 1 90.56 377 GLU A N 1
ATOM 2934 C CA . GLU A 1 377 ? 20.891 18.594 12.172 1 90.56 377 GLU A CA 1
ATOM 2935 C C . GLU A 1 377 ? 20.562 17.141 12.5 1 90.56 377 GLU A C 1
ATOM 2937 O O . GLU A 1 377 ? 21.219 16.516 13.336 1 90.56 377 GLU A O 1
ATOM 2942 N N . MET A 1 378 ? 19.578 16.547 11.852 1 92.38 378 MET A N 1
ATOM 2943 C CA . MET A 1 378 ? 19.109 15.203 12.195 1 92.38 378 MET A CA 1
ATOM 2944 C C . MET A 1 378 ? 19.859 14.148 11.406 1 92.38 378 MET A C 1
ATOM 2946 O O . MET A 1 378 ? 20.031 13.016 11.875 1 92.38 378 MET A O 1
ATOM 2950 N N . GLY A 1 379 ? 20.281 14.492 10.156 1 93.88 379 GLY A N 1
ATOM 2951 C CA . GLY A 1 379 ? 21 13.57 9.297 1 93.88 379 GLY A CA 1
ATOM 2952 C C . GLY A 1 379 ? 20.125 12.469 8.742 1 93.88 379 GLY A C 1
ATOM 2953 O O . GLY A 1 379 ? 20.594 11.359 8.469 1 93.88 379 GLY A O 1
ATOM 2954 N N . VAL A 1 380 ? 18.828 12.672 8.562 1 95.5 380 VAL A N 1
ATOM 2955 C CA . VAL A 1 380 ? 17.891 11.625 8.156 1 95.5 380 VAL A CA 1
ATOM 2956 C C . VAL A 1 380 ? 17.406 11.891 6.734 1 95.5 380 VAL A C 1
ATOM 2958 O O . VAL A 1 380 ? 16.469 11.234 6.258 1 95.5 380 VAL A O 1
ATOM 2961 N N . SER A 1 381 ? 17.938 12.891 6.016 1 94.44 381 SER A N 1
ATOM 2962 C CA . SER A 1 381 ? 17.391 13.281 4.719 1 94.44 381 SER A CA 1
ATOM 2963 C C . SER A 1 381 ? 18.5 13.711 3.762 1 94.44 381 SER A C 1
ATOM 2965 O O . SER A 1 381 ? 19.609 14.055 4.195 1 94.44 381 SER A O 1
ATOM 2967 N N . VAL A 1 382 ? 18.25 13.547 2.543 1 93.44 382 VAL A N 1
ATOM 2968 C CA . VAL A 1 382 ? 19 14.164 1.465 1 93.44 382 VAL A CA 1
ATOM 2969 C C . VAL A 1 382 ? 18.062 14.977 0.569 1 93.44 382 VAL A C 1
ATOM 2971 O O . VAL A 1 382 ? 16.875 14.656 0.459 1 93.44 382 VAL A O 1
ATOM 2974 N N . GLU A 1 383 ? 18.578 16 0.042 1 90.06 383 GLU A N 1
ATOM 2975 C CA . GLU A 1 383 ? 17.719 16.859 -0.778 1 90.06 383 GLU A CA 1
ATOM 2976 C C . GLU A 1 383 ? 17.891 16.547 -2.262 1 90.06 383 GLU A C 1
ATOM 2978 O O . GLU A 1 383 ? 19.016 16.469 -2.758 1 90.06 383 GLU A O 1
ATOM 2983 N N . LEU A 1 384 ? 16.828 16.328 -2.977 1 88.56 384 LEU A N 1
ATOM 2984 C CA . LEU A 1 384 ? 16.828 16.141 -4.426 1 88.56 384 LEU A CA 1
ATOM 2985 C C . LEU A 1 384 ? 16.922 17.484 -5.145 1 88.56 384 LEU A C 1
ATOM 2987 O O . LEU A 1 384 ? 17.734 17.641 -6.062 1 88.56 384 LEU A O 1
ATOM 2991 N N . THR A 1 385 ? 16.094 18.328 -4.785 1 85.56 385 THR A N 1
ATOM 2992 C CA . THR A 1 385 ? 16.047 19.688 -5.316 1 85.56 385 THR A CA 1
ATOM 2993 C C . THR A 1 385 ? 15.211 20.594 -4.41 1 85.56 385 THR A C 1
ATOM 2995 O O . THR A 1 385 ? 14.711 20.156 -3.373 1 85.56 385 THR A O 1
ATOM 2998 N N . ARG A 1 386 ? 15.312 21.891 -4.77 1 81.06 386 ARG A N 1
ATOM 2999 C CA . ARG A 1 386 ? 14.508 22.844 -4.012 1 81.06 386 ARG A CA 1
ATOM 3000 C C . ARG A 1 386 ? 13.688 23.734 -4.945 1 81.06 386 ARG A C 1
ATOM 3002 O O . ARG A 1 386 ? 14.164 24.125 -6.008 1 81.06 386 ARG A O 1
ATOM 3009 N N . GLY A 1 387 ? 12.477 23.891 -4.465 1 74.88 387 GLY A N 1
ATOM 3010 C CA . GLY A 1 387 ? 11.609 24.812 -5.176 1 74.88 387 GLY A CA 1
ATOM 3011 C C . GLY A 1 387 ? 11.008 24.219 -6.434 1 74.88 387 GLY A C 1
ATOM 3012 O O . GLY A 1 387 ? 11.328 23.094 -6.812 1 74.88 387 GLY A O 1
ATOM 3013 N N . ILE A 1 388 ? 10.062 24.938 -7.062 1 66.19 388 ILE A N 1
ATOM 3014 C CA . ILE A 1 388 ? 9.32 24.5 -8.234 1 66.19 388 ILE A CA 1
ATOM 3015 C C . ILE A 1 388 ? 10.062 24.906 -9.508 1 66.19 388 ILE A C 1
ATOM 3017 O O . ILE A 1 388 ? 9.805 24.375 -10.586 1 66.19 388 ILE A O 1
ATOM 3021 N N . GLN A 1 389 ? 10.992 25.75 -9.297 1 66.19 389 GLN A N 1
ATOM 3022 C CA . GLN A 1 389 ? 11.578 26.344 -10.492 1 66.19 389 GLN A CA 1
ATOM 3023 C C . GLN A 1 389 ? 12.828 25.594 -10.93 1 66.19 389 GLN A C 1
ATOM 3025 O O . GLN A 1 389 ? 13.25 25.688 -12.086 1 66.19 389 GLN A O 1
ATOM 3030 N N . ARG A 1 390 ? 13.266 24.859 -10.062 1 73 390 ARG A N 1
ATOM 3031 C CA . ARG A 1 390 ? 14.516 24.203 -10.43 1 73 390 ARG A CA 1
ATOM 3032 C C . ARG A 1 390 ? 14.258 23 -11.32 1 73 390 ARG A C 1
ATOM 3034 O O . ARG A 1 390 ? 13.297 22.25 -11.109 1 73 390 ARG A O 1
ATOM 3041 N N . VAL A 1 391 ? 15.039 22.969 -12.32 1 77.38 391 VAL A N 1
ATOM 3042 C CA . VAL A 1 391 ? 14.969 21.844 -13.258 1 77.38 391 VAL A CA 1
ATOM 3043 C C . VAL A 1 391 ? 15.578 20.609 -12.625 1 77.38 391 VAL A C 1
ATOM 3045 O O . VAL A 1 391 ? 16.609 20.688 -11.945 1 77.38 391 VAL A O 1
ATOM 3048 N N . ILE A 1 392 ? 14.781 19.578 -12.648 1 83.5 392 ILE A N 1
ATOM 3049 C CA . ILE A 1 392 ? 15.312 18.297 -12.172 1 83.5 392 ILE A CA 1
ATOM 3050 C C . ILE A 1 392 ? 15.633 17.391 -13.367 1 83.5 392 ILE A C 1
ATOM 3052 O O . ILE A 1 392 ? 14.891 17.391 -14.352 1 83.5 392 ILE A O 1
ATOM 3056 N N . GLU A 1 393 ? 16.828 16.828 -13.289 1 89.56 393 GLU A N 1
ATOM 3057 C CA . GLU A 1 393 ? 17.219 15.867 -14.32 1 89.56 393 GLU A CA 1
ATOM 3058 C C . GLU A 1 393 ? 17.047 14.43 -13.828 1 89.56 393 GLU A C 1
ATOM 3060 O O . GLU A 1 393 ? 17.297 14.125 -12.664 1 89.56 393 GLU A O 1
ATOM 3065 N N . ALA A 1 394 ? 16.688 13.594 -14.797 1 91 394 ALA A N 1
ATOM 3066 C CA . ALA A 1 394 ? 16.453 12.188 -14.5 1 91 394 ALA A CA 1
ATOM 3067 C C . ALA A 1 394 ? 17.672 11.555 -13.844 1 91 394 ALA A C 1
ATOM 3069 O O . ALA A 1 394 ? 17.547 10.75 -12.914 1 91 394 ALA A O 1
ATOM 3070 N N . LYS A 1 395 ? 18.828 11.953 -14.336 1 91.75 395 LYS A N 1
ATOM 3071 C CA . LYS A 1 395 ? 20.062 11.383 -13.812 1 91.75 395 LYS A CA 1
ATOM 3072 C C . LYS A 1 395 ? 20.25 11.727 -12.336 1 91.75 395 LYS A C 1
ATOM 3074 O O . LYS A 1 395 ? 20.766 10.922 -11.562 1 91.75 395 LYS A O 1
ATOM 3079 N N . GLU A 1 396 ? 19.906 12.891 -12.008 1 90.12 396 GLU A N 1
ATOM 3080 C CA . GLU A 1 396 ? 20 13.328 -10.617 1 90.12 396 GLU A CA 1
ATOM 3081 C C . GLU A 1 396 ? 19 12.586 -9.734 1 90.12 396 GLU A C 1
ATOM 3083 O O . GLU A 1 396 ? 19.328 12.203 -8.609 1 90.12 396 GLU A O 1
ATOM 3088 N N . VAL A 1 397 ? 17.812 12.43 -10.242 1 88.31 397 VAL A N 1
ATOM 3089 C CA . VAL A 1 397 ? 16.781 11.688 -9.523 1 88.31 397 VAL A CA 1
ATOM 3090 C C . VAL A 1 397 ? 17.297 10.273 -9.227 1 88.31 397 VAL A C 1
ATOM 3092 O O . VAL A 1 397 ? 17.219 9.812 -8.078 1 88.31 397 VAL A O 1
ATOM 3095 N N . LYS A 1 398 ? 17.781 9.633 -10.25 1 88.94 398 LYS A N 1
ATOM 3096 C CA . LYS A 1 398 ? 18.312 8.281 -10.117 1 88.94 398 LYS A CA 1
ATOM 3097 C C . LYS A 1 398 ? 19.422 8.234 -9.07 1 88.94 398 LYS A C 1
ATOM 3099 O O . LYS A 1 398 ? 19.406 7.383 -8.18 1 88.94 398 LYS A O 1
ATOM 3104 N N . ARG A 1 399 ? 20.312 9.133 -9.156 1 89.81 399 ARG A N 1
ATOM 3105 C CA . ARG A 1 399 ? 21.469 9.164 -8.266 1 89.81 399 ARG A CA 1
ATOM 3106 C C . ARG A 1 399 ? 21.031 9.344 -6.812 1 89.81 399 ARG A C 1
ATOM 3108 O O . ARG A 1 399 ? 21.5 8.633 -5.922 1 89.81 399 ARG A O 1
ATOM 3115 N N . VAL A 1 400 ? 20.172 10.297 -6.559 1 89.56 400 VAL A N 1
ATOM 3116 C CA . VAL A 1 400 ? 19.75 10.625 -5.203 1 89.56 400 VAL A CA 1
ATOM 3117 C C . VAL A 1 400 ? 18.953 9.461 -4.605 1 89.56 400 VAL A C 1
ATOM 3119 O O . VAL A 1 400 ? 19.141 9.117 -3.436 1 89.56 400 VAL A O 1
ATOM 3122 N N . LEU A 1 401 ? 18.156 8.844 -5.395 1 86.06 401 LEU A N 1
ATOM 3123 C CA . LEU A 1 401 ? 17.359 7.715 -4.922 1 86.06 401 LEU A CA 1
ATOM 3124 C C . LEU A 1 401 ? 18.25 6.516 -4.605 1 86.06 401 LEU A C 1
ATOM 3126 O O . LEU A 1 401 ? 18.062 5.848 -3.59 1 86.06 401 LEU A O 1
ATOM 3130 N N . GLU A 1 402 ? 19.141 6.262 -5.492 1 85 402 GLU A N 1
ATOM 3131 C CA . GLU A 1 402 ? 20.078 5.168 -5.258 1 85 402 GLU A CA 1
ATOM 3132 C C . GLU A 1 402 ? 20.891 5.395 -3.986 1 85 402 GLU A C 1
ATOM 3134 O O . GLU A 1 402 ? 21.109 4.465 -3.211 1 85 402 GLU A O 1
ATOM 3139 N N . SER A 1 403 ? 21.281 6.598 -3.787 1 86.94 403 SER A N 1
ATOM 3140 C CA . SER A 1 403 ? 22.047 6.945 -2.596 1 86.94 403 SER A CA 1
ATOM 3141 C C . SER A 1 403 ? 21.219 6.789 -1.331 1 86.94 403 SER A C 1
ATOM 3143 O O . SER A 1 403 ? 21.688 6.27 -0.323 1 86.94 403 SER A O 1
ATOM 3145 N N . ALA A 1 404 ? 20.016 7.234 -1.395 1 87.94 404 ALA A N 1
ATOM 3146 C CA . ALA A 1 404 ? 19.125 7.203 -0.233 1 87.94 404 ALA A CA 1
ATOM 3147 C C . ALA A 1 404 ? 18.75 5.77 0.122 1 87.94 404 ALA A C 1
ATOM 3149 O O . ALA A 1 404 ? 18.516 5.453 1.292 1 87.94 404 ALA A O 1
ATOM 3150 N N . MET A 1 405 ? 18.734 4.883 -0.84 1 84.81 405 MET A N 1
ATOM 3151 C CA . MET A 1 405 ? 18.266 3.521 -0.616 1 84.81 405 MET A CA 1
ATOM 3152 C C . MET A 1 405 ? 19.422 2.537 -0.57 1 84.81 405 MET A C 1
ATOM 3154 O O . MET A 1 405 ? 19.219 1.323 -0.511 1 84.81 405 MET A O 1
ATOM 3158 N N . ASP A 1 406 ? 20.516 3.107 -0.652 1 82.44 406 ASP A N 1
ATOM 3159 C CA . ASP A 1 406 ? 21.703 2.266 -0.592 1 82.44 406 ASP A CA 1
ATOM 3160 C C . ASP A 1 406 ? 21.797 1.529 0.743 1 82.44 406 ASP A C 1
ATOM 3162 O O . ASP A 1 406 ? 21.531 2.113 1.798 1 82.44 406 ASP A O 1
ATOM 3166 N N . GLU A 1 407 ? 22.078 0.251 0.704 1 80.12 407 GLU A N 1
ATOM 3167 C CA . GLU A 1 407 ? 22.172 -0.569 1.91 1 80.12 407 GLU A CA 1
ATOM 3168 C C . GLU A 1 407 ? 23.422 -0.256 2.707 1 80.12 407 GLU A C 1
ATOM 3170 O O . GLU A 1 407 ? 23.5 -0.527 3.908 1 80.12 407 GLU A O 1
ATOM 3175 N N . HIS A 1 408 ? 24.359 0.32 1.923 1 84.44 408 HIS A N 1
ATOM 3176 C CA . HIS A 1 408 ? 25.609 0.689 2.582 1 84.44 408 HIS A CA 1
ATOM 3177 C C . HIS A 1 408 ? 25.922 2.168 2.381 1 84.44 408 HIS A C 1
ATOM 3179 O O . HIS A 1 408 ? 25.391 2.801 1.467 1 84.44 408 HIS A O 1
ATOM 3185 N N . GLY A 1 409 ? 26.625 2.822 3.262 1 89.62 409 GLY A N 1
ATOM 3186 C CA . GLY A 1 409 ? 27.031 4.215 3.129 1 89.62 409 GLY A CA 1
ATOM 3187 C C . GLY A 1 409 ? 25.984 5.184 3.664 1 89.62 409 GLY A C 1
ATOM 3188 O O . GLY A 1 409 ? 25.516 5.039 4.793 1 89.62 409 GLY A O 1
ATOM 3189 N N . LYS A 1 410 ? 25.672 6.156 2.812 1 89.94 410 LYS A N 1
ATOM 3190 C CA . LYS A 1 410 ? 24.812 7.254 3.256 1 89.94 410 LYS A CA 1
ATOM 3191 C C . LYS A 1 410 ? 23.406 6.766 3.553 1 89.94 410 LYS A C 1
ATOM 3193 O O . LYS A 1 410 ? 22.781 7.207 4.52 1 89.94 410 LYS A O 1
ATOM 3198 N N . GLY A 1 411 ? 22.906 5.934 2.668 1 89.81 411 GLY A N 1
ATOM 3199 C CA . GLY A 1 411 ? 21.578 5.383 2.887 1 89.81 411 GLY A CA 1
ATOM 3200 C C . GLY A 1 411 ? 21.469 4.617 4.188 1 89.81 411 GLY A C 1
ATOM 3201 O O . GLY A 1 411 ? 20.469 4.762 4.91 1 89.81 411 GLY A O 1
ATOM 3202 N N . GLU A 1 412 ? 22.406 3.848 4.492 1 91.81 412 GLU A N 1
ATOM 3203 C CA . GLU A 1 412 ? 22.422 3.088 5.738 1 91.81 412 GLU A CA 1
ATOM 3204 C C . GLU A 1 412 ? 22.484 4.016 6.949 1 91.81 412 GLU A C 1
ATOM 3206 O O . GLU A 1 412 ? 21.797 3.793 7.941 1 91.81 412 GLU A O 1
ATOM 3211 N N . ASP A 1 413 ? 23.359 5.016 6.848 1 94.69 413 ASP A N 1
ATOM 3212 C CA . ASP A 1 413 ? 23.484 5.98 7.938 1 94.69 413 ASP A CA 1
ATOM 3213 C C . ASP A 1 413 ? 22.156 6.688 8.203 1 94.69 413 ASP A C 1
ATOM 3215 O O . ASP A 1 413 ? 21.766 6.852 9.359 1 94.69 413 ASP A O 1
ATOM 3219 N N . MET A 1 414 ? 21.531 7.105 7.184 1 94.81 414 MET A N 1
ATOM 3220 C CA . MET A 1 414 ? 20.25 7.797 7.32 1 94.81 414 MET A CA 1
ATOM 3221 C C . MET A 1 414 ? 19.203 6.875 7.93 1 94.81 414 MET A C 1
ATOM 3223 O O . MET A 1 414 ? 18.406 7.305 8.766 1 94.81 414 MET A O 1
ATOM 3227 N N . ARG A 1 415 ? 19.203 5.668 7.504 1 92.75 415 ARG A N 1
ATOM 3228 C CA . ARG A 1 415 ? 18.25 4.699 8.023 1 92.75 415 ARG A CA 1
ATOM 3229 C C . ARG A 1 415 ? 18.469 4.445 9.508 1 92.75 415 ARG A C 1
ATOM 3231 O O . ARG A 1 415 ? 17.5 4.324 10.273 1 92.75 415 ARG A O 1
ATOM 3238 N N . LYS A 1 416 ? 19.688 4.312 9.891 1 94.19 416 LYS A N 1
ATOM 3239 C CA . LYS A 1 416 ? 20.016 4.129 11.297 1 94.19 416 LYS A CA 1
ATOM 3240 C C . LYS A 1 416 ? 19.516 5.301 12.133 1 94.19 416 LYS A C 1
ATOM 3242 O O . LYS A 1 416 ? 18.891 5.105 13.188 1 94.19 416 LYS A O 1
ATOM 3247 N N . LYS A 1 417 ? 19.797 6.465 11.656 1 95.31 417 LYS A N 1
ATOM 3248 C CA . LYS A 1 417 ? 19.359 7.664 12.367 1 95.31 417 LYS A CA 1
ATOM 3249 C C . LYS A 1 417 ? 17.844 7.766 12.398 1 95.31 417 LYS A C 1
ATOM 3251 O O . LYS A 1 417 ? 17.266 8.148 13.422 1 95.31 417 LYS A O 1
ATOM 3256 N N . ALA A 1 418 ? 17.234 7.465 11.281 1 95 418 ALA A N 1
ATOM 3257 C CA . ALA A 1 418 ? 15.766 7.488 11.227 1 95 418 ALA A CA 1
ATOM 3258 C C . ALA A 1 418 ? 15.164 6.492 12.211 1 95 418 ALA A C 1
ATOM 3260 O O . ALA A 1 418 ? 14.141 6.773 12.836 1 95 418 ALA A O 1
ATOM 3261 N N . THR A 1 419 ? 15.75 5.359 12.344 1 92.75 419 THR A N 1
ATOM 3262 C CA . THR A 1 419 ? 15.281 4.348 13.281 1 92.75 419 THR A CA 1
ATOM 3263 C C . THR A 1 419 ? 15.43 4.832 14.719 1 92.75 419 THR A C 1
ATOM 3265 O O . THR A 1 419 ? 14.562 4.578 15.555 1 92.75 419 THR A O 1
ATOM 3268 N N . GLU A 1 420 ? 16.516 5.465 14.961 1 93.12 420 GLU A N 1
ATOM 3269 C CA . GLU A 1 420 ? 16.703 6.055 16.281 1 93.12 420 GLU A CA 1
ATOM 3270 C C . GLU A 1 420 ? 15.609 7.074 16.594 1 93.12 420 GLU A C 1
ATOM 3272 O O . GLU A 1 420 ? 15.078 7.098 17.703 1 93.12 420 GLU A O 1
ATOM 3277 N N . VAL A 1 421 ? 15.352 7.934 15.648 1 94.25 421 VAL A N 1
ATOM 3278 C CA . VAL A 1 421 ? 14.32 8.953 15.812 1 94.25 421 VAL A CA 1
ATOM 3279 C C . VAL A 1 421 ? 12.969 8.289 16.047 1 94.25 421 VAL A C 1
ATOM 3281 O O . VAL A 1 421 ? 12.18 8.75 16.875 1 94.25 421 VAL A O 1
ATOM 3284 N N . LYS A 1 422 ? 12.711 7.23 15.281 1 93 422 LYS A N 1
ATOM 3285 C CA . LYS A 1 422 ? 11.484 6.449 15.461 1 93 422 LYS A CA 1
ATOM 3286 C C . LYS A 1 422 ? 11.336 5.992 16.906 1 93 422 LYS A C 1
ATOM 3288 O O . LYS A 1 422 ? 10.258 6.121 17.5 1 93 422 LYS A O 1
ATOM 3293 N N . GLU A 1 423 ? 12.344 5.496 17.453 1 90.81 423 GLU A N 1
ATOM 3294 C CA . GLU A 1 423 ? 12.305 5.008 18.828 1 90.81 423 GLU A CA 1
ATOM 3295 C C . GLU A 1 423 ? 12.055 6.145 19.812 1 90.81 423 GLU A C 1
ATOM 3297 O O . GLU A 1 423 ? 11.328 5.977 20.797 1 90.81 423 GLU A O 1
ATOM 3302 N N . LEU A 1 424 ? 12.695 7.25 19.594 1 90.31 424 LEU A N 1
ATOM 3303 C CA . LEU A 1 424 ? 12.492 8.406 20.453 1 90.31 424 LEU A CA 1
ATOM 3304 C C . LEU A 1 424 ? 11.039 8.867 20.406 1 90.31 424 LEU A C 1
ATOM 3306 O O . LEU A 1 424 ? 10.461 9.219 21.438 1 90.31 424 LEU A O 1
ATOM 3310 N N . MET A 1 425 ? 10.477 8.898 19.234 1 91.5 425 MET A N 1
ATOM 3311 C CA . MET A 1 425 ? 9.086 9.305 19.062 1 91.5 425 MET A CA 1
ATOM 3312 C C . MET A 1 425 ? 8.148 8.344 19.781 1 91.5 425 MET A C 1
ATOM 3314 O O . MET A 1 425 ? 7.164 8.766 20.391 1 91.5 425 MET A O 1
ATOM 3318 N N . LYS A 1 426 ? 8.492 7.086 19.656 1 87.5 426 LYS A N 1
ATOM 3319 C CA . LYS A 1 426 ? 7.695 6.066 20.328 1 87.5 426 LYS A CA 1
ATOM 3320 C C . LYS A 1 426 ? 7.742 6.25 21.844 1 87.5 426 LYS A C 1
ATOM 3322 O O . LYS A 1 426 ? 6.715 6.148 22.516 1 87.5 426 LYS A O 1
ATOM 3327 N N . LEU A 1 427 ? 8.859 6.492 22.344 1 85.5 427 LEU A N 1
ATOM 3328 C CA . LEU A 1 427 ? 9.047 6.664 23.766 1 85.5 427 LEU A CA 1
ATOM 3329 C C . LEU A 1 427 ? 8.336 7.918 24.266 1 85.5 427 LEU A C 1
ATOM 3331 O O . LEU A 1 427 ? 7.836 7.949 25.391 1 85.5 427 LEU A O 1
ATOM 3335 N N . ALA A 1 428 ? 8.273 8.914 23.469 1 89.62 428 ALA A N 1
ATOM 3336 C CA . ALA A 1 428 ? 7.707 10.203 23.844 1 89.62 428 ALA A CA 1
ATOM 3337 C C . ALA A 1 428 ? 6.211 10.086 24.125 1 89.62 428 ALA A C 1
ATOM 3339 O O . ALA A 1 428 ? 5.652 10.867 24.906 1 89.62 428 ALA A O 1
ATOM 3340 N N . VAL A 1 429 ? 5.559 9.062 23.562 1 88.88 429 VAL A N 1
ATOM 3341 C CA . VAL A 1 429 ? 4.109 8.961 23.719 1 88.88 429 VAL A CA 1
ATOM 3342 C C . VAL A 1 429 ? 3.754 7.727 24.531 1 88.88 429 VAL A C 1
ATOM 3344 O O . VAL A 1 429 ? 2.58 7.363 24.641 1 88.88 429 VAL A O 1
ATOM 3347 N N . ARG A 1 430 ? 4.73 7.133 25.109 1 83.25 430 ARG A N 1
ATOM 3348 C CA . ARG A 1 430 ? 4.527 5.914 25.891 1 83.25 430 ARG A CA 1
ATOM 3349 C C . ARG A 1 430 ? 4.039 6.242 27.297 1 83.25 430 ARG A C 1
ATOM 3351 O O . ARG A 1 430 ? 4.43 7.258 27.875 1 83.25 430 ARG A O 1
ATOM 3358 N N . GLU A 1 431 ? 3.086 5.461 27.75 1 83 431 GLU A N 1
ATOM 3359 C CA . GLU A 1 431 ? 2.643 5.551 29.141 1 83 431 GLU A CA 1
ATOM 3360 C C . GLU A 1 431 ? 2.65 4.18 29.812 1 83 431 GLU A C 1
ATOM 3362 O O . GLU A 1 431 ? 1.915 3.279 29.406 1 83 431 GLU A O 1
ATOM 3367 N N . GLU A 1 432 ? 3.553 3.902 30.641 1 78.38 432 GLU A N 1
ATOM 3368 C CA . GLU A 1 432 ? 3.66 2.646 31.391 1 78.38 432 GLU A CA 1
ATOM 3369 C C . GLU A 1 432 ? 3.703 2.893 32.875 1 78.38 432 GLU A C 1
ATOM 3371 O O . GLU A 1 432 ? 4.707 3.371 33.406 1 78.38 432 GLU A O 1
ATOM 3376 N N . GLY A 1 433 ? 2.701 2.535 33.594 1 77.81 433 GLY A N 1
ATOM 3377 C CA . GLY A 1 433 ? 2.613 2.783 35.031 1 77.81 433 GLY A CA 1
ATOM 3378 C C . GLY A 1 433 ? 2.682 4.258 35.406 1 77.81 433 GLY A C 1
ATOM 3379 O O . GLY A 1 433 ? 1.849 5.047 34.938 1 77.81 433 GLY A O 1
ATOM 3380 N N . GLN A 1 434 ? 3.736 4.516 36.062 1 80.75 434 GLN A N 1
ATOM 3381 C CA . GLN A 1 434 ? 3.898 5.891 36.531 1 80.75 434 GLN A CA 1
ATOM 3382 C C . GLN A 1 434 ? 4.828 6.672 35.594 1 80.75 434 GLN A C 1
ATOM 3384 O O . GLN A 1 434 ? 4.922 7.898 35.688 1 80.75 434 GLN A O 1
ATOM 3389 N N . GLU A 1 435 ? 5.371 5.957 34.625 1 88.12 435 GLU A N 1
ATOM 3390 C CA . GLU A 1 435 ? 6.309 6.621 33.719 1 88.12 435 GLU A CA 1
ATOM 3391 C C . GLU A 1 435 ? 5.613 7.086 32.438 1 88.12 435 GLU A C 1
ATOM 3393 O O . GLU A 1 435 ? 4.926 6.301 31.781 1 88.12 435 GLU A O 1
ATOM 3398 N N . LYS A 1 436 ? 5.691 8.391 32.219 1 88.75 436 LYS A N 1
ATOM 3399 C CA . LYS A 1 436 ? 5.102 9.008 31.016 1 88.75 436 LYS A CA 1
ATOM 3400 C C . LYS A 1 436 ? 6.18 9.555 30.094 1 88.75 436 LYS A C 1
ATOM 3402 O O . LYS A 1 436 ? 7.188 10.102 30.547 1 88.75 436 LYS A O 1
ATOM 3407 N N . GLY A 1 437 ? 5.984 9.406 28.828 1 88.19 437 GLY A N 1
ATOM 3408 C CA . GLY A 1 437 ? 6.883 9.992 27.844 1 88.19 437 GLY A CA 1
ATOM 3409 C C . GLY A 1 437 ? 6.855 11.508 27.844 1 88.19 437 GLY A C 1
ATOM 3410 O O . GLY A 1 437 ? 5.953 12.117 28.422 1 88.19 437 GLY A O 1
ATOM 3411 N N . SER A 1 438 ? 7.777 12.07 27.203 1 92.31 438 SER A N 1
ATOM 3412 C CA . SER A 1 438 ? 7.98 13.508 27.234 1 92.31 438 SER A CA 1
ATOM 3413 C C . SER A 1 438 ? 6.785 14.25 26.625 1 92.31 438 SER A C 1
ATOM 3415 O O . SER A 1 438 ? 6.375 15.297 27.141 1 92.31 438 SER A O 1
ATOM 3417 N N . SER A 1 439 ? 6.215 13.734 25.547 1 91.25 439 SER A N 1
ATOM 3418 C CA . SER A 1 439 ? 5.09 14.391 24.875 1 91.25 439 SER A CA 1
ATOM 3419 C C . SER A 1 439 ? 3.855 14.398 25.781 1 91.25 439 SER A C 1
ATOM 3421 O O . SER A 1 439 ? 3.131 15.398 25.828 1 91.25 439 SER A O 1
ATOM 3423 N N . LEU A 1 440 ? 3.629 13.344 26.469 1 88.94 440 LEU A N 1
ATOM 3424 C CA . LEU A 1 440 ? 2.496 13.258 27.391 1 88.94 440 LEU A CA 1
ATOM 3425 C C . LEU A 1 440 ? 2.691 14.188 28.578 1 88.94 440 LEU A C 1
ATOM 3427 O O . LEU A 1 440 ? 1.743 14.828 29.031 1 88.94 440 LEU A O 1
ATOM 3431 N N . LYS A 1 441 ? 3.883 14.227 29.078 1 90.62 441 LYS A N 1
ATOM 3432 C CA . LYS A 1 441 ? 4.191 15.172 30.141 1 90.62 441 LYS A CA 1
ATOM 3433 C C . LYS A 1 441 ? 3.947 16.609 29.703 1 90.62 441 LYS A C 1
ATOM 3435 O O . LYS A 1 441 ? 3.482 17.438 30.5 1 90.62 441 LYS A O 1
ATOM 3440 N N . ALA A 1 442 ? 4.273 16.859 28.469 1 92.31 442 ALA A N 1
ATOM 3441 C CA . ALA A 1 442 ? 4.07 18.203 27.922 1 92.31 442 ALA A CA 1
ATOM 3442 C C . ALA A 1 442 ? 2.588 18.547 27.875 1 92.31 442 ALA A C 1
ATOM 3444 O O . ALA A 1 442 ? 2.201 19.688 28.172 1 92.31 442 ALA A O 1
ATOM 3445 N N . VAL A 1 443 ? 1.761 17.578 27.5 1 91.19 443 VAL A N 1
ATOM 3446 C CA . VAL A 1 443 ? 0.319 17.797 27.453 1 91.19 443 VAL A CA 1
ATOM 3447 C C . VAL A 1 443 ? -0.199 18.094 28.859 1 91.19 443 VAL A C 1
ATOM 3449 O O . VAL A 1 443 ? -0.993 19.016 29.047 1 91.19 443 VAL A O 1
ATOM 3452 N N . ASP A 1 444 ? 0.241 17.344 29.828 1 90.38 444 ASP A N 1
ATOM 3453 C CA . ASP A 1 444 ? -0.174 17.531 31.219 1 90.38 444 ASP A CA 1
ATOM 3454 C C . ASP A 1 444 ? 0.252 18.906 31.719 1 90.38 444 ASP A C 1
ATOM 3456 O O . ASP A 1 444 ? -0.505 19.578 32.438 1 90.38 444 ASP A O 1
ATOM 3460 N N . GLU A 1 445 ? 1.461 19.297 31.391 1 91.12 445 GLU A N 1
ATOM 3461 C CA . GLU A 1 445 ? 1.976 20.594 31.828 1 91.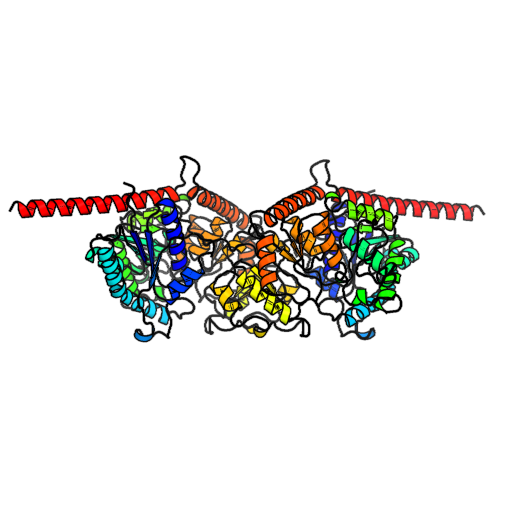12 445 GLU A CA 1
ATOM 3462 C C . GLU A 1 445 ? 1.183 21.75 31.188 1 91.12 445 GLU A C 1
ATOM 3464 O O . GLU A 1 445 ? 0.913 22.75 31.844 1 91.12 445 GLU A O 1
ATOM 3469 N N . PHE A 1 446 ? 0.849 21.547 30 1 91.56 446 PHE A N 1
ATOM 3470 C CA . PHE A 1 446 ? 0.016 22.531 29.312 1 91.56 446 PHE A CA 1
ATOM 3471 C C . PHE A 1 446 ? -1.318 22.703 30.031 1 91.56 446 PHE A C 1
ATOM 3473 O O . PHE A 1 446 ? -1.715 23.828 30.344 1 91.56 446 PHE A O 1
ATOM 3480 N N . VAL A 1 447 ? -1.956 21.594 30.281 1 91.69 447 VAL A N 1
ATOM 3481 C CA . VAL A 1 447 ? -3.266 21.625 30.922 1 91.69 447 VAL A CA 1
ATOM 3482 C C . VAL A 1 447 ? -3.15 22.266 32.312 1 91.69 447 VAL A C 1
ATOM 3484 O O . VAL A 1 447 ? -3.967 23.109 32.656 1 91.69 447 VAL A O 1
ATOM 3487 N N . ARG A 1 448 ? -2.135 21.938 33 1 90.06 448 ARG A N 1
ATOM 3488 C CA . ARG A 1 448 ? -1.911 22.516 34.344 1 90.06 448 ARG A CA 1
ATOM 3489 C C . ARG A 1 448 ? -1.692 24.016 34.25 1 90.06 448 ARG A C 1
ATOM 3491 O O . ARG A 1 448 ? -2.197 24.766 35.094 1 90.06 448 ARG A O 1
ATOM 3498 N N . THR A 1 449 ? -0.978 24.438 33.25 1 91.31 449 THR A N 1
ATOM 3499 C CA . THR A 1 449 ? -0.638 25.844 33.094 1 91.31 449 THR A CA 1
ATOM 3500 C C . THR A 1 449 ? -1.885 26.672 32.812 1 91.31 449 THR A C 1
ATOM 3502 O O . THR A 1 449 ? -2.078 27.734 33.375 1 91.31 449 THR A O 1
ATOM 3505 N N . VAL A 1 450 ? -2.727 26.188 31.953 1 91.75 450 VAL A N 1
ATOM 3506 C CA . VAL A 1 450 ? -3.914 26.953 31.578 1 91.75 450 VAL A CA 1
ATOM 3507 C C . VAL A 1 450 ? -4.906 26.953 32.75 1 91.75 450 VAL A C 1
ATOM 3509 O O . VAL A 1 450 ? -5.629 27.922 32.938 1 91.75 450 VAL A O 1
ATOM 3512 N N . LEU A 1 451 ? -4.984 25.906 33.531 1 91.25 451 LEU A N 1
ATOM 3513 C CA . LEU A 1 451 ? -5.828 25.859 34.719 1 91.25 451 LEU A CA 1
ATOM 3514 C C . LEU A 1 451 ? -5.352 26.859 35.781 1 91.25 451 LEU A C 1
ATOM 3516 O O . LEU A 1 451 ? -6.164 27.531 36.438 1 91.25 451 LEU A O 1
ATOM 3520 N N . TYR A 1 452 ? -4.098 26.891 35.906 1 88.56 452 TYR A N 1
ATOM 3521 C CA . TYR A 1 452 ? -3.514 27.828 36.844 1 88.56 452 TYR A CA 1
ATOM 3522 C C . TYR A 1 452 ? -3.816 29.266 36.438 1 88.56 452 TYR A C 1
ATOM 3524 O O . TYR A 1 452 ? -4.148 30.094 37.281 1 88.56 452 TYR A O 1
ATOM 3532 N N . LYS A 1 453 ? -3.686 29.594 35.219 1 88.56 453 LYS A N 1
ATOM 3533 C CA . LYS A 1 453 ? -3.963 30.938 34.719 1 88.56 453 LYS A CA 1
ATOM 3534 C C . LYS A 1 453 ? -5.422 31.312 34.969 1 88.56 453 LYS A C 1
ATOM 3536 O O . LYS A 1 453 ? -5.73 32.469 35.281 1 88.56 453 LYS A O 1
ATOM 3541 N N . ARG A 1 454 ? -6.289 30.375 34.75 1 88.12 454 ARG A N 1
ATOM 3542 C CA . ARG A 1 454 ? -7.711 30.609 35 1 88.12 454 ARG A CA 1
ATOM 3543 C C . ARG A 1 454 ? -7.969 30.922 36.469 1 88.12 454 ARG A C 1
ATOM 3545 O O . ARG A 1 454 ? -8.711 31.859 36.781 1 88.12 454 ARG A O 1
ATOM 3552 N N . ARG A 1 455 ? -7.355 30.203 37.312 1 86.12 455 ARG A N 1
ATOM 3553 C CA . ARG A 1 455 ? -7.535 30.406 38.75 1 86.12 455 ARG A CA 1
ATOM 3554 C C . ARG A 1 455 ? -6.973 31.766 39.188 1 86.12 455 ARG A C 1
ATOM 3556 O O . ARG A 1 455 ? -7.57 32.438 40.031 1 86.12 455 ARG A O 1
ATOM 3563 N N . ALA A 1 456 ? -5.891 32.062 38.594 1 86.25 456 ALA A N 1
ATOM 3564 C CA . ALA A 1 456 ? -5.266 33.344 38.906 1 86.25 456 ALA A CA 1
ATOM 3565 C C . ALA A 1 456 ? -6.141 34.531 38.469 1 86.25 456 ALA A C 1
ATOM 3567 O O . ALA A 1 456 ? -6.258 35.531 39.156 1 86.25 456 ALA A O 1
ATOM 3568 N N . ALA A 1 457 ? -6.723 34.375 37.344 1 84.81 457 ALA A N 1
ATOM 3569 C CA . ALA A 1 457 ? -7.594 35.406 36.812 1 84.81 457 ALA A CA 1
ATOM 3570 C C . ALA A 1 457 ? -8.859 35.562 37.656 1 84.81 457 ALA A C 1
ATOM 3572 O O . ALA A 1 457 ? -9.344 36.688 37.875 1 84.81 457 ALA A O 1
ATOM 3573 N N . MET A 1 458 ? -9.375 34.469 38.125 1 83.62 458 MET A N 1
ATOM 3574 C CA . MET A 1 458 ? -10.57 34.469 38.969 1 83.62 458 MET A CA 1
ATOM 3575 C C . MET A 1 458 ? -10.281 35.156 40.312 1 83.62 458 MET A C 1
ATOM 3577 O O . MET A 1 458 ? -11.125 35.875 40.844 1 83.62 458 MET A O 1
ATOM 3581 N N . MET A 1 459 ? -9.141 34.844 40.781 1 84.94 459 MET A N 1
ATOM 3582 C CA . MET A 1 459 ? -8.742 35.438 42.062 1 84.94 459 MET A CA 1
ATOM 3583 C C . MET A 1 459 ? -8.539 36.938 41.938 1 84.94 459 MET A C 1
ATOM 3585 O O . MET A 1 459 ? -8.898 37.719 42.844 1 84.94 459 MET A O 1
ATOM 3589 N N . ALA A 1 460 ? -7.984 37.375 40.844 1 83.31 460 ALA A N 1
ATOM 3590 C CA . ALA A 1 460 ? -7.762 38.812 40.625 1 83.31 460 ALA A CA 1
ATOM 3591 C C . ALA A 1 460 ? -9.086 39.562 40.469 1 83.31 460 ALA A C 1
ATOM 3593 O O . ALA A 1 460 ? -9.227 40.688 40.969 1 83.31 460 ALA A O 1
ATOM 3594 N N . ASP A 1 461 ? -10.008 38.969 39.844 1 81.88 461 ASP A N 1
ATOM 3595 C CA . ASP A 1 461 ? -11.336 39.562 39.688 1 81.88 461 ASP A CA 1
ATOM 3596 C C . ASP A 1 461 ? -12.055 39.688 41.031 1 81.88 461 ASP A C 1
ATOM 3598 O O . ASP A 1 461 ? -12.734 40.688 41.281 1 81.88 461 ASP A O 1
ATOM 3602 N N . ARG A 1 462 ? -11.867 38.719 41.844 1 81 462 ARG A N 1
ATOM 3603 C CA . ARG A 1 462 ? -12.492 38.75 43.188 1 81 462 ARG A CA 1
ATOM 3604 C C . ARG A 1 462 ? -11.883 39.875 44.031 1 81 462 ARG A C 1
ATOM 3606 O O . ARG A 1 462 ? -12.594 40.562 44.781 1 81 462 ARG A O 1
ATOM 3613 N N . CYS A 1 463 ? -10.672 39.938 43.938 1 82.19 463 CYS A N 1
ATOM 3614 C CA . CYS A 1 463 ? -9.977 40.969 44.719 1 82.19 463 CYS A CA 1
ATOM 3615 C C . CYS A 1 463 ? -10.367 42.344 44.281 1 82.19 463 CYS A C 1
ATOM 3617 O O . CYS A 1 463 ? -10.508 43.281 45.094 1 82.19 463 CYS A O 1
ATOM 3619 N N . SER A 1 464 ? -10.508 42.469 43 1 78.62 464 SER A N 1
ATOM 3620 C CA . SER A 1 464 ? -10.898 43.781 42.469 1 78.62 464 SER A CA 1
ATOM 3621 C C . SER A 1 464 ? -12.328 44.125 42.875 1 78.62 464 SER A C 1
ATOM 3623 O O . SER A 1 464 ? -12.633 45.312 43.156 1 78.62 464 SER A O 1
ATOM 3625 N N . LYS A 1 465 ? -13.242 43.312 43.156 1 78.62 465 LYS A N 1
ATOM 3626 C CA . LYS A 1 465 ? -14.625 43.531 43.562 1 78.62 465 LYS A CA 1
ATOM 3627 C C . LYS A 1 465 ? -14.719 43.844 45.062 1 78.62 465 LYS A C 1
ATOM 3629 O O . LYS A 1 465 ? -15.531 44.656 45.469 1 78.62 465 LYS A O 1
ATOM 3634 N N . ILE A 1 466 ? -13.852 43.25 45.688 1 74.75 466 ILE A N 1
ATOM 3635 C CA . ILE A 1 466 ? -13.82 43.5 47.125 1 74.75 466 ILE A CA 1
ATOM 3636 C C . ILE A 1 466 ? -13.289 44.906 47.375 1 74.75 466 ILE A C 1
ATOM 3638 O O . ILE A 1 466 ? -13.82 45.625 48.219 1 74.75 466 ILE A O 1
ATOM 3642 N N . SER A 1 467 ? -12.305 45.219 46.719 1 74.69 467 SER A N 1
ATOM 3643 C CA . SER A 1 467 ? -11.734 46.531 46.875 1 74.69 467 SER A CA 1
ATOM 3644 C C . SER A 1 467 ? -12.711 47.625 46.438 1 74.69 467 SER A C 1
ATOM 3646 O O . SER A 1 467 ? -12.758 48.719 47.031 1 74.69 467 SER A O 1
ATOM 3648 N N . ALA A 1 468 ? -13.477 47.469 45.562 1 75.81 468 ALA A N 1
ATOM 3649 C CA . ALA A 1 468 ? -14.453 48.438 45.094 1 75.81 468 ALA A CA 1
ATOM 3650 C C . ALA A 1 468 ? -15.633 48.594 46.031 1 75.81 468 ALA A C 1
ATOM 3652 O O . ALA A 1 468 ? -16.25 49.656 46.125 1 75.81 468 ALA A O 1
ATOM 3653 N N . LYS A 1 469 ? -15.992 47.531 46.719 1 73.69 469 LYS A N 1
ATOM 3654 C CA . LYS A 1 469 ? -17.062 47.625 47.719 1 73.69 469 LYS A CA 1
ATOM 3655 C C . LYS A 1 469 ? -16.609 48.312 48.969 1 73.69 469 LYS A C 1
ATOM 3657 O O . LYS A 1 469 ? -17.438 48.812 49.781 1 73.69 469 LYS A O 1
ATOM 3662 N N . SER A 1 470 ? -15.438 48.125 49.188 1 66.06 470 SER A N 1
ATOM 3663 C CA . SER A 1 470 ? -14.969 48.812 50.375 1 66.06 470 SER A CA 1
ATOM 3664 C C . SER A 1 470 ? -14.859 50.312 50.156 1 66.06 470 SER A C 1
ATOM 3666 O O . SER A 1 470 ? -14.711 51.094 51.094 1 66.06 470 SER A O 1
ATOM 3668 N N . ASP A 1 471 ? -14.859 50.719 48.938 1 52.28 471 ASP A N 1
ATOM 3669 C CA . ASP A 1 471 ? -14.922 52.188 48.781 1 52.28 471 ASP A CA 1
ATOM 3670 C C . ASP A 1 471 ? -16.375 52.656 48.688 1 52.28 471 ASP A C 1
ATOM 3672 O O . ASP A 1 471 ? -17.188 52.062 47.969 1 52.28 471 ASP A O 1
ATOM 3676 N N . MET B 1 1 ? -13.602 17.938 43.062 1 33.12 1 MET B N 1
ATOM 3677 C CA . MET B 1 1 ? -14.742 18.094 42.188 1 33.12 1 MET B CA 1
ATOM 3678 C C . MET B 1 1 ? -14.289 18.266 40.719 1 33.12 1 MET B C 1
ATOM 3680 O O . MET B 1 1 ? -13.602 19.234 40.406 1 33.12 1 MET B O 1
ATOM 3684 N N . ASN B 1 2 ? -13.766 17.281 40.031 1 44.5 2 ASN B N 1
ATOM 3685 C CA . ASN B 1 2 ? -13.078 17.109 38.75 1 44.5 2 ASN B CA 1
ATOM 3686 C C . ASN B 1 2 ? -13.773 17.859 37.625 1 44.5 2 ASN B C 1
ATOM 3688 O O . ASN B 1 2 ? -14.781 17.406 37.094 1 44.5 2 ASN B O 1
ATOM 3692 N N . SER B 1 3 ? -13.945 19.203 37.75 1 58.62 3 SER B N 1
ATOM 3693 C CA . SER B 1 3 ? -14.773 20.125 36.969 1 58.62 3 SER B CA 1
ATOM 3694 C C . SER B 1 3 ? -14.508 19.984 35.469 1 58.62 3 SER B C 1
ATOM 3696 O O . SER B 1 3 ? -13.352 19.875 35.062 1 58.62 3 SER B O 1
ATOM 3698 N N . GLN B 1 4 ? -15.562 19.656 34.656 1 82.75 4 GLN B N 1
ATOM 3699 C CA . GLN B 1 4 ? -15.672 19.531 33.219 1 82.75 4 GLN B CA 1
ATOM 3700 C C . GLN B 1 4 ? -15.312 20.828 32.531 1 82.75 4 GLN B C 1
ATOM 3702 O O . GLN B 1 4 ? -15.945 21.875 32.75 1 82.75 4 GLN B O 1
ATOM 3707 N N . GLU B 1 5 ? -14.094 21.047 32.094 1 93.25 5 GLU B N 1
ATOM 3708 C CA . GLU B 1 5 ? -13.656 22.234 31.375 1 93.25 5 GLU B CA 1
ATOM 3709 C C . GLU B 1 5 ? -13.969 22.109 29.891 1 93.25 5 GLU B C 1
ATOM 3711 O O . GLU B 1 5 ? -14.258 21.016 29.391 1 93.25 5 GLU B O 1
ATOM 3716 N N . HIS B 1 6 ? -14.039 23.328 29.281 1 96.12 6 HIS B N 1
ATOM 3717 C CA . HIS B 1 6 ? -14.336 23.406 27.859 1 96.12 6 HIS B CA 1
ATOM 3718 C C . HIS B 1 6 ? -13.195 24.094 27.094 1 96.12 6 HIS B C 1
ATOM 3720 O O . HIS B 1 6 ? -12.773 25.188 27.453 1 96.12 6 HIS B O 1
ATOM 3726 N N . ILE B 1 7 ? -12.672 23.406 26.141 1 97.31 7 ILE B N 1
ATOM 3727 C CA . ILE B 1 7 ? -11.617 23.953 25.297 1 97.31 7 ILE B CA 1
ATOM 3728 C C . ILE B 1 7 ? -12.148 24.141 23.875 1 97.31 7 ILE B C 1
ATOM 3730 O O . ILE B 1 7 ? -12.805 23.25 23.328 1 97.31 7 ILE B O 1
ATOM 3734 N N . ILE B 1 8 ? -11.906 25.266 23.297 1 98.62 8 ILE B N 1
ATOM 3735 C CA . ILE B 1 8 ? -12.289 25.547 21.922 1 98.62 8 ILE B CA 1
ATOM 3736 C C . ILE B 1 8 ? -11.062 25.5 21.016 1 98.62 8 ILE B C 1
ATOM 3738 O O . ILE B 1 8 ? -10.016 26.062 21.344 1 98.62 8 ILE B O 1
ATOM 3742 N N . MET B 1 9 ? -11.172 24.828 19.906 1 98.75 9 MET B N 1
ATOM 3743 C CA . MET B 1 9 ? -10.07 24.719 18.969 1 98.75 9 MET B CA 1
ATOM 3744 C C . MET B 1 9 ? -10.422 25.375 17.641 1 98.75 9 MET B C 1
ATOM 3746 O O . MET B 1 9 ? -11.555 25.266 17.172 1 98.75 9 MET B O 1
ATOM 3750 N N . LEU B 1 10 ? -9.445 26.094 17.109 1 98.69 10 LEU B N 1
ATOM 3751 C CA . LEU B 1 10 ? -9.641 26.875 15.891 1 98.69 10 LEU B CA 1
ATOM 3752 C C . LEU B 1 10 ? -8.547 26.594 14.875 1 98.69 10 LEU B C 1
ATOM 3754 O O . LEU B 1 10 ? -7.617 27.391 14.703 1 98.69 10 LEU B O 1
ATOM 3758 N N . PRO B 1 11 ? -8.68 25.484 14.055 1 98.19 11 PRO B N 1
ATOM 3759 C CA . PRO B 1 11 ? -7.68 25.156 13.039 1 98.19 11 PRO B CA 1
ATOM 3760 C C . PRO B 1 11 ? -7.762 26.062 11.812 1 98.19 11 PRO B C 1
ATOM 3762 O O . PRO B 1 11 ? -8.844 26.531 11.469 1 98.19 11 PRO B O 1
ATOM 3765 N N . PHE B 1 12 ? -6.613 26.266 11.211 1 97.31 12 PHE B N 1
ATOM 3766 C CA . PHE B 1 12 ? -6.566 26.953 9.93 1 97.31 12 PHE B CA 1
ATOM 3767 C C . PHE B 1 12 ? -7.254 26.125 8.844 1 97.31 12 PHE B C 1
ATOM 3769 O O . PHE B 1 12 ? -7.426 24.922 8.992 1 97.31 12 PHE B O 1
ATOM 3776 N N . LEU B 1 13 ? -7.594 26.812 7.727 1 96.06 13 LEU B N 1
ATOM 3777 C CA . LEU B 1 13 ? -8.422 26.234 6.676 1 96.06 13 LEU B CA 1
ATOM 3778 C C . LEU B 1 13 ? -7.578 25.453 5.676 1 96.06 13 LEU B C 1
ATOM 3780 O O . LEU B 1 13 ? -7.582 25.766 4.48 1 96.06 13 LEU B O 1
ATOM 3784 N N . ALA B 1 14 ? -6.887 24.453 6.141 1 92.75 14 ALA B N 1
ATOM 3785 C CA . ALA B 1 14 ? -6.086 23.547 5.336 1 92.75 14 ALA B CA 1
ATOM 3786 C C . ALA B 1 14 ? -6.055 22.156 5.961 1 92.75 14 ALA B C 1
ATOM 3788 O O . ALA B 1 14 ? -5.957 22.016 7.184 1 92.75 14 ALA B O 1
ATOM 3789 N N . HIS B 1 15 ? -6.078 21.141 5.156 1 84.88 15 HIS B N 1
ATOM 3790 C CA . HIS B 1 15 ? -6.156 19.766 5.652 1 84.88 15 HIS B CA 1
ATOM 3791 C C . HIS B 1 15 ? -4.957 19.438 6.527 1 84.88 15 HIS B C 1
ATOM 3793 O O . HIS B 1 15 ? -5.09 18.719 7.523 1 84.88 15 HIS B O 1
ATOM 3799 N N . GLY B 1 16 ? -3.807 19.969 6.129 1 88.25 16 GLY B N 1
ATOM 3800 C CA . GLY B 1 16 ? -2.6 19.734 6.902 1 88.25 16 GLY B CA 1
ATOM 3801 C C . GLY B 1 16 ? -2.656 20.328 8.297 1 88.25 16 GLY B C 1
ATOM 3802 O O . GLY B 1 16 ? -1.871 19.938 9.172 1 88.25 16 GLY B O 1
ATOM 3803 N N . HIS B 1 17 ? -3.564 21.172 8.523 1 94.44 17 HIS B N 1
ATOM 3804 C CA . HIS B 1 17 ? -3.752 21.781 9.836 1 94.44 17 HIS B CA 1
ATOM 3805 C C . HIS B 1 17 ? -4.934 21.156 10.57 1 94.44 17 HIS B C 1
ATOM 3807 O O . HIS B 1 17 ? -4.879 20.953 11.781 1 94.44 17 HIS B O 1
ATOM 3813 N N . LEU B 1 18 ? -5.945 20.797 9.836 1 93.06 18 LEU B N 1
ATOM 3814 C CA . LEU B 1 18 ? -7.172 20.266 10.422 1 93.06 18 LEU B CA 1
ATOM 3815 C C . LEU B 1 18 ? -6.91 18.922 11.094 1 93.06 18 LEU B C 1
ATOM 3817 O O . LEU B 1 18 ? -7.375 18.688 12.211 1 93.06 18 LEU B O 1
ATOM 3821 N N . ILE B 1 19 ? -6.117 18.125 10.5 1 87.88 19 ILE B N 1
ATOM 3822 C CA . ILE B 1 19 ? -5.938 16.75 10.969 1 87.88 19 ILE B CA 1
ATOM 3823 C C . ILE B 1 19 ? -5.148 16.75 12.273 1 87.88 19 ILE B C 1
ATOM 3825 O O . ILE B 1 19 ? -5.527 16.078 13.234 1 87.88 19 ILE B O 1
ATOM 3829 N N . PRO B 1 20 ? -4.078 17.531 12.367 1 92.62 20 PRO B N 1
ATOM 3830 C CA . PRO B 1 20 ? -3.387 17.594 13.656 1 92.62 20 PRO B CA 1
ATOM 3831 C C . PRO B 1 20 ? -4.27 18.141 14.773 1 92.62 20 PRO B C 1
ATOM 3833 O O . PRO B 1 20 ? -4.164 17.719 15.922 1 92.62 20 PRO B O 1
ATOM 3836 N N . PHE B 1 21 ? -5.133 19.078 14.438 1 96.88 21 PHE B N 1
ATOM 3837 C CA . PHE B 1 21 ? -6.047 19.594 15.438 1 96.88 21 PHE B CA 1
ATOM 3838 C C . PHE B 1 21 ? -7 18.516 15.922 1 96.88 21 PHE B C 1
ATOM 3840 O O . PHE B 1 21 ? -7.293 18.422 17.109 1 96.88 21 PHE B O 1
ATOM 3847 N N . LEU B 1 22 ? -7.457 17.766 14.992 1 91.94 22 LEU B N 1
ATOM 3848 C CA . LEU B 1 22 ? -8.344 16.656 15.359 1 91.94 22 LEU B CA 1
ATOM 3849 C C . LEU B 1 22 ? -7.617 15.648 16.25 1 91.94 22 LEU B C 1
ATOM 3851 O O . LEU B 1 22 ? -8.172 15.172 17.234 1 91.94 22 LEU B O 1
ATOM 3855 N N . ALA B 1 23 ? -6.406 15.352 15.867 1 88.06 23 ALA B N 1
ATOM 3856 C CA . ALA B 1 23 ? -5.605 14.422 16.656 1 88.06 23 ALA B CA 1
ATOM 3857 C C . ALA B 1 23 ? -5.371 14.953 18.062 1 88.06 23 ALA B C 1
ATOM 3859 O O . ALA B 1 23 ? -5.453 14.203 19.047 1 88.06 23 ALA B O 1
ATOM 3860 N N . LEU B 1 24 ? -5.059 16.203 18.188 1 94.25 24 LEU B N 1
ATOM 3861 C CA . LEU B 1 24 ? -4.844 16.828 19.484 1 94.25 24 LEU B CA 1
ATOM 3862 C C . LEU B 1 24 ? -6.129 16.812 20.312 1 94.25 24 LEU B C 1
ATOM 3864 O O . LEU B 1 24 ? -6.094 16.562 21.516 1 94.25 24 LEU B O 1
ATOM 3868 N N . ALA B 1 25 ? -7.25 17.141 19.672 1 94.75 25 ALA B N 1
ATOM 3869 C CA . ALA B 1 25 ? -8.539 17.125 20.344 1 94.75 25 ALA B CA 1
ATOM 3870 C C . ALA B 1 25 ? -8.82 15.766 20.984 1 94.75 25 ALA B C 1
ATOM 3872 O O . ALA B 1 25 ? -9.242 15.688 22.141 1 94.75 25 ALA B O 1
ATOM 3873 N N . LYS B 1 26 ? -8.555 14.766 20.234 1 87.62 26 LYS B N 1
ATOM 3874 C CA . LYS B 1 26 ? -8.781 13.414 20.734 1 87.62 26 LYS B CA 1
ATOM 3875 C C . LYS B 1 26 ? -7.871 13.102 21.922 1 87.62 26 LYS B C 1
ATOM 3877 O O . LYS B 1 26 ? -8.312 12.516 22.906 1 87.62 26 LYS B O 1
ATOM 3882 N N . GLN B 1 27 ? -6.637 13.5 21.766 1 86.81 27 GLN B N 1
ATOM 3883 C CA . GLN B 1 27 ? -5.668 13.266 22.828 1 86.81 27 GLN B CA 1
ATOM 3884 C C . GLN B 1 27 ? -6.07 13.992 24.109 1 86.81 27 GLN B C 1
ATOM 3886 O O . GLN B 1 27 ? -6.023 13.414 25.203 1 86.81 27 GLN B O 1
ATOM 3891 N N . LEU B 1 28 ? -6.48 15.211 24.016 1 92.25 28 LEU B N 1
ATOM 3892 C CA . LEU B 1 28 ? -6.871 16.016 25.172 1 92.25 28 LEU B CA 1
ATOM 3893 C C . LEU B 1 28 ? -8.133 15.453 25.812 1 92.25 28 LEU B C 1
ATOM 3895 O O . LEU B 1 28 ? -8.227 15.375 27.047 1 92.25 28 LEU B O 1
ATOM 3899 N N . GLN B 1 29 ? -9.062 15.094 24.969 1 90.94 29 GLN B N 1
ATOM 3900 C CA . GLN B 1 29 ? -10.312 14.539 25.484 1 90.94 29 GLN B CA 1
ATOM 3901 C C . GLN B 1 29 ? -10.055 13.242 26.25 1 90.94 29 GLN B C 1
ATOM 3903 O O . GLN B 1 29 ? -10.617 13.039 27.328 1 90.94 29 GLN B O 1
ATOM 3908 N N . GLN B 1 30 ? -9.258 12.461 25.703 1 81.38 30 GLN B N 1
ATOM 3909 C CA . GLN B 1 30 ? -8.961 11.172 26.328 1 81.38 30 GLN B CA 1
ATOM 3910 C C . GLN B 1 30 ? -8.227 11.352 27.656 1 81.38 30 GLN B C 1
ATOM 3912 O O . GLN B 1 30 ? -8.477 10.625 28.609 1 81.38 30 GLN B O 1
ATOM 3917 N N . ARG B 1 31 ? -7.398 12.273 27.719 1 82.44 31 ARG B N 1
ATOM 3918 C CA . ARG B 1 31 ? -6.527 12.43 28.875 1 82.44 31 ARG B CA 1
ATOM 3919 C C . ARG B 1 31 ? -7.223 13.227 29.984 1 82.44 31 ARG B C 1
ATOM 3921 O O . ARG B 1 31 ? -6.996 12.977 31.172 1 82.44 31 ARG B O 1
ATOM 3928 N N . THR B 1 32 ? -8.109 14.148 29.625 1 88.75 32 THR B N 1
ATOM 3929 C CA . THR B 1 32 ? -8.641 15.078 30.609 1 88.75 32 THR B CA 1
ATOM 3930 C C . THR B 1 32 ? -10.133 14.836 30.828 1 88.75 32 THR B C 1
ATOM 3932 O O . THR B 1 32 ? -10.68 15.242 31.859 1 88.75 32 THR B O 1
ATOM 3935 N N . GLY B 1 33 ? -10.789 14.32 29.812 1 88.12 33 GLY B N 1
ATOM 3936 C CA . GLY B 1 33 ? -12.234 14.195 29.859 1 88.12 33 GLY B CA 1
ATOM 3937 C C . GLY B 1 33 ? -12.953 15.508 29.625 1 88.12 33 GLY B C 1
ATOM 3938 O O . GLY B 1 33 ? -14.18 15.578 29.766 1 88.12 33 GLY B O 1
ATOM 3939 N N . TYR B 1 34 ? -12.234 16.562 29.234 1 93.5 34 TYR B N 1
ATOM 3940 C CA . TYR B 1 34 ? -12.805 17.875 29 1 93.5 34 TYR B CA 1
ATOM 3941 C C . TYR B 1 34 ? -13.68 17.875 27.75 1 93.5 34 TYR B C 1
ATOM 3943 O O . TYR B 1 34 ? -13.547 16.984 26.906 1 93.5 34 TYR B O 1
ATOM 3951 N N . THR B 1 35 ? -14.57 18.781 27.719 1 95.12 35 THR B N 1
ATOM 3952 C CA . THR B 1 35 ? -15.312 19.047 26.484 1 95.12 35 THR B CA 1
ATOM 3953 C C . THR B 1 35 ? -14.445 19.797 25.484 1 95.12 35 THR B C 1
ATOM 3955 O O . THR B 1 35 ? -13.852 20.828 25.797 1 95.12 35 THR B O 1
ATOM 3958 N N . ILE B 1 36 ? -14.344 19.25 24.312 1 96.19 36 ILE B N 1
ATOM 3959 C CA . ILE B 1 36 ? -13.562 19.875 23.266 1 96.19 36 ILE B CA 1
ATOM 3960 C C . ILE B 1 36 ? -14.469 20.203 22.078 1 96.19 36 ILE B C 1
ATOM 3962 O O . ILE B 1 36 ? -15.18 19.344 21.562 1 96.19 36 ILE B O 1
ATOM 3966 N N . THR B 1 37 ? -14.484 21.438 21.641 1 97.75 37 THR B N 1
ATOM 3967 C CA . THR B 1 37 ? -15.219 21.859 20.453 1 97.75 37 THR B CA 1
ATOM 3968 C C . THR B 1 37 ? -14.266 22.375 19.391 1 97.75 37 THR B C 1
ATOM 3970 O O . THR B 1 37 ? -13.492 23.312 19.641 1 97.75 37 THR B O 1
ATOM 3973 N N . ILE B 1 38 ? -14.266 21.797 18.234 1 98.06 38 ILE B N 1
ATOM 3974 C CA . ILE B 1 38 ? -13.531 22.328 17.078 1 98.06 38 ILE B CA 1
ATOM 3975 C C . ILE B 1 38 ? -14.453 23.219 16.25 1 98.06 38 ILE B C 1
ATOM 3977 O O . ILE B 1 38 ? -15.5 22.781 15.789 1 98.06 38 ILE B O 1
ATOM 3981 N N . ALA B 1 39 ? -14.062 24.453 16.156 1 98.75 39 ALA B N 1
ATOM 3982 C CA . ALA B 1 39 ? -14.828 25.422 15.383 1 98.75 39 ALA B CA 1
ATOM 3983 C C . ALA B 1 39 ? -14.164 25.688 14.039 1 98.75 39 ALA B C 1
ATOM 3985 O O . ALA B 1 39 ? -12.969 25.984 13.977 1 98.75 39 ALA B O 1
ATOM 3986 N N . SER B 1 40 ? -14.859 25.531 12.922 1 98.31 40 SER B N 1
ATOM 3987 C CA . SER B 1 40 ? -14.375 25.797 11.57 1 98.31 40 SER B CA 1
ATOM 3988 C C . SER B 1 40 ? -15.531 26.016 10.602 1 98.31 40 SER B C 1
ATOM 3990 O O . SER B 1 40 ? -16.688 26.141 11.023 1 98.31 40 SER B O 1
ATOM 3992 N N . THR B 1 41 ? -15.211 26.234 9.344 1 97.69 41 THR B N 1
ATOM 3993 C CA . THR B 1 41 ? -16.234 26.453 8.328 1 97.69 41 THR B CA 1
ATOM 3994 C C . THR B 1 41 ? -16.984 25.156 8.023 1 97.69 41 THR B C 1
ATOM 3996 O O . THR B 1 41 ? -16.547 24.078 8.422 1 97.69 41 THR B O 1
ATOM 3999 N N . LYS B 1 42 ? -18.062 25.328 7.352 1 95.88 42 LYS B N 1
ATOM 4000 C CA . LYS B 1 42 ? -19 24.219 7.117 1 95.88 42 LYS B CA 1
ATOM 4001 C C . LYS B 1 42 ? -18.297 23.062 6.414 1 95.88 42 LYS B C 1
ATOM 4003 O O . LYS B 1 42 ? -18.359 21.922 6.883 1 95.88 42 LYS B O 1
ATOM 4008 N N . LEU B 1 43 ? -17.641 23.297 5.312 1 91.38 43 LEU B N 1
ATOM 4009 C CA . LEU B 1 43 ? -17.031 22.234 4.527 1 91.38 43 LEU B CA 1
ATOM 4010 C C . LEU B 1 43 ? -15.867 21.594 5.285 1 91.38 43 LEU B C 1
ATOM 4012 O O . LEU B 1 43 ? -15.625 20.391 5.16 1 91.38 43 LEU B O 1
ATOM 4016 N N . ASN B 1 44 ? -15.156 22.375 6.031 1 94.25 44 ASN B N 1
ATOM 4017 C CA . ASN B 1 44 ? -14.07 21.812 6.828 1 94.25 44 ASN B CA 1
ATOM 4018 C C . ASN B 1 44 ? -14.594 20.938 7.961 1 94.25 44 ASN B C 1
ATOM 4020 O O . ASN B 1 44 ? -13.969 19.938 8.305 1 94.25 44 ASN B O 1
ATOM 4024 N N . ILE B 1 45 ? -15.734 21.297 8.586 1 94.69 45 ILE B N 1
ATOM 4025 C CA . ILE B 1 45 ? -16.344 20.469 9.617 1 94.69 45 ILE B CA 1
ATOM 4026 C C . ILE B 1 45 ? -16.812 19.156 9.016 1 94.69 45 ILE B C 1
ATOM 4028 O O . ILE B 1 45 ? -16.656 18.094 9.625 1 94.69 45 ILE B O 1
ATOM 4032 N N . GLN B 1 46 ? -17.344 19.25 7.855 1 85.69 46 GLN B N 1
ATOM 4033 C CA . GLN B 1 46 ? -17.75 18.031 7.168 1 85.69 46 GLN B CA 1
ATOM 4034 C C . GLN B 1 46 ? -16.547 17.109 6.926 1 85.69 46 GLN B C 1
ATOM 4036 O O . GLN B 1 46 ? -16.641 15.898 7.121 1 85.69 46 GLN B O 1
ATOM 4041 N N . TYR B 1 47 ? -15.469 17.688 6.52 1 83.31 47 TYR B N 1
ATOM 4042 C CA . TYR B 1 47 ? -14.234 16.938 6.305 1 83.31 47 TYR B CA 1
ATOM 4043 C C . TYR B 1 47 ? -13.766 16.281 7.594 1 83.31 47 TYR B C 1
ATOM 4045 O O . TYR B 1 47 ? -13.406 15.102 7.598 1 83.31 47 TYR B O 1
ATOM 4053 N N . LEU B 1 48 ? -13.797 17.031 8.68 1 88.12 48 LEU B N 1
ATOM 4054 C CA . LEU B 1 48 ? -13.352 16.516 9.969 1 88.12 48 LEU B CA 1
ATOM 4055 C C . LEU B 1 48 ? -14.242 15.367 10.438 1 88.12 48 LEU B C 1
ATOM 4057 O O . LEU B 1 48 ? -13.75 14.352 10.945 1 88.12 48 LEU B O 1
ATOM 4061 N N . ARG B 1 49 ? -15.5 15.5 10.234 1 82.81 49 ARG B N 1
ATOM 4062 C CA . ARG B 1 49 ? -16.438 14.453 10.625 1 82.81 49 ARG B CA 1
ATOM 4063 C C . ARG B 1 49 ? -16.188 13.172 9.836 1 82.81 49 ARG B C 1
ATOM 4065 O O . ARG B 1 49 ? -16.312 12.07 10.383 1 82.81 49 ARG B O 1
ATOM 4072 N N . SER B 1 50 ? -15.812 13.367 8.617 1 71.38 50 SER B N 1
ATOM 4073 C CA . SER B 1 50 ? -15.578 12.219 7.758 1 71.38 50 SER B CA 1
ATOM 4074 C C . SER B 1 50 ? -14.273 11.516 8.117 1 71.38 50 SER B C 1
ATOM 4076 O O . SER B 1 50 ? -14.078 10.344 7.789 1 71.38 50 SER B O 1
ATOM 4078 N N . SER B 1 51 ? -13.398 12.211 8.75 1 71.44 51 SER B N 1
ATOM 4079 C CA . SER B 1 51 ? -12.086 11.672 9.086 1 71.44 51 SER B CA 1
ATOM 4080 C C . SER B 1 51 ? -12.133 10.883 10.391 1 71.44 51 SER B C 1
ATOM 4082 O O . SER B 1 51 ? -11.164 10.211 10.75 1 71.44 51 SER B O 1
ATOM 4084 N N . ILE B 1 52 ? -13.172 11.047 11.141 1 68.5 52 ILE B N 1
ATOM 4085 C CA . ILE B 1 52 ? -13.336 10.312 12.391 1 68.5 52 ILE B CA 1
ATOM 4086 C C . ILE B 1 52 ? -13.938 8.938 12.109 1 68.5 52 ILE B C 1
ATOM 4088 O O . ILE B 1 52 ? -14.914 8.82 11.367 1 68.5 52 ILE B O 1
ATOM 4092 N N . SER B 1 53 ? -13.109 7.914 12.445 1 54.09 53 SER B N 1
ATOM 4093 C CA . SER B 1 53 ? -13.609 6.555 12.266 1 54.09 53 SER B CA 1
ATOM 4094 C C . SER B 1 53 ? -14.953 6.367 12.969 1 54.09 53 SER B C 1
ATOM 4096 O O . SER B 1 53 ? -15.195 6.949 14.023 1 54.09 53 SER B O 1
ATOM 4098 N N . ALA B 1 54 ? -15.82 5.844 12.305 1 48.81 54 ALA B N 1
ATOM 4099 C CA . ALA B 1 54 ? -17.172 5.59 12.781 1 48.81 54 ALA B CA 1
ATOM 4100 C C . ALA B 1 54 ? -17.156 4.973 14.18 1 48.81 54 ALA B C 1
ATOM 4102 O O . ALA B 1 54 ? -18.062 5.211 14.984 1 48.81 54 ALA B O 1
ATOM 4103 N N . ASP B 1 55 ? -16.281 4.133 14.422 1 45.53 55 ASP B N 1
ATOM 4104 C CA . ASP B 1 55 ? -16.281 3.434 15.695 1 45.53 55 ASP B CA 1
ATOM 4105 C C . ASP B 1 55 ? -15.758 4.328 16.812 1 45.53 55 ASP B C 1
ATOM 4107 O O . ASP B 1 55 ? -15.609 3.883 17.953 1 45.53 55 ASP B O 1
ATOM 4111 N N . SER B 1 56 ? -15.352 5.531 16.422 1 53.34 56 SER B N 1
ATOM 4112 C CA . SER B 1 56 ? -14.695 6.344 17.438 1 53.34 56 SER B CA 1
ATOM 4113 C C . SER B 1 56 ? -15.703 6.977 18.391 1 53.34 56 SER B C 1
ATOM 4115 O O . SER B 1 56 ? -16.703 7.551 17.953 1 53.34 56 SER B O 1
ATOM 4117 N N . ASP B 1 57 ? -15.875 6.465 19.516 1 55.22 57 ASP B N 1
ATOM 4118 C CA . ASP B 1 57 ? -16.609 7.078 20.625 1 55.22 57 ASP B CA 1
ATOM 4119 C C . ASP B 1 57 ? -16.109 8.492 20.891 1 55.22 57 ASP B C 1
ATOM 4121 O O . ASP B 1 57 ? -16.062 8.938 22.047 1 55.22 57 ASP B O 1
ATOM 4125 N N . SER B 1 58 ? -15.711 9.102 19.859 1 65.88 58 SER B N 1
ATOM 4126 C CA . SER B 1 58 ? -15.164 10.43 20.125 1 65.88 58 SER B CA 1
ATOM 4127 C C . SER B 1 58 ? -16.266 11.414 20.484 1 65.88 58 SER B C 1
ATOM 4129 O O . SER B 1 58 ? -17.312 11.453 19.844 1 65.88 58 SER B O 1
ATOM 4131 N N . LYS B 1 59 ? -16.172 12 21.594 1 82.62 59 LYS B N 1
ATOM 4132 C CA . LYS B 1 59 ? -17.125 12.977 22.125 1 82.62 59 LYS B CA 1
ATOM 4133 C C . LYS B 1 59 ? -16.734 14.398 21.734 1 82.62 59 LYS B C 1
ATOM 4135 O O . LYS B 1 59 ? -17.031 15.352 22.453 1 82.62 59 LYS B O 1
ATOM 4140 N N . ILE B 1 60 ? -15.969 14.523 20.656 1 90.12 60 ILE B N 1
ATOM 4141 C CA . ILE B 1 60 ? -15.547 15.836 20.188 1 90.12 60 ILE B CA 1
ATOM 4142 C C . ILE B 1 60 ? -16.734 16.578 19.562 1 90.12 60 ILE B C 1
ATOM 4144 O O . ILE B 1 60 ? -17.484 15.992 18.781 1 90.12 60 ILE B O 1
ATOM 4148 N N . LEU B 1 61 ? -16.953 17.75 19.969 1 94.88 61 LEU B N 1
ATOM 4149 C CA . LEU B 1 61 ? -18.016 18.594 19.406 1 94.88 61 LEU B CA 1
ATOM 4150 C C . LEU B 1 61 ? -17.484 19.438 18.25 1 94.88 61 LEU B C 1
ATOM 4152 O O . LEU B 1 61 ? -16.312 19.797 18.234 1 94.88 61 LEU B O 1
ATOM 4156 N N . PHE B 1 62 ? -18.375 19.703 17.312 1 96 62 PHE B N 1
ATOM 4157 C CA . PHE B 1 62 ? -18.047 20.531 16.156 1 96 62 PHE B CA 1
ATOM 4158 C C . PHE B 1 62 ? -18.969 21.719 16.047 1 96 62 PHE B C 1
ATOM 4160 O O . PHE B 1 62 ? -20.172 21.609 16.266 1 96 62 PHE B O 1
ATOM 4167 N N . ALA B 1 63 ? -18.422 22.875 15.859 1 98.06 63 ALA B N 1
ATOM 4168 C CA . ALA B 1 63 ? -19.203 24.094 15.656 1 98.06 63 ALA B CA 1
ATOM 4169 C C . ALA B 1 63 ? -18.906 24.703 14.289 1 98.06 63 ALA B C 1
ATOM 4171 O O . ALA B 1 63 ? -17.734 24.953 13.953 1 98.06 63 ALA B O 1
ATOM 4172 N N . GLU B 1 64 ? -19.938 24.984 13.516 1 97.69 64 GLU B N 1
ATOM 4173 C CA . GLU B 1 64 ? -19.797 25.609 12.203 1 97.69 64 GLU B CA 1
ATOM 4174 C C . GLU B 1 64 ? -19.797 27.125 12.312 1 97.69 64 GLU B C 1
ATOM 4176 O O . GLU B 1 64 ? -20.719 27.719 12.898 1 97.69 64 GLU B O 1
ATOM 4181 N N . LEU B 1 65 ? -18.797 27.734 11.867 1 98.31 65 LEU B N 1
ATOM 4182 C CA . LEU B 1 65 ? -18.734 29.188 11.766 1 98.31 65 LEU B CA 1
ATOM 4183 C C . LEU B 1 65 ? -19.156 29.656 10.383 1 98.31 65 LEU B C 1
ATOM 4185 O O . LEU B 1 65 ? -18.594 29.219 9.375 1 98.31 65 LEU B O 1
ATOM 4189 N N . PRO B 1 66 ? -20.125 30.5 10.32 1 96.81 66 PRO B N 1
ATOM 4190 C CA . PRO B 1 66 ? -20.531 31.031 9.016 1 96.81 66 PRO B CA 1
ATOM 4191 C C . PRO B 1 66 ? -19.375 31.656 8.234 1 96.81 66 PRO B C 1
ATOM 4193 O O . PRO B 1 66 ? -18.594 32.406 8.805 1 96.81 66 PRO B O 1
ATOM 4196 N N . PHE B 1 67 ? -19.203 31.25 6.996 1 96.62 67 PHE B N 1
ATOM 4197 C CA . PHE B 1 67 ? -18.156 31.719 6.102 1 96.62 67 PHE B CA 1
ATOM 4198 C C . PHE B 1 67 ? -18.625 31.703 4.652 1 96.62 67 PHE B C 1
ATOM 4200 O O . PHE B 1 67 ? -19.219 30.719 4.199 1 96.62 67 PHE B O 1
ATOM 4207 N N . CYS B 1 68 ? -18.484 32.812 3.955 1 94.62 68 CYS B N 1
ATOM 4208 C CA . CYS B 1 68 ? -18.875 32.906 2.557 1 94.62 68 CYS B CA 1
ATOM 4209 C C . CYS B 1 68 ? -17.688 33.25 1.673 1 94.62 68 CYS B C 1
ATOM 4211 O O . CYS B 1 68 ? -17.328 34.438 1.57 1 94.62 68 CYS B O 1
ATOM 4213 N N . SER B 1 69 ? -17.188 32.281 0.926 1 93.5 69 SER B N 1
ATOM 4214 C CA . SER B 1 69 ? -16 32.5 0.093 1 93.5 69 SER B CA 1
ATOM 4215 C C . SER B 1 69 ? -16.281 33.5 -1.011 1 93.5 69 SER B C 1
ATOM 4217 O O . SER B 1 69 ? -15.438 34.344 -1.314 1 93.5 69 SER B O 1
ATOM 4219 N N . SER B 1 70 ? -17.484 33.531 -1.579 1 93.38 70 SER B N 1
ATOM 4220 C CA . SER B 1 70 ? -17.844 34.406 -2.699 1 93.38 70 SER B CA 1
ATOM 4221 C C . SER B 1 70 ? -17.844 35.875 -2.287 1 93.38 70 SER B C 1
ATOM 4223 O O . SER B 1 70 ? -17.609 36.75 -3.119 1 93.38 70 SER B O 1
ATOM 4225 N N . ALA B 1 71 ? -18.062 36.125 -1.092 1 94.56 71 ALA B N 1
ATOM 4226 C CA . ALA B 1 71 ? -18.031 37.469 -0.572 1 94.56 71 ALA B CA 1
ATOM 4227 C C . ALA B 1 71 ? -16.609 38.031 -0.566 1 94.56 71 ALA B C 1
ATOM 4229 O O . ALA B 1 71 ? -16.406 39.25 -0.435 1 94.56 71 ALA B O 1
ATOM 4230 N N . HIS B 1 72 ? -15.602 37.219 -0.775 1 94.31 72 HIS B N 1
ATOM 4231 C CA . HIS B 1 72 ? -14.203 37.625 -0.729 1 94.31 72 HIS B CA 1
ATOM 4232 C C . HIS B 1 72 ? -13.508 37.344 -2.064 1 94.31 72 HIS B C 1
ATOM 4234 O O . HIS B 1 72 ? -12.312 37.062 -2.102 1 94.31 72 HIS B O 1
ATOM 4240 N N . ASP B 1 73 ? -14.258 37.25 -3.125 1 92.44 73 ASP B N 1
ATOM 4241 C CA . ASP B 1 73 ? -13.773 37.125 -4.492 1 92.44 73 ASP B CA 1
ATOM 4242 C C . ASP B 1 73 ? -13.094 35.75 -4.695 1 92.44 73 ASP B C 1
ATOM 4244 O O . ASP B 1 73 ? -12.055 35.688 -5.363 1 92.44 73 ASP B O 1
ATOM 4248 N N . LEU B 1 74 ? -13.5 34.781 -3.959 1 93.69 74 LEU B N 1
ATOM 4249 C CA . LEU B 1 74 ? -13.078 33.375 -4.145 1 93.69 74 LEU B CA 1
ATOM 4250 C C . LEU B 1 74 ? -14.203 32.562 -4.738 1 93.69 74 LEU B C 1
ATOM 4252 O O . LEU B 1 74 ? -15.375 32.875 -4.582 1 93.69 74 LEU B O 1
ATOM 4256 N N . PRO B 1 75 ? -13.859 31.609 -5.523 1 88.88 75 PRO B N 1
ATOM 4257 C CA . PRO B 1 75 ? -14.914 30.734 -6.031 1 88.88 75 PRO B CA 1
ATOM 4258 C C . PRO B 1 75 ? -15.805 30.188 -4.918 1 88.88 75 PRO B C 1
ATOM 4260 O O . PRO B 1 75 ? -15.367 30.062 -3.771 1 88.88 75 PRO B O 1
ATOM 4263 N N . PRO B 1 76 ? -17.016 29.922 -5.316 1 90.38 76 PRO B N 1
ATOM 4264 C CA . PRO B 1 76 ? -17.922 29.359 -4.312 1 90.38 76 PRO B CA 1
ATOM 4265 C C . PRO B 1 76 ? -17.375 28.078 -3.672 1 90.38 76 PRO B C 1
ATOM 4267 O O . PRO B 1 76 ? -16.766 27.266 -4.352 1 90.38 76 PRO B O 1
ATOM 4270 N N . ASN B 1 77 ? -17.594 27.938 -2.361 1 88.62 77 ASN B N 1
ATOM 4271 C CA . ASN B 1 77 ? -17.266 26.734 -1.597 1 88.62 77 ASN B CA 1
ATOM 4272 C C . ASN B 1 77 ? -15.758 26.562 -1.451 1 88.62 77 ASN B C 1
ATOM 4274 O O . ASN B 1 77 ? -15.273 25.438 -1.289 1 88.62 77 ASN B O 1
ATOM 4278 N N . THR B 1 78 ? -15.016 27.641 -1.606 1 91.5 78 THR B N 1
ATOM 4279 C CA . THR B 1 78 ? -13.586 27.609 -1.328 1 91.5 78 THR B CA 1
ATOM 4280 C C . THR B 1 78 ? -13.32 27.828 0.158 1 91.5 78 THR B C 1
ATOM 4282 O O . THR B 1 78 ? -13.219 28.969 0.614 1 91.5 78 THR B O 1
ATOM 4285 N N . GLU B 1 79 ? -13.133 26.719 0.901 1 93.94 79 GLU B N 1
ATOM 4286 C CA . GLU B 1 79 ? -12.961 26.844 2.348 1 93.94 79 GLU B CA 1
ATOM 4287 C C . GLU B 1 79 ? -11.648 26.203 2.803 1 93.94 79 GLU B C 1
ATOM 4289 O O . GLU B 1 79 ? -11.422 26.031 4.004 1 93.94 79 GLU B O 1
ATOM 4294 N N . SER B 1 80 ? -10.875 25.781 1.849 1 91 80 SER B N 1
ATOM 4295 C CA . SER B 1 80 ? -9.578 25.188 2.16 1 91 80 SER B CA 1
ATOM 4296 C C . SER B 1 80 ? -8.539 25.562 1.11 1 91 80 SER B C 1
ATOM 4298 O O . SER B 1 80 ? -8.883 25.969 0.001 1 91 80 SER B O 1
ATOM 4300 N N . THR B 1 81 ? -7.309 25.406 1.514 1 88.25 81 THR B N 1
ATOM 4301 C CA . THR B 1 81 ? -6.227 25.766 0.601 1 88.25 81 THR B CA 1
ATOM 4302 C C . THR B 1 81 ? -6.016 24.656 -0.44 1 88.25 81 THR B C 1
ATOM 4304 O O . THR B 1 81 ? -5.262 24.844 -1.398 1 88.25 81 THR B O 1
ATOM 4307 N N . GLU B 1 82 ? -6.777 23.609 -0.27 1 77.56 82 GLU B N 1
ATOM 4308 C CA . GLU B 1 82 ? -6.609 22.5 -1.19 1 77.56 82 GLU B CA 1
ATOM 4309 C C . GLU B 1 82 ? -6.938 22.906 -2.623 1 77.56 82 GLU B C 1
ATOM 4311 O O . GLU B 1 82 ? -7.961 23.547 -2.871 1 77.56 82 GLU B O 1
ATOM 4316 N N . ASN B 1 83 ? -6.109 22.75 -3.582 1 72.44 83 ASN B N 1
ATOM 4317 C CA . ASN B 1 83 ? -6.312 22.938 -5.016 1 72.44 83 ASN B CA 1
ATOM 4318 C C . ASN B 1 83 ? -6.449 24.422 -5.367 1 72.44 83 ASN B C 1
ATOM 4320 O O . ASN B 1 83 ? -7.227 24.781 -6.25 1 72.44 83 ASN B O 1
ATOM 4324 N N . LEU B 1 84 ? -5.859 25.281 -4.551 1 80.25 84 LEU B N 1
ATOM 4325 C CA . LEU B 1 84 ? -5.895 26.719 -4.844 1 80.25 84 LEU B CA 1
ATOM 4326 C C . LEU B 1 84 ? -4.574 27.188 -5.445 1 80.25 84 LEU B C 1
ATOM 4328 O O . LEU B 1 84 ? -3.506 26.703 -5.059 1 80.25 84 LEU B O 1
ATOM 4332 N N . SER B 1 85 ? -4.773 28.078 -6.32 1 76.69 85 SER B N 1
ATOM 4333 C CA . SER B 1 85 ? -3.58 28.781 -6.785 1 76.69 85 SER B CA 1
ATOM 4334 C C . SER B 1 85 ? -3.014 29.688 -5.695 1 76.69 85 SER B C 1
ATOM 4336 O O . SER B 1 85 ? -3.699 30 -4.719 1 76.69 85 SER B O 1
ATOM 4338 N N . LEU B 1 86 ? -1.804 30.125 -5.836 1 75.44 86 LEU B N 1
ATOM 4339 C CA . LEU B 1 86 ? -1.123 30.922 -4.816 1 75.44 86 LEU B CA 1
ATOM 4340 C C . LEU B 1 86 ? -1.855 32.25 -4.57 1 75.44 86 LEU B C 1
ATOM 4342 O O . LEU B 1 86 ? -1.951 32.688 -3.43 1 75.44 86 LEU B O 1
ATOM 4346 N N . ASP B 1 87 ? -2.256 32.844 -5.637 1 80 87 ASP B N 1
ATOM 4347 C CA . ASP B 1 87 ? -2.965 34.094 -5.5 1 80 87 ASP B CA 1
ATOM 4348 C C . ASP B 1 87 ? -4.266 33.938 -4.723 1 80 87 ASP B C 1
ATOM 4350 O O . ASP B 1 87 ? -4.629 34.781 -3.904 1 80 87 ASP B O 1
ATOM 4354 N N . ARG B 1 88 ? -4.898 32.875 -4.98 1 87.31 88 ARG B N 1
ATOM 4355 C CA . ARG B 1 88 ? -6.156 32.594 -4.289 1 87.31 88 ARG B CA 1
ATOM 4356 C C . ARG B 1 88 ? -5.906 32.188 -2.848 1 87.31 88 ARG B C 1
ATOM 4358 O O . ARG B 1 88 ? -6.762 32.375 -1.98 1 87.31 88 ARG B O 1
ATOM 4365 N N . MET B 1 89 ? -4.734 31.719 -2.668 1 88.38 89 MET B N 1
ATOM 4366 C CA . MET B 1 89 ? -4.379 31.328 -1.305 1 88.38 89 MET B CA 1
ATOM 4367 C C . MET B 1 89 ? -4.309 32.562 -0.397 1 88.38 89 MET B C 1
ATOM 4369 O O . MET B 1 89 ? -4.805 32.531 0.731 1 88.38 89 MET B O 1
ATOM 4373 N N . ILE B 1 90 ? -3.678 33.594 -0.844 1 89.5 90 ILE B N 1
ATOM 4374 C CA . ILE B 1 90 ? -3.543 34.812 -0.065 1 89.5 90 ILE B CA 1
ATOM 4375 C C . ILE B 1 90 ? -4.926 35.406 0.193 1 89.5 90 ILE B C 1
ATOM 4377 O O . ILE B 1 90 ? -5.199 35.906 1.29 1 89.5 90 ILE B O 1
ATOM 4381 N N . LYS B 1 91 ? -5.766 35.312 -0.823 1 93.31 91 LYS B N 1
ATOM 4382 C CA . LYS B 1 91 ? -7.133 35.812 -0.66 1 93.31 91 LYS B CA 1
ATOM 4383 C C . LYS B 1 91 ? -7.875 35 0.412 1 93.31 91 LYS B C 1
ATOM 4385 O O . LYS B 1 91 ? -8.633 35.594 1.196 1 93.31 91 LYS B O 1
ATOM 4390 N N . LEU B 1 92 ? -7.672 33.781 0.397 1 94.94 92 LEU B N 1
ATOM 4391 C CA . LEU B 1 92 ? -8.32 32.938 1.405 1 94.94 92 LEU B CA 1
ATOM 4392 C C . LEU B 1 92 ? -7.805 33.281 2.801 1 94.94 92 LEU B C 1
ATOM 4394 O O . LEU B 1 92 ? -8.57 33.281 3.766 1 94.94 92 LEU B O 1
ATOM 4398 N N . LEU B 1 93 ? -6.535 33.531 2.898 1 94.69 93 LEU B N 1
ATOM 4399 C CA . LEU B 1 93 ? -5.941 33.938 4.168 1 94.69 93 LEU B CA 1
ATOM 4400 C C . LEU B 1 93 ? -6.617 35.188 4.699 1 94.69 93 LEU B C 1
ATOM 4402 O O . LEU B 1 93 ? -7.02 35.25 5.863 1 94.69 93 LEU B O 1
ATOM 4406 N N . TYR B 1 94 ? -6.812 36.094 3.84 1 95.12 94 TYR B N 1
ATOM 4407 C CA . TYR B 1 94 ? -7.461 37.312 4.242 1 95.12 94 TYR B CA 1
ATOM 4408 C C . TYR B 1 94 ? -8.93 37.094 4.574 1 95.12 94 TYR B C 1
ATOM 4410 O O . TYR B 1 94 ? -9.438 37.625 5.559 1 95.12 94 TYR B O 1
ATOM 4418 N N . ALA B 1 95 ? -9.555 36.344 3.711 1 96.31 95 ALA B N 1
ATOM 4419 C CA . ALA B 1 95 ? -10.969 36.031 3.916 1 96.31 95 ALA B CA 1
ATOM 4420 C C . ALA B 1 95 ? -11.195 35.344 5.266 1 96.31 95 ALA B C 1
ATOM 4422 O O . ALA B 1 95 ? -12.242 35.531 5.891 1 96.31 95 ALA B O 1
ATOM 4423 N N . SER B 1 96 ? -10.25 34.594 5.707 1 96.19 96 SER B N 1
ATOM 4424 C CA . SER B 1 96 ? -10.391 33.812 6.934 1 96.19 96 SER B CA 1
ATOM 4425 C C . SER B 1 96 ? -10.523 34.75 8.148 1 96.19 96 SER B C 1
ATOM 4427 O O . SER B 1 96 ? -11.016 34.312 9.195 1 96.19 96 SER B O 1
ATOM 4429 N N . GLN B 1 97 ? -10.125 35.969 8.078 1 96.5 97 GLN B N 1
ATOM 4430 C CA . GLN B 1 97 ? -10.25 36.906 9.172 1 96.5 97 GLN B CA 1
ATOM 4431 C C . GLN B 1 97 ? -11.719 37.219 9.469 1 96.5 97 GLN B C 1
ATOM 4433 O O . GLN B 1 97 ? -12.055 37.656 10.57 1 96.5 97 GLN B O 1
ATOM 4438 N N . SER B 1 98 ? -12.578 36.969 8.492 1 97.31 98 SER B N 1
ATOM 4439 C CA . SER B 1 98 ? -14.008 37.188 8.68 1 97.31 98 SER B CA 1
ATOM 4440 C C . SER B 1 98 ? -14.594 36.219 9.688 1 97.31 98 SER B C 1
ATOM 4442 O O . SER B 1 98 ? -15.719 36.406 10.156 1 97.31 98 SER B O 1
ATOM 4444 N N . LEU B 1 99 ? -13.867 35.25 10.086 1 98.12 99 LEU B N 1
ATOM 4445 C CA . LEU B 1 99 ? -14.328 34.281 11.047 1 98.12 99 LEU B CA 1
ATOM 4446 C C . LEU B 1 99 ? -14.289 34.844 12.469 1 98.12 99 LEU B C 1
ATOM 4448 O O . LEU B 1 99 ? -14.836 34.25 13.398 1 98.12 99 LEU B O 1
ATOM 4452 N N . GLU B 1 100 ? -13.703 35.969 12.664 1 98.06 100 GLU B N 1
ATOM 4453 C CA . GLU B 1 100 ? -13.539 36.594 13.977 1 98.06 100 GLU B CA 1
ATOM 4454 C C . GLU B 1 100 ? -14.891 36.812 14.648 1 98.06 100 GLU B C 1
ATOM 4456 O O . GLU B 1 100 ? -15.102 36.406 15.789 1 98.06 100 GLU B O 1
ATOM 4461 N N . ASP B 1 101 ? -15.828 37.375 13.898 1 97.62 101 ASP B N 1
ATOM 4462 C CA . ASP B 1 101 ? -17.141 37.719 14.453 1 97.62 101 ASP B CA 1
ATOM 4463 C C . ASP B 1 101 ? -17.938 36.438 14.766 1 97.62 101 ASP B C 1
ATOM 4465 O O . ASP B 1 101 ? -18.5 36.312 15.852 1 97.62 101 ASP B O 1
ATOM 4469 N N . PRO B 1 102 ? -17.969 35.531 13.812 1 98.12 102 PRO B N 1
ATOM 4470 C CA . PRO B 1 102 ? -18.672 34.281 14.125 1 98.12 102 PRO B CA 1
ATOM 4471 C C . PRO B 1 102 ? -18.094 33.594 15.352 1 98.12 102 PRO B C 1
ATOM 4473 O O . PRO B 1 102 ? -18.828 33 16.141 1 98.12 102 PRO B O 1
ATOM 4476 N N . LEU B 1 103 ? -16.781 33.562 15.539 1 98.44 103 LEU B N 1
ATOM 4477 C CA . LEU B 1 103 ? -16.172 32.969 16.719 1 98.44 103 LEU B CA 1
ATOM 4478 C C . LEU B 1 103 ? -16.609 33.688 17.984 1 98.44 103 LEU B C 1
ATOM 4480 O O . LEU B 1 103 ? -16.906 33.062 19 1 98.44 103 LEU B O 1
ATOM 4484 N N . PHE B 1 104 ? -16.609 35 17.938 1 98.31 104 PHE B N 1
ATOM 4485 C CA . PHE B 1 104 ? -17.016 35.812 19.078 1 98.31 104 PHE B CA 1
ATOM 4486 C C . PHE B 1 104 ? -18.438 35.469 19.5 1 98.31 104 PHE B C 1
ATOM 4488 O O . PHE B 1 104 ? -18.703 35.281 20.703 1 98.31 104 PHE B O 1
ATOM 4495 N N . ARG B 1 105 ? -19.328 35.281 18.547 1 98.06 105 ARG B N 1
ATOM 4496 C CA . ARG B 1 105 ? -20.703 34.938 18.844 1 98.06 105 ARG B CA 1
ATOM 4497 C C . ARG B 1 105 ? -20.797 33.531 19.453 1 98.06 105 ARG B C 1
ATOM 4499 O O . ARG B 1 105 ? -21.547 33.312 20.406 1 98.06 105 ARG B O 1
ATOM 4506 N N . LEU B 1 106 ? -20.031 32.625 18.891 1 98.12 106 LEU B N 1
ATOM 4507 C CA . LEU B 1 106 ? -20 31.266 19.422 1 98.12 106 LEU B CA 1
ATOM 4508 C C . LEU B 1 106 ? -19.562 31.25 20.875 1 98.12 106 LEU B C 1
ATOM 4510 O O . LEU B 1 106 ? -20.156 30.562 21.703 1 98.12 106 LEU B O 1
ATOM 4514 N N . LEU B 1 107 ? -18.5 31.984 21.219 1 98.12 107 LEU B N 1
ATOM 4515 C CA . LEU B 1 107 ? -17.969 32.031 22.578 1 98.12 107 LEU B CA 1
ATOM 4516 C C . LEU B 1 107 ? -18.984 32.625 23.547 1 98.12 107 LEU B C 1
ATOM 4518 O O . LEU B 1 107 ? -19.141 32.125 24.672 1 98.12 107 LEU B O 1
ATOM 4522 N N . ASN B 1 108 ? -19.688 33.625 23.094 1 97.88 108 ASN B N 1
ATOM 4523 C CA . ASN B 1 108 ? -20.703 34.25 23.953 1 97.88 108 ASN B CA 1
ATOM 4524 C C . ASN B 1 108 ? -21.859 33.281 24.203 1 97.88 108 ASN B C 1
ATOM 4526 O O . ASN B 1 108 ? -22.406 33.219 25.312 1 97.88 108 ASN B O 1
ATOM 4530 N N . ASP B 1 109 ? -22.219 32.594 23.172 1 97.5 109 ASP B N 1
ATOM 4531 C CA . ASP B 1 109 ? -23.25 31.562 23.344 1 97.5 109 ASP B CA 1
ATOM 4532 C C . ASP B 1 109 ? -22.812 30.516 24.375 1 97.5 109 ASP B C 1
ATOM 4534 O O . ASP B 1 109 ? -23.625 30.109 25.219 1 97.5 109 ASP B O 1
ATOM 4538 N N . ILE B 1 110 ? -21.609 30.109 24.312 1 96.25 110 ILE B N 1
ATOM 4539 C CA . ILE B 1 110 ? -21.062 29.109 25.234 1 96.25 110 ILE B CA 1
ATOM 4540 C C . ILE B 1 110 ? -21.047 29.672 26.656 1 96.25 110 ILE B C 1
ATOM 4542 O O . ILE B 1 110 ? -21.406 28.984 27.609 1 96.25 110 ILE B O 1
ATOM 4546 N N . ILE B 1 111 ? -20.625 30.891 26.812 1 96.06 111 ILE B N 1
ATOM 4547 C CA . ILE B 1 111 ? -20.547 31.547 28.109 1 96.06 111 ILE B CA 1
ATOM 4548 C C . ILE B 1 111 ? -21.938 31.656 28.719 1 96.06 111 ILE B C 1
ATOM 4550 O O . ILE B 1 111 ? -22.125 31.438 29.922 1 96.06 111 ILE B O 1
ATOM 4554 N N . ASP B 1 112 ? -22.906 32 27.859 1 96.5 112 ASP B N 1
ATOM 4555 C CA . ASP B 1 112 ? -24.297 32.094 28.312 1 96.5 112 ASP B CA 1
ATOM 4556 C C . ASP B 1 112 ? -24.828 30.75 28.781 1 96.5 112 ASP B C 1
ATOM 4558 O O . ASP B 1 112 ? -25.547 30.688 29.781 1 96.5 112 ASP B O 1
ATOM 4562 N N . GLN B 1 113 ? -24.438 29.766 28.141 1 95.06 113 GLN B N 1
ATOM 4563 C CA . GLN B 1 113 ? -24.938 28.422 28.438 1 95.06 113 GLN B CA 1
ATOM 4564 C C . GLN B 1 113 ? -24.219 27.828 29.656 1 95.06 113 GLN B C 1
ATOM 4566 O O . GLN B 1 113 ? -24.844 27.172 30.484 1 95.06 113 GLN B O 1
ATOM 4571 N N . GLU B 1 114 ? -22.922 28.094 29.75 1 94.06 114 GLU B N 1
ATOM 4572 C CA . GLU B 1 114 ? -22.125 27.406 30.75 1 94.06 114 GLU B CA 1
ATOM 4573 C C . GLU B 1 114 ? -21.859 28.312 31.953 1 94.06 114 GLU B C 1
ATOM 4575 O O . GLU B 1 114 ? -21.438 27.844 33 1 94.06 114 GLU B O 1
ATOM 4580 N N . GLY B 1 115 ? -22.062 29.594 31.828 1 92.69 115 GLY B N 1
ATOM 4581 C CA . GLY B 1 115 ? -21.922 30.547 32.938 1 92.69 115 GLY B CA 1
ATOM 4582 C C . GLY B 1 115 ? -20.484 31 33.125 1 92.69 115 GLY B C 1
ATOM 4583 O O . GLY B 1 115 ? -20.188 31.688 34.094 1 92.69 115 GLY B O 1
ATOM 4584 N N . ARG B 1 116 ? -19.609 30.578 32.344 1 91.88 116 ARG B N 1
ATOM 4585 C CA . ARG B 1 116 ? -18.188 30.953 32.406 1 91.88 116 ARG B CA 1
ATOM 4586 C C . ARG B 1 116 ? -17.531 30.812 31.031 1 91.88 116 ARG B C 1
ATOM 4588 O O . ARG B 1 116 ? -18.016 30.062 30.172 1 91.88 116 ARG B O 1
ATOM 4595 N N . PRO B 1 117 ? -16.484 31.516 30.812 1 94.88 117 PRO B N 1
ATOM 4596 C CA . PRO B 1 117 ? -15.773 31.359 29.547 1 94.88 117 PRO B CA 1
ATOM 4597 C C . PRO B 1 117 ? -15.086 30 29.438 1 94.88 117 PRO B C 1
ATOM 4599 O O . PRO B 1 117 ? -14.805 29.359 30.453 1 94.88 117 PRO B O 1
ATOM 4602 N N . PRO B 1 118 ? -14.805 29.562 28.219 1 96.38 118 PRO B N 1
ATOM 4603 C CA . PRO B 1 118 ? -14.008 28.344 28.078 1 96.38 118 PRO B CA 1
ATOM 4604 C C . PRO B 1 118 ? -12.625 28.469 28.719 1 96.38 118 PRO B C 1
ATOM 4606 O O . PRO B 1 118 ? -12.156 29.578 28.984 1 96.38 118 PRO B O 1
ATOM 4609 N N . LEU B 1 119 ? -12.094 27.297 29 1 95.69 119 LEU B N 1
ATOM 4610 C CA . LEU B 1 119 ? -10.789 27.266 29.656 1 95.69 119 LEU B CA 1
ATOM 4611 C C . LEU B 1 119 ? -9.742 27.984 28.812 1 95.69 119 LEU B C 1
ATOM 4613 O O . LEU B 1 119 ? -8.922 28.75 29.344 1 95.69 119 LEU B O 1
ATOM 4617 N N . CYS B 1 120 ? -9.742 27.734 27.531 1 97.44 120 CYS B N 1
ATOM 4618 C CA . CYS B 1 120 ? -8.852 28.406 26.594 1 97.44 120 CYS B CA 1
ATOM 4619 C C . CYS B 1 120 ? -9.297 28.172 25.156 1 97.44 120 CYS B C 1
ATOM 4621 O O . CYS B 1 120 ? -10.188 27.359 24.891 1 97.44 120 CYS B O 1
ATOM 4623 N N . ILE B 1 121 ? -8.727 28.922 24.281 1 98.44 121 ILE B N 1
ATOM 4624 C CA . ILE B 1 121 ? -8.844 28.719 22.844 1 98.44 121 ILE B CA 1
ATOM 4625 C C . ILE B 1 121 ? -7.5 28.25 22.281 1 98.44 121 ILE B C 1
ATOM 4627 O O . ILE B 1 121 ? -6.48 28.938 22.453 1 98.44 121 ILE B O 1
ATOM 4631 N N . ILE B 1 122 ? -7.469 27.094 21.719 1 98.62 122 ILE B N 1
ATOM 4632 C CA . ILE B 1 122 ? -6.301 26.641 20.969 1 98.62 122 ILE B CA 1
ATOM 4633 C C . ILE B 1 122 ? -6.449 27.031 19.5 1 98.62 122 ILE B C 1
ATOM 4635 O O . ILE B 1 122 ? -7.293 26.484 18.781 1 98.62 122 ILE B O 1
ATOM 4639 N N . SER B 1 123 ? -5.648 27.922 19.078 1 98.69 123 SER B N 1
ATOM 4640 C CA . SER B 1 123 ? -5.82 28.469 17.719 1 98.69 123 SER B CA 1
ATOM 4641 C C . SER B 1 123 ? -4.574 28.234 16.875 1 98.69 123 SER B C 1
ATOM 4643 O O . SER B 1 123 ? -3.459 28.188 17.406 1 98.69 123 SER B O 1
ATOM 4645 N N . ASP B 1 124 ? -4.766 28.109 15.586 1 98.44 124 ASP B N 1
ATOM 4646 C CA . ASP B 1 124 ? -3.684 27.984 14.617 1 98.44 124 ASP B CA 1
ATOM 4647 C C . ASP B 1 124 ? -2.865 29.266 14.531 1 98.44 124 ASP B C 1
ATOM 4649 O O . ASP B 1 124 ? -3.371 30.359 14.828 1 98.44 124 ASP B O 1
ATOM 4653 N N . LEU B 1 125 ? -1.646 29.203 14.055 1 97.62 125 LEU B N 1
ATOM 4654 C CA . LEU B 1 125 ? -0.748 30.359 13.984 1 97.62 125 LEU B CA 1
ATOM 4655 C C . LEU B 1 125 ? -1.258 31.375 12.977 1 97.62 125 LEU B C 1
ATOM 4657 O O . LEU B 1 125 ? -0.962 32.562 13.094 1 97.62 125 LEU B O 1
ATOM 4661 N N . PHE B 1 126 ? -2.051 30.938 12.023 1 97.56 126 PHE B N 1
ATOM 4662 C CA . PHE B 1 126 ? -2.553 31.844 11 1 97.56 126 PHE B CA 1
ATOM 4663 C C . PHE B 1 126 ? -3.775 32.594 11.5 1 97.56 126 PHE B C 1
ATOM 4665 O O . PHE B 1 126 ? -4.297 33.469 10.805 1 97.56 126 PHE B O 1
ATOM 4672 N N . PHE B 1 127 ? -4.199 32.219 12.68 1 98.31 127 PHE B N 1
ATOM 4673 C CA . PHE B 1 127 ? -5.348 32.875 13.289 1 98.31 127 PHE B CA 1
ATOM 4674 C C . PHE B 1 127 ? -4.93 33.656 14.523 1 98.31 127 PHE B C 1
ATOM 4676 O O . PHE B 1 127 ? -5.539 33.5 15.586 1 98.31 127 PHE B O 1
ATOM 4683 N N . GLY B 1 128 ? -3.941 34.562 14.328 1 97.88 128 GLY B N 1
ATOM 4684 C CA . GLY B 1 128 ? -3.484 35.375 15.422 1 97.88 128 GLY B CA 1
ATOM 4685 C C . GLY B 1 128 ? -4.582 36.25 16 1 97.88 128 GLY B C 1
ATOM 4686 O O . GLY B 1 128 ? -4.555 36.594 17.188 1 97.88 128 GLY B O 1
ATOM 4687 N N . TRP B 1 129 ? -5.609 36.562 15.195 1 97.69 129 TRP B N 1
ATOM 4688 C CA . TRP B 1 129 ? -6.715 37.406 15.617 1 97.69 129 TRP B CA 1
ATOM 4689 C C . TRP B 1 129 ? -7.496 36.781 16.75 1 97.69 129 TRP B C 1
ATOM 4691 O O . TRP B 1 129 ? -8.242 37.438 17.469 1 97.69 129 TRP B O 1
ATOM 4701 N N . ALA B 1 130 ? -7.355 35.5 16.984 1 98.31 130 ALA B N 1
ATOM 4702 C CA . ALA B 1 130 ? -8.062 34.781 18.062 1 98.31 130 ALA B CA 1
ATOM 4703 C C . ALA B 1 130 ? -7.613 35.281 19.422 1 98.31 130 ALA B C 1
ATOM 4705 O O . ALA B 1 130 ? -8.359 35.188 20.406 1 98.31 130 ALA B O 1
ATOM 4706 N N . VAL B 1 131 ? -6.379 35.781 19.516 1 97.81 131 VAL B N 1
ATOM 4707 C CA . VAL B 1 131 ? -5.855 36.312 20.766 1 97.81 131 VAL B CA 1
ATOM 4708 C C . VAL B 1 131 ? -6.734 37.469 21.234 1 97.81 131 VAL B C 1
ATOM 4710 O O . VAL B 1 131 ? -7.105 37.531 22.406 1 97.81 131 VAL B O 1
ATOM 4713 N N . ASP B 1 132 ? -7.121 38.344 20.328 1 97.19 132 ASP B N 1
ATOM 4714 C CA . ASP B 1 132 ? -7.961 39.5 20.656 1 97.19 132 ASP B CA 1
ATOM 4715 C C . ASP B 1 132 ? -9.367 39.031 21.047 1 97.19 132 ASP B C 1
ATOM 4717 O O . ASP B 1 132 ? -9.961 39.594 21.969 1 97.19 132 ASP B O 1
ATOM 4721 N N . VAL B 1 133 ? -9.836 38.062 20.359 1 98 133 VAL B N 1
ATOM 4722 C CA . VAL B 1 133 ? -11.172 37.562 20.656 1 98 133 VAL B CA 1
ATOM 4723 C C . VAL B 1 133 ? -11.188 36.938 22.047 1 98 133 VAL B C 1
ATOM 4725 O O . VAL B 1 133 ? -12.125 37.156 22.812 1 98 133 VAL B O 1
ATOM 4728 N N . ALA B 1 134 ? -10.195 36.188 22.328 1 97.44 134 ALA B N 1
ATOM 4729 C CA . ALA B 1 134 ? -10.102 35.531 23.641 1 97.44 134 ALA B CA 1
ATOM 4730 C C . ALA B 1 134 ? -10.062 36.594 24.766 1 97.44 134 ALA B C 1
ATOM 4732 O O . ALA B 1 134 ? -10.75 36.438 25.766 1 97.44 134 ALA B O 1
ATOM 4733 N N . LYS B 1 135 ? -9.297 37.656 24.609 1 95 135 LYS B N 1
ATOM 4734 C CA . LYS B 1 135 ? -9.203 38.719 25.594 1 95 135 LYS B CA 1
ATOM 4735 C C . LYS B 1 135 ? -10.562 39.375 25.844 1 95 135 LYS B C 1
ATOM 4737 O O . LYS B 1 135 ? -10.914 39.688 26.969 1 95 135 LYS B O 1
ATOM 4742 N N . SER B 1 136 ? -11.289 39.5 24.766 1 96 136 SER B N 1
ATOM 4743 C CA . SER B 1 136 ? -12.57 40.219 24.844 1 96 136 SER B CA 1
ATOM 4744 C C . SER B 1 136 ? -13.586 39.406 25.656 1 96 136 SER B C 1
ATOM 4746 O O . SER B 1 136 ? -14.531 39.969 26.203 1 96 136 SER B O 1
ATOM 4748 N N . VAL B 1 137 ? -13.383 38.156 25.812 1 95.62 137 VAL B N 1
ATOM 4749 C CA . VAL B 1 137 ? -14.375 37.344 26.531 1 95.62 137 VAL B CA 1
ATOM 4750 C C . VAL B 1 137 ? -13.773 36.812 27.828 1 95.62 137 VAL B C 1
ATOM 4752 O O . VAL B 1 137 ? -14.383 35.969 28.5 1 95.62 137 VAL B O 1
ATOM 4755 N N . GLY B 1 138 ? -12.602 37.188 28.125 1 92.94 138 GLY B N 1
ATOM 4756 C CA . GLY B 1 138 ? -12.008 36.906 29.422 1 92.94 138 GLY B CA 1
ATOM 4757 C C . GLY B 1 138 ? -11.383 35.5 29.484 1 92.94 138 GLY B C 1
ATOM 4758 O O . GLY B 1 138 ? -11.453 34.844 30.516 1 92.94 138 GLY B O 1
ATOM 4759 N N . THR B 1 139 ? -10.891 35.031 28.406 1 95.62 139 THR B N 1
ATOM 4760 C CA . THR B 1 139 ? -10.133 33.781 28.391 1 95.62 139 THR B CA 1
ATOM 4761 C C . THR B 1 139 ? -8.781 33.969 27.703 1 95.62 139 THR B C 1
ATOM 4763 O O . THR B 1 139 ? -8.344 35.094 27.5 1 95.62 139 THR B O 1
ATOM 4766 N N . VAL B 1 140 ? -8.016 32.812 27.453 1 95.56 140 VAL B N 1
ATOM 4767 C CA . VAL B 1 140 ? -6.676 32.938 26.875 1 95.56 140 VAL B CA 1
ATOM 4768 C C . VAL B 1 140 ? -6.582 32.094 25.609 1 95.56 140 VAL B C 1
ATOM 4770 O O . VAL B 1 140 ? -7.418 31.219 25.391 1 95.56 140 VAL B O 1
ATOM 4773 N N . THR B 1 141 ? -5.625 32.469 24.844 1 97.69 141 THR B N 1
ATOM 4774 C CA . THR B 1 141 ? -5.332 31.656 23.656 1 97.69 141 THR B CA 1
ATOM 4775 C C . THR B 1 141 ? -3.998 30.938 23.812 1 97.69 141 THR B C 1
ATOM 4777 O O . THR B 1 141 ? -3.053 31.469 24.391 1 97.69 141 THR B O 1
ATOM 4780 N N . VAL B 1 142 ? -3.951 29.781 23.359 1 98.25 142 VAL B N 1
ATOM 4781 C CA . VAL B 1 142 ? -2.721 29.031 23.125 1 98.25 142 VAL B CA 1
ATOM 4782 C C . VAL B 1 142 ? -2.564 28.734 21.641 1 98.25 142 VAL B C 1
ATOM 4784 O O . VAL B 1 142 ? -3.463 28.172 21.016 1 98.25 142 VAL B O 1
ATOM 4787 N N . SER B 1 143 ? -1.44 29.188 21.094 1 98.5 143 SER B N 1
ATOM 4788 C CA . SER B 1 143 ? -1.212 28.969 19.672 1 98.5 143 SER B CA 1
ATOM 4789 C C . SER B 1 143 ? -0.705 27.562 19.406 1 98.5 143 SER B C 1
ATOM 4791 O O . SER B 1 143 ? 0.184 27.062 20.109 1 98.5 143 SER B O 1
ATOM 4793 N N . PHE B 1 144 ? -1.317 26.922 18.469 1 98.5 144 PHE B N 1
ATOM 4794 C CA . PHE B 1 144 ? -0.886 25.578 18.094 1 98.5 144 PHE B CA 1
ATOM 4795 C C . PHE B 1 144 ? -0.202 25.578 16.734 1 98.5 144 PHE B C 1
ATOM 4797 O O . PHE B 1 144 ? -0.84 25.844 15.719 1 98.5 144 PHE B O 1
ATOM 4804 N N . ASN B 1 145 ? 1.05 25.281 16.828 1 95.5 145 ASN B N 1
ATOM 4805 C CA . ASN B 1 145 ? 1.89 25.094 15.641 1 95.5 145 ASN B CA 1
ATOM 4806 C C . ASN B 1 145 ? 1.874 23.641 15.164 1 95.5 145 ASN B C 1
ATOM 4808 O O . ASN B 1 145 ? 2.445 22.766 15.812 1 95.5 145 ASN B O 1
ATOM 4812 N N . THR B 1 146 ? 1.298 23.375 13.953 1 94.31 146 THR B N 1
ATOM 4813 C CA . THR B 1 146 ? 1.185 22.016 13.445 1 94.31 146 THR B CA 1
ATOM 4814 C C . THR B 1 146 ? 2.496 21.562 12.805 1 94.31 146 THR B C 1
ATOM 4816 O O . THR B 1 146 ? 2.637 20.406 12.414 1 94.31 146 THR B O 1
ATOM 4819 N N . GLY B 1 147 ? 3.469 22.469 12.727 1 93.94 147 GLY B N 1
ATOM 4820 C CA . GLY B 1 147 ? 4.773 22.156 12.164 1 93.94 147 GLY B CA 1
ATOM 4821 C C . GLY B 1 147 ? 5.832 21.906 13.219 1 93.94 147 GLY B C 1
ATOM 4822 O O . GLY B 1 147 ? 5.523 21.812 14.414 1 93.94 147 GLY B O 1
ATOM 4823 N N . GLY B 1 148 ? 7.035 21.703 12.797 1 93.5 148 GLY B N 1
ATOM 4824 C CA . GLY B 1 148 ? 8.164 21.547 13.703 1 93.5 148 GLY B CA 1
ATOM 4825 C C . GLY B 1 148 ? 8.648 22.859 14.289 1 93.5 148 GLY B C 1
ATOM 4826 O O . GLY B 1 148 ? 8.25 23.938 13.828 1 93.5 148 GLY B O 1
ATOM 4827 N N . ALA B 1 149 ? 9.438 22.75 15.312 1 96.38 149 ALA B N 1
ATOM 4828 C CA . ALA B 1 149 ? 9.922 23.938 16 1 96.38 149 ALA B CA 1
ATOM 4829 C C . ALA B 1 149 ? 10.906 24.719 15.133 1 96.38 149 ALA B C 1
ATOM 4831 O O . ALA B 1 149 ? 10.797 25.938 14.992 1 96.38 149 ALA B O 1
ATOM 4832 N N . TYR B 1 150 ? 11.82 24.031 14.492 1 96.12 150 TYR B N 1
ATOM 4833 C CA . TYR B 1 150 ? 12.867 24.672 13.688 1 96.12 150 TYR B CA 1
ATOM 4834 C C . TYR B 1 150 ? 12.273 25.359 12.469 1 96.12 150 TYR B C 1
ATOM 4836 O O . TYR B 1 150 ? 12.523 26.547 12.242 1 96.12 150 TYR B O 1
ATOM 4844 N N . GLY B 1 151 ? 11.531 24.594 11.711 1 96 151 GLY B N 1
ATOM 4845 C CA . GLY B 1 151 ? 10.945 25.141 10.492 1 96 151 GLY B CA 1
ATOM 4846 C C . GLY B 1 151 ? 9.984 26.297 10.75 1 96 151 GLY B C 1
ATOM 4847 O O . GLY B 1 151 ? 9.992 27.281 10.023 1 96 151 GLY B O 1
ATOM 4848 N N . VAL B 1 152 ? 9.195 26.188 11.781 1 96.56 152 VAL B N 1
ATOM 4849 C CA . VAL B 1 152 ? 8.211 27.234 12.094 1 96.56 152 VAL B CA 1
ATOM 4850 C C . VAL B 1 152 ? 8.922 28.469 12.617 1 96.56 152 VAL B C 1
ATOM 4852 O O . VAL B 1 152 ? 8.523 29.594 12.305 1 96.56 152 VAL B O 1
ATOM 4855 N N . LEU B 1 153 ? 9.953 28.25 13.453 1 97.62 153 LEU B N 1
ATOM 4856 C CA . LEU B 1 153 ? 10.727 29.406 13.891 1 97.62 153 LEU B CA 1
ATOM 4857 C C . LEU B 1 153 ? 11.305 30.156 12.703 1 97.62 153 LEU B C 1
ATOM 4859 O O . LEU B 1 153 ? 11.195 31.391 12.625 1 97.62 153 LEU B O 1
ATOM 4863 N N . ALA B 1 154 ? 11.906 29.422 11.828 1 97 154 ALA B N 1
ATOM 4864 C CA . ALA B 1 154 ? 12.5 30.047 10.648 1 97 154 ALA B CA 1
ATOM 4865 C C . ALA B 1 154 ? 11.445 30.797 9.836 1 97 154 ALA B C 1
ATOM 4867 O O . ALA B 1 154 ? 11.672 31.922 9.391 1 97 154 ALA B O 1
ATOM 4868 N N . TYR B 1 155 ? 10.32 30.188 9.664 1 96.44 155 TYR B N 1
ATOM 4869 C CA . TYR B 1 155 ? 9.25 30.766 8.859 1 96.44 155 TYR B CA 1
ATOM 4870 C C . TYR B 1 155 ? 8.688 32.031 9.508 1 96.44 155 TYR B C 1
ATOM 4872 O O . TYR B 1 155 ? 8.555 33.062 8.859 1 96.44 155 TYR B O 1
ATOM 4880 N N . VAL B 1 156 ? 8.328 31.922 10.789 1 97.56 156 VAL B N 1
ATOM 4881 C CA . VAL B 1 156 ? 7.742 33.031 11.531 1 97.56 156 VAL B CA 1
ATOM 4882 C C . VAL B 1 156 ? 8.727 34.188 11.586 1 97.56 156 VAL B C 1
ATOM 4884 O O . VAL B 1 156 ? 8.375 35.344 11.281 1 97.56 156 VAL B O 1
ATOM 4887 N N . SER B 1 157 ? 9.977 33.906 11.953 1 97.81 157 SER B N 1
ATOM 4888 C CA . SER B 1 157 ? 10.992 34.938 12.039 1 97.81 157 SER B CA 1
ATOM 4889 C C . SER B 1 157 ? 11.25 35.594 10.68 1 97.81 157 SER B C 1
ATOM 4891 O O . SER B 1 157 ? 11.406 36.812 10.578 1 97.81 157 SER B O 1
ATOM 4893 N N . PHE B 1 158 ? 11.312 34.781 9.68 1 96.94 158 PHE B N 1
ATOM 4894 C CA . PHE B 1 158 ? 11.516 35.312 8.336 1 96.94 158 PHE B CA 1
ATOM 4895 C C . PHE B 1 158 ? 10.414 36.281 7.973 1 96.94 158 PHE B C 1
ATOM 4897 O O . PHE B 1 158 ? 10.695 37.406 7.5 1 96.94 158 PHE B O 1
ATOM 4904 N N . CYS B 1 159 ? 9.188 35.906 8.164 1 96.62 159 CYS B N 1
ATOM 4905 C CA . CYS B 1 159 ? 8.047 36.719 7.785 1 96.62 159 CYS B CA 1
ATOM 4906 C C . CYS B 1 159 ? 8.039 38.031 8.578 1 96.62 159 CYS B C 1
ATOM 4908 O O . CYS B 1 159 ? 7.68 39.062 8.055 1 96.62 159 CYS B O 1
ATOM 4910 N N . LEU B 1 160 ? 8.414 37.969 9.828 1 97.44 160 LEU B N 1
ATOM 4911 C CA . LEU B 1 160 ? 8.352 39.125 10.695 1 97.44 160 LEU B CA 1
ATOM 4912 C C . LEU B 1 160 ? 9.469 40.094 10.375 1 97.44 160 LEU B C 1
ATOM 4914 O O . LEU B 1 160 ? 9.305 41.312 10.523 1 97.44 160 LEU B O 1
ATOM 4918 N N . ASN B 1 161 ? 10.641 39.562 9.875 1 97.19 161 ASN B N 1
ATOM 4919 C CA . ASN B 1 161 ? 11.82 40.406 9.805 1 97.19 161 ASN B CA 1
ATOM 4920 C C . ASN B 1 161 ? 12.266 40.625 8.359 1 97.19 161 ASN B C 1
ATOM 4922 O O . ASN B 1 161 ? 13 41.594 8.07 1 97.19 161 ASN B O 1
ATOM 4926 N N . LEU B 1 162 ? 11.961 39.75 7.488 1 96.88 162 LEU B N 1
ATOM 4927 C CA . LEU B 1 162 ? 12.312 39.812 6.074 1 96.88 162 LEU B CA 1
ATOM 4928 C C . LEU B 1 162 ? 13.812 40.031 5.891 1 96.88 162 LEU B C 1
ATOM 4930 O O . LEU B 1 162 ? 14.227 40.938 5.18 1 96.88 162 LEU B O 1
ATOM 4934 N N . PRO B 1 163 ? 14.562 39.125 6.441 1 95.88 163 PRO B N 1
ATOM 4935 C CA . PRO B 1 163 ? 16.016 39.312 6.492 1 95.88 163 PRO B CA 1
ATOM 4936 C C . PRO B 1 163 ? 16.656 39.281 5.109 1 95.88 163 PRO B C 1
ATOM 4938 O O . PRO B 1 163 ? 17.75 39.844 4.914 1 95.88 163 PRO B O 1
ATOM 4941 N N . HIS B 1 164 ? 16.047 38.625 4.129 1 93.56 164 HIS B N 1
ATOM 4942 C CA . HIS B 1 164 ? 16.609 38.5 2.789 1 93.56 164 HIS B CA 1
ATOM 4943 C C . HIS B 1 164 ? 16.688 39.875 2.096 1 93.56 164 HIS B C 1
ATOM 4945 O O . HIS B 1 164 ? 17.422 40.031 1.122 1 93.56 164 HIS B O 1
ATOM 4951 N N . ARG B 1 165 ? 15.938 40.812 2.6 1 94.69 165 ARG B N 1
ATOM 4952 C CA . ARG B 1 165 ? 15.914 42.156 2.006 1 94.69 165 ARG B CA 1
ATOM 4953 C C . ARG B 1 165 ? 17.062 43 2.525 1 94.69 165 ARG B C 1
ATOM 4955 O O . ARG B 1 165 ? 17.375 44.062 1.951 1 94.69 165 ARG B O 1
ATOM 4962 N N . SER B 1 166 ? 17.766 42.562 3.475 1 92.31 166 SER B N 1
ATOM 4963 C CA . SER B 1 166 ? 18.797 43.375 4.109 1 92.31 166 SER B CA 1
ATOM 4964 C C . SER B 1 166 ? 20.188 43 3.592 1 92.31 166 SER B C 1
ATOM 4966 O O . SER B 1 166 ? 21.188 43.438 4.145 1 92.31 166 SER B O 1
ATOM 4968 N N . THR B 1 167 ? 20.234 42.125 2.666 1 90.94 167 THR B N 1
ATOM 4969 C CA . THR B 1 167 ? 21.531 41.719 2.15 1 90.94 167 THR B CA 1
ATOM 4970 C C . THR B 1 167 ? 21.453 41.406 0.656 1 90.94 167 THR B C 1
ATOM 4972 O O . THR B 1 167 ? 20.375 41.094 0.143 1 90.94 167 THR B O 1
ATOM 4975 N N . ASP B 1 168 ? 22.578 41.562 0.003 1 90.38 168 ASP B N 1
ATOM 4976 C CA . ASP B 1 168 ? 22.688 41.219 -1.41 1 90.38 168 ASP B CA 1
ATOM 4977 C C . ASP B 1 168 ? 23.281 39.812 -1.587 1 90.38 168 ASP B C 1
ATOM 4979 O O . ASP B 1 168 ? 23.359 39.312 -2.705 1 90.38 168 ASP B O 1
ATOM 4983 N N . SER B 1 169 ? 23.594 39.281 -0.48 1 91.5 169 SER B N 1
ATOM 4984 C CA . SER B 1 169 ? 24.172 37.938 -0.523 1 91.5 169 SER B CA 1
ATOM 4985 C C . SER B 1 169 ? 23.094 36.875 -0.732 1 91.5 169 SER B C 1
ATOM 4987 O O . SER B 1 169 ? 21.922 37.094 -0.416 1 91.5 169 SER B O 1
ATOM 4989 N N . ASP B 1 170 ? 23.484 35.781 -1.284 1 92.12 170 ASP B N 1
ATOM 4990 C CA . ASP B 1 170 ? 22.578 34.656 -1.46 1 92.12 170 ASP B CA 1
ATOM 4991 C C . ASP B 1 170 ? 22.234 34 -0.119 1 92.12 170 ASP B C 1
ATOM 4993 O O . ASP B 1 170 ? 21.219 33.312 0.003 1 92.12 170 ASP B O 1
ATOM 4997 N N . GLU B 1 171 ? 23.078 34.188 0.802 1 94.56 171 GLU B N 1
ATOM 4998 C CA . GLU B 1 171 ? 22.859 33.688 2.148 1 94.56 171 GLU B CA 1
ATOM 4999 C C . GLU B 1 171 ? 22.453 34.781 3.113 1 94.56 171 GLU B C 1
ATOM 5001 O O . GLU B 1 171 ? 22.844 35.938 2.938 1 94.56 171 GLU B O 1
ATOM 5006 N N . PHE B 1 172 ? 21.688 34.406 4.07 1 95.38 172 PHE B N 1
ATOM 5007 C CA . PHE B 1 172 ? 21.266 35.406 5.051 1 95.38 172 PHE B CA 1
ATOM 5008 C C . PHE B 1 172 ? 21.031 34.75 6.41 1 95.38 172 PHE B C 1
ATOM 5010 O O . PHE B 1 172 ? 20.891 33.531 6.5 1 95.38 172 PHE B O 1
ATOM 5017 N N . LEU B 1 173 ? 21.016 35.562 7.383 1 96 173 LEU B N 1
ATOM 5018 C CA . LEU B 1 173 ? 20.719 35.156 8.75 1 96 173 LEU B CA 1
ATOM 5019 C C . LEU B 1 173 ? 19.266 35.375 9.094 1 96 173 LEU B C 1
ATOM 5021 O O . LEU B 1 173 ? 18.641 36.312 8.578 1 96 173 LEU B O 1
ATOM 5025 N N . VAL B 1 174 ? 18.75 34.562 9.844 1 96.44 174 VAL B N 1
ATOM 5026 C CA . VAL B 1 174 ? 17.391 34.75 10.32 1 96.44 174 VAL B CA 1
ATOM 5027 C C . VAL B 1 174 ? 17.391 35 11.828 1 96.44 174 VAL B C 1
ATOM 5029 O O . VAL B 1 174 ? 17.969 34.219 12.594 1 96.44 174 VAL B O 1
ATOM 5032 N N . PRO B 1 175 ? 16.75 36.094 12.266 1 97.38 175 PRO B N 1
ATOM 5033 C CA . PRO B 1 175 ? 16.703 36.344 13.703 1 97.38 175 PRO B CA 1
ATOM 5034 C C . PRO B 1 175 ? 16.141 35.156 14.492 1 97.38 175 PRO B C 1
ATOM 5036 O O . PRO B 1 175 ? 15.172 34.531 14.062 1 97.38 175 PRO B O 1
ATOM 5039 N N . GLY B 1 176 ? 16.75 34.875 15.648 1 96.88 176 GLY B N 1
ATOM 5040 C CA . GLY B 1 176 ? 16.375 33.719 16.453 1 96.88 176 GLY B CA 1
ATOM 5041 C C . GLY B 1 176 ? 17.328 32.562 16.281 1 96.88 176 GLY B C 1
ATOM 5042 O O . GLY B 1 176 ? 17.328 31.641 17.109 1 96.88 176 GLY B O 1
ATOM 5043 N N . PHE B 1 177 ? 18.109 32.562 15.188 1 96.75 177 PHE B N 1
ATOM 5044 C CA . PHE B 1 177 ? 19.094 31.516 14.945 1 96.75 177 PHE B CA 1
ATOM 5045 C C . PHE B 1 177 ? 20.5 32.031 15.203 1 96.75 177 PHE B C 1
ATOM 5047 O O . PHE B 1 177 ? 20.781 33.219 15.023 1 96.75 177 PHE B O 1
ATOM 5054 N N . PRO B 1 178 ? 21.391 31.125 15.656 1 94.69 178 PRO B N 1
ATOM 5055 C CA . PRO B 1 178 ? 22.781 31.547 15.812 1 94.69 178 PRO B CA 1
ATOM 5056 C C . PRO B 1 178 ? 23.453 31.875 14.477 1 94.69 178 PRO B C 1
ATOM 5058 O O . PRO B 1 178 ? 22.969 31.469 13.422 1 94.69 178 PRO B O 1
ATOM 5061 N N . GLU B 1 179 ? 24.531 32.562 14.516 1 93.88 179 GLU B N 1
ATOM 5062 C CA . GLU B 1 179 ? 25.219 33.031 13.312 1 93.88 179 GLU B CA 1
ATOM 5063 C C . GLU B 1 179 ? 25.75 31.844 12.492 1 93.88 179 GLU B C 1
ATOM 5065 O O . GLU B 1 179 ? 26 31.984 11.289 1 93.88 179 GLU B O 1
ATOM 5070 N N . SER B 1 180 ? 25.906 30.766 13.141 1 92.25 180 SER B N 1
ATOM 5071 C CA . SER B 1 180 ? 26.438 29.594 12.453 1 92.25 180 SER B CA 1
ATOM 5072 C C . SER B 1 180 ? 25.391 28.984 11.523 1 92.25 180 SER B C 1
ATOM 5074 O O . SER B 1 180 ? 25.719 28.188 10.641 1 92.25 180 SER B O 1
ATOM 5076 N N . VAL B 1 181 ? 24.125 29.359 11.734 1 93.44 181 VAL B N 1
ATOM 5077 C CA . VAL B 1 181 ? 23.047 28.844 10.898 1 93.44 181 VAL B CA 1
ATOM 5078 C C . VAL B 1 181 ? 22.688 29.859 9.82 1 93.44 181 VAL B C 1
ATOM 5080 O O . VAL B 1 181 ? 22.219 30.953 10.125 1 93.44 181 VAL B O 1
ATOM 5083 N N . ARG B 1 182 ? 22.906 29.453 8.602 1 93.62 182 ARG B N 1
ATOM 5084 C CA . ARG B 1 182 ? 22.609 30.344 7.477 1 93.62 182 ARG B CA 1
ATOM 5085 C C . ARG B 1 182 ? 21.531 29.75 6.578 1 93.62 182 ARG B C 1
ATOM 5087 O O . ARG B 1 182 ? 21.406 28.531 6.465 1 93.62 182 ARG B O 1
ATOM 5094 N N . PHE B 1 183 ? 20.766 30.656 6.055 1 93.94 183 PHE B N 1
ATOM 5095 C CA . PHE B 1 183 ? 19.734 30.266 5.102 1 93.94 183 PHE B CA 1
ATOM 5096 C C . PHE B 1 183 ? 20.047 30.812 3.713 1 93.94 183 PHE B C 1
ATOM 5098 O O . PHE B 1 183 ? 20.828 31.766 3.568 1 93.94 183 PHE B O 1
ATOM 5105 N N . HIS B 1 184 ? 19.594 30.156 2.752 1 91.88 184 HIS B N 1
ATOM 5106 C CA . HIS B 1 184 ? 19.906 30.5 1.369 1 91.88 184 HIS B CA 1
ATOM 5107 C C . HIS B 1 184 ? 18.656 30.953 0.623 1 91.88 184 HIS B C 1
ATOM 5109 O O . HIS B 1 184 ? 17.562 30.422 0.849 1 91.88 184 HIS B O 1
ATOM 5115 N N . HIS B 1 185 ? 18.828 31.828 -0.333 1 90.5 185 HIS B N 1
ATOM 5116 C CA . HIS B 1 185 ? 17.734 32.375 -1.113 1 90.5 185 HIS B CA 1
ATOM 5117 C C . HIS B 1 185 ? 16.969 31.297 -1.848 1 90.5 185 HIS B C 1
ATOM 5119 O O . HIS B 1 185 ? 15.75 31.406 -2.045 1 90.5 185 HIS B O 1
ATOM 5125 N N . SER B 1 186 ? 17.609 30.234 -2.201 1 86.62 186 SER B N 1
ATOM 5126 C CA . SER B 1 186 ? 16.984 29.141 -2.953 1 86.62 186 SER B CA 1
ATOM 5127 C C . SER B 1 186 ? 16.016 28.359 -2.084 1 86.62 186 SER B C 1
ATOM 5129 O O . SER B 1 186 ? 15.211 27.578 -2.596 1 86.62 186 SER B O 1
ATOM 5131 N N . GLN B 1 187 ? 16.062 28.547 -0.782 1 88.25 187 GLN B N 1
ATOM 5132 C CA . GLN B 1 187 ? 15.164 27.859 0.136 1 88.25 187 GLN B CA 1
ATOM 5133 C C . GLN B 1 187 ? 13.82 28.562 0.24 1 88.25 187 GLN B C 1
ATOM 5135 O O . GLN B 1 187 ? 12.867 28.031 0.816 1 88.25 187 GLN B O 1
ATOM 5140 N N . LEU B 1 188 ? 13.812 29.734 -0.38 1 88.88 188 LEU B N 1
ATOM 5141 C CA . LEU B 1 188 ? 12.602 30.531 -0.255 1 88.88 188 LEU B CA 1
ATOM 5142 C C . LEU B 1 188 ? 11.648 30.266 -1.419 1 88.88 188 LEU B C 1
ATOM 5144 O O . LEU B 1 188 ? 12.062 30.281 -2.58 1 88.88 188 LEU B O 1
ATOM 5148 N N . HIS B 1 189 ? 10.445 30.016 -1.062 1 83.19 189 HIS B N 1
ATOM 5149 C CA . HIS B 1 189 ? 9.383 30.016 -2.066 1 83.19 189 HIS B CA 1
ATOM 5150 C C . HIS B 1 189 ? 9.297 31.359 -2.768 1 83.19 189 HIS B C 1
ATOM 5152 O O . HIS B 1 189 ? 9.609 32.406 -2.172 1 83.19 189 HIS B O 1
ATOM 5158 N N . PRO B 1 190 ? 8.82 31.406 -3.979 1 80 190 PRO B N 1
ATOM 5159 C CA . PRO B 1 190 ? 8.789 32.656 -4.734 1 80 190 PRO B CA 1
ATOM 5160 C C . PRO B 1 190 ? 8.039 33.781 -4 1 80 190 PRO B C 1
ATOM 5162 O O . PRO B 1 190 ? 8.445 34.938 -4.055 1 80 190 PRO B O 1
ATOM 5165 N N . TYR B 1 191 ? 7.09 33.438 -3.287 1 82.94 191 TYR B N 1
ATOM 5166 C CA . TYR B 1 191 ? 6.32 34.469 -2.561 1 82.94 191 TYR B CA 1
ATOM 5167 C C . TYR B 1 191 ? 7.121 35.031 -1.393 1 82.94 191 TYR B C 1
ATOM 5169 O O . TYR B 1 191 ? 7.023 36.219 -1.079 1 82.94 191 TYR B O 1
ATOM 5177 N N . LEU B 1 192 ? 7.824 34.125 -0.812 1 88.5 192 LEU B N 1
ATOM 5178 C CA . LEU B 1 192 ? 8.68 34.594 0.272 1 88.5 192 LEU B CA 1
ATOM 5179 C C . LEU B 1 192 ? 9.828 35.438 -0.268 1 88.5 192 LEU B C 1
ATOM 5181 O O . LEU B 1 192 ? 10.211 36.438 0.347 1 88.5 192 LEU B O 1
ATOM 5185 N N . ARG B 1 193 ? 10.258 35.062 -1.362 1 88.81 193 ARG B N 1
ATOM 5186 C CA . ARG B 1 193 ? 11.336 35.812 -1.987 1 88.81 193 ARG B CA 1
ATOM 5187 C C . ARG B 1 193 ? 10.883 37.219 -2.355 1 88.81 193 ARG B C 1
ATOM 5189 O O . ARG B 1 193 ? 11.664 38.156 -2.283 1 88.81 193 ARG B O 1
ATOM 5196 N N . ALA B 1 194 ? 9.664 37.281 -2.756 1 89.69 194 ALA B N 1
ATOM 5197 C CA . ALA B 1 194 ? 9.125 38.562 -3.221 1 89.69 194 ALA B CA 1
ATOM 5198 C C . ALA B 1 194 ? 8.625 39.406 -2.051 1 89.69 194 ALA B C 1
ATOM 5200 O O . ALA B 1 194 ? 8.367 40.594 -2.203 1 89.69 194 ALA B O 1
ATOM 5201 N N . ALA B 1 195 ? 8.523 38.812 -0.921 1 93.5 195 ALA B N 1
ATOM 5202 C CA . ALA B 1 195 ? 7.961 39.5 0.236 1 93.5 195 ALA B CA 1
ATOM 5203 C C . ALA B 1 195 ? 8.797 40.719 0.608 1 93.5 195 ALA B C 1
ATOM 5205 O O . ALA B 1 195 ? 10.023 40.656 0.696 1 93.5 195 ALA B O 1
ATOM 5206 N N . ASP B 1 196 ? 8.094 41.844 0.835 1 94.44 196 ASP B N 1
ATOM 5207 C CA . ASP B 1 196 ? 8.828 43.094 1.141 1 94.44 196 ASP B CA 1
ATOM 5208 C C . ASP B 1 196 ? 8.164 43.875 2.27 1 94.44 196 ASP B C 1
ATOM 5210 O O . ASP B 1 196 ? 8.516 45 2.529 1 94.44 196 ASP B O 1
ATOM 5214 N N . GLY B 1 197 ? 7.188 43.344 2.84 1 94.31 197 GLY B N 1
ATOM 5215 C CA . GLY B 1 197 ? 6.523 43.969 3.963 1 94.31 197 GLY B CA 1
ATOM 5216 C C . GLY B 1 197 ? 5.34 44.844 3.545 1 94.31 197 GLY B C 1
ATOM 5217 O O . GLY B 1 197 ? 4.508 45.219 4.379 1 94.31 197 GLY B O 1
ATOM 5218 N N . THR B 1 198 ? 5.227 45.094 2.254 1 95 198 THR B N 1
ATOM 5219 C CA . THR B 1 198 ? 4.137 45.906 1.766 1 95 198 THR B CA 1
ATOM 5220 C C . THR B 1 198 ? 3.117 45.094 0.994 1 95 198 THR B C 1
ATOM 5222 O O . THR B 1 198 ? 1.988 45.531 0.772 1 95 198 THR B O 1
ATOM 5225 N N . ASP B 1 199 ? 3.545 43.969 0.541 1 93.06 199 ASP B N 1
ATOM 5226 C CA . ASP B 1 199 ? 2.643 43.094 -0.201 1 93.06 199 ASP B CA 1
ATOM 5227 C C . ASP B 1 199 ? 1.594 42.5 0.722 1 93.06 199 ASP B C 1
ATOM 5229 O O . ASP B 1 199 ? 1.775 42.438 1.941 1 93.06 199 ASP B O 1
ATOM 5233 N N . MET B 1 200 ? 0.536 42 0.191 1 91.56 200 MET B N 1
ATOM 5234 C CA . MET B 1 200 ? -0.6 41.469 0.945 1 91.56 200 MET B CA 1
ATOM 5235 C C . MET B 1 200 ? -0.178 40.281 1.814 1 91.56 200 MET B C 1
ATOM 5237 O O . MET B 1 200 ? -0.613 40.188 2.961 1 91.56 200 MET B O 1
ATOM 5241 N N . GLY B 1 201 ? 0.626 39.5 1.302 1 92.25 201 GLY B N 1
ATOM 5242 C CA . GLY B 1 201 ? 1.074 38.344 2.051 1 92.25 201 GLY B CA 1
ATOM 5243 C C . GLY B 1 201 ? 1.888 38.688 3.279 1 92.25 201 GLY B C 1
ATOM 5244 O O . GLY B 1 201 ? 1.63 38.188 4.371 1 92.25 201 GLY B O 1
ATOM 5245 N N . SER B 1 202 ? 2.816 39.562 3.092 1 94 202 SER B N 1
ATOM 5246 C CA . SER B 1 202 ? 3.662 40 4.199 1 94 202 SER B CA 1
ATOM 5247 C C . SER B 1 202 ? 2.838 40.656 5.289 1 94 202 SER B C 1
ATOM 5249 O O . SER B 1 202 ? 3.041 40.406 6.48 1 94 202 SER B O 1
ATOM 5251 N N . LYS B 1 203 ? 1.943 41.469 4.84 1 96 203 LYS B N 1
ATOM 5252 C CA . LYS B 1 203 ? 1.119 42.188 5.801 1 96 203 LYS B CA 1
ATOM 5253 C C . LYS B 1 203 ? 0.267 41.219 6.629 1 96 203 LYS B C 1
ATOM 5255 O O . LYS B 1 203 ? 0.139 41.406 7.844 1 96 203 LYS B O 1
ATOM 5260 N N . PHE B 1 204 ? -0.264 40.344 5.945 1 95.75 204 PHE B N 1
ATOM 5261 C CA . PHE B 1 204 ? -1.081 39.344 6.637 1 95.75 204 PHE B CA 1
ATOM 5262 C C . PHE B 1 204 ? -0.245 38.562 7.645 1 95.75 204 PHE B C 1
ATOM 5264 O O . PHE B 1 204 ? -0.613 38.469 8.812 1 95.75 204 PHE B O 1
ATOM 5271 N N . MET B 1 205 ? 0.861 38.031 7.184 1 96.5 205 MET B N 1
ATOM 5272 C CA . MET B 1 205 ? 1.69 37.156 8.023 1 96.5 205 MET B CA 1
ATOM 5273 C C . MET B 1 205 ? 2.23 37.938 9.219 1 96.5 205 MET B C 1
ATOM 5275 O O . MET B 1 205 ? 2.221 37.438 10.344 1 96.5 205 MET B O 1
ATOM 5279 N N . GLN B 1 206 ? 2.715 39.094 9.008 1 97.38 206 GLN B N 1
ATOM 5280 C CA . GLN B 1 206 ? 3.273 39.906 10.094 1 97.38 206 GLN B CA 1
ATOM 5281 C C . GLN B 1 206 ? 2.215 40.219 11.141 1 97.38 206 GLN B C 1
ATOM 5283 O O . GLN B 1 206 ? 2.49 40.156 12.344 1 97.38 206 GLN B O 1
ATOM 5288 N N . SER B 1 207 ? 1.034 40.531 10.664 1 97.44 207 SER B N 1
ATOM 5289 C CA . SER B 1 207 ? -0.055 40.844 11.586 1 97.44 207 SER B CA 1
ATOM 5290 C C . SER B 1 207 ? -0.416 39.625 12.438 1 97.44 207 SER B C 1
ATOM 5292 O O . SER B 1 207 ? -0.495 39.719 13.664 1 97.44 207 SER B O 1
ATOM 5294 N N . GLN B 1 208 ? -0.593 38.5 11.82 1 97.62 208 GLN B N 1
ATOM 5295 C CA . GLN B 1 208 ? -1.039 37.312 12.516 1 97.62 208 GLN B CA 1
ATOM 5296 C C . GLN B 1 208 ? 0.052 36.781 13.438 1 97.62 208 GLN B C 1
ATOM 5298 O O . GLN B 1 208 ? -0.214 36.438 14.594 1 97.62 208 GLN B O 1
ATOM 5303 N N . PHE B 1 209 ? 1.287 36.75 12.969 1 97.81 209 PHE B N 1
ATOM 5304 C CA . PHE B 1 209 ? 2.371 36.156 13.758 1 97.81 209 PHE B CA 1
ATOM 5305 C C . PHE B 1 209 ? 2.723 37.062 14.938 1 97.81 209 PHE B C 1
ATOM 5307 O O . PHE B 1 209 ? 3.082 36.562 16.016 1 97.81 209 PHE B O 1
ATOM 5314 N N . SER B 1 210 ? 2.594 38.344 14.734 1 97.88 210 SER B N 1
ATOM 5315 C CA . SER B 1 210 ? 2.828 39.25 15.859 1 97.88 210 SER B CA 1
ATOM 5316 C C . SER B 1 210 ? 1.811 39.031 16.969 1 97.88 210 SER B C 1
ATOM 5318 O O . SER B 1 210 ? 2.16 39.062 18.156 1 97.88 210 SER B O 1
ATOM 5320 N N . ARG B 1 211 ? 0.606 38.75 16.609 1 97.38 211 ARG B N 1
ATOM 5321 C CA . ARG B 1 211 ? -0.453 38.531 17.594 1 97.38 211 ARG B CA 1
ATOM 5322 C C . ARG B 1 211 ? -0.246 37.188 18.312 1 97.38 211 ARG B C 1
ATOM 5324 O O . ARG B 1 211 ? -0.543 37.062 19.5 1 97.38 211 ARG B O 1
ATOM 5331 N N . CYS B 1 212 ? 0.282 36.219 17.578 1 97.12 212 CYS B N 1
ATOM 5332 C CA . CYS B 1 212 ? 0.541 34.938 18.188 1 97.12 212 CYS B CA 1
ATOM 5333 C C . CYS B 1 212 ? 1.562 35.031 19.312 1 97.12 212 CYS B C 1
ATOM 5335 O O . CYS B 1 212 ? 1.536 34.25 20.25 1 97.12 212 CYS B O 1
ATOM 5337 N N . LEU B 1 213 ? 2.447 36.031 19.203 1 96.94 213 LEU B N 1
ATOM 5338 C CA . LEU B 1 213 ? 3.484 36.219 20.203 1 96.94 213 LEU B CA 1
ATOM 5339 C C . LEU B 1 213 ? 2.889 36.75 21.5 1 96.94 213 LEU B C 1
ATOM 5341 O O . LEU B 1 213 ? 3.553 36.781 22.547 1 96.94 213 LEU B O 1
ATOM 5345 N N . GLU B 1 214 ? 1.612 37.062 21.469 1 96.69 214 GLU B N 1
ATOM 5346 C CA . GLU B 1 214 ? 0.928 37.594 22.656 1 96.69 214 GLU B CA 1
ATOM 5347 C C . GLU B 1 214 ? 0.051 36.5 23.297 1 96.69 214 GLU B C 1
ATOM 5349 O O . GLU B 1 214 ? -0.637 36.75 24.281 1 96.69 214 GLU B O 1
ATOM 5354 N N . SER B 1 215 ? 0.089 35.312 22.734 1 97.12 215 SER B N 1
ATOM 5355 C CA . SER B 1 215 ? -0.683 34.219 23.312 1 97.12 215 SER B CA 1
ATOM 5356 C C . SER B 1 215 ? -0.084 33.75 24.625 1 97.12 215 SER B C 1
ATOM 5358 O O . SER B 1 215 ? 0.912 34.281 25.094 1 97.12 215 SER B O 1
ATOM 5360 N N . SER B 1 216 ? -0.724 32.75 25.266 1 96.25 216 SER B N 1
ATOM 5361 C CA . SER B 1 216 ? -0.297 32.25 26.578 1 96.25 216 SER B CA 1
ATOM 5362 C C . SER B 1 216 ? 0.774 31.188 26.453 1 96.25 216 SER B C 1
ATOM 5364 O O . SER B 1 216 ? 1.397 30.812 27.453 1 96.25 216 SER B O 1
ATOM 5366 N N . GLY B 1 217 ? 1.016 30.719 25.297 1 97.06 217 GLY B N 1
ATOM 5367 C CA . GLY B 1 217 ? 1.99 29.688 24.984 1 97.06 217 GLY B CA 1
ATOM 5368 C C . GLY B 1 217 ? 1.762 29.031 23.641 1 97.06 217 GLY B C 1
ATOM 5369 O O . GLY B 1 217 ? 0.801 29.359 22.938 1 97.06 217 GLY B O 1
ATOM 5370 N N . TRP B 1 218 ? 2.715 28.172 23.281 1 97.94 218 TRP B N 1
ATOM 5371 C CA . TRP B 1 218 ? 2.611 27.469 22 1 97.94 218 TRP B CA 1
ATOM 5372 C C . TRP B 1 218 ? 2.625 25.969 22.203 1 97.94 218 TRP B C 1
ATOM 5374 O O . TRP B 1 218 ? 3.418 25.438 22.984 1 97.94 218 TRP B O 1
ATOM 5384 N N . LEU B 1 219 ? 1.671 25.328 21.625 1 98 219 LEU B N 1
ATOM 5385 C CA . LEU B 1 219 ? 1.76 23.891 21.422 1 98 219 LEU B CA 1
ATOM 5386 C C . LEU B 1 219 ? 2.48 23.562 20.125 1 98 219 LEU B C 1
ATOM 5388 O O . LEU B 1 219 ? 2.244 24.219 19.109 1 98 219 LEU B O 1
ATOM 5392 N N . CYS B 1 220 ? 3.398 22.656 20.156 1 96.75 220 CYS B N 1
ATOM 5393 C CA . CYS B 1 220 ? 4.184 22.297 18.984 1 96.75 220 CYS B CA 1
ATOM 5394 C C . CYS B 1 220 ? 4.008 20.828 18.656 1 96.75 220 CYS B C 1
ATOM 5396 O O . CYS B 1 220 ? 4.195 19.953 19.516 1 96.75 220 CYS B O 1
ATOM 5398 N N . ASN B 1 221 ? 3.633 20.562 17.375 1 96.25 221 ASN B N 1
ATOM 5399 C CA . ASN B 1 221 ? 3.5 19.188 16.922 1 96.25 221 ASN B CA 1
ATOM 5400 C C . ASN B 1 221 ? 4.863 18.547 16.672 1 96.25 221 ASN B C 1
ATOM 5402 O O . ASN B 1 221 ? 5.16 18.125 15.547 1 96.25 221 ASN B O 1
ATOM 5406 N N . SER B 1 222 ? 5.695 18.453 17.625 1 94.56 222 SER B N 1
ATOM 5407 C CA . SER B 1 222 ? 7.023 17.844 17.578 1 94.56 222 SER B CA 1
ATOM 5408 C C . SER B 1 222 ? 7.336 17.125 18.875 1 94.56 222 SER B C 1
ATOM 5410 O O . SER B 1 222 ? 6.488 17.031 19.766 1 94.56 222 SER B O 1
ATOM 5412 N N . VAL B 1 223 ? 8.422 16.438 18.875 1 92 223 VAL B N 1
ATOM 5413 C CA . VAL B 1 223 ? 8.93 15.688 20.016 1 92 223 VAL B CA 1
ATOM 5414 C C . VAL B 1 223 ? 10.234 16.312 20.516 1 92 223 VAL B C 1
ATOM 5416 O O . VAL B 1 223 ? 11.133 16.594 19.719 1 92 223 VAL B O 1
ATOM 5419 N N . GLU B 1 224 ? 10.297 16.5 21.766 1 92.69 224 GLU B N 1
ATOM 5420 C CA . GLU B 1 224 ? 11.422 17.219 22.359 1 92.69 224 GLU B CA 1
ATOM 5421 C C . GLU B 1 224 ? 12.75 16.578 21.969 1 92.69 224 GLU B C 1
ATOM 5423 O O . GLU B 1 224 ? 13.703 17.281 21.625 1 92.69 224 GLU B O 1
ATOM 5428 N N . GLU B 1 225 ? 12.789 15.305 21.953 1 90.44 225 GLU B N 1
ATOM 5429 C CA . GLU B 1 225 ? 14.039 14.562 21.781 1 90.44 225 GLU B CA 1
ATOM 5430 C C . GLU B 1 225 ? 14.5 14.586 20.328 1 90.44 225 GLU B C 1
ATOM 5432 O O . GLU B 1 225 ? 15.68 14.352 20.047 1 90.44 225 GLU B O 1
ATOM 5437 N N . ILE B 1 226 ? 13.617 14.977 19.453 1 89.44 226 ILE B N 1
ATOM 5438 C CA . ILE B 1 226 ? 14.031 14.844 18.062 1 89.44 226 ILE B CA 1
ATOM 5439 C C . ILE B 1 226 ? 14.453 16.203 17.5 1 89.44 226 ILE B C 1
ATOM 5441 O O . ILE B 1 226 ? 15.102 16.281 16.453 1 89.44 226 ILE B O 1
ATOM 5445 N N . GLU B 1 227 ? 14.016 17.297 18.125 1 90.75 227 GLU B N 1
ATOM 5446 C CA . GLU B 1 227 ? 14.414 18.625 17.703 1 90.75 227 GLU B CA 1
ATOM 5447 C C . GLU B 1 227 ? 14.805 19.5 18.891 1 90.75 227 GLU B C 1
ATOM 5449 O O . GLU B 1 227 ? 14.25 20.578 19.078 1 90.75 227 GLU B O 1
ATOM 5454 N N . PRO B 1 228 ? 15.812 19.094 19.609 1 90.38 228 PRO B N 1
ATOM 5455 C CA . PRO B 1 228 ? 16.156 19.891 20.781 1 90.38 228 PRO B CA 1
ATOM 5456 C C . PRO B 1 228 ? 16.609 21.312 20.422 1 90.38 228 PRO B C 1
ATOM 5458 O O . PRO B 1 228 ? 16.219 22.281 21.094 1 90.38 228 PRO B O 1
ATOM 5461 N N . LEU B 1 229 ? 17.391 21.453 19.375 1 92.25 229 LEU B N 1
ATOM 5462 C CA . LEU B 1 229 ? 17.859 22.781 18.953 1 92.25 229 LEU B CA 1
ATOM 5463 C C . LEU B 1 229 ? 16.688 23.672 18.547 1 92.25 229 LEU B C 1
ATOM 5465 O O . LEU B 1 229 ? 16.578 24.812 19 1 92.25 229 LEU B O 1
ATOM 5469 N N . GLY B 1 230 ? 15.812 23.141 17.672 1 94.88 230 GLY B N 1
ATOM 5470 C CA . GLY B 1 230 ? 14.664 23.906 17.219 1 94.88 230 GLY B CA 1
ATOM 5471 C C . GLY B 1 230 ? 13.773 24.406 18.344 1 94.88 230 GLY B C 1
ATOM 5472 O O . GLY B 1 230 ? 13.352 25.562 18.359 1 94.88 230 GLY B O 1
ATOM 5473 N N . LEU B 1 231 ? 13.516 23.516 19.312 1 94.56 231 LEU B N 1
ATOM 5474 C CA . LEU B 1 231 ? 12.641 23.859 20.422 1 94.56 231 LEU B CA 1
ATOM 5475 C C . LEU B 1 231 ? 13.305 24.906 21.328 1 94.56 231 LEU B C 1
ATOM 5477 O O . LEU B 1 231 ? 12.641 25.844 21.781 1 94.56 231 LEU B O 1
ATOM 5481 N N . ASP B 1 232 ? 14.57 24.719 21.547 1 95.44 232 ASP B N 1
ATOM 5482 C CA . ASP B 1 232 ? 15.305 25.672 22.359 1 95.44 232 ASP B CA 1
ATOM 5483 C C . ASP B 1 232 ? 15.289 27.062 21.734 1 95.44 232 ASP B C 1
ATOM 5485 O O . ASP B 1 232 ? 15 28.047 22.406 1 95.44 232 ASP B O 1
ATOM 5489 N N . LEU B 1 233 ? 15.594 27.125 20.469 1 97 233 LEU B N 1
ATOM 5490 C CA . LEU B 1 233 ? 15.633 28.406 19.75 1 97 233 LEU B CA 1
ATOM 5491 C C . LEU B 1 233 ? 14.25 29.047 19.703 1 97 233 LEU B C 1
ATOM 5493 O O . LEU B 1 233 ? 14.109 30.25 19.859 1 97 233 LEU B O 1
ATOM 5497 N N . LEU B 1 234 ? 13.25 28.219 19.484 1 97.12 234 LEU B N 1
ATOM 5498 C CA . LEU B 1 234 ? 11.883 28.719 19.422 1 97.12 234 LEU B CA 1
ATOM 5499 C C . LEU B 1 234 ? 11.469 29.328 20.75 1 97.12 234 LEU B C 1
ATOM 5501 O O . LEU B 1 234 ? 10.914 30.438 20.781 1 97.12 234 LEU B O 1
ATOM 5505 N N . MET B 1 235 ? 11.734 28.656 21.844 1 96 235 MET B N 1
ATOM 5506 C CA . MET B 1 235 ? 11.391 29.141 23.172 1 96 235 MET B CA 1
ATOM 5507 C C . MET B 1 235 ? 12.086 30.453 23.484 1 96 235 MET B C 1
ATOM 5509 O O . MET B 1 235 ? 11.469 31.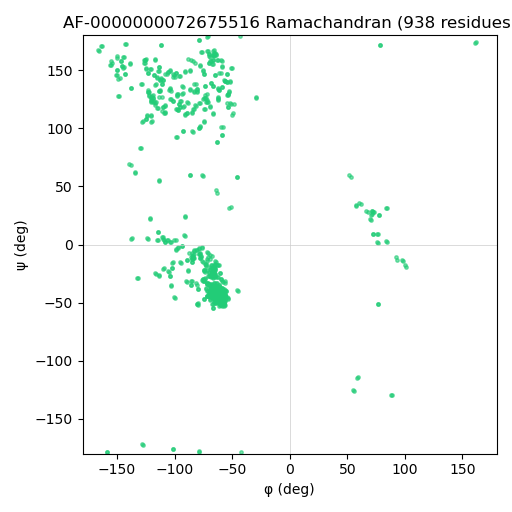375 24.031 1 96 235 MET B O 1
ATOM 5513 N N . LYS B 1 236 ? 13.297 30.562 23.109 1 96.94 236 LYS B N 1
ATOM 5514 C CA . LYS B 1 236 ? 14.078 31.781 23.359 1 96.94 236 LYS B CA 1
ATOM 5515 C C . LYS B 1 236 ? 13.562 32.938 22.516 1 96.94 236 LYS B C 1
ATOM 5517 O O . LYS B 1 236 ? 13.594 34.094 22.953 1 96.94 236 LYS B O 1
ATOM 5522 N N . TYR B 1 237 ? 13.141 32.594 21.344 1 97.56 237 TYR B N 1
ATOM 5523 C CA . TYR B 1 237 ? 12.711 33.656 20.422 1 97.56 237 TYR B CA 1
ATOM 5524 C C . TYR B 1 237 ? 11.352 34.219 20.844 1 97.56 237 TYR B C 1
ATOM 5526 O O . TYR B 1 237 ? 11.164 35.438 20.859 1 97.56 237 TYR B O 1
ATOM 5534 N N . ILE B 1 238 ? 10.367 33.344 21.156 1 97.12 238 ILE B N 1
ATOM 5535 C CA . ILE B 1 238 ? 9.016 33.844 21.375 1 97.12 238 ILE B CA 1
ATOM 5536 C C . ILE B 1 238 ? 8.844 34.219 22.844 1 97.12 238 ILE B C 1
ATOM 5538 O O . ILE B 1 238 ? 7.891 34.906 23.203 1 97.12 238 ILE B O 1
ATOM 5542 N N . ARG B 1 239 ? 9.672 33.656 23.781 1 96.69 239 ARG B N 1
ATOM 5543 C CA . ARG B 1 239 ? 9.672 33.969 25.203 1 96.69 239 ARG B CA 1
ATOM 5544 C C . ARG B 1 239 ? 8.328 33.625 25.844 1 96.69 239 ARG B C 1
ATOM 5546 O O . ARG B 1 239 ? 7.773 34.406 26.594 1 96.69 239 ARG B O 1
ATOM 5553 N N . LEU B 1 240 ? 7.711 32.594 25.391 1 95.81 240 LEU B N 1
ATOM 5554 C CA . LEU B 1 240 ? 6.5 31.953 25.906 1 95.81 240 LEU B CA 1
ATOM 5555 C C . LEU B 1 240 ? 6.727 30.469 26.172 1 95.81 240 LEU B C 1
ATOM 5557 O O . LEU B 1 240 ? 7.652 29.875 25.609 1 95.81 240 LEU B O 1
ATOM 5561 N N . PRO B 1 241 ? 5.945 29.844 27.047 1 94.75 241 PRO B N 1
ATOM 5562 C CA . PRO B 1 241 ? 6.039 28.375 27.172 1 94.75 241 PRO B CA 1
ATOM 5563 C C . PRO B 1 241 ? 5.746 27.656 25.859 1 94.75 241 PRO B C 1
ATOM 5565 O O . PRO B 1 241 ? 4.848 28.062 25.109 1 94.75 241 PRO B O 1
ATOM 5568 N N . VAL B 1 242 ? 6.574 26.688 25.562 1 96.19 242 VAL B N 1
ATOM 5569 C CA . VAL B 1 242 ? 6.367 25.828 24.406 1 96.19 242 VAL B CA 1
ATOM 5570 C C . VAL B 1 242 ? 6.242 24.375 24.859 1 96.19 242 VAL B C 1
ATOM 5572 O O . VAL B 1 242 ? 7.086 23.875 25.594 1 96.19 242 VAL B O 1
ATOM 5575 N N . TRP B 1 243 ? 5.168 23.719 24.5 1 96.38 243 TRP B N 1
ATOM 5576 C CA . TRP B 1 243 ? 4.957 22.312 24.844 1 96.38 243 TRP B CA 1
ATOM 5577 C C . TRP B 1 243 ? 5.031 21.438 23.594 1 96.38 243 TRP B C 1
ATOM 5579 O O . TRP B 1 243 ? 4.195 21.562 22.688 1 96.38 243 TRP B O 1
ATOM 5589 N N . ALA B 1 244 ? 6.035 20.578 23.531 1 96.12 244 ALA B N 1
ATOM 5590 C CA . ALA B 1 244 ? 6.168 19.609 22.438 1 96.12 244 ALA B CA 1
ATOM 5591 C C . ALA B 1 244 ? 5.242 18.422 22.641 1 96.12 244 ALA B C 1
ATOM 5593 O O . ALA B 1 244 ? 5.609 17.438 23.297 1 96.12 244 ALA B O 1
ATOM 5594 N N . ILE B 1 245 ? 4.117 18.438 21.953 1 94.62 245 ILE B N 1
ATOM 5595 C CA . ILE B 1 245 ? 3.061 17.484 22.281 1 94.62 245 ILE B CA 1
ATOM 5596 C C . ILE B 1 245 ? 2.953 16.438 21.188 1 94.62 245 ILE B C 1
ATOM 5598 O O . ILE B 1 245 ? 2.043 15.602 21.203 1 94.62 245 ILE B O 1
ATOM 5602 N N . GLY B 1 246 ? 3.797 16.453 20.141 1 91.5 246 GLY B N 1
ATOM 5603 C CA . GLY B 1 246 ? 3.752 15.484 19.062 1 91.5 246 GLY B CA 1
ATOM 5604 C C . GLY B 1 246 ? 4.379 14.156 19.422 1 91.5 246 GLY B C 1
ATOM 5605 O O . GLY B 1 246 ? 4.828 13.961 20.547 1 91.5 246 GLY B O 1
ATOM 5606 N N . PRO B 1 247 ? 4.441 13.242 18.562 1 90.81 247 PRO B N 1
ATOM 5607 C CA . PRO B 1 247 ? 3.93 13.422 17.203 1 90.81 247 PRO B CA 1
ATOM 5608 C C . PRO B 1 247 ? 2.424 13.18 17.094 1 90.81 247 PRO B C 1
ATOM 5610 O O . PRO B 1 247 ? 1.905 12.234 17.688 1 90.81 247 PRO B O 1
ATOM 5613 N N . LEU B 1 248 ? 1.714 14.047 16.469 1 90.19 248 LEU B N 1
ATOM 5614 C CA . LEU B 1 248 ? 0.301 13.852 16.156 1 90.19 248 LEU B CA 1
ATOM 5615 C C . LEU B 1 248 ? 0.127 13.242 14.773 1 90.19 248 LEU B C 1
ATOM 5617 O O . LEU B 1 248 ? 0.216 13.953 13.766 1 90.19 248 LEU B O 1
ATOM 5621 N N . LEU B 1 249 ? -0.052 11.922 14.703 1 81.38 249 LEU B N 1
ATOM 5622 C CA . LEU B 1 249 ? -0.143 11.18 13.453 1 81.38 249 LEU B CA 1
ATOM 5623 C C . LEU B 1 249 ? -1.598 10.906 13.086 1 81.38 249 LEU B C 1
ATOM 5625 O O . LEU B 1 249 ? -2.457 10.82 13.969 1 81.38 249 LEU B O 1
ATOM 5629 N N . PRO B 1 250 ? -1.865 10.867 11.766 1 71.69 250 PRO B N 1
ATOM 5630 C CA . PRO B 1 250 ? -3.213 10.453 11.367 1 71.69 250 PRO B CA 1
ATOM 5631 C C . PRO B 1 250 ? -3.498 8.984 11.688 1 71.69 250 PRO B C 1
ATOM 5633 O O . PRO B 1 250 ? -2.566 8.203 11.906 1 71.69 250 PRO B O 1
ATOM 5636 N N . PRO B 1 251 ? -4.781 8.656 11.852 1 57.19 251 PRO B N 1
ATOM 5637 C CA . PRO B 1 251 ? -5.109 7.25 12.117 1 57.19 251 PRO B CA 1
ATOM 5638 C C . PRO B 1 251 ? -4.711 6.324 10.969 1 57.19 251 PRO B C 1
ATOM 5640 O O . PRO B 1 251 ? -4.777 6.715 9.805 1 57.19 251 PRO B O 1
ATOM 5643 N N . ALA B 1 252 ? -3.918 5.242 11.297 1 50.84 252 ALA B N 1
ATOM 5644 C CA . ALA B 1 252 ? -3.518 4.254 10.305 1 50.84 252 ALA B CA 1
ATOM 5645 C C . ALA B 1 252 ? -4.734 3.678 9.578 1 50.84 252 ALA B C 1
ATOM 5647 O O . ALA B 1 252 ? -5.793 3.492 10.188 1 50.84 252 ALA B O 1
ATOM 5648 N N . ALA B 1 253 ? -4.754 3.918 8.227 1 45.62 253 ALA B N 1
ATOM 5649 C CA . ALA B 1 253 ? -5.828 3.328 7.438 1 45.62 253 ALA B CA 1
ATOM 5650 C C . ALA B 1 253 ? -5.969 1.836 7.727 1 45.62 253 ALA B C 1
ATOM 5652 O O . ALA B 1 253 ? -4.969 1.136 7.902 1 45.62 253 ALA B O 1
ATOM 5653 N N . LEU B 1 254 ? -7.031 1.493 8.344 1 41.41 254 LEU B N 1
ATOM 5654 C CA . LEU B 1 254 ? -7.371 0.101 8.609 1 41.41 254 LEU B CA 1
ATOM 5655 C C . LEU B 1 254 ? -7.09 -0.774 7.395 1 41.41 254 LEU B C 1
ATOM 5657 O O . LEU B 1 254 ? -6.988 -0.271 6.273 1 41.41 254 LEU B O 1
ATOM 56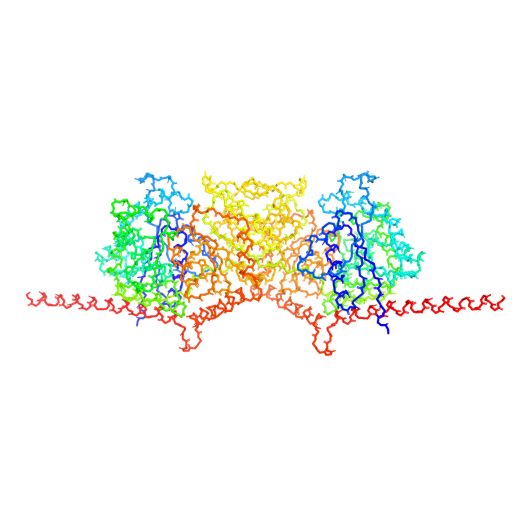61 N N . LYS B 1 255 ? -7.395 -2.008 7.566 1 46.5 255 LYS B N 1
ATOM 5662 C CA . LYS B 1 255 ? -7.203 -3.311 6.938 1 46.5 255 LYS B CA 1
ATOM 5663 C C . LYS B 1 255 ? -7.785 -3.332 5.527 1 46.5 255 LYS B C 1
ATOM 5665 O O . LYS B 1 255 ? -8.898 -2.848 5.301 1 46.5 255 LYS B O 1
ATOM 5670 N N . SER B 1 256 ? -6.809 -3.188 4.516 1 45.62 256 SER B N 1
ATOM 5671 C CA . SER B 1 256 ? -7.195 -3.182 3.109 1 45.62 256 SER B CA 1
ATOM 5672 C C . SER B 1 256 ? -7.461 -4.594 2.604 1 45.62 256 SER B C 1
ATOM 5674 O O . SER B 1 256 ? -6.887 -5.559 3.113 1 45.62 256 SER B O 1
ATOM 5676 N N . SER B 1 257 ? -8.672 -4.91 2.088 1 42.91 257 SER B N 1
ATOM 5677 C CA . SER B 1 257 ? -8.914 -6.105 1.285 1 42.91 257 SER B CA 1
ATOM 5678 C C . SER B 1 257 ? -8.336 -5.953 -0.12 1 42.91 257 SER B C 1
ATOM 5680 O O . SER B 1 257 ? -8.375 -4.863 -0.694 1 42.91 257 SER B O 1
ATOM 5682 N N . SER B 1 258 ? -7.117 -6.625 -0.567 1 44.84 258 SER B N 1
ATOM 5683 C CA . SER B 1 258 ? -6.605 -6.605 -1.934 1 44.84 258 SER B CA 1
ATOM 5684 C C . SER B 1 258 ? -7.262 -7.684 -2.787 1 44.84 258 SER B C 1
ATOM 5686 O O . SER B 1 258 ? -7.621 -8.75 -2.281 1 44.84 258 SER B O 1
ATOM 5688 N N . SER B 1 259 ? -8.117 -7.414 -3.854 1 42.91 259 SER B N 1
ATOM 5689 C CA . SER B 1 259 ? -8.648 -8.398 -4.789 1 42.91 259 SER B CA 1
ATOM 5690 C C . SER B 1 259 ? -7.828 -8.43 -6.078 1 42.91 259 SER B C 1
ATOM 5692 O O . SER B 1 259 ? -7.535 -7.383 -6.656 1 42.91 259 SER B O 1
ATOM 5694 N N . SER B 1 260 ? -6.703 -9.25 -6.441 1 43.12 260 SER B N 1
ATOM 5695 C CA . SER B 1 260 ? -6.188 -9.469 -7.793 1 43.12 260 SER B CA 1
ATOM 5696 C C . SER B 1 260 ? -7.215 -10.18 -8.664 1 43.12 260 SER B C 1
ATOM 5698 O O . SER B 1 260 ? -7.441 -11.383 -8.516 1 43.12 260 SER B O 1
ATOM 5700 N N . GLN B 1 261 ? -8.484 -9.812 -8.711 1 44.75 261 GLN B N 1
ATOM 5701 C CA . GLN B 1 261 ? -9.57 -10.633 -9.25 1 44.75 261 GLN B CA 1
ATOM 5702 C C . GLN B 1 261 ? -9.477 -10.742 -10.773 1 44.75 261 GLN B C 1
ATOM 5704 O O . GLN B 1 261 ? -8.977 -9.828 -11.43 1 44.75 261 GLN B O 1
ATOM 5709 N N . ASN B 1 262 ? -9.398 -11.992 -11.234 1 56.22 262 ASN B N 1
ATOM 5710 C CA . ASN B 1 262 ? -10.195 -12.242 -12.43 1 56.22 262 ASN B CA 1
ATOM 5711 C C . ASN B 1 262 ? -11.422 -11.336 -12.484 1 56.22 262 ASN B C 1
ATOM 5713 O O . ASN B 1 262 ? -11.938 -10.914 -11.445 1 56.22 262 ASN B O 1
ATOM 5717 N N . THR B 1 263 ? -11.648 -10.578 -13.594 1 64.38 263 THR B N 1
ATOM 5718 C CA . THR B 1 263 ? -12.672 -9.555 -13.797 1 64.38 263 THR B CA 1
ATOM 5719 C C . THR B 1 263 ? -14.055 -10.094 -13.43 1 64.38 263 THR B C 1
ATOM 5721 O O . THR B 1 263 ? -14.367 -11.258 -13.688 1 64.38 263 THR B O 1
ATOM 5724 N N . ILE B 1 264 ? -14.766 -9.5 -12.484 1 78.81 264 ILE B N 1
ATOM 5725 C CA . ILE B 1 264 ? -16.156 -9.734 -12.078 1 78.81 264 ILE B CA 1
ATOM 5726 C C . ILE B 1 264 ? -17.094 -8.906 -12.953 1 78.81 264 ILE B C 1
ATOM 5728 O O . ILE B 1 264 ? -16.641 -8.039 -13.711 1 78.81 264 ILE B O 1
ATOM 5732 N N . GLY B 1 265 ? -18.297 -9.414 -12.922 1 83.19 265 GLY B N 1
ATOM 5733 C CA . GLY B 1 265 ? -19.281 -8.664 -13.695 1 83.19 265 GLY B CA 1
ATOM 5734 C C . GLY B 1 265 ? -19.484 -7.254 -13.188 1 83.19 265 GLY B C 1
ATOM 5735 O O . GLY B 1 265 ? -19.188 -6.957 -12.023 1 83.19 265 GLY B O 1
ATOM 5736 N N . ALA B 1 266 ? -20 -6.43 -14.078 1 86.19 266 ALA B N 1
ATOM 5737 C CA . ALA B 1 266 ? -20.234 -5.027 -13.742 1 86.19 266 ALA B CA 1
ATOM 5738 C C . ALA B 1 266 ? -21.172 -4.898 -12.547 1 86.19 266 ALA B C 1
ATOM 5740 O O . ALA B 1 266 ? -20.938 -4.078 -11.656 1 86.19 266 ALA B O 1
ATOM 5741 N N . SER B 1 267 ? -22.203 -5.695 -12.547 1 87.69 267 SER B N 1
ATOM 5742 C CA . SER B 1 267 ? -23.172 -5.645 -11.445 1 87.69 267 SER B CA 1
ATOM 5743 C C . SER B 1 267 ? -22.516 -6.066 -10.125 1 87.69 267 SER B C 1
ATOM 5745 O O . SER B 1 267 ? -22.797 -5.488 -9.078 1 87.69 267 SER B O 1
ATOM 5747 N N . GLN B 1 268 ? -21.734 -7.055 -10.172 1 88.19 268 GLN B N 1
ATOM 5748 C CA . GLN B 1 268 ? -21.016 -7.527 -8.992 1 88.19 268 GLN B CA 1
ATOM 5749 C C . GLN B 1 268 ? -20.047 -6.461 -8.469 1 88.19 268 GLN B C 1
ATOM 5751 O O . GLN B 1 268 ? -19.938 -6.27 -7.254 1 88.19 268 GLN B O 1
ATOM 5756 N N . MET B 1 269 ? -19.406 -5.816 -9.383 1 88.19 269 MET B N 1
ATOM 5757 C CA . MET B 1 269 ? -18.484 -4.75 -9.016 1 88.19 269 MET B CA 1
ATOM 5758 C C . MET B 1 269 ? -19.203 -3.625 -8.281 1 88.19 269 MET B C 1
ATOM 5760 O O . MET B 1 269 ? -18.703 -3.102 -7.285 1 88.19 269 MET B O 1
ATOM 5764 N N . MET B 1 270 ? -20.391 -3.318 -8.773 1 90.38 270 MET B N 1
ATOM 5765 C CA . MET B 1 270 ? -21.219 -2.285 -8.164 1 90.38 270 MET B CA 1
ATOM 5766 C C . MET B 1 270 ? -21.594 -2.672 -6.734 1 90.38 270 MET B C 1
ATOM 5768 O O . MET B 1 270 ? -21.453 -1.871 -5.812 1 90.38 270 MET B O 1
ATOM 5772 N N . GLN B 1 271 ? -22.016 -3.879 -6.609 1 89.31 271 GLN B N 1
ATOM 5773 C CA . GLN B 1 271 ? -22.453 -4.352 -5.297 1 89.31 271 GLN B CA 1
ATOM 5774 C C . GLN B 1 271 ? -21.281 -4.453 -4.332 1 89.31 271 GLN B C 1
ATOM 5776 O O . GLN B 1 271 ? -21.422 -4.16 -3.143 1 89.31 271 GLN B O 1
ATOM 5781 N N . LEU B 1 272 ? -20.188 -4.848 -4.793 1 88.5 272 LEU B N 1
ATOM 5782 C CA . LEU B 1 272 ? -18.984 -4.902 -3.975 1 88.5 272 LEU B CA 1
ATOM 5783 C C . LEU B 1 272 ? -18.594 -3.512 -3.482 1 88.5 272 LEU B C 1
ATOM 5785 O O . LEU B 1 272 ? -18.266 -3.334 -2.309 1 88.5 272 LEU B O 1
ATOM 5789 N N . ALA B 1 273 ? -18.641 -2.562 -4.379 1 90.38 273 ALA B N 1
ATOM 5790 C CA . ALA B 1 273 ? -18.312 -1.185 -4.027 1 90.38 273 ALA B CA 1
ATOM 5791 C C . ALA B 1 273 ? -19.234 -0.666 -2.924 1 90.38 273 ALA B C 1
ATOM 5793 O O . ALA B 1 273 ? -18.766 -0.087 -1.939 1 90.38 273 ALA B O 1
ATOM 5794 N N . ILE B 1 274 ? -20.484 -0.897 -3.125 1 91.62 274 ILE B N 1
ATOM 5795 C CA . ILE B 1 274 ? -21.484 -0.431 -2.156 1 91.62 274 ILE B CA 1
ATOM 5796 C C . ILE B 1 274 ? -21.25 -1.117 -0.812 1 91.62 274 ILE B C 1
ATOM 5798 O O . ILE B 1 274 ? -21.297 -0.475 0.239 1 91.62 274 ILE B O 1
ATOM 5802 N N . GLY B 1 275 ? -21.031 -2.359 -0.864 1 89.94 275 GLY B N 1
ATOM 5803 C CA . GLY B 1 275 ? -20.75 -3.105 0.355 1 89.94 275 GLY B CA 1
ATOM 5804 C C . GLY B 1 275 ? -19.5 -2.652 1.064 1 89.94 275 GLY B C 1
ATOM 5805 O O . GLY B 1 275 ? -19.469 -2.551 2.293 1 89.94 275 GLY B O 1
ATOM 5806 N N . LEU B 1 276 ? -18.406 -2.395 0.329 1 87.06 276 LEU B N 1
ATOM 5807 C CA . LEU B 1 276 ? -17.156 -1.901 0.886 1 87.06 276 LEU B CA 1
ATOM 5808 C C . LEU B 1 276 ? -17.359 -0.555 1.574 1 87.06 276 LEU B C 1
ATOM 5810 O O . LEU B 1 276 ? -16.906 -0.358 2.705 1 87.06 276 LEU B O 1
ATOM 5814 N N . GLU B 1 277 ? -17.984 0.271 0.864 1 86.69 277 GLU B N 1
ATOM 5815 C CA . GLU B 1 277 ? -18.266 1.585 1.434 1 86.69 277 GLU B CA 1
ATOM 5816 C C . GLU B 1 277 ? -19.125 1.468 2.689 1 86.69 277 GLU B C 1
ATOM 5818 O O . GLU B 1 277 ? -18.859 2.119 3.699 1 86.69 277 GLU B O 1
ATOM 5823 N N . GLY B 1 278 ? -20.141 0.629 2.592 1 85.88 278 GLY B N 1
ATOM 5824 C CA . GLY B 1 278 ? -21.062 0.453 3.697 1 85.88 278 GLY B CA 1
ATOM 5825 C C . GLY B 1 278 ? -20.438 -0.189 4.914 1 85.88 278 GLY B C 1
ATOM 5826 O O . GLY B 1 278 ? -20.875 0.029 6.043 1 85.88 278 GLY B O 1
ATOM 5827 N N . SER B 1 279 ? -19.469 -0.965 4.73 1 83.44 279 SER B N 1
ATOM 5828 C CA . SER B 1 279 ? -18.812 -1.657 5.832 1 83.44 279 SER B CA 1
ATOM 5829 C C . SER B 1 279 ? -18.078 -0.679 6.738 1 83.44 279 SER B C 1
ATOM 5831 O O . SER B 1 279 ? -17.766 -0.996 7.891 1 83.44 279 SER B O 1
ATOM 5833 N N . GLY B 1 280 ? -17.672 0.489 6.109 1 78.19 280 GLY B N 1
ATOM 5834 C CA . GLY B 1 280 ? -16.938 1.485 6.875 1 78.19 280 GLY B CA 1
ATOM 5835 C C . GLY B 1 280 ? -15.484 1.109 7.105 1 78.19 280 GLY B C 1
ATOM 5836 O O . GLY B 1 280 ? -14.75 1.837 7.777 1 78.19 280 GLY B O 1
ATOM 5837 N N . LYS B 1 281 ? -15.109 0.01 6.578 1 78.38 281 LYS B N 1
ATOM 5838 C CA . LYS B 1 281 ? -13.727 -0.428 6.723 1 78.38 281 LYS B CA 1
ATOM 5839 C C . LYS B 1 281 ? -12.844 0.167 5.625 1 78.38 281 LYS B C 1
ATOM 5841 O O . LYS B 1 281 ? -13.32 0.448 4.523 1 78.38 281 LYS B O 1
ATOM 5846 N N . SER B 1 282 ? -11.633 0.364 5.953 1 78.81 282 SER B N 1
ATOM 5847 C CA . SER B 1 282 ? -10.688 0.826 4.941 1 78.81 282 SER B CA 1
ATOM 5848 C C . SER B 1 282 ? -10.312 -0.299 3.98 1 78.81 282 SER B C 1
ATOM 5850 O O . SER B 1 282 ? -10.297 -1.47 4.363 1 78.81 282 SER B O 1
ATOM 5852 N N . PHE B 1 283 ? -10.078 0.085 2.738 1 82.12 283 PHE B N 1
ATOM 5853 C CA . PHE B 1 283 ? -9.75 -0.976 1.792 1 82.12 283 PHE B CA 1
ATOM 5854 C C . PHE B 1 283 ? -8.836 -0.455 0.688 1 82.12 283 PHE B C 1
ATOM 5856 O O . PHE B 1 283 ? -8.789 0.75 0.429 1 82.12 283 PHE B O 1
ATOM 5863 N N . ILE B 1 284 ? -8.023 -1.356 0.191 1 80.44 284 ILE B N 1
ATOM 5864 C CA . ILE B 1 284 ? -7.352 -1.214 -1.098 1 80.44 284 ILE B CA 1
ATOM 5865 C C . ILE B 1 284 ? -7.969 -2.178 -2.107 1 80.44 284 ILE B C 1
ATOM 5867 O O . ILE B 1 284 ? -8.039 -3.385 -1.86 1 80.44 284 ILE B O 1
ATOM 5871 N N . TRP B 1 285 ? -8.5 -1.638 -3.16 1 83.88 285 TRP B N 1
ATOM 5872 C CA . TRP B 1 285 ? -9.211 -2.445 -4.148 1 83.88 285 TRP B CA 1
ATOM 5873 C C . TRP B 1 285 ? -8.562 -2.316 -5.52 1 83.88 285 TRP B C 1
ATOM 5875 O O . TRP B 1 285 ? -8.57 -1.24 -6.125 1 83.88 285 TRP B O 1
ATOM 5885 N N . VAL B 1 286 ? -7.953 -3.422 -5.941 1 80.31 286 VAL B N 1
ATOM 5886 C CA . VAL B 1 286 ? -7.398 -3.457 -7.293 1 80.31 286 VAL B CA 1
ATOM 5887 C C . VAL B 1 286 ? -8.508 -3.775 -8.297 1 80.31 286 VAL B C 1
ATOM 5889 O O . VAL B 1 286 ? -9.125 -4.84 -8.234 1 80.31 286 VAL B O 1
ATOM 5892 N N . VAL B 1 287 ? -8.719 -2.852 -9.211 1 80.81 287 VAL B N 1
ATOM 5893 C CA . VAL B 1 287 ? -9.852 -3.018 -10.102 1 80.81 287 VAL B CA 1
ATOM 5894 C C . VAL B 1 287 ? -9.359 -3.203 -11.539 1 80.81 287 VAL B C 1
ATOM 5896 O O . VAL B 1 287 ? -8.312 -2.67 -11.914 1 80.81 287 VAL B O 1
ATOM 5899 N N . ARG B 1 288 ? -10.086 -4.051 -12.227 1 79 288 ARG B N 1
ATOM 5900 C CA . ARG B 1 288 ? -9.977 -4.246 -13.672 1 79 288 ARG B CA 1
ATOM 5901 C C . ARG B 1 288 ? -11.328 -4.082 -14.352 1 79 288 ARG B C 1
ATOM 5903 O O . ARG B 1 288 ? -12.367 -4.086 -13.688 1 79 288 ARG B O 1
ATOM 5910 N N . PRO B 1 289 ? -11.297 -3.779 -15.742 1 82.62 289 PRO B N 1
ATOM 5911 C CA . PRO B 1 289 ? -12.594 -3.744 -16.422 1 82.62 289 PRO B CA 1
ATOM 5912 C C . PRO B 1 289 ? -13.422 -5.004 -16.172 1 82.62 289 PRO B C 1
ATOM 5914 O O . PRO B 1 289 ? -12.867 -6.102 -16.078 1 82.62 289 PRO B O 1
ATOM 5917 N N . PRO B 1 290 ? -14.703 -4.812 -15.984 1 83.56 290 PRO B N 1
ATOM 5918 C CA . PRO B 1 290 ? -15.562 -5.973 -15.719 1 83.56 290 PRO B CA 1
ATOM 5919 C C . PRO B 1 290 ? -15.641 -6.93 -16.906 1 83.56 290 PRO B C 1
ATOM 5921 O O . PRO B 1 290 ? -15.242 -6.574 -18.016 1 83.56 290 PRO B O 1
ATOM 5924 N N . LEU B 1 291 ? -16.125 -8.086 -16.547 1 79 291 LEU B N 1
ATOM 5925 C CA . LEU B 1 291 ? -16.344 -9.078 -17.594 1 79 291 LEU B CA 1
ATOM 5926 C C . LEU B 1 291 ? -17.25 -8.523 -18.688 1 79 291 LEU B C 1
ATOM 5928 O O . LEU B 1 291 ? -18.25 -7.867 -18.391 1 79 291 LEU B O 1
ATOM 5932 N N . GLY B 1 292 ? -16.922 -8.859 -19.875 1 76.88 292 GLY B N 1
ATOM 5933 C CA . GLY B 1 292 ? -17.734 -8.383 -21 1 76.88 292 GLY B CA 1
ATOM 5934 C C . GLY B 1 292 ? -17.141 -7.168 -21.688 1 76.88 292 GLY B C 1
ATOM 5935 O O . GLY B 1 292 ? -17.594 -6.781 -22.766 1 76.88 292 GLY B O 1
ATOM 5936 N N . PHE B 1 293 ? -16.172 -6.559 -21 1 83.06 293 PHE B N 1
ATOM 5937 C CA . PHE B 1 293 ? -15.484 -5.414 -21.578 1 83.06 293 PHE B CA 1
ATOM 5938 C C . PHE B 1 293 ? -14.039 -5.766 -21.906 1 83.06 293 PHE B C 1
ATOM 5940 O O . PHE B 1 293 ? -13.57 -6.859 -21.578 1 83.06 293 PHE B O 1
ATOM 5947 N N . ASP B 1 294 ? -13.445 -4.812 -22.594 1 78.19 294 ASP B N 1
ATOM 5948 C CA . ASP B 1 294 ? -12.039 -5.02 -22.922 1 78.19 294 ASP B CA 1
ATOM 5949 C C . ASP B 1 294 ? -11.18 -4.996 -21.656 1 78.19 294 ASP B C 1
ATOM 5951 O O . ASP B 1 294 ? -10.992 -3.941 -21.047 1 78.19 294 ASP B O 1
ATOM 5955 N N . LEU B 1 295 ? -10.625 -6.105 -21.328 1 73.25 295 LEU B N 1
ATOM 5956 C CA . LEU B 1 295 ? -9.898 -6.258 -20.078 1 73.25 295 LEU B CA 1
ATOM 5957 C C . LEU B 1 295 ? -8.609 -5.441 -20.094 1 73.25 295 LEU B C 1
ATOM 5959 O O . LEU B 1 295 ? -8.039 -5.148 -19.047 1 73.25 295 LEU B O 1
ATOM 5963 N N . ASN B 1 296 ? -8.18 -5.137 -21.234 1 67.44 296 ASN B N 1
ATOM 5964 C CA . ASN B 1 296 ? -6.988 -4.305 -21.359 1 67.44 296 ASN B CA 1
ATOM 5965 C C . ASN B 1 296 ? -7.352 -2.828 -21.5 1 67.44 296 ASN B C 1
ATOM 5967 O O . ASN B 1 296 ? -6.465 -1.977 -21.609 1 67.44 296 ASN B O 1
ATOM 5971 N N . GLY B 1 297 ? -8.633 -2.637 -21.5 1 73 297 GLY B N 1
ATOM 5972 C CA . GLY B 1 297 ? -9.086 -1.267 -21.672 1 73 297 GLY B CA 1
ATOM 5973 C C . GLY B 1 297 ? -8.984 -0.436 -20.406 1 73 297 GLY B C 1
ATOM 5974 O O . GLY B 1 297 ? -8.531 -0.925 -19.375 1 73 297 GLY B O 1
ATOM 5975 N N . GLU B 1 298 ? -9.312 0.83 -20.562 1 75.12 298 GLU B N 1
ATOM 5976 C CA . GLU B 1 298 ? -9.281 1.767 -19.438 1 75.12 298 GLU B CA 1
ATOM 5977 C C . GLU B 1 298 ? -10.453 1.532 -18.484 1 75.12 298 GLU B C 1
ATOM 5979 O O . GLU B 1 298 ? -11.57 1.241 -18.938 1 75.12 298 GLU B O 1
ATOM 5984 N N . PHE B 1 299 ? -10.086 1.567 -17.266 1 80.44 299 PHE B N 1
ATOM 5985 C CA . PHE B 1 299 ? -11.141 1.465 -16.266 1 80.44 299 PHE B CA 1
ATOM 5986 C C . PHE B 1 299 ? -12.055 2.686 -16.297 1 80.44 299 PHE B C 1
ATOM 5988 O O . PHE B 1 299 ? -11.578 3.816 -16.438 1 80.44 299 PHE B O 1
ATOM 5995 N N . ARG B 1 300 ? -13.32 2.457 -16.219 1 84 300 ARG B N 1
ATOM 5996 C CA . ARG B 1 300 ? -14.297 3.537 -16.328 1 84 300 ARG B CA 1
ATOM 5997 C C . ARG B 1 300 ? -15.008 3.766 -14.992 1 84 300 ARG B C 1
ATOM 5999 O O . ARG B 1 300 ? -15.383 2.811 -14.312 1 84 300 ARG B O 1
ATOM 6006 N N . ALA B 1 301 ? -15.289 5.023 -14.664 1 82.12 301 ALA B N 1
ATOM 6007 C CA . ALA B 1 301 ? -15.914 5.402 -13.406 1 82.12 301 ALA B CA 1
ATOM 6008 C C . ALA B 1 301 ? -17.328 4.848 -13.305 1 82.12 301 ALA B C 1
ATOM 6010 O O . ALA B 1 301 ? -17.828 4.574 -12.211 1 82.12 301 ALA B O 1
ATOM 6011 N N . GLU B 1 302 ? -17.953 4.641 -14.445 1 88.69 302 GLU B N 1
ATOM 6012 C CA . GLU B 1 302 ? -19.344 4.203 -14.477 1 88.69 302 GLU B CA 1
ATOM 6013 C C . GLU B 1 302 ? -19.484 2.789 -13.93 1 88.69 302 GLU B C 1
ATOM 6015 O O . GLU B 1 302 ? -20.609 2.344 -13.641 1 88.69 302 GLU B O 1
ATOM 6020 N N . TRP B 1 303 ? -18.422 2.076 -13.852 1 88.56 303 TRP B N 1
ATOM 6021 C CA . TRP B 1 303 ? -18.484 0.71 -13.336 1 88.56 303 TRP B CA 1
ATOM 6022 C C . TRP B 1 303 ? -18.578 0.699 -11.82 1 88.56 303 TRP B C 1
ATOM 6024 O O . TRP B 1 303 ? -18.75 -0.358 -11.211 1 88.56 303 TRP B O 1
ATOM 6034 N N . LEU B 1 304 ? -18.422 1.91 -11.203 1 91.31 304 LEU B N 1
ATOM 6035 C CA . LEU B 1 304 ? -18.578 2.105 -9.766 1 91.31 304 LEU B CA 1
ATOM 6036 C C . LEU B 1 304 ? -19.734 3.047 -9.469 1 91.31 304 LEU B C 1
ATOM 6038 O O . LEU B 1 304 ? -20.203 3.766 -10.359 1 91.31 304 LEU B O 1
ATOM 6042 N N . PRO B 1 305 ? -20.266 2.973 -8.195 1 92.62 305 PRO B N 1
ATOM 6043 C CA . PRO B 1 305 ? -21.312 3.936 -7.84 1 92.62 305 PRO B CA 1
ATOM 6044 C C . PRO B 1 305 ? -20.891 5.383 -8.062 1 92.62 305 PRO B C 1
ATOM 6046 O O . PRO B 1 305 ? -19.703 5.715 -7.887 1 92.62 305 PRO B O 1
ATOM 6049 N N . GLU B 1 306 ? -21.797 6.168 -8.406 1 92.06 306 GLU B N 1
ATOM 6050 C CA . GLU B 1 306 ? -21.516 7.574 -8.68 1 92.06 306 GLU B CA 1
ATOM 6051 C C . GLU B 1 306 ? -20.797 8.227 -7.504 1 92.06 306 GLU B C 1
ATOM 6053 O O . GLU B 1 306 ? -21.25 8.125 -6.359 1 92.06 306 GLU B O 1
ATOM 6058 N N . GLY B 1 307 ? -19.672 8.891 -7.816 1 87.81 307 GLY B N 1
ATOM 6059 C CA . GLY B 1 307 ? -18.922 9.641 -6.82 1 87.81 307 GLY B CA 1
ATOM 6060 C C . GLY B 1 307 ? -18.172 8.742 -5.844 1 87.81 307 GLY B C 1
ATOM 6061 O O . GLY B 1 307 ? -17.656 9.219 -4.832 1 87.81 307 GLY B O 1
ATOM 6062 N N . PHE B 1 308 ? -18.141 7.488 -6.113 1 89.81 308 PHE B N 1
ATOM 6063 C CA . PHE B 1 308 ? -17.562 6.52 -5.184 1 89.81 308 PHE B CA 1
ATOM 6064 C C . PHE B 1 308 ? -16.109 6.832 -4.91 1 89.81 308 PHE B C 1
ATOM 6066 O O . PHE B 1 308 ? -15.688 6.934 -3.754 1 89.81 308 PHE B O 1
ATOM 6073 N N . GLU B 1 309 ? -15.32 7.008 -5.945 1 83.5 309 GLU B N 1
ATOM 6074 C CA . GLU B 1 309 ? -13.883 7.23 -5.777 1 83.5 309 GLU B CA 1
ATOM 6075 C C . GLU B 1 309 ? -13.617 8.531 -5.02 1 83.5 309 GLU B C 1
ATOM 6077 O O . GLU B 1 309 ? -12.719 8.586 -4.176 1 83.5 309 GLU B O 1
ATOM 6082 N N . GLU B 1 310 ? -14.359 9.5 -5.305 1 79.38 310 GLU B N 1
ATOM 6083 C CA . GLU B 1 310 ? -14.211 10.781 -4.625 1 79.38 310 GLU B CA 1
ATOM 6084 C C . GLU B 1 310 ? -14.547 10.664 -3.143 1 79.38 310 GLU B C 1
ATOM 6086 O O . GLU B 1 310 ? -13.844 11.211 -2.293 1 79.38 310 GLU B O 1
ATOM 6091 N N . ARG B 1 311 ? -15.641 9.969 -2.885 1 82.38 311 ARG B N 1
ATOM 6092 C CA . ARG B 1 311 ? -16.031 9.781 -1.49 1 82.38 311 ARG B CA 1
ATOM 6093 C C . ARG B 1 311 ? -14.977 8.992 -0.728 1 82.38 311 ARG B C 1
ATOM 6095 O O . ARG B 1 311 ? -14.664 9.305 0.422 1 82.38 311 ARG B O 1
ATOM 6102 N N . MET B 1 312 ? -14.406 8 -1.368 1 81.5 312 MET B N 1
ATOM 6103 C CA . MET B 1 312 ? -13.383 7.18 -0.725 1 81.5 312 MET B CA 1
ATOM 6104 C C . MET B 1 312 ? -12.117 7.992 -0.474 1 81.5 312 MET B C 1
ATOM 6106 O O . MET B 1 312 ? -11.477 7.844 0.568 1 81.5 312 MET B O 1
ATOM 6110 N N . LYS B 1 313 ? -11.844 8.797 -1.406 1 72.75 313 LYS B N 1
ATOM 6111 C CA . LYS B 1 313 ? -10.688 9.688 -1.269 1 72.75 313 LYS B CA 1
ATOM 6112 C C . LYS B 1 313 ? -10.883 10.672 -0.122 1 72.75 313 LYS B C 1
ATOM 6114 O O . LYS B 1 313 ? -9.992 10.852 0.707 1 72.75 313 LYS B O 1
ATOM 6119 N N . GLN B 1 314 ? -11.977 11.234 -0.113 1 68.38 314 GLN B N 1
ATOM 6120 C CA . GLN B 1 314 ? -12.281 12.242 0.895 1 68.38 314 GLN B CA 1
ATOM 6121 C C . GLN B 1 314 ? -12.289 11.641 2.295 1 68.38 314 GLN B C 1
ATOM 6123 O O . GLN B 1 314 ? -11.797 12.25 3.244 1 68.38 314 GLN B O 1
ATOM 6128 N N . SER B 1 315 ? -12.797 10.469 2.326 1 69.62 315 SER B N 1
ATOM 6129 C CA . SER B 1 315 ? -12.891 9.812 3.623 1 69.62 315 SER B CA 1
ATOM 6130 C C . SER B 1 315 ? -11.586 9.109 3.98 1 69.62 315 SER B C 1
ATOM 6132 O O . SER B 1 315 ? -11.414 8.641 5.109 1 69.62 315 SER B O 1
ATOM 6134 N N . ARG B 1 316 ? -10.68 8.977 2.977 1 68.81 316 ARG B N 1
ATOM 6135 C CA . ARG B 1 316 ? -9.398 8.297 3.137 1 68.81 316 ARG B CA 1
ATOM 6136 C C . ARG B 1 316 ? -9.594 6.855 3.598 1 68.81 316 ARG B C 1
ATOM 6138 O O . ARG B 1 316 ? -8.852 6.363 4.449 1 68.81 316 ARG B O 1
ATOM 6145 N N . ARG B 1 317 ? -10.656 6.277 3.143 1 73.38 317 ARG B N 1
ATOM 6146 C CA . ARG B 1 317 ? -10.969 4.926 3.582 1 73.38 317 ARG B CA 1
ATOM 6147 C C . ARG B 1 317 ? -10.688 3.91 2.48 1 73.38 317 ARG B C 1
ATOM 6149 O O . ARG B 1 317 ? -10.531 2.717 2.752 1 73.38 317 ARG B O 1
ATOM 6156 N N . GLY B 1 318 ? -10.68 4.363 1.348 1 78.75 318 GLY B N 1
ATOM 6157 C CA . GLY B 1 318 ? -10.539 3.404 0.263 1 78.75 318 GLY B CA 1
ATOM 6158 C C . GLY B 1 318 ? -9.594 3.869 -0.829 1 78.75 318 GLY B C 1
ATOM 6159 O O . GLY B 1 318 ? -9.602 5.043 -1.201 1 78.75 318 GLY B O 1
ATOM 6160 N N . LEU B 1 319 ? -8.742 2.959 -1.233 1 77.56 319 LEU B N 1
ATOM 6161 C CA . LEU B 1 319 ? -7.852 3.203 -2.363 1 77.56 319 LEU B CA 1
ATOM 6162 C C . LEU B 1 319 ? -8.18 2.268 -3.523 1 77.56 319 LEU B C 1
ATOM 6164 O O . LEU B 1 319 ? -8.164 1.046 -3.361 1 77.56 319 LEU B O 1
ATOM 6168 N N . ILE B 1 320 ? -8.57 2.869 -4.59 1 80.56 320 ILE B N 1
ATOM 6169 C CA . ILE B 1 320 ? -8.828 2.1 -5.805 1 80.56 320 ILE B CA 1
ATOM 6170 C C . ILE B 1 320 ? -7.598 2.121 -6.703 1 80.56 320 ILE B C 1
ATOM 6172 O O . ILE B 1 320 ? -7.133 3.191 -7.105 1 80.56 320 ILE B O 1
ATOM 6176 N N . VAL B 1 321 ? -7.086 0.921 -6.914 1 76.88 321 VAL B N 1
ATOM 6177 C CA . VAL B 1 321 ? -5.895 0.786 -7.746 1 76.88 321 VAL B CA 1
ATOM 6178 C C . VAL B 1 321 ? -6.254 0.08 -9.055 1 76.88 321 VAL B C 1
ATOM 6180 O O . VAL B 1 321 ? -7.016 -0.889 -9.055 1 76.88 321 VAL B O 1
ATOM 6183 N N . ARG B 1 322 ? -5.734 0.547 -10.086 1 75.31 322 ARG B N 1
ATOM 6184 C CA . ARG B 1 322 ? -6.105 -0.01 -11.383 1 75.31 322 ARG B CA 1
ATOM 6185 C C . ARG B 1 322 ? -5.078 -1.037 -11.852 1 75.31 322 ARG B C 1
ATOM 6187 O O . ARG B 1 322 ? -3.873 -0.79 -11.789 1 75.31 322 ARG B O 1
ATOM 6194 N N . ASN B 1 323 ? -5.641 -2.281 -12.25 1 70.38 323 ASN B N 1
ATOM 6195 C CA . ASN B 1 323 ? -4.973 -3.342 -12.992 1 70.38 323 ASN B CA 1
ATOM 6196 C C . ASN B 1 323 ? -4.027 -4.145 -12.109 1 70.38 323 ASN B C 1
ATOM 6198 O O . ASN B 1 323 ? -4.098 -5.371 -12.07 1 70.38 323 ASN B O 1
ATOM 6202 N N . TRP B 1 324 ? -3.146 -3.385 -11.391 1 70.88 324 TRP B N 1
ATOM 6203 C CA . TRP B 1 324 ? -2.168 -4.164 -10.641 1 70.88 324 TRP B CA 1
ATOM 6204 C C . TRP B 1 324 ? -1.733 -3.422 -9.375 1 70.88 324 TRP B C 1
ATOM 6206 O O . TRP B 1 324 ? -1.664 -2.191 -9.367 1 70.88 324 TRP B O 1
ATOM 6216 N N . ALA B 1 325 ? -1.463 -4.199 -8.312 1 73.62 325 ALA B N 1
ATOM 6217 C CA . ALA B 1 325 ? -0.867 -3.705 -7.074 1 73.62 325 ALA B CA 1
ATOM 6218 C C . ALA B 1 325 ? 0.095 -4.73 -6.484 1 73.62 325 ALA B C 1
ATOM 6220 O O . ALA B 1 325 ? -0.049 -5.934 -6.715 1 73.62 325 ALA B O 1
ATOM 6221 N N . PRO B 1 326 ? 1.159 -4.297 -5.832 1 72.31 326 PRO B N 1
ATOM 6222 C CA . PRO B 1 326 ? 2.039 -5.238 -5.137 1 72.31 326 PRO B CA 1
ATOM 6223 C C . PRO B 1 326 ? 1.335 -5.973 -3.998 1 72.31 326 PRO B C 1
ATOM 6225 O O . PRO B 1 326 ? 1.467 -5.586 -2.834 1 72.31 326 PRO B O 1
ATOM 6228 N N . GLN B 1 327 ? 0.762 -7.016 -4.293 1 75.94 327 GLN B N 1
ATOM 6229 C CA . GLN B 1 327 ? -0.146 -7.734 -3.406 1 75.94 327 GLN B CA 1
ATOM 6230 C C . GLN B 1 327 ? 0.557 -8.156 -2.119 1 75.94 327 GLN B C 1
ATOM 6232 O O . GLN B 1 327 ? 0.04 -7.934 -1.022 1 75.94 327 GLN B O 1
ATOM 6237 N N . LEU B 1 328 ? 1.719 -8.836 -2.252 1 76.69 328 LEU B N 1
ATOM 6238 C CA . LEU B 1 328 ? 2.426 -9.328 -1.075 1 76.69 328 LEU B CA 1
ATOM 6239 C C . LEU B 1 328 ? 2.783 -8.18 -0.135 1 76.69 328 LEU B C 1
ATOM 6241 O O . LEU B 1 328 ? 2.66 -8.312 1.085 1 76.69 328 LEU B O 1
ATOM 6245 N N . ASP B 1 329 ? 3.135 -7.074 -0.72 1 72.94 329 ASP B N 1
ATOM 6246 C CA . ASP B 1 329 ? 3.486 -5.91 0.09 1 72.94 329 ASP B CA 1
ATOM 6247 C C . ASP B 1 329 ? 2.266 -5.375 0.837 1 72.94 329 ASP B C 1
ATOM 6249 O O . ASP B 1 329 ? 2.371 -4.977 1.999 1 72.94 329 ASP B O 1
ATOM 6253 N N . ILE B 1 330 ? 1.194 -5.289 0.136 1 75.69 330 ILE B N 1
ATOM 6254 C CA . ILE B 1 330 ? -0.044 -4.836 0.759 1 75.69 330 ILE B CA 1
ATOM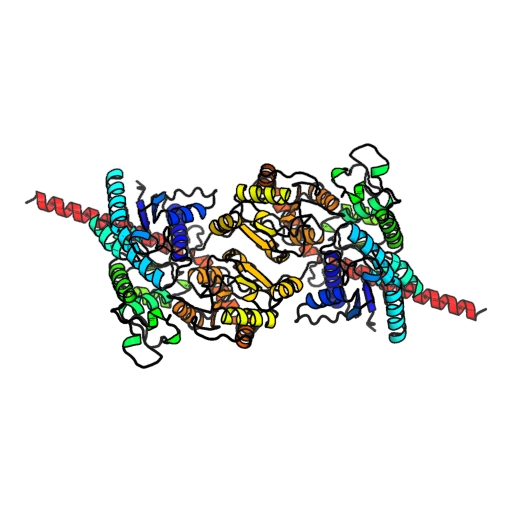 6255 C C . ILE B 1 330 ? -0.419 -5.777 1.903 1 75.69 330 ILE B C 1
ATOM 6257 O O . ILE B 1 330 ? -0.777 -5.324 2.994 1 75.69 330 ILE B O 1
ATOM 6261 N N . LEU B 1 331 ? -0.25 -7.059 1.662 1 79.56 331 LEU B N 1
ATOM 6262 C CA . LEU B 1 331 ? -0.628 -8.07 2.641 1 79.56 331 LEU B CA 1
ATOM 6263 C C . LEU B 1 331 ? 0.314 -8.055 3.838 1 79.56 331 LEU B C 1
ATOM 6265 O O . LEU B 1 331 ? -0.075 -8.422 4.949 1 79.56 331 LEU B O 1
ATOM 6269 N N . SER B 1 332 ? 1.496 -7.633 3.65 1 76.75 332 SER B N 1
ATOM 6270 C CA . SER B 1 332 ? 2.496 -7.652 4.711 1 76.75 332 SER B CA 1
ATOM 6271 C C . SER B 1 332 ? 2.285 -6.5 5.688 1 76.75 332 SER B C 1
ATOM 6273 O O . SER B 1 332 ? 2.895 -6.469 6.762 1 76.75 332 SER B O 1
ATOM 6275 N N . HIS B 1 333 ? 1.463 -5.645 5.273 1 72.38 333 HIS B N 1
ATOM 6276 C CA . HIS B 1 333 ? 1.204 -4.512 6.156 1 72.38 333 HIS B CA 1
ATOM 6277 C C . HIS B 1 333 ? 0.448 -4.949 7.406 1 72.38 333 HIS B C 1
ATOM 6279 O O . HIS B 1 333 ? -0.496 -5.738 7.324 1 72.38 333 HIS B O 1
ATOM 6285 N N . LYS B 1 334 ? 0.805 -4.438 8.523 1 70.69 334 LYS B N 1
ATOM 6286 C CA . LYS B 1 334 ? 0.254 -4.844 9.812 1 70.69 334 LYS B CA 1
ATOM 6287 C C . LYS B 1 334 ? -1.232 -4.508 9.906 1 70.69 334 LYS B C 1
ATOM 6289 O O . LYS B 1 334 ? -1.976 -5.164 10.641 1 70.69 334 LYS B O 1
ATOM 6294 N N . SER B 1 335 ? -1.629 -3.525 9.148 1 69.62 335 SER B N 1
ATOM 6295 C CA . SER B 1 335 ? -3.014 -3.072 9.219 1 69.62 335 SER B CA 1
ATOM 6296 C C . SER B 1 335 ? -3.922 -3.928 8.344 1 69.62 335 SER B C 1
ATOM 6298 O O . SER B 1 335 ? -5.148 -3.799 8.398 1 69.62 335 SER B O 1
ATOM 6300 N N . THR B 1 336 ? -3.314 -4.746 7.527 1 79.19 336 THR B N 1
ATOM 6301 C CA . THR B 1 336 ? -4.156 -5.594 6.691 1 79.19 336 THR B CA 1
ATOM 6302 C C . THR B 1 336 ? -4.875 -6.645 7.535 1 79.19 336 THR B C 1
ATOM 6304 O O . THR B 1 336 ? -4.234 -7.469 8.188 1 79.19 336 THR B O 1
ATOM 6307 N N . GLY B 1 337 ? -6.203 -6.539 7.484 1 82.25 337 GLY B N 1
ATOM 6308 C CA . GLY B 1 337 ? -6.973 -7.398 8.375 1 82.25 337 GLY B CA 1
ATOM 6309 C C . GLY B 1 337 ? -7.605 -8.578 7.66 1 82.25 337 GLY B C 1
ATOM 6310 O O . GLY B 1 337 ? -7.914 -9.594 8.281 1 82.25 337 GLY B O 1
ATOM 6311 N N . ALA B 1 338 ? -7.863 -8.438 6.438 1 89.12 338 ALA B N 1
ATOM 6312 C CA . ALA B 1 338 ? -8.469 -9.5 5.633 1 89.12 338 ALA B CA 1
ATOM 6313 C C . ALA B 1 338 ? -8.133 -9.32 4.156 1 89.12 338 ALA B C 1
ATOM 6315 O O . ALA B 1 338 ? -7.844 -8.211 3.705 1 89.12 338 ALA B O 1
ATOM 6316 N N . PHE B 1 339 ? -8.148 -10.375 3.422 1 90.75 339 PHE B N 1
ATOM 6317 C CA . PHE B 1 339 ? -7.84 -10.391 1.996 1 90.75 339 PHE B CA 1
ATOM 6318 C C . PHE B 1 339 ? -8.984 -11.016 1.203 1 90.75 339 PHE B C 1
ATOM 6320 O O . PHE B 1 339 ? -9.258 -12.211 1.332 1 90.75 339 PHE B O 1
ATOM 6327 N N . LEU B 1 340 ? -9.688 -10.188 0.489 1 89.38 340 LEU B N 1
ATOM 6328 C CA . LEU B 1 340 ? -10.664 -10.719 -0.454 1 89.38 340 LEU B CA 1
ATOM 6329 C C . LEU B 1 340 ? -9.969 -11.312 -1.677 1 89.38 340 LEU B C 1
ATOM 6331 O O . LEU B 1 340 ? -9.305 -10.594 -2.43 1 89.38 340 LEU B O 1
ATOM 6335 N N . SER B 1 341 ? -10.102 -12.578 -1.89 1 88.31 341 SER B N 1
ATOM 6336 C CA . SER B 1 341 ? -9.305 -13.281 -2.891 1 88.31 341 SER B CA 1
ATOM 6337 C C . SER B 1 341 ? -10.156 -14.289 -3.656 1 88.31 341 SER B C 1
ATOM 6339 O O . SER B 1 341 ? -11.148 -14.797 -3.129 1 88.31 341 SER B O 1
ATOM 6341 N N . HIS B 1 342 ? -9.688 -14.57 -4.828 1 88.56 342 HIS B N 1
ATOM 6342 C CA . HIS B 1 342 ? -10.281 -15.648 -5.605 1 88.56 342 HIS B CA 1
ATOM 6343 C C . HIS B 1 342 ? -9.781 -17.016 -5.125 1 88.56 342 HIS B C 1
ATOM 6345 O O . HIS B 1 342 ? -10.234 -18.047 -5.605 1 88.56 342 HIS B O 1
ATOM 6351 N N . CYS B 1 343 ? -8.844 -16.969 -4.285 1 90.12 343 CYS B N 1
ATOM 6352 C CA . CYS B 1 343 ? -8.352 -18.172 -3.617 1 90.12 343 CYS B CA 1
ATOM 6353 C C . CYS B 1 343 ? -7.449 -18.984 -4.547 1 90.12 343 CYS B C 1
ATOM 6355 O O . CYS B 1 343 ? -7.438 -20.203 -4.484 1 90.12 343 CYS B O 1
ATOM 6357 N N . GLY B 1 344 ? -6.84 -18.25 -5.531 1 90.19 344 GLY B N 1
ATOM 6358 C CA . GLY B 1 344 ? -5.715 -18.906 -6.188 1 90.19 344 GLY B CA 1
ATOM 6359 C C . GLY B 1 344 ? -4.586 -19.234 -5.234 1 90.19 344 GLY B C 1
ATOM 6360 O O . GLY B 1 344 ? -4.309 -18.484 -4.301 1 90.19 344 GLY B O 1
ATOM 6361 N N . TRP B 1 345 ? -3.969 -20.234 -5.504 1 92.19 345 TRP B N 1
ATOM 6362 C CA . TRP B 1 345 ? -3.039 -20.766 -4.512 1 92.19 345 TRP B CA 1
ATOM 6363 C C . TRP B 1 345 ? -1.9 -19.781 -4.254 1 92.19 345 TRP B C 1
ATOM 6365 O O . TRP B 1 345 ? -1.456 -19.625 -3.115 1 92.19 345 TRP B O 1
ATOM 6375 N N . ASN B 1 346 ? -1.375 -19.156 -5.328 1 89 346 ASN B N 1
ATOM 6376 C CA . ASN B 1 346 ? -0.324 -18.172 -5.109 1 89 346 ASN B CA 1
ATOM 6377 C C . ASN B 1 346 ? -0.78 -17.062 -4.156 1 89 346 ASN B C 1
ATOM 6379 O O . ASN B 1 346 ? -0.03 -16.656 -3.268 1 89 346 ASN B O 1
ATOM 6383 N N . SER B 1 347 ? -2 -16.609 -4.363 1 88.44 347 SER B N 1
ATOM 6384 C CA . SER B 1 347 ? -2.562 -15.578 -3.504 1 88.44 347 SER B CA 1
ATOM 6385 C C . SER B 1 347 ? -2.766 -16.094 -2.082 1 88.44 347 SER B C 1
ATOM 6387 O O . SER B 1 347 ? -2.574 -15.352 -1.115 1 88.44 347 SER B O 1
ATOM 6389 N N . VAL B 1 348 ? -3.17 -17.344 -1.999 1 92.38 348 VAL B N 1
ATOM 6390 C CA . VAL B 1 348 ? -3.369 -17.969 -0.695 1 92.38 348 VAL B CA 1
ATOM 6391 C C . VAL B 1 348 ? -2.049 -18 0.072 1 92.38 348 VAL B C 1
ATOM 6393 O O . VAL B 1 348 ? -1.997 -17.625 1.244 1 92.38 348 VAL B O 1
ATOM 6396 N N . LEU B 1 349 ? -0.986 -18.406 -0.644 1 92.38 349 LEU B N 1
ATOM 6397 C CA . LEU B 1 349 ? 0.322 -18.469 0 1 92.38 349 LEU B CA 1
ATOM 6398 C C . LEU B 1 349 ? 0.783 -17.078 0.417 1 92.38 349 LEU B C 1
ATOM 6400 O O . LEU B 1 349 ? 1.335 -16.906 1.506 1 92.38 349 LEU B O 1
ATOM 6404 N N . GLU B 1 350 ? 0.54 -16.109 -0.466 1 87.25 350 GLU B N 1
ATOM 6405 C CA . GLU B 1 350 ? 0.918 -14.742 -0.131 1 87.25 350 GLU B CA 1
ATOM 6406 C C . GLU B 1 350 ? 0.187 -14.258 1.117 1 87.25 350 GLU B C 1
ATOM 6408 O O . GLU B 1 350 ? 0.798 -13.664 2.01 1 87.25 350 GLU B O 1
ATOM 6413 N N . SER B 1 351 ? -1.042 -14.469 1.219 1 90.56 3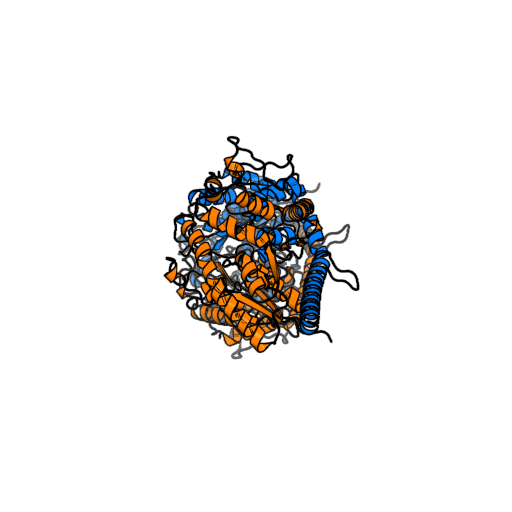51 SER B N 1
ATOM 6414 C CA . SER B 1 351 ? -1.857 -14.008 2.34 1 90.56 351 SER B CA 1
ATOM 6415 C C . SER B 1 351 ? -1.452 -14.703 3.637 1 90.56 351 SER B C 1
ATOM 6417 O O . SER B 1 351 ? -1.152 -14.039 4.633 1 90.56 351 SER B O 1
ATOM 6419 N N . LEU B 1 352 ? -1.359 -16.031 3.594 1 92.44 352 LEU B N 1
ATOM 6420 C CA . LEU B 1 352 ? -1.124 -16.797 4.809 1 92.44 352 LEU B CA 1
ATOM 6421 C C . LEU B 1 352 ? 0.314 -16.641 5.285 1 92.44 352 LEU B C 1
ATOM 6423 O O . LEU B 1 352 ? 0.587 -16.719 6.484 1 92.44 352 LEU B O 1
ATOM 6427 N N . SER B 1 353 ? 1.236 -16.406 4.328 1 90.62 353 SER B N 1
ATOM 6428 C CA . SER B 1 353 ? 2.611 -16.125 4.734 1 90.62 353 SER B CA 1
ATOM 6429 C C . SER B 1 353 ? 2.693 -14.859 5.582 1 90.62 353 SER B C 1
ATOM 6431 O O . SER B 1 353 ? 3.689 -14.633 6.27 1 90.62 353 SER B O 1
ATOM 6433 N N . GLN B 1 354 ? 1.646 -14.055 5.5 1 84.94 354 GLN B N 1
ATOM 6434 C CA . GLN B 1 354 ? 1.615 -12.812 6.27 1 84.94 354 GLN B CA 1
ATOM 6435 C C . GLN B 1 354 ? 0.591 -12.898 7.398 1 84.94 354 GLN B C 1
ATOM 6437 O O . GLN B 1 354 ? 0.325 -11.898 8.07 1 84.94 354 GLN B O 1
ATOM 6442 N N . GLY B 1 355 ? 0.012 -14.023 7.547 1 91.56 355 GLY B N 1
ATOM 6443 C CA . GLY B 1 355 ? -0.942 -14.242 8.625 1 91.56 355 GLY B CA 1
ATOM 6444 C C . GLY B 1 355 ? -2.256 -13.516 8.414 1 91.56 355 GLY B C 1
ATOM 6445 O O . GLY B 1 355 ? -2.912 -13.117 9.383 1 91.56 355 GLY B O 1
ATOM 6446 N N . VAL B 1 356 ? -2.678 -13.266 7.227 1 90.19 356 VAL B N 1
ATOM 6447 C CA . VAL B 1 356 ? -3.887 -12.508 6.914 1 90.19 356 VAL B CA 1
ATOM 6448 C C . VAL B 1 356 ? -5.016 -13.469 6.543 1 90.19 356 VAL B C 1
ATOM 6450 O O . VAL B 1 356 ? -4.867 -14.289 5.629 1 90.19 356 VAL B O 1
ATOM 6453 N N . PRO B 1 357 ? -6.184 -13.422 7.242 1 93.12 357 PRO B N 1
ATOM 6454 C CA . PRO B 1 357 ? -7.324 -14.258 6.863 1 93.12 357 PRO B CA 1
ATOM 6455 C C . PRO B 1 357 ? -7.871 -13.922 5.48 1 93.12 357 PRO B C 1
ATOM 6457 O O . PRO B 1 357 ? -7.621 -12.828 4.961 1 93.12 357 PRO B O 1
ATOM 6460 N N . ILE B 1 358 ? -8.688 -14.883 4.941 1 92.69 358 ILE B N 1
ATOM 6461 C CA . ILE B 1 358 ? -9.102 -14.75 3.549 1 92.69 358 ILE B CA 1
ATOM 6462 C C . ILE B 1 358 ? -10.625 -14.734 3.461 1 92.69 358 ILE B C 1
ATOM 6464 O O . ILE B 1 358 ? -11.305 -15.508 4.141 1 92.69 358 ILE B O 1
ATOM 6468 N N . VAL B 1 359 ? -11.141 -13.781 2.754 1 91.88 359 VAL B N 1
ATOM 6469 C CA . VAL B 1 359 ? -12.516 -13.812 2.283 1 91.88 359 VAL B CA 1
ATOM 6470 C C . VAL B 1 359 ? -12.562 -14.328 0.846 1 91.88 359 VAL B C 1
ATOM 6472 O O . VAL B 1 359 ? -12.109 -13.648 -0.078 1 91.88 359 VAL B O 1
ATOM 6475 N N . GLY B 1 360 ? -13.188 -15.453 0.716 1 90.69 360 GLY B N 1
ATOM 6476 C CA . GLY B 1 360 ? -13.062 -16.156 -0.549 1 90.69 360 GLY B CA 1
ATOM 6477 C C . GLY B 1 360 ? -14.172 -15.828 -1.527 1 90.69 360 GLY B C 1
ATOM 6478 O O . GLY B 1 360 ? -15.344 -15.773 -1.147 1 90.69 360 GLY B O 1
ATOM 6479 N N . TRP B 1 361 ? -13.766 -15.625 -2.75 1 88.81 361 TRP B N 1
ATOM 6480 C CA . TRP B 1 361 ? -14.641 -15.523 -3.918 1 88.81 361 TRP B CA 1
ATOM 6481 C C . TRP B 1 361 ? -14.031 -16.25 -5.113 1 88.81 361 TRP B C 1
ATOM 6483 O O . TRP B 1 361 ? -13.656 -15.625 -6.105 1 88.81 361 TRP B O 1
ATOM 6493 N N . PRO B 1 362 ? -14 -17.594 -4.984 1 88.75 362 PRO B N 1
ATOM 6494 C CA . PRO B 1 362 ? -13.406 -18.375 -6.074 1 88.75 362 PRO B CA 1
ATOM 6495 C C . PRO B 1 362 ? -14.195 -18.266 -7.375 1 88.75 362 PRO B C 1
ATOM 6497 O O . PRO B 1 362 ? -15.43 -18.219 -7.355 1 88.75 362 PRO B O 1
ATOM 6500 N N . MET B 1 363 ? -13.453 -18.297 -8.484 1 81.12 363 MET B N 1
ATOM 6501 C CA . MET B 1 363 ? -14.109 -18.047 -9.766 1 81.12 363 MET B CA 1
ATOM 6502 C C . MET B 1 363 ? -13.719 -19.094 -10.805 1 81.12 363 MET B C 1
ATOM 6504 O O . MET B 1 363 ? -14.469 -19.359 -11.742 1 81.12 363 MET B O 1
ATOM 6508 N N . ALA B 1 364 ? -12.484 -19.609 -10.609 1 78.5 364 ALA B N 1
ATOM 6509 C CA . ALA B 1 364 ? -12 -20.422 -11.711 1 78.5 364 ALA B CA 1
ATOM 6510 C C . ALA B 1 364 ? -11.125 -21.562 -11.203 1 78.5 364 ALA B C 1
ATOM 6512 O O . ALA B 1 364 ? -10.609 -21.5 -10.086 1 78.5 364 ALA B O 1
ATOM 6513 N N . ALA B 1 365 ? -11.062 -22.531 -12.047 1 81.81 365 ALA B N 1
ATOM 6514 C CA . ALA B 1 365 ? -10.086 -23.609 -11.906 1 81.81 365 ALA B CA 1
ATOM 6515 C C . ALA B 1 365 ? -10.203 -24.281 -10.547 1 81.81 365 ALA B C 1
ATOM 6517 O O . ALA B 1 365 ? -11.281 -24.766 -10.172 1 81.81 365 ALA B O 1
ATOM 6518 N N . GLU B 1 366 ? -9.125 -24.359 -9.82 1 88.88 366 GLU B N 1
ATOM 6519 C CA . GLU B 1 366 ? -9.086 -25.094 -8.57 1 88.88 366 GLU B CA 1
ATOM 6520 C C . GLU B 1 366 ? -9.438 -24.203 -7.383 1 88.88 366 GLU B C 1
ATOM 6522 O O . GLU B 1 366 ? -9.43 -24.656 -6.238 1 88.88 366 GLU B O 1
ATOM 6527 N N . GLN B 1 367 ? -9.867 -22.984 -7.676 1 89.69 367 GLN B N 1
ATOM 6528 C CA . GLN B 1 367 ? -10.008 -21.969 -6.648 1 89.69 367 GLN B CA 1
ATOM 6529 C C . GLN B 1 367 ? -11.094 -22.344 -5.641 1 89.69 367 GLN B C 1
ATOM 6531 O O . GLN B 1 367 ? -10.922 -22.141 -4.434 1 89.69 367 GLN B O 1
ATOM 6536 N N . ALA B 1 368 ? -12.164 -22.922 -6.125 1 90.94 368 ALA B N 1
ATOM 6537 C CA . ALA B 1 368 ? -13.242 -23.281 -5.211 1 90.94 368 ALA B CA 1
ATOM 6538 C C . ALA B 1 368 ? -12.82 -24.422 -4.293 1 90.94 368 ALA B C 1
ATOM 6540 O O . ALA B 1 368 ? -13.242 -24.484 -3.133 1 90.94 368 ALA B O 1
ATOM 6541 N N . PHE B 1 369 ? -12.008 -25.312 -4.816 1 93.94 369 PHE B N 1
ATOM 6542 C CA . PHE B 1 369 ? -11.508 -26.406 -4 1 93.94 369 PHE B CA 1
ATOM 6543 C C . PHE B 1 369 ? -10.539 -25.906 -2.939 1 93.94 369 PHE B C 1
ATOM 6545 O O . PHE B 1 369 ? -10.547 -26.375 -1.803 1 93.94 369 PHE B O 1
ATOM 6552 N N . ASN B 1 370 ? -9.703 -24.938 -3.369 1 93.75 370 ASN B N 1
ATOM 6553 C CA . ASN B 1 370 ? -8.844 -24.281 -2.383 1 93.75 370 ASN B CA 1
ATOM 6554 C C . ASN B 1 370 ? -9.664 -23.641 -1.272 1 93.75 370 ASN B C 1
ATOM 6556 O O . ASN B 1 370 ? -9.375 -23.812 -0.09 1 93.75 370 ASN B O 1
ATOM 6560 N N . SER B 1 371 ? -10.68 -22.906 -1.734 1 93.06 371 SER B N 1
ATOM 6561 C CA . SER B 1 371 ? -11.539 -22.203 -0.783 1 93.06 371 SER B CA 1
ATOM 6562 C C . SER B 1 371 ? -12.18 -23.172 0.205 1 93.06 371 SER B C 1
ATOM 6564 O O . SER B 1 371 ? -12.266 -22.875 1.4 1 93.06 371 SER B O 1
ATOM 6566 N N . LYS B 1 372 ? -12.641 -24.297 -0.283 1 93.06 372 LYS B N 1
ATOM 6567 C CA . LYS B 1 372 ? -13.234 -25.328 0.568 1 93.06 372 LYS B CA 1
ATOM 6568 C C . LYS B 1 372 ? -12.25 -25.781 1.643 1 93.06 372 LYS B C 1
ATOM 6570 O O . LYS B 1 372 ? -12.586 -25.828 2.826 1 93.06 372 LYS B O 1
ATOM 6575 N N . MET B 1 373 ? -11.086 -26.109 1.274 1 93.62 373 MET B N 1
ATOM 6576 C CA . MET B 1 373 ? -10.055 -26.578 2.197 1 93.62 373 MET B CA 1
ATOM 6577 C C . MET B 1 373 ? -9.703 -25.5 3.215 1 93.62 373 MET B C 1
ATOM 6579 O O . MET B 1 373 ? -9.57 -25.781 4.406 1 93.62 373 MET B O 1
ATOM 6583 N N . LEU B 1 374 ? -9.562 -24.25 2.766 1 95.19 374 LEU B N 1
ATOM 6584 C CA . LEU B 1 374 ? -9.211 -23.141 3.633 1 95.19 374 LEU B CA 1
ATOM 6585 C C . LEU B 1 374 ? -10.266 -22.938 4.715 1 95.19 374 LEU B C 1
ATOM 6587 O O . LEU B 1 374 ? -9.938 -22.594 5.855 1 95.19 374 LEU B O 1
ATOM 6591 N N . MET B 1 375 ? -11.477 -23.141 4.34 1 93.06 375 MET B N 1
ATOM 6592 C CA . MET B 1 375 ? -12.594 -22.922 5.258 1 93.06 375 MET B CA 1
ATOM 6593 C C . MET B 1 375 ? -12.766 -24.125 6.188 1 93.06 375 MET B C 1
ATOM 6595 O O . MET B 1 375 ? -12.781 -23.969 7.41 1 93.06 375 MET B O 1
ATOM 6599 N N . GLU B 1 376 ? -12.828 -25.297 5.613 1 92.69 376 GLU B N 1
ATOM 6600 C CA . GLU B 1 376 ? -13.273 -26.469 6.363 1 92.69 376 GLU B CA 1
ATOM 6601 C C . GLU B 1 376 ? -12.117 -27.109 7.121 1 92.69 376 GLU B C 1
ATOM 6603 O O . GLU B 1 376 ? -12.297 -27.641 8.219 1 92.69 376 GLU B O 1
ATOM 6608 N N . GLU B 1 377 ? -10.969 -27.062 6.516 1 90.56 377 GLU B N 1
ATOM 6609 C CA . GLU B 1 377 ? -9.844 -27.781 7.109 1 90.56 377 GLU B CA 1
ATOM 6610 C C . GLU B 1 377 ? -8.93 -26.844 7.887 1 90.56 377 GLU B C 1
ATOM 6612 O O . GLU B 1 377 ? -8.547 -27.125 9.023 1 90.56 377 GLU B O 1
ATOM 6617 N N . MET B 1 378 ? -8.57 -25.703 7.328 1 92.44 378 MET B N 1
ATOM 6618 C CA . MET B 1 378 ? -7.594 -24.797 7.941 1 92.44 378 MET B CA 1
ATOM 6619 C C . MET B 1 378 ? -8.281 -23.812 8.875 1 92.44 378 MET B C 1
ATOM 6621 O O . MET B 1 378 ? -7.676 -23.344 9.844 1 92.44 378 MET B O 1
ATOM 6625 N N . GLY B 1 379 ? -9.539 -23.422 8.547 1 93.88 379 GLY B N 1
ATOM 6626 C CA . GLY B 1 379 ? -10.297 -22.469 9.344 1 93.88 379 GLY B CA 1
ATOM 6627 C C . GLY B 1 379 ? -9.797 -21.047 9.211 1 93.88 379 GLY B C 1
ATOM 6628 O O . GLY B 1 379 ? -9.93 -20.234 10.141 1 93.88 379 GLY B O 1
ATOM 6629 N N . VAL B 1 380 ? -9.18 -20.641 8.094 1 95.56 380 VAL B N 1
ATOM 6630 C CA . VAL B 1 380 ? -8.547 -19.344 7.945 1 95.56 380 VAL B CA 1
ATOM 6631 C C . VAL B 1 380 ? -9.352 -18.484 6.965 1 95.56 380 VAL B C 1
ATOM 6633 O O . VAL B 1 380 ? -8.906 -17.422 6.551 1 95.56 380 VAL B O 1
ATOM 6636 N N . SER B 1 381 ? -10.539 -18.938 6.496 1 94.5 381 SER B N 1
ATOM 6637 C CA . SER B 1 381 ? -11.258 -18.234 5.438 1 94.5 381 SER B CA 1
ATOM 6638 C C . SER B 1 381 ? -12.766 -18.328 5.645 1 94.5 381 SER B C 1
ATOM 6640 O O . SER B 1 381 ? -13.25 -19.203 6.352 1 94.5 381 SER B O 1
ATOM 6642 N N . VAL B 1 382 ? -13.422 -17.359 5.168 1 93.5 382 VAL B N 1
ATOM 6643 C CA . VAL B 1 382 ? -14.867 -17.391 4.965 1 93.5 382 VAL B CA 1
ATOM 6644 C C . VAL B 1 382 ? -15.188 -17.109 3.502 1 93.5 382 VAL B C 1
ATOM 6646 O O . VAL B 1 382 ? -14.43 -16.422 2.816 1 93.5 382 VAL B O 1
ATOM 6649 N N . GLU B 1 383 ? -16.219 -17.688 3.047 1 90.19 383 GLU B N 1
ATOM 6650 C CA . GLU B 1 383 ? -16.562 -17.516 1.638 1 90.19 383 GLU B CA 1
ATOM 6651 C C . GLU B 1 383 ? -17.625 -16.438 1.456 1 90.19 383 GLU B C 1
ATOM 6653 O O . GLU B 1 383 ? -18.641 -16.453 2.143 1 90.19 383 GLU B O 1
ATOM 6658 N N . LEU B 1 384 ? -17.391 -15.477 0.598 1 88.62 384 LEU B N 1
ATOM 6659 C CA . LEU B 1 384 ? -18.375 -14.445 0.237 1 88.62 384 LEU B CA 1
ATOM 6660 C C . LEU B 1 384 ? -19.375 -14.984 -0.771 1 88.62 384 LEU B C 1
ATOM 6662 O O . LEU B 1 384 ? -20.594 -14.82 -0.593 1 88.62 384 LEU B O 1
ATOM 6666 N N . THR B 1 385 ? -18.891 -15.547 -1.769 1 85.62 385 THR B N 1
ATOM 6667 C CA . THR B 1 385 ? -19.688 -16.172 -2.824 1 85.62 385 THR B CA 1
ATOM 6668 C C . THR B 1 385 ? -18.812 -17.094 -3.676 1 85.62 385 THR B C 1
ATOM 6670 O O . THR B 1 385 ? -17.625 -17.25 -3.41 1 85.62 385 THR B O 1
ATOM 6673 N N . ARG B 1 386 ? -19.562 -17.828 -4.535 1 81.19 386 ARG B N 1
ATOM 6674 C CA . ARG B 1 386 ? -18.828 -18.703 -5.445 1 81.19 386 ARG B CA 1
ATOM 6675 C C . ARG B 1 386 ? -19.281 -18.5 -6.887 1 81.19 386 ARG B C 1
ATOM 6677 O O . ARG B 1 386 ? -20.469 -18.297 -7.148 1 81.19 386 ARG B O 1
ATOM 6684 N N . GLY B 1 387 ? -18.25 -18.5 -7.688 1 74.69 387 GLY B N 1
ATOM 6685 C CA . GLY B 1 387 ? -18.516 -18.438 -9.109 1 74.69 387 GLY B CA 1
ATOM 6686 C C . GLY B 1 387 ? -18.859 -17.031 -9.594 1 74.69 387 GLY B C 1
ATOM 6687 O O . GLY B 1 387 ? -18.953 -16.109 -8.789 1 74.69 387 GLY B O 1
ATOM 6688 N N . ILE B 1 388 ? -18.953 -16.844 -10.922 1 65.81 388 ILE B N 1
ATOM 6689 C CA . ILE B 1 388 ? -19.188 -15.562 -11.562 1 65.81 388 ILE B CA 1
ATOM 6690 C C . ILE B 1 388 ? -20.688 -15.32 -11.703 1 65.81 388 ILE B C 1
ATOM 6692 O O . ILE B 1 388 ? -21.125 -14.18 -11.898 1 65.81 388 ILE B O 1
ATOM 6696 N N . GLN B 1 389 ? -21.391 -16.359 -11.5 1 66 389 GLN B N 1
ATOM 6697 C CA . GLN B 1 389 ? -22.797 -16.234 -11.852 1 66 389 GLN B CA 1
ATOM 6698 C C . GLN B 1 389 ? -23.641 -15.859 -10.633 1 66 389 GLN B C 1
ATOM 6700 O O . GLN B 1 389 ? -24.75 -15.359 -10.773 1 66 389 GLN B O 1
ATOM 6705 N N . ARG B 1 390 ? -23.031 -16.031 -9.578 1 73.25 390 ARG B N 1
ATOM 6706 C CA . ARG B 1 390 ? -23.859 -15.758 -8.398 1 73.25 390 ARG B CA 1
ATOM 6707 C C . ARG B 1 390 ? -23.938 -14.266 -8.125 1 73.25 390 ARG B C 1
ATOM 6709 O O . ARG B 1 390 ? -22.953 -13.539 -8.281 1 73.25 390 ARG B O 1
ATOM 6716 N N . VAL B 1 391 ? -25.125 -13.875 -7.895 1 77.56 391 VAL B N 1
ATOM 6717 C CA . VAL B 1 391 ? -25.391 -12.477 -7.562 1 77.56 391 VAL B CA 1
ATOM 6718 C C . VAL B 1 391 ? -24.906 -12.18 -6.148 1 77.56 391 VAL B C 1
ATOM 6720 O O . VAL B 1 391 ? -25.078 -13 -5.242 1 77.56 391 VAL B O 1
ATOM 6723 N N . ILE B 1 392 ? -24.094 -11.156 -6.078 1 83.44 392 ILE B N 1
ATOM 6724 C CA . ILE B 1 392 ? -23.672 -10.719 -4.754 1 83.44 392 ILE B CA 1
ATOM 6725 C C . ILE B 1 392 ? -24.422 -9.438 -4.371 1 83.44 392 ILE B C 1
ATOM 6727 O O . ILE B 1 392 ? -24.656 -8.578 -5.219 1 83.44 392 ILE B O 1
ATOM 6731 N N . GLU B 1 393 ? -24.906 -9.461 -3.137 1 89.56 393 GLU B N 1
ATOM 6732 C CA . GLU B 1 393 ? -25.578 -8.273 -2.607 1 89.56 393 GLU B CA 1
ATOM 6733 C C . GLU B 1 393 ? -24.641 -7.488 -1.682 1 89.56 393 GLU B C 1
ATOM 6735 O O . GLU B 1 393 ? -23.875 -8.078 -0.921 1 89.56 393 GLU B O 1
ATOM 6740 N N . ALA B 1 394 ? -24.844 -6.191 -1.742 1 91 394 ALA B N 1
ATOM 6741 C CA . ALA B 1 394 ? -24.016 -5.297 -0.936 1 91 394 ALA B CA 1
ATOM 6742 C C . ALA B 1 394 ? -24.109 -5.652 0.544 1 91 394 ALA B C 1
ATOM 6744 O O . ALA B 1 394 ? -23.109 -5.613 1.259 1 91 394 ALA B O 1
ATOM 6745 N N . LYS B 1 395 ? -25.297 -6.012 0.953 1 91.75 395 LYS B N 1
ATOM 6746 C CA . LYS B 1 395 ? -25.5 -6.336 2.361 1 91.75 395 LYS B CA 1
ATOM 6747 C C . LYS B 1 395 ? -24.672 -7.555 2.771 1 91.75 395 LYS B C 1
ATOM 6749 O O . LYS B 1 395 ? -24.172 -7.617 3.891 1 91.75 395 LYS B O 1
ATOM 6754 N N . GLU B 1 396 ? -24.609 -8.469 1.911 1 90.12 396 GLU B N 1
ATOM 6755 C CA . GLU B 1 396 ? -23.828 -9.664 2.176 1 90.12 396 GLU B CA 1
ATOM 6756 C C . GLU B 1 396 ? -22.328 -9.352 2.217 1 90.12 396 GLU B C 1
ATOM 6758 O O . GLU B 1 396 ? -21.609 -9.883 3.057 1 90.12 396 GLU B O 1
ATOM 6763 N N . VAL B 1 397 ? -21.906 -8.539 1.291 1 88.31 397 VAL B N 1
ATOM 6764 C CA . VAL B 1 397 ? -20.516 -8.109 1.262 1 88.31 397 VAL B CA 1
ATOM 6765 C C . VAL B 1 397 ? -20.156 -7.453 2.592 1 88.31 397 VAL B C 1
ATOM 6767 O O . VAL B 1 397 ? -19.141 -7.812 3.211 1 88.31 397 VAL B O 1
ATOM 6770 N N . LYS B 1 398 ? -20.969 -6.531 2.992 1 88.94 398 LYS B N 1
ATOM 6771 C CA . LYS B 1 398 ? -20.766 -5.824 4.254 1 88.94 398 LYS B CA 1
ATOM 6772 C C . LYS B 1 398 ? -20.688 -6.805 5.422 1 88.94 398 LYS B C 1
ATOM 6774 O O . LYS B 1 398 ? -19.766 -6.746 6.23 1 88.94 398 LYS B O 1
ATOM 6779 N N . ARG B 1 399 ? -21.594 -7.68 5.473 1 89.94 399 ARG B N 1
ATOM 6780 C CA . ARG B 1 399 ? -21.672 -8.633 6.574 1 89.94 399 ARG B CA 1
ATOM 6781 C C . ARG B 1 399 ? -20.438 -9.516 6.633 1 89.94 399 ARG B C 1
ATOM 6783 O O . ARG B 1 399 ? -19.859 -9.711 7.707 1 89.94 399 ARG B O 1
ATOM 6790 N N . VAL B 1 400 ? -20.031 -10.07 5.523 1 89.69 400 VAL B N 1
ATOM 6791 C CA . VAL B 1 400 ? -18.922 -11.008 5.469 1 89.69 400 VAL B CA 1
ATOM 6792 C C . VAL B 1 400 ? -17.625 -10.281 5.824 1 89.69 400 VAL B C 1
ATOM 6794 O O . VAL B 1 400 ? -16.781 -10.812 6.562 1 89.69 400 VAL B O 1
ATOM 6797 N N . LEU B 1 401 ? -17.484 -9.078 5.371 1 86.12 401 LEU B N 1
ATOM 6798 C CA . LEU B 1 401 ? -16.281 -8.305 5.66 1 86.12 401 LEU B CA 1
ATOM 6799 C C . LEU B 1 401 ? -16.203 -7.938 7.137 1 86.12 401 LEU B C 1
ATOM 6801 O O . LEU B 1 401 ? -15.141 -8.023 7.754 1 86.12 401 LEU B O 1
ATOM 6805 N N . GLU B 1 402 ? -17.312 -7.504 7.637 1 85 402 GLU B N 1
ATOM 6806 C CA . GLU B 1 402 ? -17.359 -7.18 9.055 1 85 402 GLU B CA 1
ATOM 6807 C C . GLU B 1 402 ? -17.031 -8.398 9.914 1 85 402 GLU B C 1
ATOM 6809 O O . GLU B 1 402 ? -16.312 -8.289 10.906 1 85 402 GLU B O 1
ATOM 6814 N N . SER B 1 403 ? -17.531 -9.516 9.523 1 87 403 SER B N 1
ATOM 6815 C CA . SER B 1 403 ? -17.281 -10.758 10.25 1 87 403 SER B CA 1
ATOM 6816 C C . SER B 1 403 ? -15.805 -11.148 10.164 1 87 403 SER B C 1
ATOM 6818 O O . SER B 1 403 ? -15.211 -11.539 11.172 1 87 403 SER B O 1
ATOM 6820 N N . ALA B 1 404 ? -15.258 -11.023 9.016 1 88.06 404 ALA B N 1
ATOM 6821 C CA . ALA B 1 404 ? -13.867 -11.422 8.797 1 88.06 404 ALA B CA 1
ATOM 6822 C C . ALA B 1 404 ? -12.906 -10.492 9.531 1 88.06 404 ALA B C 1
ATOM 6824 O O . ALA B 1 404 ? -11.828 -10.914 9.953 1 88.06 404 ALA B O 1
ATOM 6825 N N . MET B 1 405 ? -13.305 -9.273 9.75 1 84.81 405 MET B N 1
ATOM 6826 C CA . MET B 1 405 ? -12.406 -8.281 10.328 1 84.81 405 MET B CA 1
ATOM 6827 C C . MET B 1 405 ? -12.766 -7.992 11.781 1 84.81 405 MET B C 1
ATOM 6829 O O . MET B 1 405 ? -12.203 -7.09 12.406 1 84.81 405 MET B O 1
ATOM 6833 N N . ASP B 1 406 ? -13.68 -8.719 12.172 1 82.5 406 ASP B N 1
ATOM 6834 C CA . ASP B 1 406 ? -14.102 -8.547 13.562 1 82.5 406 ASP B CA 1
ATOM 6835 C C . ASP B 1 406 ? -12.961 -8.875 14.523 1 82.5 406 ASP B C 1
ATOM 6837 O O . ASP B 1 406 ? -12.234 -9.859 14.328 1 82.5 406 ASP B O 1
ATOM 6841 N N . GLU B 1 407 ? -12.75 -8.039 15.516 1 80.19 407 GLU B N 1
ATOM 6842 C CA . GLU B 1 407 ? -11.672 -8.219 16.484 1 80.19 407 GLU B CA 1
ATOM 6843 C C . GLU B 1 407 ? -11.977 -9.359 17.453 1 80.19 407 GLU B C 1
ATOM 6845 O O . GLU B 1 407 ? -11.07 -9.93 18.047 1 80.19 407 GLU B O 1
ATOM 6850 N N . HIS B 1 408 ? -13.305 -9.594 17.5 1 84.38 408 HIS B N 1
ATOM 6851 C CA . HIS B 1 408 ? -13.727 -10.68 18.391 1 84.38 408 HIS B CA 1
ATOM 6852 C C . HIS B 1 408 ? -14.555 -11.711 17.625 1 84.38 408 HIS B C 1
ATOM 6854 O O . HIS B 1 408 ? -15.086 -11.422 16.547 1 84.38 408 HIS B O 1
ATOM 6860 N N . GLY B 1 409 ? -14.555 -12.961 18 1 89.56 409 GLY B N 1
ATOM 6861 C CA . GLY B 1 409 ? -15.352 -14 17.375 1 89.56 409 GLY B CA 1
ATOM 6862 C C . GLY B 1 409 ? -14.648 -14.672 16.203 1 89.56 409 GLY B C 1
ATOM 6863 O O . GLY B 1 409 ? -13.5 -15.109 16.328 1 89.56 409 GLY B O 1
ATOM 6864 N N . LYS B 1 410 ? -15.391 -14.734 15.102 1 89.94 410 LYS B N 1
ATOM 6865 C CA . LYS B 1 410 ? -14.906 -15.5 13.953 1 89.94 410 LYS B CA 1
ATOM 6866 C C . LYS B 1 410 ? -13.664 -14.859 13.352 1 89.94 410 LYS B C 1
ATOM 6868 O O . LYS B 1 410 ? -12.727 -15.562 12.953 1 89.94 410 LYS B O 1
ATOM 6873 N N . GLY B 1 411 ? -13.711 -13.555 13.234 1 89.81 411 GLY B N 1
ATOM 6874 C CA . GLY B 1 411 ? -12.547 -12.852 12.703 1 89.81 411 GLY B CA 1
ATOM 6875 C C . GLY B 1 411 ? -11.297 -13.078 13.523 1 89.81 411 GLY B C 1
ATOM 6876 O O . GLY B 1 411 ? -10.219 -13.297 12.969 1 89.81 411 GLY B O 1
ATOM 6877 N N . GLU B 1 412 ? -11.414 -13.047 14.766 1 91.81 412 GLU B N 1
ATOM 6878 C CA . GLU B 1 412 ? -10.289 -13.281 15.664 1 91.81 412 GLU B CA 1
ATOM 6879 C C . GLU B 1 412 ? -9.766 -14.703 15.531 1 91.81 412 GLU B C 1
ATOM 6881 O O . GLU B 1 412 ? -8.547 -14.922 15.492 1 91.81 412 GLU B O 1
ATOM 6886 N N . ASP B 1 413 ? -10.703 -15.633 15.492 1 94.69 413 ASP B N 1
ATOM 6887 C CA . ASP B 1 413 ? -10.32 -17.031 15.352 1 94.69 413 ASP B CA 1
ATOM 6888 C C . ASP B 1 413 ? -9.539 -17.266 14.055 1 94.69 413 ASP B C 1
ATOM 6890 O O . ASP B 1 413 ? -8.523 -17.953 14.055 1 94.69 413 ASP B O 1
ATOM 6894 N N . MET B 1 414 ? -10.016 -16.719 13.016 1 94.81 414 MET B N 1
ATOM 6895 C CA . MET B 1 414 ? -9.352 -16.875 11.727 1 94.81 414 MET B CA 1
ATOM 6896 C C . MET B 1 414 ? -7.965 -16.234 11.742 1 94.81 414 MET B C 1
ATOM 6898 O O . MET B 1 414 ? -7.02 -16.797 11.188 1 94.81 414 MET B O 1
ATOM 6902 N N . ARG B 1 415 ? -7.879 -15.125 12.359 1 92.81 415 ARG B N 1
ATOM 6903 C CA . ARG B 1 415 ? -6.598 -14.43 12.445 1 92.81 415 ARG B CA 1
ATOM 6904 C C . ARG B 1 415 ? -5.586 -15.25 13.25 1 92.81 415 ARG B C 1
ATOM 6906 O O . ARG B 1 415 ? -4.41 -15.312 12.891 1 92.81 415 ARG B O 1
ATOM 6913 N N . LYS B 1 416 ? -6.023 -15.789 14.328 1 94.19 416 LYS B N 1
ATOM 6914 C CA . LYS B 1 416 ? -5.152 -16.641 15.133 1 94.19 416 LYS B CA 1
ATOM 6915 C C . LYS B 1 416 ? -4.637 -17.828 14.328 1 94.19 416 LYS B C 1
ATOM 6917 O O . LYS B 1 416 ? -3.439 -18.109 14.352 1 94.19 416 LYS B O 1
ATOM 6922 N N . LYS B 1 417 ? -5.539 -18.453 13.656 1 95.38 417 LYS B N 1
ATOM 6923 C CA . LYS B 1 417 ? -5.16 -19.609 12.844 1 95.38 417 LYS B CA 1
ATOM 6924 C C . LYS B 1 417 ? -4.227 -19.188 11.711 1 95.38 417 LYS B C 1
ATOM 6926 O O . LYS B 1 417 ? -3.262 -19.891 11.406 1 95.38 417 LYS B O 1
ATOM 6931 N N . ALA B 1 418 ? -4.543 -18.078 11.086 1 95.06 418 ALA B N 1
ATOM 6932 C CA . ALA B 1 418 ? -3.689 -17.578 10.008 1 95.06 418 ALA B CA 1
ATOM 6933 C C . ALA B 1 418 ? -2.285 -17.266 10.523 1 95.06 418 ALA B C 1
ATOM 6935 O O . ALA B 1 418 ? -1.296 -17.516 9.836 1 95.06 418 ALA B O 1
ATOM 6936 N N . THR B 1 419 ? -2.182 -16.734 11.68 1 92.88 419 THR B N 1
ATOM 6937 C CA . THR B 1 419 ? -0.888 -16.438 12.289 1 92.88 419 THR B CA 1
ATOM 6938 C C . THR B 1 419 ? -0.114 -17.719 12.57 1 92.88 419 THR B C 1
ATOM 6940 O O . THR B 1 419 ? 1.104 -17.766 12.391 1 92.88 419 THR B O 1
ATOM 6943 N N . GLU B 1 420 ? -0.825 -18.688 13.031 1 93.19 420 GLU B N 1
ATOM 6944 C CA . GLU B 1 420 ? -0.193 -19.984 13.242 1 93.19 420 GLU B CA 1
ATOM 6945 C C . GLU B 1 420 ? 0.367 -20.547 11.938 1 93.19 420 GLU B C 1
ATOM 6947 O O . GLU B 1 420 ? 1.485 -21.062 11.906 1 93.19 420 GLU B O 1
ATOM 6952 N N . VAL B 1 421 ? -0.425 -20.484 10.906 1 94.25 421 VAL B N 1
ATOM 6953 C CA . VAL B 1 421 ? -0.007 -20.969 9.594 1 94.25 421 VAL B CA 1
ATOM 6954 C C . VAL B 1 421 ? 1.218 -20.188 9.125 1 94.25 421 VAL B C 1
ATOM 6956 O O . VAL B 1 421 ? 2.146 -20.766 8.555 1 94.25 421 VAL B O 1
ATOM 6959 N N . LYS B 1 422 ? 1.186 -18.875 9.344 1 93.06 422 LYS B N 1
ATOM 6960 C CA . LYS B 1 422 ? 2.324 -18.031 9.016 1 93.06 422 LYS B CA 1
ATOM 6961 C C . LYS B 1 422 ? 3.604 -18.547 9.664 1 93.06 422 LYS B C 1
ATOM 6963 O O . LYS B 1 422 ? 4.641 -18.641 9.008 1 93.06 422 LYS B O 1
ATOM 6968 N N . GLU B 1 423 ? 3.529 -18.859 10.875 1 90.81 423 GLU B N 1
ATOM 6969 C CA . GLU B 1 423 ? 4.695 -19.344 11.602 1 90.81 423 GLU B CA 1
ATOM 6970 C C . GLU B 1 423 ? 5.18 -20.688 11.047 1 90.81 423 GLU B C 1
ATOM 6972 O O . GLU B 1 423 ? 6.383 -20.922 10.953 1 90.81 423 GLU B O 1
ATOM 6977 N N . LEU B 1 424 ? 4.266 -21.547 10.742 1 90.38 424 LEU B N 1
ATOM 6978 C CA . LEU B 1 424 ? 4.621 -22.844 10.164 1 90.38 424 LEU B CA 1
ATOM 6979 C C . LEU B 1 424 ? 5.332 -22.656 8.828 1 90.38 424 LEU B C 1
ATOM 6981 O O . LEU B 1 424 ? 6.312 -23.344 8.539 1 90.38 424 LEU B O 1
ATOM 6985 N N . MET B 1 425 ? 4.828 -21.766 8.016 1 91.62 425 MET B N 1
ATOM 6986 C CA . MET B 1 425 ? 5.438 -21.484 6.715 1 91.62 425 MET B CA 1
ATOM 6987 C C . MET B 1 425 ? 6.848 -20.938 6.883 1 91.62 425 MET B C 1
ATOM 6989 O O . MET B 1 425 ? 7.75 -21.281 6.125 1 91.62 425 MET B O 1
ATOM 6993 N N . LYS B 1 426 ? 6.961 -20.078 7.867 1 87.62 426 LYS B N 1
ATOM 6994 C CA . LYS B 1 426 ? 8.273 -19.5 8.156 1 87.62 426 LYS B CA 1
ATOM 6995 C C . LYS B 1 426 ? 9.266 -20.594 8.578 1 87.62 426 LYS B C 1
ATOM 6997 O O . LYS B 1 426 ? 10.414 -20.594 8.125 1 87.62 426 LYS B O 1
ATOM 7002 N N . LEU B 1 427 ? 8.844 -21.438 9.383 1 85.62 427 LEU B N 1
ATOM 7003 C CA . LEU B 1 427 ? 9.695 -22.516 9.891 1 85.62 427 LEU B CA 1
ATOM 7004 C C . LEU B 1 427 ? 10.078 -23.469 8.773 1 85.62 427 LEU B C 1
ATOM 7006 O O . LEU B 1 427 ? 11.18 -24.031 8.773 1 85.62 427 LEU B O 1
ATOM 7010 N N . ALA B 1 428 ? 9.211 -23.656 7.844 1 89.94 428 ALA B N 1
ATOM 7011 C CA . ALA B 1 428 ? 9.406 -24.625 6.77 1 89.94 428 ALA B CA 1
ATOM 7012 C C . ALA B 1 428 ? 10.57 -24.219 5.871 1 89.94 428 ALA B C 1
ATOM 7014 O O . ALA B 1 428 ? 11.203 -25.078 5.246 1 89.94 428 ALA B O 1
ATOM 7015 N N . VAL B 1 429 ? 10.922 -22.922 5.859 1 89.06 429 VAL B N 1
ATOM 7016 C CA . VAL B 1 429 ? 11.961 -22.469 4.938 1 89.06 429 VAL B CA 1
ATOM 7017 C C . VAL B 1 429 ? 13.172 -21.984 5.723 1 89.06 429 VAL B C 1
ATOM 7019 O O . VAL B 1 429 ? 14.086 -21.391 5.152 1 89.06 429 VAL B O 1
ATOM 7022 N N . ARG B 1 430 ? 13.172 -22.25 6.977 1 83.44 430 ARG B N 1
ATOM 7023 C CA . ARG B 1 430 ? 14.258 -21.781 7.84 1 83.44 430 ARG B CA 1
ATOM 7024 C C . ARG B 1 430 ? 15.445 -22.734 7.762 1 83.44 430 ARG B C 1
ATOM 7026 O O . ARG B 1 430 ? 15.273 -23.953 7.605 1 83.44 430 ARG B O 1
ATOM 7033 N N . GLU B 1 431 ? 16.609 -22.156 7.707 1 83.19 431 GLU B N 1
ATOM 7034 C CA . GLU B 1 431 ? 17.844 -22.938 7.797 1 83.19 431 GLU B CA 1
ATOM 7035 C C . GLU B 1 431 ? 18.766 -22.375 8.875 1 83.19 431 GLU B C 1
ATOM 7037 O O . GLU B 1 431 ? 19.234 -21.234 8.773 1 83.19 431 GLU B O 1
ATOM 7042 N N . GLU B 1 432 ? 18.891 -23 9.969 1 78.75 432 GLU B N 1
ATOM 7043 C CA . GLU B 1 432 ? 19.766 -22.594 11.07 1 78.75 432 GLU B CA 1
ATOM 7044 C C . GLU B 1 432 ? 20.734 -23.719 11.445 1 78.75 432 GLU B C 1
ATOM 7046 O O . GLU B 1 432 ? 20.328 -24.734 12.023 1 78.75 432 GLU B O 1
ATOM 7051 N N . GLY B 1 433 ? 22 -23.562 11.203 1 77.88 433 GLY B N 1
ATOM 7052 C CA . GLY B 1 433 ? 22.984 -24.594 11.461 1 77.88 433 GLY B CA 1
ATOM 7053 C C . GLY B 1 433 ? 22.703 -25.891 10.719 1 77.88 433 GLY B C 1
ATOM 7054 O O . GLY B 1 433 ? 22.641 -25.906 9.484 1 77.88 433 GLY B O 1
ATOM 7055 N N . GLN B 1 434 ? 22.438 -26.844 11.523 1 81.06 434 GLN B N 1
ATOM 7056 C CA . GLN B 1 434 ? 22.203 -28.156 10.938 1 81.06 434 GLN B CA 1
ATOM 7057 C C . GLN B 1 434 ? 20.719 -28.453 10.812 1 81.06 434 GLN B C 1
ATOM 7059 O O . GLN B 1 434 ? 20.328 -29.422 10.156 1 81.06 434 GLN B O 1
ATOM 7064 N N . GLU B 1 435 ? 19.922 -27.516 11.32 1 88.31 435 GLU B N 1
ATOM 7065 C CA . GLU B 1 435 ? 18.484 -27.734 11.273 1 88.31 435 GLU B CA 1
ATOM 7066 C C . GLU B 1 435 ? 17.844 -27.047 10.07 1 88.31 435 GLU B C 1
ATOM 7068 O O . GLU B 1 435 ? 18.062 -25.844 9.859 1 88.31 435 GLU B O 1
ATOM 7073 N N . LYS B 1 436 ? 17.203 -27.859 9.234 1 88.81 436 LYS B N 1
ATOM 7074 C CA . LYS B 1 436 ? 16.531 -27.359 8.039 1 88.81 436 LYS B CA 1
ATOM 7075 C C . LYS B 1 436 ? 15.016 -27.531 8.156 1 88.81 436 LYS B C 1
ATOM 7077 O O . LYS B 1 436 ? 14.539 -28.547 8.68 1 88.81 436 LYS B O 1
ATOM 7082 N N . GLY B 1 437 ? 14.289 -26.578 7.691 1 88.56 437 GLY B N 1
ATOM 7083 C CA . GLY B 1 437 ? 12.836 -26.688 7.641 1 88.56 437 GLY B CA 1
ATOM 7084 C C . GLY B 1 437 ? 12.352 -27.75 6.68 1 88.56 437 GLY B C 1
ATOM 7085 O O . GLY B 1 437 ? 13.117 -28.234 5.848 1 88.56 437 GLY B O 1
ATOM 7086 N N . SER B 1 438 ? 11.141 -28.062 6.789 1 92.44 438 SER B N 1
ATOM 7087 C CA . SER B 1 438 ? 10.555 -29.172 6.047 1 92.44 438 SER B CA 1
ATOM 7088 C C . SER B 1 438 ? 10.625 -28.938 4.543 1 92.44 438 SER B C 1
ATOM 7090 O O . SER B 1 438 ? 10.898 -29.859 3.775 1 92.44 438 SER B O 1
ATOM 7092 N N . SER B 1 439 ? 10.367 -27.703 4.09 1 91.56 439 SER B N 1
ATOM 7093 C CA . SER B 1 439 ? 10.375 -27.391 2.662 1 91.56 439 SER B CA 1
ATOM 7094 C C . SER B 1 439 ? 11.773 -27.547 2.074 1 91.56 439 SER B C 1
ATOM 7096 O O . SER B 1 439 ? 11.938 -28.047 0.96 1 91.56 439 SER B O 1
ATOM 7098 N N . LEU B 1 440 ? 12.758 -27.141 2.791 1 89.06 440 LEU B N 1
ATOM 7099 C CA . LEU B 1 440 ? 14.133 -27.266 2.34 1 89.06 440 LEU B CA 1
ATOM 7100 C C . LEU B 1 440 ? 14.562 -28.734 2.305 1 89.06 440 LEU B C 1
ATOM 7102 O O . LEU B 1 440 ? 15.266 -29.156 1.383 1 89.06 440 LEU B O 1
ATOM 7106 N N . LYS B 1 441 ? 14.156 -29.469 3.287 1 90.69 441 LYS B N 1
ATOM 7107 C CA . LYS B 1 441 ? 14.422 -30.906 3.283 1 90.69 441 LYS B CA 1
ATOM 7108 C C . LYS B 1 441 ? 13.781 -31.578 2.07 1 90.69 441 LYS B C 1
ATOM 7110 O O . LYS B 1 441 ? 14.359 -32.5 1.487 1 90.69 441 LYS B O 1
ATOM 7115 N N . ALA B 1 442 ? 12.625 -31.094 1.743 1 92.38 442 ALA B N 1
ATOM 7116 C CA . ALA B 1 442 ? 11.914 -31.641 0.589 1 92.38 442 ALA B CA 1
ATOM 7117 C C . ALA B 1 442 ? 12.68 -31.359 -0.704 1 92.38 442 ALA B C 1
ATOM 7119 O O . ALA B 1 442 ? 12.758 -32.219 -1.581 1 92.38 442 ALA B O 1
ATOM 7120 N N . VAL B 1 443 ? 13.242 -30.156 -0.823 1 91.31 443 VAL B N 1
ATOM 7121 C CA . VAL B 1 443 ? 14.023 -29.812 -2.002 1 91.31 443 VAL B CA 1
ATOM 7122 C C . VAL B 1 443 ? 15.25 -30.719 -2.088 1 91.31 443 VAL B C 1
ATOM 7124 O O . VAL B 1 443 ? 15.578 -31.234 -3.158 1 91.31 443 VAL B O 1
ATOM 7127 N N . ASP B 1 444 ? 15.922 -30.938 -0.98 1 90.44 444 ASP B N 1
ATOM 7128 C CA . ASP B 1 444 ? 17.094 -31.797 -0.94 1 90.44 444 ASP B CA 1
ATOM 7129 C C . ASP B 1 444 ? 16.734 -33.219 -1.323 1 90.44 444 ASP B C 1
ATOM 7131 O O . ASP B 1 444 ? 17.484 -33.875 -2.047 1 90.44 444 ASP B O 1
ATOM 7135 N N . GLU B 1 445 ? 15.633 -33.719 -0.813 1 91.19 445 GLU B N 1
ATOM 7136 C CA . GLU B 1 445 ? 15.195 -35.062 -1.11 1 91.19 445 GLU B CA 1
ATOM 7137 C C . GLU B 1 445 ? 14.867 -35.219 -2.59 1 91.19 445 GLU B C 1
ATOM 7139 O O . GLU B 1 445 ? 15.172 -36.25 -3.191 1 91.19 445 GLU B O 1
ATOM 7144 N N . PHE B 1 446 ? 14.289 -34.25 -3.098 1 91.81 446 PHE B N 1
ATOM 7145 C CA . PHE B 1 446 ? 13.992 -34.25 -4.523 1 91.81 446 PHE B CA 1
ATOM 7146 C C . PHE B 1 446 ? 15.266 -34.375 -5.348 1 91.81 446 PHE B C 1
ATOM 7148 O O . PHE B 1 446 ? 15.375 -35.219 -6.215 1 91.81 446 PHE B O 1
ATOM 7155 N N . VAL B 1 447 ? 16.188 -33.5 -5.043 1 91.81 447 VAL B N 1
ATOM 7156 C CA . VAL B 1 447 ? 17.453 -33.5 -5.781 1 91.81 447 VAL B CA 1
ATOM 7157 C C . VAL B 1 447 ? 18.156 -34.844 -5.637 1 91.81 447 VAL B C 1
ATOM 7159 O O . VAL B 1 447 ? 18.641 -35.406 -6.621 1 91.81 447 VAL B O 1
ATOM 7162 N N . ARG B 1 448 ? 18.141 -35.375 -4.48 1 90.12 448 ARG B N 1
ATOM 7163 C CA . ARG B 1 448 ? 18.766 -36.688 -4.23 1 90.12 448 ARG B CA 1
ATOM 7164 C C . ARG B 1 448 ? 18.078 -37.781 -5.035 1 90.12 448 ARG B C 1
ATOM 7166 O O . ARG B 1 448 ? 18.734 -38.656 -5.582 1 90.12 448 ARG B O 1
ATOM 7173 N N . THR B 1 449 ? 16.781 -37.688 -5.113 1 91.38 449 THR B N 1
ATOM 7174 C CA . THR B 1 449 ? 16 -38.719 -5.793 1 91.38 449 THR B CA 1
ATOM 7175 C C . THR B 1 449 ? 16.281 -38.719 -7.293 1 91.38 449 THR B C 1
ATOM 7177 O O . THR B 1 449 ? 16.469 -39.781 -7.898 1 91.38 449 THR B O 1
ATOM 7180 N N . VAL B 1 450 ? 16.359 -37.562 -7.875 1 91.81 450 VAL B N 1
ATOM 7181 C CA . VAL B 1 450 ? 16.578 -37.469 -9.312 1 91.81 450 VAL B CA 1
ATOM 7182 C C . VAL B 1 450 ? 18.016 -37.875 -9.641 1 91.81 450 VAL B C 1
ATOM 7184 O O . VAL B 1 450 ? 18.281 -38.469 -10.688 1 91.81 450 VAL B O 1
ATOM 7187 N N . LEU B 1 451 ? 18.984 -37.594 -8.789 1 91.25 451 LEU B N 1
ATOM 7188 C CA . LEU B 1 451 ? 20.375 -38 -8.969 1 91.25 451 LEU B CA 1
ATOM 7189 C C . LEU B 1 451 ? 20.484 -39.531 -8.898 1 91.25 451 LEU B C 1
ATOM 7191 O O . LEU B 1 451 ? 21.234 -40.125 -9.68 1 91.25 451 LEU B O 1
ATOM 7195 N N . TYR B 1 452 ? 19.781 -40.031 -7.984 1 88.75 452 TYR B N 1
ATOM 7196 C CA . TYR B 1 452 ? 19.781 -41.5 -7.836 1 88.75 452 TYR B CA 1
ATOM 7197 C C . TYR B 1 452 ? 19.219 -42.156 -9.078 1 88.75 452 TYR B C 1
ATOM 7199 O O . TYR B 1 452 ? 19.766 -43.188 -9.547 1 88.75 452 TYR B O 1
ATOM 7207 N N . LYS B 1 453 ? 18.156 -41.688 -9.586 1 88.75 453 LYS B N 1
ATOM 7208 C CA . LYS B 1 453 ? 17.531 -42.25 -10.773 1 88.75 453 LYS B CA 1
ATOM 7209 C C . LYS B 1 453 ? 18.469 -42.156 -11.977 1 88.75 453 LYS B C 1
ATOM 7211 O O . LYS B 1 453 ? 18.531 -43.094 -12.797 1 88.75 453 LYS B O 1
ATOM 7216 N N . ARG B 1 454 ? 19.172 -41.094 -12.07 1 88.25 454 ARG B N 1
ATOM 7217 C CA . ARG B 1 454 ? 20.156 -40.938 -13.141 1 88.25 454 ARG B CA 1
ATOM 7218 C C . ARG B 1 454 ? 21.25 -42 -13.039 1 88.25 454 ARG B C 1
ATOM 7220 O O . ARG B 1 454 ? 21.625 -42.594 -14.039 1 88.25 454 ARG B O 1
ATOM 7227 N N . ARG B 1 455 ? 21.719 -42.219 -11.875 1 86.38 455 ARG B N 1
ATOM 7228 C CA . ARG B 1 455 ? 22.781 -43.188 -11.656 1 86.38 455 ARG B CA 1
ATOM 7229 C C . ARG B 1 455 ? 22.297 -44.594 -11.945 1 86.38 455 ARG B C 1
ATOM 7231 O O . ARG B 1 455 ? 23.031 -45.406 -12.523 1 86.38 455 ARG B O 1
ATOM 7238 N N . ALA B 1 456 ? 21.094 -44.781 -11.57 1 86.31 456 ALA B N 1
ATOM 7239 C CA . ALA B 1 456 ? 20.516 -46.125 -11.812 1 86.31 456 ALA B CA 1
ATOM 7240 C C . ALA B 1 456 ? 20.359 -46.375 -13.305 1 86.31 456 ALA B C 1
ATOM 7242 O O . ALA B 1 456 ? 20.594 -47.5 -13.781 1 86.31 456 ALA B O 1
ATOM 7243 N N . ALA B 1 457 ? 19.969 -45.375 -14.008 1 84.88 457 ALA B N 1
ATOM 7244 C CA . ALA B 1 457 ? 19.781 -45.5 -15.445 1 84.88 457 ALA B CA 1
ATOM 7245 C C . ALA B 1 457 ? 21.109 -45.719 -16.156 1 84.88 457 ALA B C 1
ATOM 7247 O O . ALA B 1 457 ? 21.203 -46.469 -17.125 1 84.88 457 ALA B O 1
ATOM 7248 N N . MET B 1 458 ? 22.141 -45.062 -15.688 1 83.69 458 MET B N 1
ATOM 7249 C CA . MET B 1 458 ? 23.484 -45.188 -16.266 1 83.69 458 MET B CA 1
ATOM 7250 C C . MET B 1 458 ? 24.047 -46.594 -16.031 1 83.69 458 MET B C 1
ATOM 7252 O O . MET B 1 458 ? 24.703 -47.156 -16.906 1 83.69 458 MET B O 1
ATOM 7256 N N . MET B 1 459 ? 23.766 -47.062 -14.883 1 85 459 MET B N 1
ATOM 7257 C CA . MET B 1 459 ? 24.25 -48.375 -14.539 1 85 459 MET B CA 1
ATOM 7258 C C . MET B 1 459 ? 23.531 -49.438 -15.359 1 85 459 MET B C 1
ATOM 7260 O O . MET B 1 459 ? 24.141 -50.438 -15.797 1 85 459 MET B O 1
ATOM 7264 N N . ALA B 1 460 ? 22.266 -49.281 -15.602 1 83.44 460 ALA B N 1
ATOM 7265 C CA . ALA B 1 460 ? 21.484 -50.219 -16.406 1 83.44 460 ALA B CA 1
ATOM 7266 C C . ALA B 1 460 ? 21.953 -50.25 -17.859 1 83.44 460 ALA B C 1
ATOM 7268 O O . ALA B 1 460 ? 22.031 -51.281 -18.484 1 83.44 460 ALA B O 1
ATOM 7269 N N . ASP B 1 461 ? 22.281 -49.125 -18.359 1 81.94 461 ASP B N 1
ATOM 7270 C CA . ASP B 1 461 ? 22.781 -49 -19.734 1 81.94 461 ASP B CA 1
ATOM 7271 C C . ASP B 1 461 ? 24.141 -49.688 -19.891 1 81.94 461 ASP B C 1
ATOM 7273 O O . ASP B 1 461 ? 24.406 -50.344 -20.906 1 81.94 461 ASP B O 1
ATOM 7277 N N . ARG B 1 462 ? 24.938 -49.594 -18.875 1 80.75 462 ARG B N 1
ATOM 7278 C CA . ARG B 1 462 ? 26.25 -50.219 -18.906 1 80.75 462 ARG B CA 1
ATOM 7279 C C . ARG B 1 462 ? 26.125 -51.719 -18.859 1 80.75 462 ARG B C 1
ATOM 7281 O O . ARG B 1 462 ? 26.859 -52.438 -19.562 1 80.75 462 ARG B O 1
ATOM 7288 N N . CYS B 1 463 ? 25.297 -52.125 -18.078 1 82 463 CYS B N 1
ATOM 7289 C CA . CYS B 1 463 ? 25.094 -53.562 -17.953 1 82 463 CYS B CA 1
ATOM 7290 C C . CYS B 1 463 ? 24.531 -54.156 -19.234 1 82 463 CYS B C 1
ATOM 7292 O O . CYS B 1 463 ? 24.906 -55.25 -19.641 1 82 463 CYS B O 1
ATOM 7294 N N . SER B 1 464 ? 23.672 -53.406 -19.828 1 78.88 464 SER B N 1
ATOM 7295 C CA . SER B 1 464 ? 23.109 -53.875 -21.094 1 78.88 464 SER B CA 1
ATOM 7296 C C . SER B 1 464 ? 24.156 -53.906 -22.188 1 78.88 464 SER B C 1
ATOM 7298 O O . SER B 1 464 ? 24.156 -54.812 -23.031 1 78.88 464 SER B O 1
ATOM 7300 N N . LYS B 1 465 ? 25.188 -53.188 -22.266 1 78.88 465 LYS B N 1
ATOM 7301 C CA . LYS B 1 465 ? 26.25 -53.125 -23.25 1 78.88 465 LYS B CA 1
ATOM 7302 C C . LYS B 1 465 ? 27.266 -54.25 -23.016 1 78.88 465 LYS B C 1
ATOM 7304 O O . LYS B 1 465 ? 27.812 -54.812 -23.969 1 78.88 465 LYS B O 1
ATOM 7309 N N . ILE B 1 466 ? 27.406 -54.5 -21.812 1 74.62 466 ILE B N 1
ATOM 7310 C CA . ILE B 1 466 ? 28.328 -55.562 -21.484 1 74.62 466 ILE B CA 1
ATOM 7311 C C . ILE B 1 466 ? 27.719 -56.906 -21.891 1 74.62 466 ILE B C 1
ATOM 7313 O O . ILE B 1 466 ? 28.422 -57.781 -22.438 1 74.62 466 ILE B O 1
ATOM 7317 N N . SER B 1 467 ? 26.547 -57.062 -21.594 1 74.44 467 SER B N 1
ATOM 7318 C CA . SER B 1 467 ? 25.875 -58.281 -21.953 1 74.44 467 SER B CA 1
ATOM 7319 C C . SER B 1 467 ? 25.797 -58.469 -23.469 1 74.44 467 SER B C 1
ATOM 7321 O O . SER B 1 467 ? 25.891 -59.594 -23.984 1 74.44 467 SER B O 1
ATOM 7323 N N . ALA B 1 468 ? 25.688 -57.562 -24.219 1 75.88 468 ALA B N 1
ATOM 7324 C CA . ALA B 1 468 ? 25.609 -57.625 -25.672 1 75.88 468 ALA B CA 1
ATOM 7325 C C . ALA B 1 468 ? 26.984 -57.938 -26.281 1 75.88 468 ALA B C 1
ATOM 7327 O O . ALA B 1 468 ? 27.078 -58.562 -27.344 1 75.88 468 ALA B O 1
ATOM 7328 N N . LYS B 1 469 ? 28.031 -57.5 -25.656 1 73.12 469 LYS B N 1
ATOM 7329 C CA . LYS B 1 469 ? 29.375 -57.812 -26.156 1 73.12 469 LYS B CA 1
ATOM 7330 C C . LYS B 1 469 ? 29.766 -59.25 -25.828 1 73.12 469 LYS B C 1
ATOM 7332 O O . LYS B 1 469 ? 30.656 -59.812 -26.453 1 73.12 469 LYS B O 1
ATOM 7337 N N . SER B 1 470 ? 29.25 -59.625 -24.797 1 65.81 470 SER B N 1
ATOM 7338 C CA . SER B 1 470 ? 29.594 -61 -24.469 1 65.81 470 SER B CA 1
ATOM 7339 C C . SER B 1 470 ? 28.875 -61.969 -25.391 1 65.81 470 SER B C 1
ATOM 7341 O O . SER B 1 470 ? 29.203 -63.156 -25.438 1 65.81 470 SER B O 1
ATOM 7343 N N . ASP B 1 471 ? 27.844 -61.531 -26.047 1 52.41 471 ASP B N 1
ATOM 7344 C CA . ASP B 1 471 ? 27.297 -62.438 -27.031 1 52.41 471 ASP B CA 1
ATOM 7345 C C . ASP B 1 471 ? 27.984 -62.281 -28.391 1 52.41 471 ASP B C 1
ATOM 7347 O O . ASP B 1 471 ? 28.156 -61.156 -28.859 1 52.41 471 ASP B O 1
#

Secondary structure (DSSP, 8-state):
-----EEEEE--SSHHHHHHHHHHHHHHHHHH--EEEEEE-HHHHHHHHHHS-TT-----EEEEPP--GGGGT--TT--SSTT--HHHHHHHHHHGGGGHHHHHHHHHHHHHHHSS--SEEEEEGGGTTHHHHHHHTT--EEEEESS-HHHHHHHHHHHHH-GGGG-SSSEE--TTS-TT--EEGGGS-HHHHH--SSSHHHHHHHHHHHHHTTSS-EEESS-GGG-HHHHHHHHHHH-S-EEE----PPPP----------PPPHHHHHHHHHHHHHHT--EEEEE-PPTTS-TTS---GGGS-TTHHHHHHHHT-EEEEES---HHHHHHSTT---EEE---HHHHHHHHTTT--EEE---STTHHHHHHHIIIII--EEES--SSSSPPPHHHHHHHHHHHT-SSTHHHHHHH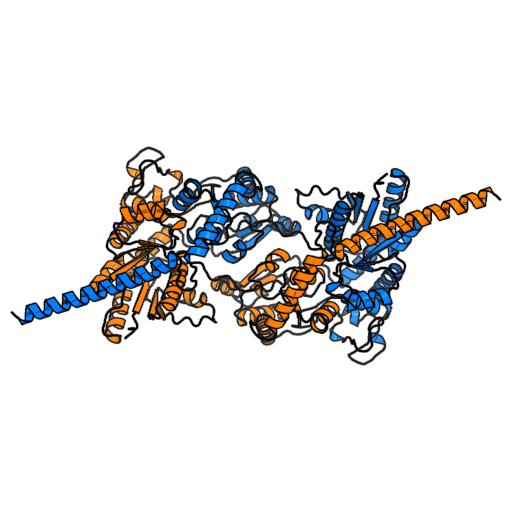HHHHHHHHHHHHT-EETTEE-HHHHHHHHHHHHHHHHHHHHHHHHHHHHHHHHH-/-----EEEEE--SSHHHHHHHHHHHHHHHHHH--EEEEEE-HHHHHHHHHHS-TT-----EEEEPP--GGGGT--TT--SSTT--HHHHHHHHHHGGGGHHHHHHHHHHHHHHHSS--SEEEEEGGGTTHHHHHHHTT--EEEEE-S-HHHHHHHHHHHHH-GGGG-SSSEE--TTS-TT--EEGGGS-HHHHH--SSSHHHHHHHHHHHHHTTSS-EEESS-TTT-HHHHHHHHHHH-S-EEE----PPPP----------PPPHHHHHHHHHHHHHHT--EEEEE-PPTTS-TTS---GGGS-TTHHHHHHHHT-EEEEES---HHHHHHSTT---EEE---HHHHHHHHTTT--EEE---STTHHHHHHHIIIII--EEES--SSSS---HHHHHHHHHHHT-SSTHHHHHHHHHHHHHHHHHHHT-EETTEE-HHHHHHHHHHHHHHHHHHHHHHHHHHHHHHHHH-

InterPro domains:
  IPR002213 UDP-glucuronosyl/UDP-glucosyltransferase [PF00201] (268-386)
  IPR002213 UDP-glucuronosyl/UDP-glucosyltransferase [cd03784] (6-428)
  IPR035595 UDP-glycosyltransferase family, conserved site [PS00375] (324-367)
  IPR058980 Glycosyltransferase, N-terminal domain [PF26168] (7-250)

Foldseek 3Di:
DLDAFEEEEAFAQAPLGLQLSLLVLQVCCVVRVHAYEYEFADVSQVLSVLQDQPVDPDNHHYHHQDAAQVVQVHPGPPRHPPPDDPVVVLSNLVSCQVSLVSVLVVQVVVCVVVVAGGQEYEYELSPLVVQVSQVVRPHFYEYEDSAALQVVQQVLQCLQPVQVVVDPDQWGDTPLDDPVDIDGLVVDDPVSNPDDCPDSNSVSSNVSNVSNLVGQYYEYLADCVVCVPSVVSNCVVSVHHYHHPDVRDRDDQAAAAEELDDAAALQQLAQLLLLQVVLSHAHEYEHAHHPPDDRPDDDDPVSYPPCSCVSCVSSVRYHYHYNDDPLLVSLLDPRHQEYEYLQDPVSVCSNLLNLHAYAHEHADDCSVVSQCCCCPPQLQYHYLDYYRPDRHHSVSSSVRVCQCRPCDDSVVVNSVSSVVSNVLVVQQCDDDVPDHHVVVVVVVVVVVVVVVVVVVVVVVVVVVVVVVVVD/DLDAFEEEEEFAQAPLGLQLSLLVLQVCCVVRVHAYEYEFADVSQVLSVLQDQPVDPDNHHYHHQDAAQVVQVHPGPPRHPPPDDPVVVLSNLVSVQVSLVSVLVVQVVVCVVVVAGGQEYEYELSPLVVQVSQVVRPHFYEYEDSAALQVVQQVLQCLQPVQVVVDPDQWGDTPLDDPVDIDGVVPDDPCSNVDDCPDSNSVSSNVSNVSNLVGQYYEYLADCVVCVPSVVSSCVVSVHDYHHPDVRDRPDQAAAAEELDDAAALQQLAQLLLLQVVLSHAHEYEHAHHPPDDRPDDDDCVSYPPCSCVSCVSSVRYHYHYNDDPLLVSLLDPRHQEYEYLQDPVSVCSNLLNLHAYAHEHADDCSVVSQCCCCPPQLQYHYLDYYRPDDHHSVSSSVRVCQCRPCDDSVVVNSVSSVVSNVLVVQQCDDDVPDHHVVVVVVVVVVVVVVVVVVVVVVVVVVVVVVVVVD

Radius of gyration: 32.81 Å; Cα contacts (8 Å, |Δi|>4): 1810; chains: 2; bounding box: 62×115×87 Å

pLDDT: mean 87.62, std 11.51, range [33.12, 98.75]

Solvent-accessible surface area (backbone atoms only — not comparable to full-atom values): 48476 Å² total; per-residue (Å²): 129,90,71,80,45,37,38,37,32,38,51,48,57,31,69,82,35,39,53,40,48,52,41,48,49,51,51,49,31,72,73,68,63,35,45,39,32,44,40,36,39,60,69,52,47,53,49,53,58,48,60,48,59,83,84,53,84,66,77,68,39,79,42,72,32,75,76,65,32,55,83,53,81,38,62,78,86,54,65,46,52,73,88,51,54,71,72,54,40,52,43,48,58,57,49,55,59,63,42,53,60,45,49,50,54,52,51,51,53,47,22,69,72,68,74,45,57,49,61,30,35,42,25,20,52,84,44,13,66,48,39,60,52,24,54,74,62,70,34,43,24,31,29,37,38,62,35,38,44,46,16,45,39,54,41,54,35,33,55,65,62,45,42,69,76,76,46,91,57,61,54,36,60,46,75,63,54,60,88,88,51,71,44,49,59,68,52,45,29,71,66,62,65,66,48,73,63,76,46,70,60,31,44,50,48,33,55,18,49,56,35,44,60,68,34,73,23,34,39,29,40,26,40,58,88,77,38,54,67,26,45,53,35,35,35,67,59,59,70,43,57,67,29,34,51,12,73,59,66,78,82,69,54,49,26,31,34,51,30,86,56,76,56,47,41,48,68,45,44,30,21,46,48,52,7,46,61,69,52,70,54,20,31,32,40,40,42,59,27,29,53,93,51,60,58,87,45,80,74,58,72,81,51,39,55,86,65,44,70,59,52,24,52,70,39,59,32,41,42,81,35,70,77,61,71,66,56,57,51,56,40,59,26,86,47,32,42,33,30,36,33,33,33,42,43,63,59,46,50,43,30,28,62,48,24,28,18,35,37,25,42,16,52,49,78,41,8,31,47,32,42,47,44,34,34,75,71,62,41,26,38,48,72,75,50,49,42,81,78,52,83,58,50,28,68,56,46,21,50,50,50,51,44,48,55,25,81,61,65,67,12,33,50,14,32,53,41,13,39,51,48,16,51,50,49,51,48,18,67,36,73,55,90,88,50,62,12,61,13,50,50,26,48,51,51,49,54,50,50,49,52,48,51,51,51,51,52,54,51,53,54,51,52,54,53,52,57,54,66,74,97,130,90,72,80,44,37,38,38,33,37,51,48,57,32,70,82,36,39,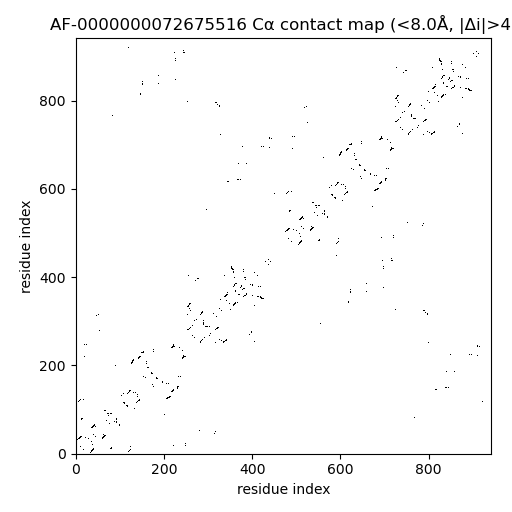53,41,48,52,41,47,48,52,52,48,31,71,74,68,63,34,45,38,33,43,39,35,38,60,69,51,47,53,49,53,59,48,62,48,60,84,85,53,83,68,76,68,41,76,41,71,34,74,76,63,31,54,82,53,81,36,60,77,85,54,64,47,54,72,87,51,54,72,72,54,40,52,42,48,58,58,47,55,59,62,38,53,61,44,48,50,52,51,51,50,52,47,22,68,75,68,74,46,57,50,61,31,32,41,24,20,52,83,43,13,67,49,40,60,52,24,54,75,62,70,34,42,24,32,29,37,39,64,37,38,44,46,17,45,38,52,42,54,34,34,55,66,62,44,44,70,78,77,46,90,57,62,56,36,60,46,75,65,54,59,88,89,51,71,45,49,59,67,51,44,31,72,66,61,64,64,48,73,63,76,44,70,62,30,43,50,48,32,54,19,48,57,35,43,61,68,33,72,24,34,39,28,41,27,40,59,88,76,38,52,66,26,45,52,34,36,34,67,59,58,70,42,57,66,30,32,50,12,73,62,67,77,81,70,54,49,25,30,34,51,29,85,56,76,55,47,43,48,67,44,44,32,22,46,49,51,6,46,61,70,51,70,53,20,30,32,40,41,40,59,27,28,53,94,50,60,59,86,46,80,72,59,71,82,52,40,56,87,64,44,69,58,52,24,53,70,39,59,32,41,42,80,35,68,76,60,70,68,56,57,51,57,39,59,26,86,47,31,42,33,31,36,33,31,33,43,44,63,58,44,49,43,30,29,63,48,24,27,18,36,37,24,42,15,52,49,79,41,8,31,46,33,43,47,44,34,34,75,72,62,42,26,36,47,73,76,50,50,40,80,79,53,84,58,51,27,69,56,46,22,51,50,50,50,43,46,54,25,81,62,66,68,12,33,50,14,33,54,41,13,39,52,47,16,51,52,49,52,47,18,67,36,74,56,93,89,48,64,12,61,12,50,50,25,49,52,50,49,54,51,50,48,52,49,51,51,50,51,52,53,50,51,54,50,52,54,52,50,56,55,67,73,96

Organism: Carya illinoinensis (NCBI:txid32201)

Nearest PDB structures (foldseek):
  8j2v-assembly1_A  TM=4.638E-01  e=5.711E-30  Nicotiana tabacum
  8j2z-assembly1_A  TM=4.494E-01  e=1.771E-27  Nicotiana tabacum
  8ie4-assembly4_D  TM=4.564E-01  e=1.575E-26  Gentiana crassicaulis
  5nlm-assembly1_A  TM=4.583E-01  e=1.757E-26  Persicaria tinctoria
  6l7h-assembly1_A  TM=4.689E-01  e=1.612E-22  Glycyrrhiza glabra